Protein 1II2 (pdb70)

B-factor: mean 29.24, std 9.52, range [12.52, 113.57]

Nearest PDB structures (foldseek):
  1ii2-assembly1_A  TM=1.002E+00  e=0.000E+00  Trypanosoma cruzi
  6asm-assembly1_A  TM=9.508E-01  e=2.022E-63  Escherichia coli K-12
  2pxz-assembly1_X  TM=9.427E-01  e=8.140E-64  Escherichia coli K-12
  6asn-assembly1_A  TM=8.741E-01  e=6.418E-62  Escherichia coli K-12
  1oen-assembly1_A  TM=8.847E-01  e=4.763E-60  Escherichia coli K-12

Sequence (1036 aa):
PPTIHRNLLSPELVQWALKIEKDSRLTARGALAVMSYAKTGRSPLDKRIVDTDDVRENVDWGKVNMKLSEESFARVRKIAKEFLDTREHLFVVDCFAGHDERYRLKVRVFTTRPYHALFMRDMLIVPTPEELATFGEPDYVIYNAGECKADPSIPGLTSTTCVALNFKTREQVILGTEYAGEMKKGILTVMFELMPQMNHLCMHASANVGKQGDVTVFFGLSGTGKTTLSADPHRNLIGDDEHVWTDRGVFNIEGGCYAKAIGLNPKTEKDIYDAVRFGAVAENCVLDKRTGEIDFYDESICKNTRVAYPLSHIEGALSKAIAGHPKNVIFLTNDAFGVMPPVARLTSAQAMFWFVMGYTANVPGVEAGGTRTARPIFSSCFGGPFLVRHATFYGEQLAEKMQKHNSRVWLLNTGYAGGRADRGAKRMPLRVTRAIIDAIHDGTLDRTEYEEYPGWGLHIPKYVAKVPEHLLNPRKAWKDVRQFNETSKELVAMFQESFSARFAAKASQEMKSAVPRYVEFAPPTIHRNLLSPELVQWALKIEKDSRLTARGALAVMSYAKTGRSPLDKRIVDTDDVRENVDWGKVNMKLSEESFARVRKIAKEFLDTREHLFVVDCFAGHDERYRLKVRVFTTRPYHALFMRDMLIVPTPEELATFGEPDYVIYNAGECKADPSIPGLTSTTCVALNFKTREQVILGTEYAGEMKKGILTVMFELMPQMNHLCMHASANVGKQGDVTVFFGLSGTGKTTLSADPHRNLIGDDEHVWTDRGVFNIEGGCYAKAIGLNPKTEKDIYDAVRFGAVAENCVLDKRTGEIDFYDESICKNTRVAYPLSHIEGALSKAIAGHPKNVIFLTNDAFGVMPPVARLTSAQAMFWFVMGYTANVPTARPIFSSCFGGPFLVRHATFYGEQLAEKMQKHNSRVWLLNTGYAGGRADRGAKRMPLRVTRAIIDAIHDGTLDRTEYEEYPGWGLHIPKYVAKVPEHLLNPRKAWKDVRQFNETSKELVAMFQESFSARFAAKASQEMKSAVPRYVEFA

Solvent-accessible surface area: 39252 Å² total; per-residue (Å²): 160,18,74,67,25,150,48,30,40,18,7,66,3,0,52,51,0,33,156,73,14,101,76,10,56,2,0,37,56,0,0,0,6,3,59,1,95,102,51,27,4,27,3,40,139,11,28,12,0,0,34,0,114,83,2,79,103,71,9,60,64,46,144,46,4,46,99,2,56,74,104,0,3,33,92,0,73,156,48,0,90,106,30,4,60,70,82,146,38,6,1,6,8,11,1,9,0,0,19,16,110,85,38,62,20,53,0,60,0,42,0,12,10,1,0,2,0,0,1,0,58,2,2,8,31,71,7,70,114,70,47,55,90,113,5,54,136,15,48,8,22,2,19,3,0,4,80,27,154,4,64,68,89,12,84,42,16,106,38,50,6,1,8,0,8,4,12,112,57,100,21,7,0,1,0,16,5,28,6,0,1,10,0,8,20,8,6,0,0,1,0,3,1,23,0,8,100,87,103,15,0,2,1,3,0,0,0,0,14,6,118,163,44,27,1,0,0,0,1,0,14,25,36,4,17,8,28,30,8,0,19,22,117,148,23,58,8,1,0,4,9,1,0,0,0,2,89,164,1,4,1,1,0,4,12,0,0,8,2,36,0,66,16,8,30,71,92,72,30,125,57,3,33,50,0,0,97,15,8,0,2,0,3,0,13,43,30,55,150,148,49,3,29,8,55,12,143,37,45,95,59,16,65,0,4,16,0,1,2,26,12,98,25,10,161,40,22,47,116,107,0,62,24,32,54,1,115,4,0,0,0,0,0,17,0,13,15,1,0,2,0,3,0,0,76,11,59,86,24,22,0,45,0,3,2,1,0,0,0,0,0,45,19,18,20,8,31,54,88,59,101,99,98,36,48,44,59,42,6,22,5,0,0,12,23,5,8,0,24,78,5,49,63,1,1,102,16,0,39,64,28,14,122,119,50,124,17,33,7,1,0,0,0,31,1,37,19,30,9,51,31,108,94,65,23,100,170,14,62,60,129,2,5,81,9,0,4,69,3,7,40,77,17,55,1,64,177,37,126,36,55,107,4,64,14,10,21,0,58,0,0,98,142,4,51,163,13,53,96,88,25,4,9,5,62,82,25,23,113,57,73,65,94,11,12,112,5,8,117,76,0,3,41,54,0,74,116,15,8,69,88,72,17,28,106,154,22,68,138,113,17,64,83,14,39,2,64,69,79,106,80,122,173,25,71,63,22,153,42,32,23,15,4,60,3,0,37,53,0,36,153,67,13,102,78,12,42,5,5,37,73,0,0,1,5,6,57,2,90,104,67,32,22,85,7,71,140,11,27,11,0,0,33,0,113,87,2,84,104,69,8,60,64,46,148,49,5,49,104,2,55,72,134,1,3,42,104,0,62,129,44,0,75,92,27,5,83,93,84,144,38,7,1,8,9,10,1,9,0,0,20,8,108,139,17,54,17,59,0,59,0,43,0,11,8,2,0,3,0,0,1,0,58,3,1,8,31,67,7,68,59,110,38,53,90,92,6,57,134,14,44,4,23,2,23,3,0,3,81,26,152,5,53,70,85,3,85,41,17,101,36,53,6,1,7,0,6,3,11,123,56,109,16,4,0,1,0,16,5,28,11,0,1,12,0,11,21,7,5,0,0,1,0,3,1,28,0,5,98,76,116,16,0,2,1,3,0,0,0,0,15,9,145,169,43,28,1,0,0,0,0,0,5,35,41,4,11,6,34,33,3,0,32,30,141,40,22,41,15,0,0,7,14,1,0,0,0,2,89,119,2,3,1,1,0,3,12,1,1,11,4,43,0,67,19,12,26,65,116,96,31,125,76,10,42,49,0,1,97,13,7,0,2,0,2,0,12,41,41,70,76,59,64,10,84,20,62,12,141,39,50,95,66,17,104,24,4,25,0,2,2,28,10,98,26,15,63,47,19,42,118,106,0,62,22,34,55,0,99,0,0,0,0,0,0,12,0,8,15,1,0,1,0,1,0,0,78,12,60,85,23,20,0,46,0,3,2,1,0,0,1,0,0,65,47,82,131,17,33,52,62,42,6,22,5,0,0,10,29,5,9,0,24,65,4,52,63,1,1,112,25,1,33,128,29,14,126,154,46,120,17,34,9,0,1,0,0,30,0,23,18,27,9,31,12,90,129,71,23,74,173,13,58,79,148,1,4,66,12,0,4,79,4,5,39,85,23,68,2,56,132,43,115,37,44,110,5,71,18,13,18,0,61,0,0,111,141,4,50,162,14,43,59,94,20,4,11,5,69,97,25,19,128,53,68,78,67,13,14,109,1,7,120,75,0,4,40,53,0,73,121,15,12,75,91,70,11,31,108,196,20,64,55,117,16,116,100,15,26,2,72,71,83,116,80,126

Secondary structure (DSSP, 8-state):
-PEEEES--HHHHHHHHHHH-TT-EE-TTS-EEE--TT-SSB-GGGEEEE--HHHHTTS-BTTTB-EE-HHHHHHHHHHHHHHHHTSSEEEEEEEEE-SSTTT-EEEEEEESSHHHHHHHHHHSBPPPHHHHHT--S-SEEEEEETTS---TTSTT--SS-EEEEETTTTEEEEES---THHHHHHHHHHHHHHHHHTT-EEESEEEEE-TT--EEEEE--TTSSHHHHH--TTSEEEESS-EEE-SS-EEES-SEEEEE-TT--TTT-HHHHHT-STT-EEES--B-TTT-SB-TT--SS-S--EEEEEGGGSTT--SS-EE--EEEEEEEE--TTS-S-SEEEE-HHHHHHHHHH-EEEE-SSSBTT--SS-EEEE-GGG-GGG--S-HHHHHHHHHHHHHHHT-EEEEEE-SEESS-GGGTPEEPPHHHHHHHHHHHHSSSGGGS-EEEETTTTEEEES--TTS-HHHHSHHHH-S-HHHHHHHHHHHHHHHHHHHHHHTGGG--HHHHHTS-------/-PEEEES--HHHHHHHHHHH-TT-EE-TTS-EEE--TT-SS--GGGEEEE--TTTTTTS-BTTTB-EE-HHHHHHHHHHHHHHHTTSSEEEEEEEEE-S-TTT-EEEEEEESSHHHHHHHHHHSBPPPHHHHHT--S-SEEEEEETTS---TTSTT--SS-EEEEETTTTEEEEES---THHHHHHHHHHHHHHHHHTT-EEESEEEEE-TT--EEEEE--TTSSHHHHH-BTTBEEEESS-EEE-SS-EEES-SEEEEE-TT--TTT-HHHHHHSSTT-EEES-EE-TTT--EETT--SS-S--EEEEEGGGSTT--SS-EE---SEEEEEE--TTS-S-SEEEE-HHHHHHHHHH-EEEE----EEEE-GGG-TTT--S-HHHHHHHHHHHHHHHT-EEEEEE-SEESS-GGGTPEEPPHHHHHHHHHHHHHSSTTTS-EEEETTTTEEEES-BTTB-HHHHSHHHH-S-HHHHHHHHHHHHHHHHHHHHHHTGGG--HHHHHHS-------

Structure (mmCIF, N/CA/C/O backbone):
data_1II2
#
_entry.id   1II2
#
_cell.length_a   65.977
_cell.length_b   107.615
_cell.length_c   179.081
_cell.angle_alpha   90.00
_cell.angle_beta   90.00
_cell.angle_gamma   90.00
#
_symmetry.space_group_name_H-M   'P 21 21 21'
#
loop_
_entity.id
_entity.type
_entity.pdbx_description
1 polymer 'PHOSPHOENOLPYRUVATE CARBOXYKINASE'
2 non-polymer 'SULFATE ION'
3 water water
#
loop_
_atom_site.group_PDB
_atom_site.id
_atom_site.type_symbol
_atom_site.label_atom_id
_atom_site.label_alt_id
_atom_site.label_comp_id
_atom_site.label_asym_id
_atom_site.label_entity_id
_atom_site.label_seq_id
_atom_site.pdbx_PDB_ins_code
_atom_site.Cartn_x
_atom_site.Cartn_y
_atom_site.Cartn_z
_atom_site.occupancy
_atom_site.B_iso_or_equiv
_atom_site.auth_seq_id
_atom_site.auth_comp_id
_atom_site.auth_asym_id
_atom_site.auth_atom_id
_atom_site.pdbx_PDB_model_num
ATOM 1 N N . PRO A 1 1 ? -15.620 41.780 11.783 1.00 56.17 2 PRO A N 1
ATOM 2 C CA . PRO A 1 1 ? -15.667 43.246 11.761 1.00 55.41 2 PRO A CA 1
ATOM 3 C C . PRO A 1 1 ? -14.329 43.915 11.428 1.00 53.43 2 PRO A C 1
ATOM 4 O O . PRO A 1 1 ? -14.274 44.826 10.603 1.00 53.12 2 PRO A O 1
ATOM 8 N N . PRO A 1 2 ? -13.233 43.475 12.071 1.00 51.04 3 PRO A N 1
ATOM 9 C CA . PRO A 1 2 ? -11.929 44.081 11.793 1.00 48.93 3 PRO A CA 1
ATOM 10 C C . PRO A 1 2 ? -11.217 43.497 10.579 1.00 46.40 3 PRO A C 1
ATOM 11 O O . PRO A 1 2 ? -11.422 42.336 10.221 1.00 45.71 3 PRO A O 1
ATOM 15 N N . THR A 1 3 ? -10.387 44.314 9.940 1.00 43.02 4 THR A N 1
ATOM 16 C CA . THR A 1 3 ? -9.602 43.846 8.809 1.00 39.78 4 THR A CA 1
ATOM 17 C C . THR A 1 3 ? -8.424 43.158 9.484 1.00 36.63 4 THR A C 1
ATOM 18 O O . THR A 1 3 ? -7.691 43.784 10.247 1.00 35.98 4 THR A O 1
ATOM 22 N N . ILE A 1 4 ? -8.256 41.869 9.221 1.00 34.38 5 ILE A N 1
ATOM 23 C CA . ILE A 1 4 ? -7.184 41.109 9.842 1.00 33.23 5 ILE A CA 1
ATOM 24 C C . ILE A 1 4 ? -5.937 41.024 8.972 1.00 33.41 5 ILE A C 1
ATOM 25 O O . ILE A 1 4 ? -5.992 40.593 7.818 1.00 33.31 5 ILE A O 1
ATOM 30 N N . HIS A 1 5 ? -4.812 41.442 9.546 1.00 30.93 6 HIS A N 1
ATOM 31 C CA . HIS A 1 5 ? -3.529 41.441 8.858 1.00 28.86 6 HIS A CA 1
ATOM 32 C C . HIS A 1 5 ? -2.662 40.348 9.453 1.00 28.25 6 HIS A C 1
ATOM 33 O O . HIS A 1 5 ? -2.239 40.438 10.609 1.00 27.33 6 HIS A O 1
ATOM 40 N N . ARG A 1 6 ? -2.392 39.317 8.661 1.00 27.65 7 ARG A N 1
ATOM 41 C CA . ARG A 1 6 ? -1.607 38.191 9.140 1.00 27.70 7 ARG A CA 1
ATOM 42 C C . ARG A 1 6 ? -0.180 38.119 8.620 1.00 27.06 7 ARG A C 1
ATOM 43 O O . ARG A 1 6 ? 0.062 38.158 7.414 1.00 27.84 7 ARG A O 1
ATOM 51 N N . ASN A 1 7 ? 0.757 38.005 9.555 1.00 24.44 8 ASN A N 1
ATOM 52 C CA . ASN A 1 7 ? 2.176 37.882 9.254 1.00 24.17 8 ASN A CA 1
ATOM 53 C C . ASN A 1 7 ? 2.713 38.869 8.222 1.00 24.78 8 ASN A C 1
ATOM 54 O O . ASN A 1 7 ? 3.306 38.476 7.220 1.00 25.02 8 ASN A O 1
ATOM 59 N N . LEU A 1 8 ? 2.517 40.155 8.484 1.00 23.92 9 LEU A N 1
ATOM 60 C CA . LEU A 1 8 ? 2.994 41.190 7.579 1.00 26.57 9 LEU A CA 1
ATOM 61 C C . LEU A 1 8 ? 4.509 41.337 7.675 1.00 27.41 9 LEU A C 1
ATOM 62 O O . LEU A 1 8 ? 5.128 40.935 8.664 1.00 26.03 9 LEU A O 1
ATOM 67 N N . LEU A 1 9 ? 5.097 41.918 6.636 1.00 27.13 10 LEU A N 1
ATOM 68 C CA . LEU A 1 9 ? 6.533 42.160 6.596 1.00 26.92 10 LEU A CA 1
ATOM 69 C C . LEU A 1 9 ? 6.811 43.364 7.487 1.00 25.20 10 LEU A C 1
ATOM 70 O O . LEU A 1 9 ? 5.907 44.151 7.770 1.00 24.66 10 LEU A O 1
ATOM 75 N N . SER A 1 10 ? 8.056 43.512 7.929 1.00 24.10 11 SER A N 1
ATOM 76 C CA . SER A 1 10 ? 8.409 44.627 8.798 1.00 23.72 11 SER A CA 1
ATOM 77 C C . SER A 1 10 ? 8.051 45.987 8.199 1.00 23.82 11 SER A C 1
ATOM 78 O O . SER A 1 10 ? 7.456 46.824 8.873 1.00 24.07 11 SER A O 1
ATOM 81 N N . PRO A 1 11 ? 8.400 46.229 6.923 1.00 24.48 12 PRO A N 1
ATOM 82 C CA . PRO A 1 11 ? 8.045 47.535 6.361 1.00 25.34 12 PRO A CA 1
ATOM 83 C C . PRO A 1 11 ? 6.534 47.784 6.359 1.00 25.65 12 PRO A C 1
ATOM 84 O O . PRO A 1 11 ? 6.085 48.918 6.520 1.00 24.92 12 PRO A O 1
ATOM 88 N N . GLU A 1 12 ? 5.749 46.725 6.188 1.00 25.24 13 GLU A N 1
ATOM 89 C CA . GLU A 1 12 ? 4.296 46.874 6.188 1.00 27.04 13 GLU A CA 1
ATOM 90 C C . GLU A 1 12 ? 3.807 47.273 7.579 1.00 25.19 13 GLU A C 1
ATOM 91 O O . GLU A 1 12 ? 2.943 48.135 7.719 1.00 23.16 13 GLU A O 1
ATOM 97 N N . LEU A 1 13 ? 4.366 46.641 8.606 1.00 24.78 14 LEU A N 1
ATOM 98 C CA . LEU A 1 13 ? 3.982 46.936 9.980 1.00 22.43 14 LEU A CA 1
ATOM 99 C C . LEU A 1 13 ? 4.370 48.357 10.368 1.00 22.25 14 LEU A C 1
ATOM 100 O O . LEU A 1 13 ? 3.624 49.042 11.062 1.00 20.60 14 LEU A O 1
ATOM 105 N N . VAL A 1 14 ? 5.541 48.798 9.920 1.00 21.72 15 VAL A N 1
ATOM 106 C CA . VAL A 1 14 ? 5.991 50.151 10.218 1.00 21.46 15 VAL A CA 1
ATOM 107 C C . VAL A 1 14 ? 5.018 51.137 9.574 1.00 21.65 15 VAL A C 1
ATOM 108 O O . VAL A 1 14 ? 4.637 52.138 10.185 1.00 21.72 15 VAL A O 1
ATOM 112 N N . GLN A 1 15 ? 4.608 50.848 8.341 1.00 21.04 16 GLN A N 1
ATOM 113 C CA . GLN A 1 15 ? 3.666 51.715 7.640 1.00 22.47 16 GLN A CA 1
ATOM 114 C C . GLN A 1 15 ? 2.362 51.805 8.422 1.00 22.40 16 GLN A C 1
ATOM 115 O O . GLN A 1 15 ? 1.802 52.883 8.593 1.00 23.02 16 GLN A O 1
ATOM 121 N N . TRP A 1 16 ? 1.880 50.663 8.899 1.00 23.91 17 TRP A N 1
ATOM 122 C CA . TRP A 1 16 ? 0.642 50.635 9.670 1.00 24.13 17 TRP A CA 1
ATOM 123 C C . TRP A 1 16 ? 0.765 51.397 10.977 1.00 24.01 17 TRP A C 1
ATOM 124 O O . TRP A 1 16 ? -0.149 52.116 11.366 1.00 24.53 17 TRP A O 1
ATOM 135 N N . ALA A 1 17 ? 1.897 51.242 11.656 1.00 24.98 18 ALA A N 1
ATOM 136 C CA . ALA A 1 17 ? 2.115 51.939 12.916 1.00 23.73 18 ALA A CA 1
ATOM 137 C C . ALA A 1 17 ? 2.085 53.451 12.697 1.00 23.91 18 ALA A C 1
ATOM 138 O O . ALA A 1 17 ? 1.501 54.190 13.484 1.00 21.19 18 ALA A O 1
ATOM 140 N N . LEU A 1 18 ? 2.722 53.910 11.624 1.00 25.23 19 LEU A N 1
ATOM 141 C CA . LEU A 1 18 ? 2.760 55.337 11.323 1.00 25.87 19 LEU A CA 1
ATOM 142 C C . LEU A 1 18 ? 1.380 55.880 10.988 1.00 27.46 19 LEU A C 1
ATOM 143 O O . LEU A 1 18 ? 1.054 57.022 11.317 1.00 28.88 19 LEU A O 1
ATOM 148 N N . LYS A 1 19 ? 0.566 55.059 10.340 1.00 28.88 20 LYS A N 1
ATOM 149 C CA . LYS A 1 19 ? -0.771 55.482 9.951 1.00 31.53 20 LYS A CA 1
ATOM 150 C C . LYS A 1 19 ? -1.777 55.550 11.098 1.00 31.70 20 LYS A C 1
ATOM 151 O O . LYS A 1 19 ? -2.500 56.537 11.229 1.00 31.91 20 LYS A O 1
ATOM 157 N N . ILE A 1 20 ? -1.829 54.522 11.939 1.00 32.28 21 ILE A N 1
ATOM 158 C CA . ILE A 1 20 ? -2.812 54.538 13.019 1.00 33.61 21 ILE A CA 1
ATOM 159 C C . ILE A 1 20 ? -2.322 54.891 14.417 1.00 33.68 21 ILE A C 1
ATOM 160 O O . ILE A 1 20 ? -3.133 55.221 15.284 1.00 33.97 21 ILE A O 1
ATOM 165 N N . GLU A 1 21 ? -1.014 54.819 14.649 1.00 33.09 22 GLU A N 1
ATOM 166 C CA . GLU A 1 21 ? -0.464 55.177 15.958 1.00 33.28 22 GLU A CA 1
ATOM 167 C C . GLU A 1 21 ? -0.066 56.654 15.906 1.00 34.50 22 GLU A C 1
ATOM 168 O O . GLU A 1 21 ? 0.972 57.023 15.345 1.00 32.68 22 GLU A O 1
ATOM 174 N N . LYS A 1 22 ? -0.914 57.490 16.498 1.00 34.83 23 LYS A N 1
ATOM 175 C CA . LYS A 1 22 ? -0.730 58.937 16.510 1.00 36.08 23 LYS A CA 1
ATOM 176 C C . LYS A 1 22 ? 0.642 59.477 16.904 1.00 34.97 23 LYS A C 1
ATOM 177 O O . LYS A 1 22 ? 1.187 60.346 16.226 1.00 35.39 23 LYS A O 1
ATOM 179 N N . ASP A 1 23 ? 1.208 58.969 17.989 1.00 35.14 24 ASP A N 1
ATOM 180 C CA . ASP A 1 23 ? 2.498 59.471 18.438 1.00 33.42 24 ASP A CA 1
ATOM 181 C C . ASP A 1 23 ? 3.717 58.704 17.935 1.00 32.58 24 ASP A C 1
ATOM 182 O O . ASP A 1 23 ? 4.837 58.954 18.376 1.00 32.52 24 ASP A O 1
ATOM 187 N N . SER A 1 24 ? 3.515 57.779 17.005 1.00 30.74 25 SER A N 1
ATOM 188 C CA . SER A 1 24 ? 4.641 57.014 16.486 1.00 29.11 25 SER A CA 1
ATOM 189 C C . SER A 1 24 ? 5.327 57.742 15.342 1.00 28.26 25 SER A C 1
ATOM 190 O O . SER A 1 24 ? 4.685 58.450 14.569 1.00 28.39 25 SER A O 1
ATOM 193 N N . ARG A 1 25 ? 6.640 57.570 15.248 1.00 27.23 26 ARG A N 1
ATOM 194 C CA . ARG A 1 25 ? 7.419 58.203 14.198 1.00 27.94 26 ARG A CA 1
ATOM 195 C C . ARG A 1 25 ? 8.700 57.421 13.934 1.00 26.40 26 ARG A C 1
ATOM 196 O O . ARG A 1 25 ? 8.972 56.413 14.593 1.00 26.63 26 ARG A O 1
ATOM 200 N N . LEU A 1 26 ? 9.483 57.874 12.962 1.00 23.77 27 LEU A N 1
ATOM 201 C CA . LEU A 1 26 ? 10.729 57.204 12.626 1.00 24.08 27 LEU A CA 1
ATOM 202 C C . LEU A 1 26 ? 11.933 57.977 13.149 1.00 25.18 27 LEU A C 1
ATOM 203 O O . LEU A 1 26 ? 11.913 59.206 13.200 1.00 24.17 27 LEU A O 1
ATOM 208 N N . THR A 1 27 ? 12.978 57.254 13.547 1.00 25.64 28 THR A N 1
ATOM 209 C CA . THR A 1 27 ? 14.190 57.900 14.047 1.00 25.22 28 THR A CA 1
ATOM 210 C C . THR A 1 27 ? 15.091 58.178 12.854 1.00 25.93 28 THR A C 1
ATOM 211 O O . THR A 1 27 ? 14.866 57.656 11.760 1.00 22.70 28 THR A O 1
ATOM 215 N N . ALA A 1 28 ? 16.126 58.980 13.083 1.00 26.03 29 ALA A N 1
ATOM 216 C CA . ALA A 1 28 ? 17.073 59.330 12.034 1.00 27.90 29 ALA A CA 1
ATOM 217 C C . ALA A 1 28 ? 17.594 58.095 11.313 1.00 27.86 29 ALA A C 1
ATOM 218 O O . ALA A 1 28 ? 18.014 58.170 10.158 1.00 30.81 29 ALA A O 1
ATOM 220 N N . ARG A 1 29 ? 17.564 56.950 11.985 1.00 26.82 30 ARG A N 1
ATOM 221 C CA . ARG A 1 29 ? 18.053 55.731 11.367 1.00 26.09 30 ARG A CA 1
ATOM 222 C C . ARG A 1 29 ? 16.975 54.740 10.934 1.00 26.26 30 ARG A C 1
ATOM 223 O O . ARG A 1 29 ? 17.286 53.637 10.475 1.00 25.18 30 ARG A O 1
ATOM 231 N N . GLY A 1 30 ? 15.711 55.127 11.070 1.00 25.02 31 GLY A N 1
ATOM 232 C CA . GLY A 1 30 ? 14.637 54.252 10.627 1.00 25.98 31 GLY A CA 1
ATOM 233 C C . GLY A 1 30 ? 13.964 53.348 11.640 1.00 26.19 31 GLY A C 1
ATOM 234 O O . GLY A 1 30 ? 13.130 52.518 11.267 1.00 24.83 31 GLY A O 1
ATOM 235 N N . ALA A 1 31 ? 14.322 53.481 12.912 1.00 25.61 32 ALA A N 1
ATOM 236 C CA . ALA A 1 31 ? 13.699 52.668 13.948 1.00 25.09 32 ALA A CA 1
ATOM 237 C C . ALA A 1 31 ? 12.323 53.269 14.206 1.00 24.36 32 ALA A C 1
ATOM 238 O O . ALA A 1 31 ? 12.141 54.480 14.077 1.00 23.90 32 ALA A O 1
ATOM 240 N N . LEU A 1 32 ? 11.355 52.424 14.550 1.00 23.64 33 LEU A N 1
ATOM 241 C CA . LEU A 1 32 ? 9.999 52.891 14.832 1.00 22.25 33 LEU A CA 1
ATOM 242 C C . LEU A 1 32 ? 9.934 53.307 16.294 1.00 22.77 33 LEU A C 1
ATOM 243 O O . LEU A 1 32 ? 9.995 52.461 17.194 1.00 22.87 33 LEU A O 1
ATOM 248 N N . ALA A 1 33 ? 9.814 54.611 16.521 1.00 20.76 34 ALA A N 1
ATOM 249 C CA . ALA A 1 33 ? 9.762 55.167 17.865 1.00 21.58 34 ALA A CA 1
ATOM 250 C C . ALA A 1 33 ? 8.320 55.354 18.307 1.00 23.01 34 ALA A C 1
ATOM 251 O O . ALA A 1 33 ? 7.552 56.088 17.673 1.00 22.48 34 ALA A O 1
ATOM 253 N N . VAL A 1 34 ? 7.964 54.697 19.407 1.00 21.01 35 VAL A N 1
ATOM 254 C CA . VAL A 1 34 ? 6.606 54.749 19.928 1.00 21.76 35 VAL A CA 1
ATOM 255 C C . VAL A 1 34 ? 6.561 55.004 21.429 1.00 24.01 35 VAL A C 1
ATOM 256 O O . VAL A 1 34 ? 7.595 55.077 22.095 1.00 22.62 35 VAL A O 1
ATOM 260 N N . MET A 1 35 ? 5.340 55.133 21.941 1.00 25.13 36 MET A N 1
ATOM 261 C CA . MET A 1 35 ? 5.078 55.354 23.359 1.00 26.29 36 MET A CA 1
ATOM 262 C C . MET A 1 35 ? 4.089 54.277 23.797 1.00 27.23 36 MET A C 1
ATOM 263 O O . MET A 1 35 ? 3.198 53.905 23.028 1.00 25.79 36 MET A O 1
ATOM 268 N N . SER A 1 36 ? 4.246 53.772 25.017 1.00 26.44 37 SER A N 1
ATOM 269 C CA . SER A 1 36 ? 3.331 52.757 25.537 1.00 26.21 37 SER A CA 1
ATOM 270 C C . SER A 1 36 ? 2.339 53.434 26.487 1.00 26.75 37 SER A C 1
ATOM 271 O O . SER A 1 36 ? 1.454 52.792 27.054 1.00 28.44 37 SER A O 1
ATOM 274 N N . TYR A 1 37 ? 2.514 54.741 26.655 1.00 26.24 38 TYR A N 1
ATOM 275 C CA . TYR A 1 37 ? 1.655 55.565 27.501 1.00 27.43 38 TYR A CA 1
ATOM 276 C C . TYR A 1 37 ? 1.688 55.303 29.008 1.00 27.00 38 TYR A C 1
ATOM 277 O O . TYR A 1 37 ? 2.759 55.275 29.603 1.00 28.57 38 TYR A O 1
ATOM 286 N N . ALA A 1 38 ? 0.522 55.121 29.623 1.00 27.05 39 ALA A N 1
ATOM 287 C CA . ALA A 1 38 ? 0.434 54.924 31.072 1.00 26.14 39 ALA A CA 1
ATOM 288 C C . ALA A 1 38 ? 1.440 53.947 31.676 1.00 25.78 39 ALA A C 1
ATOM 289 O O . ALA A 1 38 ? 2.114 54.267 32.658 1.00 24.36 39 ALA A O 1
ATOM 291 N N . LYS A 1 39 ? 1.532 52.753 31.107 1.00 23.45 40 LYS A N 1
ATOM 292 C CA . LYS A 1 39 ? 2.458 51.757 31.623 1.00 23.37 40 LYS A CA 1
ATOM 293 C C . LYS A 1 39 ? 3.729 51.738 30.790 1.00 22.23 40 LYS A C 1
ATOM 294 O O . LYS A 1 39 ? 3.688 51.520 29.579 1.00 23.77 40 LYS A O 1
ATOM 300 N N . THR A 1 40 ? 4.857 51.980 31.445 1.00 22.28 41 THR A N 1
ATOM 301 C CA . THR A 1 40 ? 6.151 51.991 30.776 1.00 21.73 41 THR A CA 1
ATOM 302 C C . THR A 1 40 ? 7.035 50.909 31.392 1.00 23.14 41 THR A C 1
ATOM 303 O O . THR A 1 40 ? 8.263 50.944 31.294 1.00 22.20 41 THR A O 1
ATOM 307 N N . GLY A 1 41 ? 6.382 49.943 32.028 1.00 22.22 42 GLY A N 1
ATOM 308 C CA . GLY A 1 41 ? 7.084 48.840 32.654 1.00 22.57 42 GLY A CA 1
ATOM 309 C C . GLY A 1 41 ? 6.075 47.756 32.967 1.00 22.29 42 GLY A C 1
ATOM 310 O O . GLY A 1 41 ? 4.885 47.936 32.708 1.00 19.61 42 GLY A O 1
ATOM 311 N N . ARG A 1 42 ? 6.537 46.635 33.516 1.00 21.07 43 ARG A N 1
ATOM 312 C CA . ARG A 1 42 ? 5.646 45.532 33.858 1.00 21.39 43 ARG A CA 1
ATOM 313 C C . ARG A 1 42 ? 4.790 45.892 35.063 1.00 22.54 43 ARG A C 1
ATOM 314 O O . ARG A 1 42 ? 5.131 46.789 35.831 1.00 22.82 43 ARG A O 1
ATOM 322 N N . SER A 1 43 ? 3.671 45.189 35.213 1.00 22.31 44 SER A N 1
ATOM 323 C CA . SER A 1 43 ? 2.763 45.392 36.334 1.00 21.86 44 SER A CA 1
ATOM 324 C C . SER A 1 43 ? 2.716 44.054 37.070 1.00 22.02 44 SER A C 1
ATOM 325 O O . SER A 1 43 ? 1.749 43.304 36.945 1.00 20.55 44 SER A O 1
ATOM 328 N N . PRO A 1 44 ? 3.768 43.731 37.836 1.00 21.85 45 PRO A N 1
ATOM 329 C CA . PRO A 1 44 ? 3.782 42.456 38.564 1.00 24.00 45 PRO A CA 1
ATOM 330 C C . PRO A 1 44 ? 2.581 42.260 39.487 1.00 23.11 45 PRO A C 1
ATOM 331 O O . PRO A 1 44 ? 2.086 41.141 39.647 1.00 23.88 45 PRO A O 1
ATOM 335 N N . LEU A 1 45 ? 2.110 43.346 40.089 1.00 23.11 46 LEU A N 1
ATOM 336 C CA . LEU A 1 45 ? 0.967 43.263 40.991 1.00 26.34 46 LEU A CA 1
ATOM 337 C C . LEU A 1 45 ? -0.295 42.801 40.272 1.00 25.26 46 LEU A C 1
ATOM 338 O O . LEU A 1 45 ? -1.202 42.258 40.895 1.00 25.61 46 LEU A O 1
ATOM 343 N N . ASP A 1 46 ? -0.346 43.008 38.959 1.00 24.00 47 ASP A N 1
ATOM 344 C CA . ASP A 1 46 ? -1.514 42.619 38.175 1.00 22.47 47 ASP A CA 1
ATOM 345 C C . ASP A 1 46 ? -1.321 41.323 37.398 1.00 22.51 47 ASP A C 1
ATOM 346 O O . ASP A 1 46 ? -2.186 40.921 36.613 1.00 19.25 47 ASP A O 1
ATOM 351 N N . LYS A 1 47 ? -0.189 40.666 37.625 1.00 21.10 48 LYS A N 1
ATOM 352 C CA . LYS A 1 47 ? 0.099 39.405 36.955 1.00 20.60 48 LYS A CA 1
ATOM 353 C C . LYS A 1 47 ? -0.664 38.282 37.654 1.00 21.97 48 LYS A C 1
ATOM 354 O O . LYS A 1 47 ? -0.753 38.256 38.882 1.00 21.57 48 LYS A O 1
ATOM 360 N N . ARG A 1 48 ? -1.210 37.358 36.869 1.00 21.14 49 ARG A N 1
ATOM 361 C CA . ARG A 1 48 ? -1.968 36.239 37.416 1.00 22.84 49 ARG A CA 1
ATOM 362 C C . ARG A 1 48 ? -1.716 34.954 36.645 1.00 22.06 49 ARG A C 1
ATOM 363 O O . ARG A 1 48 ? -1.454 34.974 35.446 1.00 23.20 49 ARG A O 1
ATOM 371 N N . ILE A 1 49 ? -1.797 33.835 37.351 1.00 24.15 50 ILE A N 1
ATOM 372 C CA . ILE A 1 49 ? -1.667 32.520 36.739 1.00 23.47 50 ILE A CA 1
ATOM 373 C C . ILE A 1 49 ? -2.990 31.835 37.085 1.00 25.75 50 ILE A C 1
ATOM 374 O O . ILE A 1 49 ? -3.373 31.768 38.255 1.00 23.93 50 ILE A O 1
ATOM 379 N N . VAL A 1 50 ? -3.704 31.349 36.077 1.00 25.25 51 VAL A N 1
ATOM 380 C CA . VAL A 1 50 ? -4.993 30.722 36.339 1.00 27.16 51 VAL A CA 1
ATOM 381 C C . VAL A 1 50 ? -4.843 29.496 37.224 1.00 28.52 51 VAL A C 1
ATOM 382 O O . VAL A 1 50 ? -3.927 28.696 37.055 1.00 25.76 51 VAL A O 1
ATOM 386 N N . ASP A 1 51 ? -5.756 29.369 38.180 1.00 31.17 52 ASP A N 1
ATOM 387 C CA . ASP A 1 51 ? -5.741 28.266 39.127 1.00 31.66 52 ASP A CA 1
ATOM 388 C C . ASP A 1 51 ? -6.307 26.986 38.519 1.00 33.70 52 ASP A C 1
ATOM 389 O O . ASP A 1 51 ? -7.400 26.542 38.872 1.00 34.00 52 ASP A O 1
ATOM 394 N N . THR A 1 52 ? -5.548 26.394 37.601 1.00 34.18 53 THR A N 1
ATOM 395 C CA . THR A 1 52 ? -5.960 25.166 36.932 1.00 35.30 53 THR A CA 1
ATOM 396 C C . THR A 1 52 ? -5.307 23.946 37.581 1.00 36.27 53 THR A C 1
ATOM 397 O O . THR A 1 52 ? -4.160 24.005 38.024 1.00 34.28 53 THR A O 1
ATOM 401 N N . ASP A 1 53 ? -6.045 22.841 37.631 1.00 37.42 54 ASP A N 1
ATOM 402 C CA . ASP A 1 53 ? -5.554 21.614 38.255 1.00 39.58 54 ASP A CA 1
ATOM 403 C C . ASP A 1 53 ? -4.200 21.129 37.748 1.00 38.88 54 ASP A C 1
ATOM 404 O O . ASP A 1 53 ? -3.372 20.665 38.531 1.00 39.01 54 ASP A O 1
ATOM 409 N N . ASP A 1 54 ? -3.975 21.243 36.443 1.00 38.83 55 ASP A N 1
ATOM 410 C CA . ASP A 1 54 ? -2.732 20.783 35.825 1.00 39.63 55 ASP A CA 1
ATOM 411 C C . ASP A 1 54 ? -1.434 21.412 36.344 1.00 39.40 55 ASP A C 1
ATOM 412 O O . ASP A 1 54 ? -0.361 20.824 36.190 1.00 40.99 55 ASP A O 1
ATOM 417 N N . VAL A 1 55 ? -1.514 22.589 36.960 1.00 36.25 56 VAL A N 1
ATOM 418 C CA . VAL A 1 55 ? -0.302 23.242 37.461 1.00 34.43 56 VAL A CA 1
ATOM 419 C C . VAL A 1 55 ? -0.357 23.688 38.919 1.00 33.40 56 VAL A C 1
ATOM 420 O O . VAL A 1 55 ? 0.686 23.917 39.534 1.00 31.66 56 VAL A O 1
ATOM 424 N N . ARG A 1 56 ? -1.565 23.801 39.464 1.00 32.95 57 ARG A N 1
ATOM 425 C CA . ARG A 1 56 ? -1.772 24.263 40.838 1.00 33.60 57 ARG A CA 1
ATOM 426 C C . ARG A 1 56 ? -0.808 23.735 41.896 1.00 33.68 57 ARG A C 1
ATOM 427 O O . ARG A 1 56 ? -0.355 24.486 42.761 1.00 30.90 57 ARG A O 1
ATOM 435 N N . GLU A 1 57 ? -0.503 22.445 41.834 1.00 32.93 58 GLU A N 1
ATOM 436 C CA . GLU A 1 57 ? 0.377 21.825 42.820 1.00 35.24 58 GLU A CA 1
ATOM 437 C C . GLU A 1 57 ? 1.854 22.180 42.668 1.00 35.47 58 GLU A C 1
ATOM 438 O O . GLU A 1 57 ? 2.624 22.051 43.622 1.00 36.45 58 GLU A O 1
ATOM 440 N N . ASN A 1 58 ? 2.249 22.631 41.480 1.00 33.85 59 ASN A N 1
ATOM 441 C CA . ASN A 1 58 ? 3.646 22.974 41.232 1.00 33.51 59 ASN A CA 1
ATOM 442 C C . ASN A 1 58 ? 3.962 24.462 41.307 1.00 31.98 59 ASN A C 1
ATOM 443 O O . ASN A 1 58 ? 5.102 24.844 41.558 1.00 31.85 59 ASN A O 1
ATOM 448 N N . VAL A 1 59 ? 2.962 25.305 41.086 1.00 29.22 60 VAL A N 1
ATOM 449 C CA . VAL A 1 59 ? 3.190 26.741 41.140 1.00 27.94 60 VAL A CA 1
ATOM 450 C C . VAL A 1 59 ? 3.533 27.220 42.545 1.00 27.38 60 VAL A C 1
ATOM 451 O O . VAL A 1 59 ? 2.860 26.865 43.513 1.00 24.65 60 VAL A O 1
ATOM 455 N N . ASP A 1 60 ? 4.584 28.028 42.645 1.00 24.59 61 ASP A N 1
ATOM 456 C CA . ASP A 1 60 ? 5.003 28.592 43.921 1.00 25.26 61 ASP A CA 1
ATOM 457 C C . ASP A 1 60 ? 4.144 29.833 44.161 1.00 25.81 61 ASP A C 1
ATOM 458 O O . ASP A 1 60 ? 4.563 30.962 43.891 1.00 25.87 61 ASP A O 1
ATOM 463 N N . TRP A 1 61 ? 2.925 29.609 44.650 1.00 25.52 62 TRP A N 1
ATOM 464 C CA . TRP A 1 61 ? 1.990 30.693 44.915 1.00 25.80 62 TRP A CA 1
ATOM 465 C C . TRP A 1 61 ? 2.515 31.623 45.998 1.00 25.08 62 TRP A C 1
ATOM 466 O O . TRP A 1 61 ? 3.059 31.177 47.003 1.00 23.35 62 TRP A O 1
ATOM 477 N N . GLY A 1 62 ? 2.353 32.922 45.779 1.00 23.95 63 GLY A N 1
ATOM 478 C CA . GLY A 1 62 ? 2.825 33.895 46.741 1.00 24.05 63 GLY A CA 1
ATOM 479 C C . GLY A 1 62 ? 2.670 35.318 46.242 1.00 24.81 63 GLY A C 1
ATOM 480 O O . GLY A 1 62 ? 1.659 35.663 45.635 1.00 23.85 63 GLY A O 1
ATOM 481 N N . LYS A 1 63 ? 3.676 36.148 46.491 1.00 25.39 64 LYS A N 1
ATOM 482 C CA . LYS A 1 63 ? 3.624 37.542 46.071 1.00 26.48 64 LYS A CA 1
ATOM 483 C C . LYS A 1 63 ? 3.882 37.735 44.574 1.00 25.37 64 LYS A C 1
ATOM 484 O O . LYS A 1 63 ? 3.567 38.788 44.019 1.00 25.49 64 LYS A O 1
ATOM 488 N N . VAL A 1 64 ? 4.463 36.728 43.927 1.00 23.49 65 VAL A N 1
ATOM 489 C CA . VAL A 1 64 ? 4.743 36.806 42.496 1.00 22.89 65 VAL A CA 1
ATOM 490 C C . VAL A 1 64 ? 3.670 36.068 41.706 1.00 23.62 65 VAL A C 1
ATOM 491 O O . VAL A 1 64 ? 3.104 36.609 40.754 1.00 23.67 65 VAL A O 1
ATOM 495 N N . ASN A 1 65 ? 3.403 34.826 42.094 1.00 22.92 66 ASN A N 1
ATOM 496 C CA . ASN A 1 65 ? 2.388 34.027 41.422 1.00 23.56 66 ASN A CA 1
ATOM 497 C C . ASN A 1 65 ? 1.095 34.091 42.228 1.00 25.31 66 ASN A C 1
ATOM 498 O O . ASN A 1 65 ? 1.031 33.610 43.358 1.00 26.06 66 ASN A O 1
ATOM 503 N N . MET A 1 66 ? 0.072 34.703 41.639 1.00 26.26 67 MET A N 1
ATOM 504 C CA . MET A 1 66 ? -1.217 34.869 42.298 1.00 25.73 67 MET A CA 1
ATOM 505 C C . MET A 1 66 ? -2.333 34.269 41.465 1.00 26.95 67 MET A C 1
ATOM 506 O O . MET A 1 66 ? -2.476 34.573 40.278 1.00 25.35 67 MET A O 1
ATOM 511 N N . LYS A 1 67 ? -3.130 33.424 42.106 1.00 25.02 68 LYS A N 1
ATOM 512 C CA . LYS A 1 67 ? -4.229 32.739 41.447 1.00 25.68 68 LYS A CA 1
ATOM 513 C C . LYS A 1 67 ? -5.317 33.633 40.872 1.00 25.34 68 LYS A C 1
ATOM 514 O O . LYS A 1 67 ? -5.600 34.715 41.382 1.00 24.24 68 LYS A O 1
ATOM 520 N N . LEU A 1 68 ? -5.917 33.152 39.790 1.00 26.25 69 LEU A N 1
ATOM 521 C CA . LEU A 1 68 ? -7.043 33.815 39.147 1.00 27.72 69 LEU A CA 1
ATOM 522 C C . LEU A 1 68 ? -7.951 32.631 38.822 1.00 27.25 69 LEU A C 1
ATOM 523 O O . LEU A 1 68 ? -7.496 31.644 38.244 1.00 26.40 69 LEU A O 1
ATOM 528 N N . SER A 1 69 ? -9.216 32.709 39.224 1.00 28.62 70 SER A N 1
ATOM 529 C CA . SER A 1 69 ? -10.152 31.616 38.976 1.00 29.10 70 SER A CA 1
ATOM 530 C C . SER A 1 69 ? -10.358 31.406 37.486 1.00 29.51 70 SER A C 1
ATOM 531 O O . SER A 1 69 ? -10.229 32.340 36.695 1.00 28.63 70 SER A O 1
ATOM 534 N N . GLU A 1 70 ? -10.681 30.179 37.096 1.00 30.83 71 GLU A N 1
ATOM 535 C CA . GLU A 1 70 ? -10.916 29.902 35.687 1.00 33.61 71 GLU A CA 1
ATOM 536 C C . GLU A 1 70 ? -12.066 30.760 35.175 1.00 34.36 71 GLU A C 1
ATOM 537 O O . GLU A 1 70 ? -12.060 31.199 34.027 1.00 34.41 71 GLU A O 1
ATOM 543 N N . GLU A 1 71 ? -13.051 31.008 36.033 1.00 35.43 72 GLU A N 1
ATOM 544 C CA . GLU A 1 71 ? -14.198 31.814 35.633 1.00 36.61 72 GLU A CA 1
ATOM 545 C C . GLU A 1 71 ? -13.778 33.252 35.361 1.00 34.98 72 GLU A C 1
ATOM 546 O O . GLU A 1 71 ? -14.206 33.850 34.377 1.00 33.66 72 GLU A O 1
ATOM 552 N N . SER A 1 72 ? -12.944 33.807 36.235 1.00 32.09 73 SER A N 1
ATOM 553 C CA . SER A 1 72 ? -12.481 35.174 36.050 1.00 31.65 73 SER A CA 1
ATOM 554 C C . SER A 1 72 ? -11.573 35.295 34.828 1.00 30.31 73 SER A C 1
ATOM 555 O O . SER A 1 72 ? -11.527 36.346 34.190 1.00 30.09 73 SER A O 1
ATOM 558 N N . PHE A 1 73 ? -10.849 34.230 34.499 1.00 28.58 74 PHE A N 1
ATOM 559 C CA . PHE A 1 73 ? -9.987 34.282 33.325 1.00 29.36 74 PHE A CA 1
ATOM 560 C C . PHE A 1 73 ? -10.887 34.354 32.095 1.00 29.98 74 PHE A C 1
ATOM 561 O O . PHE A 1 73 ? -10.567 35.018 31.110 1.00 28.10 74 PHE A O 1
ATOM 569 N N . ALA A 1 74 ? -12.018 33.656 32.164 1.00 29.99 75 ALA A N 1
ATOM 570 C CA . ALA A 1 74 ? -12.973 33.646 31.068 1.00 29.36 75 ALA A CA 1
ATOM 571 C C . ALA A 1 74 ? -13.528 35.050 30.891 1.00 29.72 75 ALA A C 1
ATOM 572 O O . ALA A 1 74 ? -13.804 35.482 29.774 1.00 31.24 75 ALA A O 1
ATOM 574 N N . ARG A 1 75 ? -13.687 35.761 32.001 1.00 29.82 76 ARG A N 1
ATOM 575 C CA . ARG A 1 75 ? -14.208 37.122 31.960 1.00 29.31 76 ARG A CA 1
ATOM 576 C C . ARG A 1 75 ? -13.238 38.076 31.263 1.00 29.46 76 ARG A C 1
ATOM 577 O O . ARG A 1 75 ? -13.631 38.806 30.350 1.00 27.49 76 ARG A O 1
ATOM 585 N N . VAL A 1 76 ? -11.974 38.073 31.681 1.00 25.75 77 VAL A N 1
ATOM 586 C CA . VAL A 1 76 ? -10.997 38.956 31.052 1.00 25.54 77 VAL A CA 1
ATOM 587 C C . VAL A 1 76 ? -10.770 38.549 29.598 1.00 25.05 77 VAL A C 1
ATOM 588 O O . VAL A 1 76 ? -10.579 39.402 28.730 1.00 26.90 77 VAL A O 1
ATOM 592 N N . ARG A 1 77 ? -10.803 37.250 29.330 1.00 24.62 78 ARG A N 1
ATOM 593 C CA . ARG A 1 77 ? -10.602 36.764 27.973 1.00 27.31 78 ARG A CA 1
ATOM 594 C C . ARG A 1 77 ? -11.725 37.254 27.065 1.00 27.99 78 ARG A C 1
ATOM 595 O O . ARG A 1 77 ? -11.490 37.588 25.906 1.00 26.34 78 ARG A O 1
ATOM 610 N N . LYS A 1 78 ? -12.944 37.295 27.597 1.00 28.61 79 LYS A N 1
ATOM 611 C CA . LYS A 1 78 ? -14.093 37.748 26.822 1.00 30.36 79 LYS A CA 1
ATOM 612 C C . LYS A 1 78 ? -13.924 39.226 26.504 1.00 29.43 79 LYS A C 1
ATOM 613 O O . LYS A 1 78 ? -14.131 39.654 25.369 1.00 29.22 79 LYS A O 1
ATOM 619 N N . ILE A 1 79 ? -13.540 40.000 27.514 1.00 29.32 80 ILE A N 1
ATOM 620 C CA . ILE A 1 79 ? -13.318 41.429 27.339 1.00 30.92 80 ILE A CA 1
ATOM 621 C C . ILE A 1 79 ? -12.249 41.653 26.274 1.00 31.18 80 ILE A C 1
ATOM 622 O O . ILE A 1 79 ? -12.386 42.530 25.416 1.00 31.28 80 ILE A O 1
ATOM 627 N N . ALA A 1 80 ? -11.188 40.853 26.334 1.00 29.81 81 ALA A N 1
ATOM 628 C CA . ALA A 1 80 ? -10.087 40.966 25.383 1.00 29.93 81 ALA A CA 1
ATOM 629 C C . ALA A 1 80 ? -10.523 40.645 23.956 1.00 30.22 81 ALA A C 1
ATOM 630 O O . ALA A 1 80 ? -10.375 41.470 23.057 1.00 29.27 81 ALA A O 1
ATOM 632 N N . LYS A 1 81 ? -11.058 39.446 23.749 1.00 31.87 82 LYS A N 1
ATOM 633 C CA . LYS A 1 81 ? -11.492 39.042 22.417 1.00 32.93 82 LYS A CA 1
ATOM 634 C C . LYS A 1 81 ? -12.550 39.976 21.844 1.00 33.13 82 LYS A C 1
ATOM 635 O O . LYS A 1 81 ? -12.569 40.235 20.638 1.00 32.02 82 LYS A O 1
ATOM 641 N N . GLU A 1 82 ? -13.428 40.481 22.705 1.00 33.20 83 GLU A N 1
ATOM 642 C CA . GLU A 1 82 ? -14.472 41.401 22.269 1.00 35.83 83 GLU A CA 1
ATOM 643 C C . GLU A 1 82 ? -13.826 42.672 21.725 1.00 35.63 83 GLU A C 1
ATOM 644 O O . GLU A 1 82 ? -14.206 43.170 20.666 1.00 35.07 83 GLU A O 1
ATOM 650 N N . PHE A 1 83 ? -12.848 43.192 22.461 1.00 33.56 84 PHE A N 1
ATOM 651 C CA . PHE A 1 83 ? -12.135 44.402 22.059 1.00 32.98 84 PHE A CA 1
ATOM 652 C C . PHE A 1 83 ? -11.406 44.184 20.735 1.00 32.89 84 PHE A C 1
ATOM 653 O O . PHE A 1 83 ? -11.502 45.000 19.816 1.00 32.91 84 PHE A O 1
ATOM 661 N N . LEU A 1 84 ? -10.674 43.077 20.647 1.00 31.95 85 LEU A N 1
ATOM 662 C CA . LEU A 1 84 ? -9.926 42.742 19.440 1.00 32.37 85 LEU A CA 1
ATOM 663 C C . LEU A 1 84 ? -10.848 42.621 18.228 1.00 33.78 85 LEU A C 1
ATOM 664 O O . LEU A 1 84 ? -10.527 43.102 17.142 1.00 33.32 85 LEU A O 1
ATOM 669 N N . ASP A 1 85 ? -11.998 41.982 18.419 1.00 34.92 86 ASP A N 1
ATOM 670 C CA . ASP A 1 85 ? -12.943 41.793 17.326 1.00 37.57 86 ASP A CA 1
ATOM 671 C C . ASP A 1 85 ? -13.685 43.048 16.886 1.00 37.47 86 ASP A C 1
ATOM 672 O O . ASP A 1 85 ? -14.287 43.062 15.815 1.00 39.55 86 ASP A O 1
ATOM 677 N N . THR A 1 86 ? -13.645 44.102 17.693 1.00 37.77 87 THR A N 1
ATOM 678 C CA . THR A 1 86 ? -14.341 45.334 17.335 1.00 38.42 87 THR A CA 1
ATOM 679 C C . THR A 1 86 ? -13.424 46.449 16.837 1.00 38.14 87 THR A C 1
ATOM 680 O O . THR A 1 86 ? -13.872 47.580 16.628 1.00 38.36 87 THR A O 1
ATOM 684 N N . ARG A 1 87 ? -12.144 46.139 16.650 1.00 36.03 88 ARG A N 1
ATOM 685 C CA . ARG A 1 87 ? -11.198 47.137 16.158 1.00 36.02 88 ARG A CA 1
ATOM 686 C C . ARG A 1 87 ? -11.293 47.207 14.636 1.00 35.16 88 ARG A C 1
ATOM 687 O O . ARG A 1 87 ? -11.757 46.268 13.997 1.00 32.15 88 ARG A O 1
ATOM 695 N N . GLU A 1 88 ? -10.863 48.320 14.052 1.00 35.38 89 GLU A N 1
ATOM 696 C CA . GLU A 1 88 ? -10.898 48.447 12.600 1.00 35.97 89 GLU A CA 1
ATOM 697 C C . GLU A 1 88 ? -9.819 47.556 12.007 1.00 34.22 89 GLU A C 1
ATOM 698 O O . GLU A 1 88 ? -9.979 47.008 10.921 1.00 32.35 89 GLU A O 1
ATOM 704 N N . HIS A 1 89 ? -8.716 47.411 12.733 1.00 32.06 90 HIS A N 1
ATOM 705 C CA . HIS A 1 89 ? -7.613 46.586 12.265 1.00 30.82 90 HIS A CA 1
ATOM 706 C C . HIS A 1 89 ? -7.091 45.663 13.353 1.00 29.33 90 HIS A C 1
ATOM 707 O O . HIS A 1 89 ? -6.973 46.048 14.516 1.00 29.82 90 HIS A O 1
ATOM 714 N N . LEU A 1 90 ? -6.778 44.439 12.956 1.00 28.01 91 LEU A N 1
ATOM 715 C CA . LEU A 1 90 ? -6.252 43.446 13.875 1.00 29.21 91 LEU A CA 1
ATOM 716 C C . LEU A 1 90 ? -4.979 42.900 13.239 1.00 27.76 91 LEU A C 1
ATOM 717 O O . LEU A 1 90 ? -4.933 42.662 12.027 1.00 27.66 91 LEU A O 1
ATOM 722 N N . PHE A 1 91 ? -3.943 42.727 14.050 1.00 24.77 92 PHE A N 1
ATOM 723 C CA . PHE A 1 91 ? -2.672 42.221 13.560 1.00 24.44 92 PHE A CA 1
ATOM 724 C C . PHE A 1 91 ? -2.334 40.875 14.178 1.00 24.76 92 PHE A C 1
ATOM 725 O O . PHE A 1 91 ? -2.427 40.689 15.390 1.00 26.44 92 PHE A O 1
ATOM 733 N N . VAL A 1 92 ? -1.947 39.932 13.330 1.00 23.32 93 VAL A N 1
ATOM 734 C CA . VAL A 1 92 ? -1.612 38.599 13.793 1.00 23.21 93 VAL A CA 1
ATOM 735 C C . VAL A 1 92 ? -0.170 38.265 13.456 1.00 23.28 93 VAL A C 1
ATOM 736 O O . VAL A 1 92 ? 0.287 38.501 12.336 1.00 23.83 93 VAL A O 1
ATOM 740 N N . VAL A 1 93 ? 0.546 37.727 14.436 1.00 22.05 94 VAL A N 1
ATOM 741 C CA . VAL A 1 93 ? 1.934 37.333 14.244 1.00 22.75 94 VAL A CA 1
ATOM 742 C C . VAL A 1 93 ? 2.125 35.885 14.675 1.00 23.40 94 VAL A C 1
ATOM 743 O O . VAL A 1 93 ? 1.956 35.550 15.849 1.00 22.50 94 VAL A O 1
ATOM 747 N N . ASP A 1 94 ? 2.447 35.020 13.719 1.00 23.58 95 ASP A N 1
ATOM 748 C CA . ASP A 1 94 ? 2.701 33.622 14.036 1.00 25.92 95 ASP A CA 1
ATOM 749 C C . ASP A 1 94 ? 4.212 33.505 14.148 1.00 26.00 95 ASP A C 1
ATOM 750 O O . ASP A 1 94 ? 4.938 34.015 13.296 1.00 27.36 95 ASP A O 1
ATOM 755 N N . CYS A 1 95 ? 4.689 32.848 15.199 1.00 26.26 96 CYS A N 1
ATOM 756 C CA . CYS A 1 95 ? 6.127 32.713 15.403 1.00 26.19 96 CYS A CA 1
ATOM 757 C C . CYS A 1 95 ? 6.491 31.541 16.297 1.00 25.88 96 CYS A C 1
ATOM 758 O O . CYS A 1 95 ? 5.620 30.836 16.803 1.00 25.17 96 CYS A O 1
ATOM 761 N N . PHE A 1 96 ? 7.792 31.354 16.491 1.00 25.16 97 PHE A N 1
ATOM 762 C CA . PHE A 1 96 ? 8.311 30.281 17.327 1.00 26.86 97 PHE A CA 1
ATOM 763 C C . PHE A 1 96 ? 9.049 30.852 18.534 1.00 26.70 97 PHE A C 1
ATOM 764 O O . PHE A 1 96 ? 9.633 31.934 18.465 1.00 26.82 97 PHE A O 1
ATOM 772 N N . ALA A 1 97 ? 9.010 30.121 19.640 1.00 24.92 98 ALA A N 1
ATOM 773 C CA . ALA A 1 97 ? 9.729 30.508 20.843 1.00 24.89 98 ALA A CA 1
ATOM 774 C C . ALA A 1 97 ? 10.644 29.317 21.079 1.00 25.27 98 ALA A C 1
ATOM 775 O O . ALA A 1 97 ? 10.169 28.199 21.289 1.00 25.45 98 ALA A O 1
ATOM 777 N N . GLY A 1 98 ? 11.950 29.547 21.003 1.00 24.70 99 GLY A N 1
ATOM 778 C CA . GLY A 1 98 ? 12.906 28.474 21.202 1.00 22.89 99 GLY A CA 1
ATOM 779 C C . GLY A 1 98 ? 13.586 28.086 19.901 1.00 25.81 99 GLY A C 1
ATOM 780 O O . GLY A 1 98 ? 12.914 27.768 18.917 1.00 24.33 99 GLY A O 1
ATOM 781 N N . HIS A 1 99 ? 14.915 28.116 19.890 1.00 22.61 100 HIS A N 1
ATOM 782 C CA . HIS A 1 99 ? 15.679 27.772 18.698 1.00 26.75 100 HIS A CA 1
ATOM 783 C C . HIS A 1 99 ? 15.908 26.265 18.586 1.00 28.18 100 HIS A C 1
ATOM 784 O O . HIS A 1 99 ? 16.339 25.779 17.545 1.00 29.76 100 HIS A O 1
ATOM 791 N N . ASP A 1 100 ? 15.633 25.535 19.664 1.00 29.06 101 ASP A N 1
ATOM 792 C CA . ASP A 1 100 ? 15.788 24.083 19.661 1.00 30.93 101 ASP A CA 1
ATOM 793 C C . ASP A 1 100 ? 14.448 23.545 19.170 1.00 31.32 101 ASP A C 1
ATOM 794 O O . ASP A 1 100 ? 13.450 23.582 19.890 1.00 31.36 101 ASP A O 1
ATOM 799 N N . GLU A 1 101 ? 14.427 23.054 17.938 1.00 33.81 102 GLU A N 1
ATOM 800 C CA . GLU A 1 101 ? 13.194 22.559 17.344 1.00 35.29 102 GLU A CA 1
ATOM 801 C C . GLU A 1 101 ? 12.417 21.494 18.101 1.00 35.42 102 GLU A C 1
ATOM 802 O O . GLU A 1 101 ? 11.210 21.367 17.905 1.00 35.72 102 GLU A O 1
ATOM 808 N N . ARG A 1 102 ? 13.077 20.734 18.965 1.00 36.23 103 ARG A N 1
ATOM 809 C CA . ARG A 1 102 ? 12.356 19.700 19.697 1.00 38.93 103 ARG A CA 1
ATOM 810 C C . ARG A 1 102 ? 11.621 20.264 20.905 1.00 38.33 103 ARG A C 1
ATOM 811 O O . ARG A 1 102 ? 10.838 19.565 21.546 1.00 38.93 103 ARG A O 1
ATOM 819 N N . TYR A 1 103 ? 11.854 21.539 21.198 1.00 37.19 104 TYR A N 1
ATOM 820 C CA . TYR A 1 103 ? 11.207 22.172 22.338 1.00 36.96 104 TYR A CA 1
ATOM 821 C C . TYR A 1 103 ? 10.519 23.494 22.022 1.00 35.77 104 TYR A C 1
ATOM 822 O O . TYR A 1 103 ? 9.873 24.077 22.888 1.00 36.79 104 TYR A O 1
ATOM 831 N N . ARG A 1 104 ? 10.642 23.964 20.786 1.00 34.18 105 ARG A N 1
ATOM 832 C CA . ARG A 1 104 ? 10.031 25.234 20.424 1.00 32.90 105 ARG A CA 1
ATOM 833 C C . ARG A 1 104 ? 8.507 25.216 20.457 1.00 33.37 105 ARG A C 1
ATOM 834 O O . ARG A 1 104 ? 7.863 24.186 20.219 1.00 31.40 105 ARG A O 1
ATOM 842 N N . LEU A 1 105 ? 7.943 26.377 20.768 1.00 30.53 106 LEU A N 1
ATOM 843 C CA . LEU A 1 105 ? 6.507 26.554 20.859 1.00 30.92 106 LEU A CA 1
ATOM 844 C C . LEU A 1 105 ? 6.010 27.412 19.717 1.00 29.72 106 LEU A C 1
ATOM 845 O O . LEU A 1 105 ? 6.648 28.405 19.352 1.00 27.07 106 LEU A O 1
ATOM 850 N N . LYS A 1 106 ? 4.872 27.027 19.152 1.00 28.55 107 LYS A N 1
ATOM 851 C CA . LYS A 1 106 ? 4.269 27.803 18.084 1.00 28.46 107 LYS A CA 1
ATOM 852 C C . LYS A 1 106 ? 3.416 28.833 18.800 1.00 27.52 107 LYS A C 1
ATOM 853 O O . LYS A 1 106 ? 2.508 28.486 19.555 1.00 27.62 107 LYS A O 1
ATOM 859 N N . VAL A 1 107 ? 3.722 30.103 18.580 1.00 25.56 108 VAL A N 1
ATOM 860 C CA . VAL A 1 107 ? 2.986 31.164 19.239 1.00 23.43 108 VAL A CA 1
ATOM 861 C C . VAL A 1 107 ? 2.257 32.060 18.256 1.00 23.93 108 VAL A C 1
ATOM 862 O O . VAL A 1 107 ? 2.823 32.466 17.243 1.00 25.89 108 VAL A O 1
ATOM 866 N N . ARG A 1 108 ? 0.992 32.342 18.551 1.00 22.81 109 ARG A N 1
ATOM 867 C CA . ARG A 1 108 ? 0.198 33.248 17.734 1.00 23.92 109 ARG A CA 1
ATOM 868 C C . ARG A 1 108 ? -0.123 34.457 18.595 1.00 23.70 109 ARG A C 1
ATOM 869 O O . ARG A 1 108 ? -0.662 34.326 19.695 1.00 23.99 109 ARG A O 1
ATOM 877 N N . VAL A 1 109 ? 0.213 35.636 18.093 1.00 23.68 110 VAL A N 1
ATOM 878 C CA . VAL A 1 109 ? -0.034 36.863 18.829 1.00 22.98 110 VAL A CA 1
ATOM 879 C C . VAL A 1 109 ? -1.044 37.745 18.113 1.00 24.50 110 VAL A C 1
ATOM 880 O O . VAL A 1 109 ? -0.905 38.014 16.919 1.00 23.52 110 VAL A O 1
ATOM 884 N N . PHE A 1 110 ? -2.062 38.177 18.853 1.00 23.12 111 PHE A N 1
ATOM 885 C CA . PHE A 1 110 ? -3.093 39.073 18.338 1.00 23.83 111 PHE A CA 1
ATOM 886 C C . PHE A 1 110 ? -2.828 40.437 18.968 1.00 23.96 111 PHE A C 1
ATOM 887 O O . PHE A 1 110 ? -2.724 40.542 20.191 1.00 21.85 111 PHE A O 1
ATOM 895 N N . THR A 1 111 ? -2.706 41.477 18.149 1.00 22.87 112 THR A N 1
ATOM 896 C CA . THR A 1 111 ? -2.471 42.814 18.686 1.00 24.53 112 THR A CA 1
ATOM 897 C C . THR A 1 111 ? -3.309 43.852 17.955 1.00 24.59 112 THR A C 1
ATOM 898 O O . THR A 1 111 ? -3.742 43.628 16.823 1.00 24.24 112 THR A O 1
ATOM 902 N N . THR A 1 112 ? -3.537 44.985 18.612 1.00 25.92 113 THR A N 1
ATOM 903 C CA . THR A 1 112 ? -4.287 46.080 18.011 1.00 25.88 113 THR A CA 1
ATOM 904 C C . THR A 1 112 ? -3.279 47.143 17.571 1.00 26.46 113 THR A C 1
ATOM 905 O O . THR A 1 112 ? -3.526 47.896 16.631 1.00 25.13 113 THR A O 1
ATOM 909 N N . ARG A 1 113 ? -2.141 47.201 18.260 1.00 24.57 114 ARG A N 1
ATOM 910 C CA . ARG A 1 113 ? -1.098 48.160 17.911 1.00 24.70 114 ARG A CA 1
ATOM 911 C C . ARG A 1 113 ? -0.084 47.510 16.977 1.00 22.80 114 ARG A C 1
ATOM 912 O O . ARG A 1 113 ? 0.458 46.442 17.272 1.00 22.77 114 ARG A O 1
ATOM 920 N N . PRO A 1 114 ? 0.169 48.136 15.818 1.00 23.41 115 PRO A N 1
ATOM 921 C CA . PRO A 1 114 ? 1.128 47.591 14.855 1.00 21.65 115 PRO A CA 1
ATOM 922 C C . PRO A 1 114 ? 2.527 47.387 15.447 1.00 19.11 115 PRO A C 1
ATOM 923 O O . PRO A 1 114 ? 3.204 46.416 15.121 1.00 18.90 115 PRO A O 1
ATOM 927 N N . TYR A 1 115 ? 2.962 48.291 16.321 1.00 19.66 116 TYR A N 1
ATOM 928 C CA . TYR A 1 115 ? 4.302 48.142 16.886 1.00 20.64 116 TYR A CA 1
ATOM 929 C C . TYR A 1 115 ? 4.427 46.904 17.773 1.00 19.08 116 TYR A C 1
ATOM 930 O O . TYR A 1 115 ? 5.504 46.315 17.871 1.00 19.79 116 TYR A O 1
ATOM 939 N N . HIS A 1 116 ? 3.328 46.492 18.399 1.00 18.78 117 HIS A N 1
ATOM 940 C CA . HIS A 1 116 ? 3.360 45.291 19.231 1.00 19.00 117 HIS A CA 1
ATOM 941 C C . HIS A 1 116 ? 3.566 44.090 18.321 1.00 18.55 117 HIS A C 1
ATOM 942 O O . HIS A 1 116 ? 4.185 43.102 18.713 1.00 20.00 117 HIS A O 1
ATOM 949 N N . ALA A 1 117 ? 3.045 44.178 17.100 1.00 18.19 118 ALA A N 1
ATOM 950 C CA . ALA A 1 117 ? 3.198 43.094 16.135 1.00 19.56 118 ALA A CA 1
ATOM 951 C C . ALA A 1 117 ? 4.647 43.060 15.647 1.00 19.74 118 ALA A C 1
ATOM 952 O O . ALA A 1 117 ? 5.273 41.995 15.578 1.00 18.28 118 ALA A O 1
ATOM 954 N N . LEU A 1 118 ? 5.175 44.232 15.301 1.00 20.89 119 LEU A N 1
ATOM 955 C CA . LEU A 1 118 ? 6.555 44.340 14.841 1.00 19.23 119 LEU A CA 1
ATOM 956 C C . LEU A 1 118 ? 7.463 43.867 15.967 1.00 18.45 119 LEU A C 1
ATOM 957 O O . LEU A 1 118 ? 8.463 43.189 15.733 1.00 19.65 119 LEU A O 1
ATOM 962 N N . PHE A 1 119 ? 7.106 44.244 17.191 1.00 18.53 120 PHE A N 1
ATOM 963 C CA . PHE A 1 119 ? 7.869 43.856 18.372 1.00 19.50 120 PHE A CA 1
ATOM 964 C C . PHE A 1 119 ? 7.997 42.338 18.449 1.00 19.29 120 PHE A C 1
ATOM 965 O O . PHE A 1 119 ? 9.094 41.805 18.626 1.00 19.58 120 PHE A O 1
ATOM 973 N N . MET A 1 120 ? 6.877 41.635 18.314 1.00 19.53 121 MET A N 1
ATOM 974 C CA . MET A 1 120 ? 6.917 40.178 18.397 1.00 20.03 121 MET A CA 1
ATOM 975 C C . MET A 1 120 ? 7.555 39.535 17.168 1.00 19.84 121 MET A C 1
ATOM 976 O O . MET A 1 120 ? 8.094 38.429 17.248 1.00 21.54 121 MET A O 1
ATOM 981 N N . ARG A 1 121 ? 7.497 40.222 16.031 1.00 19.21 122 ARG A N 1
ATOM 982 C CA . ARG A 1 121 ? 8.112 39.698 14.815 1.00 19.40 122 ARG A CA 1
ATOM 983 C C . ARG A 1 121 ? 9.619 39.709 15.064 1.00 18.96 122 ARG A C 1
ATOM 984 O O . ARG A 1 121 ? 10.334 38.780 14.689 1.00 17.89 122 ARG A O 1
ATOM 992 N N . ASP A 1 122 ? 10.083 40.771 15.720 1.00 19.80 123 ASP A N 1
ATOM 993 C CA . ASP A 1 122 ? 11.498 40.937 16.049 1.00 20.82 123 ASP A CA 1
ATOM 994 C C . ASP A 1 122 ? 11.942 40.076 17.231 1.00 20.60 123 ASP A C 1
ATOM 995 O O . ASP A 1 122 ? 13.015 39.470 17.199 1.00 18.52 123 ASP A O 1
ATOM 1000 N N . MET A 1 123 ? 11.114 40.042 18.273 1.00 20.96 124 MET A N 1
ATOM 1001 C CA . MET A 1 123 ? 11.442 39.325 19.507 1.00 21.12 124 MET A CA 1
ATOM 1002 C C . MET A 1 123 ? 11.336 37.803 19.534 1.00 22.24 124 MET A C 1
ATOM 1003 O O . MET A 1 123 ? 11.952 37.161 20.382 1.00 22.53 124 MET A O 1
ATOM 1008 N N . LEU A 1 124 ? 10.546 37.220 18.640 1.00 22.90 125 LEU A N 1
ATOM 1009 C CA . LEU A 1 124 ? 10.456 35.768 18.585 1.00 22.74 125 LEU A CA 1
ATOM 1010 C C . LEU A 1 124 ? 10.991 35.319 17.228 1.00 24.53 125 LEU A C 1
ATOM 1011 O O . LEU A 1 124 ? 11.448 36.144 16.437 1.00 24.92 125 LEU A O 1
ATOM 1016 N N . ILE A 1 125 ? 10.938 34.023 16.957 1.00 25.44 126 ILE A N 1
ATOM 1017 C CA . ILE A 1 125 ? 11.474 33.492 15.708 1.00 26.33 126 ILE A CA 1
ATOM 1018 C C . ILE A 1 125 ? 10.486 33.477 14.549 1.00 26.83 126 ILE A C 1
ATOM 1019 O O . ILE A 1 125 ? 9.403 32.891 14.644 1.00 24.67 126 ILE A O 1
ATOM 1024 N N . VAL A 1 126 ? 10.873 34.127 13.453 1.00 26.01 127 VAL A N 1
ATOM 1025 C CA . VAL A 1 126 ? 10.039 34.192 12.258 1.00 27.06 127 VAL A CA 1
ATOM 1026 C C . VAL A 1 126 ? 10.079 32.859 11.518 1.00 28.25 127 VAL A C 1
ATOM 1027 O O . VAL A 1 126 ? 11.148 32.374 11.150 1.00 27.85 127 VAL A O 1
ATOM 1031 N N . PRO A 1 127 ? 8.910 32.242 11.297 1.00 29.52 128 PRO A N 1
ATOM 1032 C CA . PRO A 1 127 ? 8.869 30.956 10.592 1.00 31.65 128 PRO A CA 1
ATOM 1033 C C . PRO A 1 127 ? 9.150 31.138 9.105 1.00 33.33 128 PRO A C 1
ATOM 1034 O O . PRO A 1 127 ? 8.966 32.226 8.565 1.00 31.53 128 PRO A O 1
ATOM 1038 N N . THR A 1 128 ? 9.602 30.073 8.450 1.00 36.61 129 THR A N 1
ATOM 1039 C CA . THR A 1 128 ? 9.856 30.130 7.018 1.00 39.19 129 THR A CA 1
ATOM 1040 C C . THR A 1 128 ? 8.468 30.127 6.386 1.00 41.16 129 THR A C 1
ATOM 1041 O O . THR A 1 128 ? 7.503 29.697 7.019 1.00 38.92 129 THR A O 1
ATOM 1045 N N . PRO A 1 129 ? 8.343 30.609 5.136 1.00 43.83 130 PRO A N 1
ATOM 1046 C CA . PRO A 1 129 ? 7.029 30.629 4.482 1.00 44.34 130 PRO A CA 1
ATOM 1047 C C . PRO A 1 129 ? 6.375 29.250 4.507 1.00 44.96 130 PRO A C 1
ATOM 1048 O O . PRO A 1 129 ? 5.160 29.123 4.663 1.00 44.90 130 PRO A O 1
ATOM 1052 N N . GLU A 1 130 ? 7.199 28.219 4.357 1.00 46.62 131 GLU A N 1
ATOM 1053 C CA . GLU A 1 130 ? 6.725 26.843 4.366 1.00 47.58 131 GLU A CA 1
ATOM 1054 C C . GLU A 1 130 ? 6.111 26.510 5.723 1.00 48.07 131 GLU A C 1
ATOM 1055 O O . GLU A 1 130 ? 5.021 25.939 5.801 1.00 48.01 131 GLU A O 1
ATOM 1057 N N . GLU A 1 131 ? 6.813 26.879 6.791 1.00 46.91 132 GLU A N 1
ATOM 1058 C CA . GLU A 1 131 ? 6.334 26.613 8.141 1.00 46.75 132 GLU A CA 1
ATOM 1059 C C . GLU A 1 131 ? 5.036 27.347 8.443 1.00 45.04 132 GLU A C 1
ATOM 1060 O O . GLU A 1 131 ? 4.189 26.840 9.176 1.00 44.85 132 GLU A O 1
ATOM 1066 N N . LEU A 1 132 ? 4.878 28.540 7.879 1.00 43.80 133 LEU A N 1
ATOM 1067 C CA . LEU A 1 132 ? 3.661 29.311 8.097 1.00 43.59 133 LEU A CA 1
ATOM 1068 C C . LEU A 1 132 ? 2.481 28.624 7.424 1.00 43.55 133 LEU A C 1
ATOM 1069 O O . LEU A 1 132 ? 1.380 28.584 7.974 1.00 42.86 133 LEU A O 1
ATOM 1074 N N . ALA A 1 133 ? 2.719 28.085 6.231 1.00 44.57 134 ALA A N 1
ATOM 1075 C CA . ALA A 1 133 ? 1.674 27.399 5.477 1.00 44.57 134 ALA A CA 1
ATOM 1076 C C . ALA A 1 133 ? 1.200 26.163 6.233 1.00 44.81 134 ALA A C 1
ATOM 1077 O O . ALA A 1 133 ? 0.028 25.795 6.167 1.00 45.46 134 ALA A O 1
ATOM 1079 N N . THR A 1 134 ? 2.117 25.526 6.954 1.00 44.61 135 THR A N 1
ATOM 1080 C CA . THR A 1 134 ? 1.789 24.337 7.728 1.00 44.76 135 THR A CA 1
ATOM 1081 C C . THR A 1 134 ? 1.847 24.640 9.221 1.00 43.51 135 THR A C 1
ATOM 1082 O O . THR A 1 134 ? 2.047 23.741 10.036 1.00 42.42 135 THR A O 1
ATOM 1086 N N . PHE A 1 135 ? 1.668 25.910 9.573 1.00 42.33 136 PHE A N 1
ATOM 1087 C CA . PHE A 1 135 ? 1.712 26.333 10.970 1.00 41.61 136 PHE A CA 1
ATOM 1088 C C . PHE A 1 135 ? 0.632 25.634 11.794 1.00 41.54 136 PHE A C 1
ATOM 1089 O O . PHE A 1 135 ? 0.853 25.281 12.952 1.00 41.52 136 PHE A O 1
ATOM 1097 N N . GLY A 1 136 ? -0.535 25.433 11.189 1.00 41.95 137 GLY A N 1
ATOM 1098 C CA . GLY A 1 136 ? -1.624 24.768 11.882 1.00 41.11 137 GLY A CA 1
ATOM 1099 C C . GLY A 1 136 ? -2.086 25.484 13.135 1.00 41.33 137 GLY A C 1
ATOM 1100 O O . GLY A 1 136 ? -2.174 26.711 13.164 1.00 41.52 137 GLY A O 1
ATOM 1101 N N . GLU A 1 137 ? -2.389 24.715 14.175 1.00 40.70 138 GLU A N 1
ATOM 1102 C CA . GLU A 1 137 ? -2.846 25.288 15.434 1.00 40.95 138 GLU A CA 1
ATOM 1103 C C . GLU A 1 137 ? -1.666 25.668 16.323 1.00 38.90 138 GLU A C 1
ATOM 1104 O O . GLU A 1 137 ? -0.785 24.851 16.587 1.00 38.14 138 GLU A O 1
ATOM 1110 N N . PRO A 1 138 ? -1.637 26.919 16.800 1.00 37.23 139 PRO A N 1
ATOM 1111 C CA . PRO A 1 138 ? -0.537 27.356 17.663 1.00 35.06 139 PRO A CA 1
ATOM 1112 C C . PRO A 1 138 ? -0.597 26.677 19.032 1.00 34.03 139 PRO A C 1
ATOM 1113 O O . PRO A 1 138 ? -1.670 26.286 19.489 1.00 33.03 139 PRO A O 1
ATOM 1117 N N . ASP A 1 139 ? 0.557 26.522 19.674 1.00 30.47 140 ASP A N 1
ATOM 1118 C CA . ASP A 1 139 ? 0.608 25.905 20.994 1.00 30.97 140 ASP A CA 1
ATOM 1119 C C . ASP A 1 139 ? 0.130 26.895 22.051 1.00 30.13 140 ASP A C 1
ATOM 1120 O O . ASP A 1 139 ? -0.479 26.513 23.048 1.00 29.99 140 ASP A O 1
ATOM 1125 N N . TYR A 1 140 ? 0.415 28.171 21.822 1.00 29.11 141 TYR A N 1
ATOM 1126 C CA . TYR A 1 140 ? 0.023 29.225 22.748 1.00 28.71 141 TYR A CA 1
ATOM 1127 C C . TYR A 1 140 ? -0.489 30.434 21.997 1.00 27.17 141 TYR A C 1
ATOM 1128 O O . TYR A 1 140 ? -0.040 30.730 20.889 1.00 27.26 141 TYR A O 1
ATOM 1137 N N . VAL A 1 141 ? -1.437 31.134 22.606 1.00 25.94 142 VAL A N 1
ATOM 1138 C CA . VAL A 1 141 ? -2.013 32.316 21.991 1.00 24.72 142 VAL A CA 1
ATOM 1139 C C . VAL A 1 141 ? -1.966 33.496 22.943 1.00 23.70 142 VAL A C 1
ATOM 1140 O O . VAL A 1 141 ? -2.294 33.375 24.125 1.00 23.81 142 VAL A O 1
ATOM 1144 N N . ILE A 1 142 ? -1.538 34.637 22.426 1.00 20.49 143 ILE A N 1
ATOM 1145 C CA . ILE A 1 142 ? -1.485 35.845 23.228 1.00 21.76 143 ILE A CA 1
ATOM 1146 C C . ILE A 1 142 ? -2.525 36.812 22.686 1.00 20.52 143 ILE A C 1
ATOM 1147 O O . ILE A 1 142 ? -2.494 37.165 21.507 1.00 22.30 143 ILE A O 1
ATOM 1152 N N . TYR A 1 143 ? -3.456 37.219 23.541 1.00 22.12 144 TYR A N 1
ATOM 1153 C CA . TYR A 1 143 ? -4.487 38.177 23.159 1.00 23.18 144 TYR A CA 1
ATOM 1154 C C . TYR A 1 143 ? -4.067 39.503 23.767 1.00 23.93 144 TYR A C 1
ATOM 1155 O O . TYR A 1 143 ? -4.336 39.761 24.941 1.00 22.51 144 TYR A O 1
ATOM 1164 N N . ASN A 1 144 ? -3.395 40.344 22.987 1.00 23.81 145 ASN A N 1
ATOM 1165 C CA . ASN A 1 144 ? -2.965 41.616 23.532 1.00 21.99 145 ASN A CA 1
ATOM 1166 C C . ASN A 1 144 ? -4.006 42.700 23.342 1.00 21.56 145 ASN A C 1
ATOM 1167 O O . ASN A 1 144 ? -3.995 43.425 22.346 1.00 21.81 145 ASN A O 1
ATOM 1172 N N . ALA A 1 145 ? -4.914 42.793 24.308 1.00 22.73 146 ALA A N 1
ATOM 1173 C CA . ALA A 1 145 ? -5.959 43.803 24.296 1.00 22.79 146 ALA A CA 1
ATOM 1174 C C . ALA A 1 145 ? -5.521 44.870 25.289 1.00 23.77 146 ALA A C 1
ATOM 1175 O O . ALA A 1 145 ? -6.346 45.506 25.949 1.00 23.43 146 ALA A O 1
ATOM 1177 N N . GLY A 1 146 ? -4.205 45.056 25.377 1.00 23.61 147 GLY A N 1
ATOM 1178 C CA . GLY A 1 146 ? -3.628 46.028 26.290 1.00 22.82 147 GLY A CA 1
ATOM 1179 C C . GLY A 1 146 ? -4.192 47.434 26.215 1.00 25.26 147 GLY A C 1
ATOM 1180 O O . GLY A 1 146 ? -4.188 48.154 27.217 1.00 23.87 147 GLY A O 1
ATOM 1181 N N . GLU A 1 147 ? -4.666 47.844 25.040 1.00 24.69 148 GLU A N 1
ATOM 1182 C CA . GLU A 1 147 ? -5.239 49.181 24.896 1.00 27.71 148 GLU A CA 1
ATOM 1183 C C . GLU A 1 147 ? -6.611 49.278 25.555 1.00 28.57 148 GLU A C 1
ATOM 1184 O O . GLU A 1 147 ? -7.175 50.366 25.663 1.00 28.97 148 GLU A O 1
ATOM 1190 N N . CYS A 1 148 ? -7.146 48.143 25.989 1.00 28.54 149 CYS A N 1
ATOM 1191 C CA . CYS A 1 148 ? -8.463 48.106 26.620 1.00 29.52 149 CYS A CA 1
ATOM 1192 C C . CYS A 1 148 ? -8.373 47.833 28.122 1.00 30.15 149 CYS A C 1
ATOM 1193 O O . CYS A 1 148 ? -7.653 46.932 28.555 1.00 29.97 149 CYS A O 1
ATOM 1196 N N . LYS A 1 149 ? -9.105 48.615 28.912 1.00 30.23 150 LYS A N 1
ATOM 1197 C CA . LYS A 1 149 ? -9.113 48.448 30.364 1.00 30.90 150 LYS A CA 1
ATOM 1198 C C . LYS A 1 149 ? -9.857 47.186 30.776 1.00 31.27 150 LYS A C 1
ATOM 1199 O O . LYS A 1 149 ? -10.785 46.745 30.098 1.00 30.67 150 LYS A O 1
ATOM 1205 N N . ALA A 1 150 ? -9.453 46.606 31.899 1.00 30.20 151 ALA A N 1
ATOM 1206 C CA . ALA A 1 150 ? -10.128 45.422 32.400 1.00 30.14 151 ALA A CA 1
ATOM 1207 C C . ALA A 1 150 ? -11.184 45.926 33.376 1.00 31.11 151 ALA A C 1
ATOM 1208 O O . ALA A 1 150 ? -11.128 47.077 33.811 1.00 30.87 151 ALA A O 1
ATOM 1210 N N . ASP A 1 151 ? -12.155 45.080 33.701 1.00 31.18 152 ASP A N 1
ATOM 1211 C CA . ASP A 1 151 ? -13.184 45.453 34.667 1.00 32.30 152 ASP A CA 1
ATOM 1212 C C . ASP A 1 151 ? -12.564 45.148 36.029 1.00 30.78 152 ASP A C 1
ATOM 1213 O O . ASP A 1 151 ? -12.440 43.987 36.418 1.00 32.03 152 ASP A O 1
ATOM 1218 N N . PRO A 1 152 ? -12.163 46.188 36.772 1.00 31.92 153 PRO A N 1
ATOM 1219 C CA . PRO A 1 152 ? -11.548 45.986 38.086 1.00 31.94 153 PRO A CA 1
ATOM 1220 C C . PRO A 1 152 ? -12.413 45.263 39.111 1.00 33.21 153 PRO A C 1
ATOM 1221 O O . PRO A 1 152 ? -11.889 44.719 40.084 1.00 33.48 153 PRO A O 1
ATOM 1225 N N . SER A 1 153 ? -13.727 45.247 38.899 1.00 30.81 154 SER A N 1
ATOM 1226 C CA . SER A 1 153 ? -14.617 44.577 39.837 1.00 32.89 154 SER A CA 1
ATOM 1227 C C . SER A 1 153 ? -14.546 43.066 39.671 1.00 31.98 154 SER A C 1
ATOM 1228 O O . SER A 1 153 ? -15.023 42.320 40.521 1.00 31.62 154 SER A O 1
ATOM 1231 N N . ILE A 1 154 ? -13.946 42.610 38.575 1.00 32.14 155 ILE A N 1
ATOM 1232 C CA . ILE A 1 154 ? -13.815 41.177 38.349 1.00 32.42 155 ILE A CA 1
ATOM 1233 C C . ILE A 1 154 ? -13.081 40.547 39.532 1.00 33.41 155 ILE A C 1
ATOM 1234 O O . ILE A 1 154 ? -12.011 41.013 39.928 1.00 33.28 155 ILE A O 1
ATOM 1239 N N . PRO A 1 155 ? -13.656 39.486 40.121 1.00 33.74 156 PRO A N 1
ATOM 1240 C CA . PRO A 1 155 ? -13.028 38.814 41.263 1.00 34.77 156 PRO A CA 1
ATOM 1241 C C . PRO A 1 155 ? -11.612 38.353 40.938 1.00 34.83 156 PRO A C 1
ATOM 1242 O O . PRO A 1 155 ? -11.393 37.637 39.959 1.00 33.90 156 PRO A O 1
ATOM 1246 N N . GLY A 1 156 ? -10.655 38.769 41.761 1.00 34.78 157 GLY A N 1
ATOM 1247 C CA . GLY A 1 156 ? -9.273 38.388 41.536 1.00 34.00 157 GLY A CA 1
ATOM 1248 C C . GLY A 1 156 ? -8.418 39.547 41.063 1.00 34.39 157 GLY A C 1
ATOM 1249 O O . GLY A 1 156 ? -7.200 39.544 41.258 1.00 35.36 157 GLY A O 1
ATOM 1250 N N . LEU A 1 157 ? -9.044 40.540 40.437 1.00 31.53 158 LEU A N 1
ATOM 1251 C CA . LEU A 1 157 ? -8.310 41.703 39.951 1.00 30.35 158 LEU A CA 1
ATOM 1252 C C . LEU A 1 157 ? -8.279 42.807 40.992 1.00 31.03 158 LEU A C 1
ATOM 1253 O O . LEU A 1 157 ? -9.131 42.858 41.878 1.00 30.36 158 LEU A O 1
ATOM 1258 N N . THR A 1 158 ? -7.294 43.693 40.878 1.00 29.76 159 THR A N 1
ATOM 1259 C CA . THR A 1 158 ? -7.157 44.802 41.810 1.00 30.63 159 THR A CA 1
ATOM 1260 C C . THR A 1 158 ? -6.997 46.126 41.078 1.00 29.67 159 THR A C 1
ATOM 1261 O O . THR A 1 158 ? -6.754 47.157 41.701 1.00 32.94 159 THR A O 1
ATOM 1265 N N . SER A 1 159 ? -7.123 46.095 39.756 1.00 27.91 160 SER A N 1
ATOM 1266 C CA . SER A 1 159 ? -7.002 47.307 38.956 1.00 26.49 160 SER A CA 1
ATOM 1267 C C . SER A 1 159 ? -7.541 47.059 37.553 1.00 25.57 160 SER A C 1
ATOM 1268 O O . SER A 1 159 ? -8.056 45.984 37.258 1.00 24.99 160 SER A O 1
ATOM 1271 N N . THR A 1 160 ? -7.418 48.062 36.693 1.00 24.90 161 THR A N 1
ATOM 1272 C CA . THR A 1 160 ? -7.876 47.948 35.316 1.00 24.99 161 THR A CA 1
ATOM 1273 C C . THR A 1 160 ? -6.829 47.253 34.448 1.00 25.33 161 THR A C 1
ATOM 1274 O O . THR A 1 160 ? -6.992 47.149 33.234 1.00 23.24 161 THR A O 1
ATOM 1278 N N . THR A 1 161 ? -5.757 46.782 35.080 1.00 24.13 162 THR A N 1
ATOM 1279 C CA . THR A 1 161 ? -4.683 46.089 34.374 1.00 22.92 162 THR A CA 1
ATOM 1280 C C . THR A 1 161 ? -4.707 44.608 34.738 1.00 23.68 162 THR A C 1
ATOM 1281 O O . THR A 1 161 ? -4.890 44.250 35.899 1.00 23.00 162 THR A O 1
ATOM 1285 N N . CYS A 1 162 ? -4.530 43.748 33.742 1.00 24.01 163 CYS A N 1
ATOM 1286 C CA . CYS A 1 162 ? -4.509 42.314 33.994 1.00 24.29 163 CYS A CA 1
ATOM 1287 C C . CYS A 1 162 ? -3.668 41.577 32.959 1.00 25.09 163 CYS A C 1
ATOM 1288 O O . CYS A 1 162 ? -3.903 41.683 31.752 1.00 24.99 163 CYS A O 1
ATOM 1291 N N . VAL A 1 163 ? -2.674 40.843 33.446 1.00 23.70 164 VAL A N 1
ATOM 1292 C CA . VAL A 1 163 ? -1.802 40.048 32.595 1.00 23.19 164 VAL A CA 1
ATOM 1293 C C . VAL A 1 163 ? -1.927 38.635 33.150 1.00 24.14 164 VAL A C 1
ATOM 1294 O O . VAL A 1 163 ? -1.230 38.258 34.096 1.00 21.78 164 VAL A O 1
ATOM 1298 N N . ALA A 1 164 ? -2.827 37.860 32.554 1.00 24.04 165 ALA A N 1
ATOM 1299 C CA . ALA A 1 164 ? -3.104 36.506 33.016 1.00 25.28 165 ALA A CA 1
ATOM 1300 C C . ALA A 1 164 ? -2.644 35.400 32.076 1.00 25.43 165 ALA A C 1
ATOM 1301 O O . ALA A 1 164 ? -2.806 35.485 30.858 1.00 25.88 165 ALA A O 1
ATOM 1303 N N . LEU A 1 165 ? -2.087 34.347 32.662 1.00 23.94 166 LEU A N 1
ATOM 1304 C CA . LEU A 1 165 ? -1.606 33.208 31.896 1.00 22.70 166 LEU A CA 1
ATOM 1305 C C . LEU A 1 165 ? -2.360 31.951 32.325 1.00 23.68 166 LEU A C 1
ATOM 1306 O O . LEU A 1 165 ? -2.421 31.626 33.515 1.00 22.80 166 LEU A O 1
ATOM 1311 N N . ASN A 1 166 ? -2.944 31.261 31.349 1.00 23.33 167 ASN A N 1
ATOM 1312 C CA . ASN A 1 166 ? -3.691 30.033 31.597 1.00 23.94 167 ASN A CA 1
ATOM 1313 C C . ASN A 1 166 ? -2.950 28.880 30.926 1.00 22.65 167 ASN A C 1
ATOM 1314 O O . ASN A 1 166 ? -2.972 28.753 29.703 1.00 24.01 167 ASN A O 1
ATOM 1319 N N . PHE A 1 167 ? -2.298 28.045 31.730 1.00 22.62 168 PHE A N 1
ATOM 1320 C CA . PHE A 1 167 ? -1.535 26.907 31.215 1.00 23.86 168 PHE A CA 1
ATOM 1321 C C . PHE A 1 167 ? -2.407 25.795 30.655 1.00 25.51 168 PHE A C 1
ATOM 1322 O O . PHE A 1 167 ? -1.953 24.995 29.831 1.00 25.70 168 PHE A O 1
ATOM 1330 N N . LYS A 1 168 ? -3.655 25.744 31.107 1.00 26.66 169 LYS A N 1
ATOM 1331 C CA . LYS A 1 168 ? -4.592 24.722 30.651 1.00 27.31 169 LYS A CA 1
ATOM 1332 C C . LYS A 1 168 ? -5.044 24.991 29.218 1.00 26.42 169 LYS A C 1
ATOM 1333 O O . LYS A 1 168 ? -4.966 24.118 28.359 1.00 26.42 169 LYS A O 1
ATOM 1339 N N . THR A 1 169 ? -5.516 26.205 28.966 1.00 26.63 170 THR A N 1
ATOM 1340 C CA . THR A 1 169 ? -5.981 26.578 27.636 1.00 27.33 170 THR A CA 1
ATOM 1341 C C . THR A 1 169 ? -4.840 27.146 26.802 1.00 28.53 170 THR A C 1
ATOM 1342 O O . THR A 1 169 ? -5.006 27.409 25.606 1.00 27.73 170 THR A O 1
ATOM 1346 N N . ARG A 1 170 ? -3.691 27.343 27.448 1.00 27.42 171 ARG A N 1
ATOM 1347 C CA . ARG A 1 170 ? -2.492 27.869 26.799 1.00 26.11 171 ARG A CA 1
ATOM 1348 C C . ARG A 1 170 ? -2.763 29.213 26.129 1.00 25.06 171 ARG A C 1
ATOM 1349 O O . ARG A 1 170 ? -2.636 29.366 24.914 1.00 24.08 171 ARG A O 1
ATOM 1357 N N . GLU A 1 171 ? -3.131 30.187 26.954 1.00 24.92 172 GLU A N 1
ATOM 1358 C CA . GLU A 1 171 ? -3.449 31.521 26.487 1.00 24.85 172 GLU A CA 1
ATOM 1359 C C . GLU A 1 171 ? -2.978 32.578 27.473 1.00 25.24 172 GLU A C 1
ATOM 1360 O O . GLU A 1 171 ? -2.915 32.337 28.684 1.00 23.15 172 GLU A O 1
ATOM 1366 N N . GLN A 1 172 ? -2.636 33.748 26.946 1.00 22.18 173 GLN A N 1
ATOM 1367 C CA . GLN A 1 172 ? -2.252 34.862 27.790 1.00 21.85 173 GLN A CA 1
ATOM 1368 C C . GLN A 1 172 ? -3.181 35.994 27.420 1.00 21.06 173 GLN A C 1
ATOM 1369 O O . GLN A 1 172 ? -3.387 36.271 26.239 1.00 20.28 173 GLN A O 1
ATOM 1375 N N . VAL A 1 173 ? -3.750 36.642 28.426 1.00 20.40 174 VAL A N 1
ATOM 1376 C CA . VAL A 1 173 ? -4.633 37.764 28.179 1.00 21.27 174 VAL A CA 1
ATOM 1377 C C . VAL A 1 173 ? -3.986 39.003 28.772 1.00 22.43 174 VAL A C 1
ATOM 1378 O O . VAL A 1 173 ? -3.551 39.005 29.929 1.00 21.41 174 VAL A O 1
ATOM 1382 N N . ILE A 1 174 ? -3.923 40.055 27.968 1.00 21.36 175 ILE A N 1
ATOM 1383 C CA . ILE A 1 174 ? -3.340 41.311 28.400 1.00 22.69 175 ILE A CA 1
ATOM 1384 C C . ILE A 1 174 ? -4.386 42.407 28.288 1.00 22.20 175 ILE A C 1
ATOM 1385 O O . ILE A 1 174 ? -4.986 42.596 27.232 1.00 23.01 175 ILE A O 1
ATOM 1390 N N . LEU A 1 175 ? -4.596 43.118 29.390 1.00 22.04 176 LEU A N 1
ATOM 1391 C CA . LEU A 1 175 ? -5.546 44.220 29.450 1.00 23.05 176 LEU A CA 1
ATOM 1392 C C . LEU A 1 175 ? -4.963 45.323 30.322 1.00 22.88 176 LEU A C 1
ATOM 1393 O O . LEU A 1 175 ? -4.302 45.042 31.320 1.00 22.80 176 LEU A O 1
ATOM 1398 N N . GLY A 1 176 ? -5.198 46.573 29.937 1.00 21.89 177 GLY A N 1
ATOM 1399 C CA . GLY A 1 176 ? -4.732 47.694 30.734 1.00 22.88 177 GLY A CA 1
ATOM 1400 C C . GLY A 1 176 ? -3.248 48.010 30.774 1.00 23.28 177 GLY A C 1
ATOM 1401 O O . GLY A 1 176 ? -2.754 48.536 31.772 1.00 22.87 177 GLY A O 1
ATOM 1402 N N . THR A 1 177 ? -2.534 47.685 29.703 1.00 22.99 178 THR A N 1
ATOM 1403 C CA . THR A 1 177 ? -1.110 47.985 29.612 1.00 23.15 178 THR A CA 1
ATOM 1404 C C . THR A 1 177 ? -0.610 47.761 28.200 1.00 23.59 178 THR A C 1
ATOM 1405 O O . THR A 1 177 ? -0.852 46.710 27.603 1.00 23.34 178 THR A O 1
ATOM 1409 N N . GLU A 1 178 ? 0.098 48.755 27.675 1.00 22.86 179 GLU A N 1
ATOM 1410 C CA . GLU A 1 178 ? 0.634 48.682 26.326 1.00 22.62 179 GLU A CA 1
ATOM 1411 C C . GLU A 1 178 ? 2.148 48.477 26.337 1.00 22.46 179 GLU A C 1
ATOM 1412 O O . GLU A 1 178 ? 2.812 48.623 25.315 1.00 20.91 179 GLU A O 1
ATOM 1418 N N . TYR A 1 179 ? 2.687 48.128 27.501 1.00 21.92 180 TYR A N 1
ATOM 1419 C CA . TYR A 1 179 ? 4.117 47.864 27.629 1.00 21.59 180 TYR A CA 1
ATOM 1420 C C . TYR A 1 179 ? 4.380 46.519 26.947 1.00 21.31 180 TYR A C 1
ATOM 1421 O O . TYR A 1 179 ? 3.846 45.485 27.358 1.00 19.96 180 TYR A O 1
ATOM 1430 N N . ALA A 1 180 ? 5.208 46.542 25.908 1.00 20.07 181 ALA A N 1
ATOM 1431 C CA . ALA A 1 180 ? 5.523 45.348 25.132 1.00 19.42 181 ALA A CA 1
ATOM 1432 C C . ALA A 1 180 ? 6.153 44.208 25.924 1.00 18.62 181 ALA A C 1
ATOM 1433 O O . ALA A 1 180 ? 5.929 43.039 25.614 1.00 19.94 181 ALA A O 1
ATOM 1435 N N . GLY A 1 181 ? 6.943 44.539 26.937 1.00 17.26 182 GLY A N 1
ATOM 1436 C CA . GLY A 1 181 ? 7.586 43.502 27.723 1.00 19.14 182 GLY A CA 1
ATOM 1437 C C . GLY A 1 181 ? 6.641 42.477 28.336 1.00 18.73 182 GLY A C 1
ATOM 1438 O O . GLY A 1 181 ? 7.049 41.356 28.632 1.00 19.97 182 GLY A O 1
ATOM 1439 N N . GLU A 1 182 ? 5.380 42.851 28.529 1.00 18.91 183 GLU A N 1
ATOM 1440 C CA . GLU A 1 182 ? 4.417 41.931 29.121 1.00 19.57 183 GLU A CA 1
ATOM 1441 C C . GLU A 1 182 ? 4.265 40.676 28.265 1.00 20.00 183 GLU A C 1
ATOM 1442 O O . GLU A 1 182 ? 4.124 39.580 28.800 1.00 19.56 183 GLU A O 1
ATOM 1448 N N . MET A 1 183 ? 4.304 40.836 26.942 1.00 18.18 184 MET A N 1
ATOM 1449 C CA . MET A 1 183 ? 4.183 39.699 26.028 1.00 18.63 184 MET A CA 1
ATOM 1450 C C . MET A 1 183 ? 5.421 38.815 26.123 1.00 18.98 184 MET A C 1
ATOM 1451 O O . MET A 1 183 ? 5.328 37.594 26.267 1.00 19.70 184 MET A O 1
ATOM 1456 N N . LYS A 1 184 ? 6.582 39.455 26.021 1.00 17.40 185 LYS A N 1
ATOM 1457 C CA . LYS A 1 184 ? 7.866 38.772 26.081 1.00 19.88 185 LYS A CA 1
ATOM 1458 C C . LYS A 1 184 ? 8.028 37.971 27.374 1.00 17.49 185 LYS A C 1
ATOM 1459 O O . LYS A 1 184 ? 8.374 36.786 27.354 1.00 17.53 185 LYS A O 1
ATOM 1465 N N . LYS A 1 185 ? 7.781 38.626 28.500 1.00 17.54 186 LYS A N 1
ATOM 1466 C CA . LYS A 1 185 ? 7.937 37.968 29.786 1.00 18.45 186 LYS A CA 1
ATOM 1467 C C . LYS A 1 185 ? 6.854 36.927 30.055 1.00 19.03 186 LYS A C 1
ATOM 1468 O O . LYS A 1 185 ? 7.003 36.079 30.937 1.00 18.93 186 LYS A O 1
ATOM 1474 N N . GLY A 1 186 ? 5.769 36.987 29.292 1.00 19.57 187 GLY A N 1
ATOM 1475 C CA . GLY A 1 186 ? 4.715 36.003 29.446 1.00 18.98 187 GLY A CA 1
ATOM 1476 C C . GLY A 1 186 ? 5.229 34.681 28.898 1.00 20.00 187 GLY A C 1
ATOM 1477 O O . GLY A 1 186 ? 5.051 33.619 29.506 1.00 18.88 187 GLY A O 1
ATOM 1478 N N . ILE A 1 187 ? 5.890 34.744 27.745 1.00 19.83 188 ILE A N 1
ATOM 1479 C CA . ILE A 1 187 ? 6.445 33.548 27.120 1.00 19.56 188 ILE A CA 1
ATOM 1480 C C . ILE A 1 187 ? 7.561 32.994 28.003 1.00 19.57 188 ILE A C 1
ATOM 1481 O O . ILE A 1 187 ? 7.732 31.776 28.124 1.00 19.67 188 ILE A O 1
ATOM 1486 N N . LEU A 1 188 ? 8.319 33.886 28.628 1.00 19.06 189 LEU A N 1
ATOM 1487 C CA . LEU A 1 188 ? 9.388 33.450 29.513 1.00 18.90 189 LEU A CA 1
ATOM 1488 C C . LEU A 1 188 ? 8.781 32.661 30.677 1.00 18.80 189 LEU A C 1
ATOM 1489 O O . LEU A 1 188 ? 9.273 31.599 31.050 1.00 18.15 189 LEU A O 1
ATOM 1494 N N . THR A 1 189 ? 7.704 33.194 31.239 1.00 20.45 190 THR A N 1
ATOM 1495 C CA . THR A 1 189 ? 7.017 32.555 32.353 1.00 20.14 190 THR A CA 1
ATOM 1496 C C . THR A 1 189 ? 6.546 31.162 31.932 1.00 20.54 190 THR A C 1
ATOM 1497 O O . THR A 1 189 ? 6.675 30.197 32.690 1.00 21.66 190 THR A O 1
ATOM 1501 N N . VAL A 1 190 ? 6.011 31.057 30.720 1.00 20.89 191 VAL A N 1
ATOM 1502 C CA . VAL A 1 190 ? 5.552 29.767 30.207 1.00 21.33 191 VAL A CA 1
ATOM 1503 C C . VAL A 1 190 ? 6.736 28.801 30.173 1.00 22.33 191 VAL A C 1
ATOM 1504 O O . VAL A 1 190 ? 6.625 27.654 30.612 1.00 24.16 191 VAL A O 1
ATOM 1508 N N . MET A 1 191 ? 7.878 29.267 29.672 1.00 19.50 192 MET A N 1
ATOM 1509 C CA . MET A 1 191 ? 9.062 28.418 29.607 1.00 21.15 192 MET A CA 1
ATOM 1510 C C . MET A 1 191 ? 9.547 28.014 31.002 1.00 19.26 192 MET A C 1
ATOM 1511 O O . MET A 1 191 ? 10.104 26.932 31.170 1.00 18.89 192 MET A O 1
ATOM 1516 N N . PHE A 1 192 ? 9.345 28.881 31.994 1.00 17.90 193 PHE A N 1
ATOM 1517 C CA . PHE A 1 192 ? 9.760 28.570 33.361 1.00 19.62 193 PHE A CA 1
ATOM 1518 C C . PHE A 1 192 ? 8.907 27.474 34.006 1.00 19.62 193 PHE A C 1
ATOM 1519 O O . PHE A 1 192 ? 9.150 27.083 35.145 1.00 20.08 193 PHE A O 1
ATOM 1527 N N . GLU A 1 193 ? 7.894 27.003 33.288 1.00 21.39 194 GLU A N 1
ATOM 1528 C CA . GLU A 1 193 ? 7.038 25.926 33.782 1.00 22.91 194 GLU A CA 1
ATOM 1529 C C . GLU A 1 193 ? 7.168 24.721 32.852 1.00 22.95 194 GLU A C 1
ATOM 1530 O O . GLU A 1 193 ? 7.326 23.589 33.310 1.00 24.77 194 GLU A O 1
ATOM 1536 N N . LEU A 1 194 ? 7.111 24.971 31.547 1.00 22.45 195 LEU A N 1
ATOM 1537 C CA . LEU A 1 194 ? 7.226 23.894 30.571 1.00 25.18 195 LEU A CA 1
ATOM 1538 C C . LEU A 1 194 ? 8.591 23.217 30.616 1.00 24.86 195 LEU A C 1
ATOM 1539 O O . LEU A 1 194 ? 8.680 21.994 30.498 1.00 25.61 195 LEU A O 1
ATOM 1544 N N . MET A 1 195 ? 9.660 23.989 30.791 1.00 23.34 196 MET A N 1
ATOM 1545 C CA . MET A 1 195 ? 10.979 23.370 30.843 1.00 24.29 196 MET A CA 1
ATOM 1546 C C . MET A 1 195 ? 11.117 22.484 32.083 1.00 25.63 196 MET A C 1
ATOM 1547 O O . MET A 1 195 ? 11.667 21.383 32.006 1.00 24.33 196 MET A O 1
ATOM 1552 N N . PRO A 1 196 ? 10.634 22.955 33.247 1.00 25.14 197 PRO A N 1
ATOM 1553 C CA . PRO A 1 196 ? 10.742 22.107 34.438 1.00 26.54 197 PRO A CA 1
ATOM 1554 C C . PRO A 1 196 ? 10.056 20.759 34.177 1.00 28.29 197 PRO A C 1
ATOM 1555 O O . PRO A 1 196 ? 10.534 19.711 34.605 1.00 29.15 197 PRO A O 1
ATOM 1559 N N . GLN A 1 197 ? 8.939 20.794 33.457 1.00 27.84 198 GLN A N 1
ATOM 1560 C CA . GLN A 1 197 ? 8.205 19.575 33.136 1.00 30.56 198 GLN A CA 1
ATOM 1561 C C . GLN A 1 197 ? 9.065 18.572 32.361 1.00 32.74 198 GLN A C 1
ATOM 1562 O O . GLN A 1 197 ? 8.866 17.361 32.466 1.00 33.07 198 GLN A O 1
ATOM 1568 N N . MET A 1 198 ? 10.022 19.076 31.589 1.00 32.08 199 MET A N 1
ATOM 1569 C CA . MET A 1 198 ? 10.913 18.213 30.819 1.00 33.92 199 MET A CA 1
ATOM 1570 C C . MET A 1 198 ? 12.285 18.184 31.480 1.00 32.15 199 MET A C 1
ATOM 1571 O O . MET A 1 198 ? 13.261 17.707 30.907 1.00 33.28 199 MET A O 1
ATOM 1576 N N . ASN A 1 199 ? 12.323 18.686 32.709 1.00 31.64 200 ASN A N 1
ATOM 1577 C CA . ASN A 1 199 ? 13.529 18.775 33.521 1.00 31.23 200 ASN A CA 1
ATOM 1578 C C . ASN A 1 199 ? 14.696 19.486 32.851 1.00 30.16 200 ASN A C 1
ATOM 1579 O O . ASN A 1 199 ? 15.855 19.094 33.015 1.00 28.45 200 ASN A O 1
ATOM 1584 N N . HIS A 1 200 ? 14.384 20.524 32.082 1.00 27.67 201 HIS A N 1
ATOM 1585 C CA . HIS A 1 200 ? 15.418 21.326 31.446 1.00 25.42 201 HIS A CA 1
ATOM 1586 C C . HIS A 1 200 ? 15.431 22.604 32.267 1.00 25.18 201 HIS A C 1
ATOM 1587 O O . HIS A 1 200 ? 14.410 22.977 32.840 1.00 23.45 201 HIS A O 1
ATOM 1594 N N . LEU A 1 201 ? 16.580 23.268 32.334 1.00 23.15 202 LEU A N 1
ATOM 1595 C CA . LEU A 1 201 ? 16.697 24.482 33.130 1.00 23.35 202 LEU A CA 1
ATOM 1596 C C . LEU A 1 201 ? 16.472 25.775 32.356 1.00 21.26 202 LEU A C 1
ATOM 1597 O O . LEU A 1 201 ? 17.283 26.142 31.508 1.00 21.47 202 LEU A O 1
ATOM 1602 N N . CYS A 1 202 ? 15.370 26.459 32.655 1.00 20.62 203 CYS A N 1
ATOM 1603 C CA . CYS A 1 202 ? 15.069 27.739 32.023 1.00 19.47 203 CYS A CA 1
ATOM 1604 C C . CYS A 1 202 ? 15.918 28.746 32.792 1.00 19.91 203 CYS A C 1
ATOM 1605 O O . CYS A 1 202 ? 15.965 28.705 34.023 1.00 17.38 203 CYS A O 1
ATOM 1608 N N . MET A 1 203 ? 16.587 29.645 32.075 1.00 19.12 204 MET A N 1
ATOM 1609 C CA . MET A 1 203 ? 17.472 30.610 32.717 1.00 19.26 204 MET A CA 1
ATOM 1610 C C . MET A 1 203 ? 17.228 32.058 32.304 1.00 20.80 204 MET A C 1
ATOM 1611 O O . MET A 1 203 ? 17.071 32.359 31.117 1.00 20.09 204 MET A O 1
ATOM 1616 N N . HIS A 1 204 ? 17.203 32.953 33.289 1.00 18.19 205 HIS A N 1
ATOM 1617 C CA . HIS A 1 204 ? 17.031 34.369 33.003 1.00 18.41 205 HIS A CA 1
ATOM 1618 C C . HIS A 1 204 ? 18.463 34.863 32.849 1.00 18.58 205 HIS A C 1
ATOM 1619 O O . HIS A 1 204 ? 18.995 35.560 33.714 1.00 17.56 205 HIS A O 1
ATOM 1626 N N . ALA A 1 205 ? 19.089 34.471 31.749 1.00 17.24 206 ALA A N 1
ATOM 1627 C CA . ALA A 1 205 ? 20.471 34.839 31.491 1.00 17.41 206 ALA A CA 1
ATOM 1628 C C . ALA A 1 205 ? 20.722 35.040 30.004 1.00 16.98 206 ALA A C 1
ATOM 1629 O O . ALA A 1 205 ? 20.021 34.478 29.159 1.00 17.68 206 ALA A O 1
ATOM 1631 N N . SER A 1 206 ? 21.728 35.852 29.696 1.00 18.33 207 SER A N 1
ATOM 1632 C CA . SER A 1 206 ? 22.118 36.094 28.314 1.00 19.55 207 SER A CA 1
ATOM 1633 C C . SER A 1 206 ? 23.177 35.030 28.058 1.00 20.15 207 SER A C 1
ATOM 1634 O O . SER A 1 206 ? 23.581 34.330 28.987 1.00 19.90 207 SER A O 1
ATOM 1637 N N . ALA A 1 207 ? 23.633 34.904 26.817 1.00 21.09 208 ALA A N 1
ATOM 1638 C CA . ALA A 1 207 ? 24.647 33.907 26.500 1.00 20.04 208 ALA A CA 1
ATOM 1639 C C . ALA A 1 207 ? 25.402 34.207 25.209 1.00 21.49 208 ALA A C 1
ATOM 1640 O O . ALA A 1 207 ? 24.879 34.838 24.293 1.00 17.93 208 ALA A O 1
ATOM 1642 N N . ASN A 1 208 ? 26.652 33.765 25.156 1.00 22.61 209 ASN A N 1
ATOM 1643 C CA . ASN A 1 208 ? 27.464 33.931 23.958 1.00 23.22 209 ASN A CA 1
ATOM 1644 C C . ASN A 1 208 ? 28.472 32.797 23.913 1.00 23.54 209 ASN A C 1
ATOM 1645 O O . ASN A 1 208 ? 28.656 32.090 24.903 1.00 22.96 209 ASN A O 1
ATOM 1650 N N . VAL A 1 209 ? 29.108 32.611 22.763 1.00 25.06 210 VAL A N 1
ATOM 1651 C CA . VAL A 1 209 ? 30.066 31.529 22.594 1.00 24.67 210 VAL A CA 1
ATOM 1652 C C . VAL A 1 209 ? 31.368 32.044 21.978 1.00 25.00 210 VAL A C 1
ATOM 1653 O O . VAL A 1 209 ? 31.354 32.939 21.137 1.00 22.77 210 VAL A O 1
ATOM 1657 N N . GLY A 1 210 ? 32.491 31.480 22.411 1.00 26.37 211 GLY A N 1
ATOM 1658 C CA . GLY A 1 210 ? 33.777 31.907 21.895 1.00 26.41 211 GLY A CA 1
ATOM 1659 C C . GLY A 1 210 ? 34.170 31.206 20.610 1.00 27.67 211 GLY A C 1
ATOM 1660 O O . GLY A 1 210 ? 33.492 30.285 20.163 1.00 25.20 211 GLY A O 1
ATOM 1661 N N . LYS A 1 211 ? 35.275 31.646 20.017 1.00 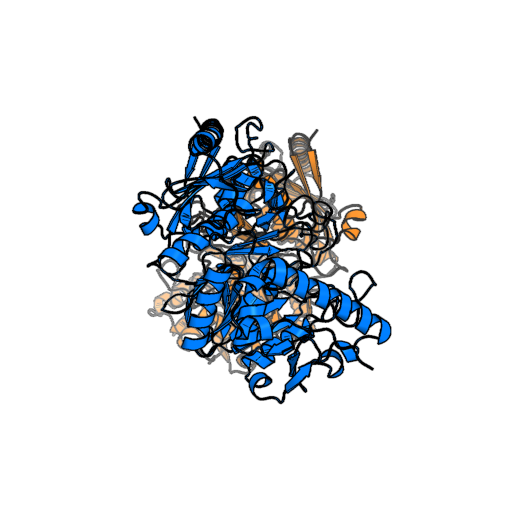30.15 212 LYS A N 1
ATOM 1662 C CA . LYS A 1 211 ? 35.767 31.057 18.777 1.00 33.51 212 LYS A CA 1
ATOM 1663 C C . LYS A 1 211 ? 35.960 29.552 18.928 1.00 33.74 212 LYS A C 1
ATOM 1664 O O . LYS A 1 211 ? 35.718 28.792 17.992 1.00 35.51 212 LYS A O 1
ATOM 1667 N N . GLN A 1 212 ? 36.385 29.127 20.115 1.00 36.12 213 GLN A N 1
ATOM 1668 C CA . GLN A 1 212 ? 36.616 27.712 20.390 1.00 37.63 213 GLN A CA 1
ATOM 1669 C C . GLN A 1 212 ? 35.353 26.933 20.736 1.00 36.09 213 GLN A C 1
ATOM 1670 O O . GLN A 1 212 ? 35.420 25.737 21.020 1.00 35.57 213 GLN A O 1
ATOM 1676 N N . GLY A 1 213 ? 34.208 27.606 20.726 1.00 34.71 214 GLY A N 1
ATOM 1677 C CA . GLY A 1 213 ? 32.960 26.928 21.033 1.00 32.44 214 GLY A CA 1
ATOM 1678 C C . GLY A 1 213 ? 32.576 26.901 22.503 1.00 31.88 214 GLY A C 1
ATOM 1679 O O . GLY A 1 213 ? 31.589 26.262 22.871 1.00 31.55 214 GLY A O 1
ATOM 1680 N N . ASP A 1 214 ? 33.344 27.585 23.347 1.00 30.78 215 ASP A N 1
ATOM 1681 C CA . ASP A 1 214 ? 33.047 27.626 24.781 1.00 29.40 215 ASP A CA 1
ATOM 1682 C C . ASP A 1 214 ? 31.894 28.589 25.052 1.00 28.35 215 ASP A C 1
ATOM 1683 O O . ASP A 1 214 ? 31.953 29.760 24.682 1.00 28.34 215 ASP A O 1
ATOM 1688 N N . VAL A 1 215 ? 30.855 28.089 25.714 1.00 26.54 216 VAL A N 1
ATOM 1689 C CA . VAL A 1 215 ? 29.672 28.889 26.023 1.00 25.25 216 VAL A CA 1
ATOM 1690 C C . VAL A 1 215 ? 29.659 29.510 27.419 1.00 25.06 216 VAL A C 1
ATOM 1691 O O . VAL A 1 215 ? 30.035 28.871 28.403 1.00 25.05 216 VAL A O 1
ATOM 1695 N N . THR A 1 216 ? 29.217 30.762 27.496 1.00 23.60 217 THR A N 1
ATOM 1696 C CA . THR A 1 216 ? 29.108 31.462 28.772 1.00 21.87 217 THR A CA 1
ATOM 1697 C C . THR A 1 216 ? 27.678 31.986 28.921 1.00 22.08 217 THR A C 1
ATOM 1698 O O . THR A 1 216 ? 27.065 32.419 27.946 1.00 19.35 217 THR A O 1
ATOM 1702 N N . VAL A 1 217 ? 27.137 31.911 30.132 1.00 21.72 218 VAL A N 1
ATOM 1703 C CA . VAL A 1 217 ? 25.801 32.430 30.395 1.00 22.03 218 VAL A CA 1
ATOM 1704 C C . VAL A 1 217 ? 25.946 33.475 31.492 1.00 21.01 218 VAL A C 1
ATOM 1705 O O . VAL A 1 217 ? 26.802 33.347 32.363 1.00 20.53 218 VAL A O 1
ATOM 1709 N N . PHE A 1 218 ? 25.126 34.518 31.431 1.00 20.05 219 PHE A N 1
ATOM 1710 C CA . PHE A 1 218 ? 25.182 35.592 32.418 1.00 18.91 219 PHE A CA 1
ATOM 1711 C C . PHE A 1 218 ? 23.803 35.779 33.043 1.00 18.70 219 PHE A C 1
ATOM 1712 O O . PHE A 1 218 ? 22.897 36.276 32.383 1.00 18.58 219 PHE A O 1
ATOM 1720 N N . PHE A 1 219 ? 23.647 35.383 34.306 1.00 18.70 220 PHE A N 1
ATOM 1721 C CA . PHE A 1 219 ? 22.366 35.524 35.000 1.00 18.60 220 PHE A CA 1
ATOM 1722 C C . PHE A 1 219 ? 22.198 36.931 35.553 1.00 18.65 220 PHE A C 1
ATOM 1723 O O . PHE A 1 219 ? 23.158 37.539 36.021 1.00 15.19 220 PHE A O 1
ATOM 1731 N N . GLY A 1 220 ? 20.971 37.440 35.513 1.00 18.58 221 GLY A N 1
ATOM 1732 C CA . GLY A 1 220 ? 20.728 38.762 36.055 1.00 17.63 221 GLY A CA 1
ATOM 1733 C C . GLY A 1 220 ? 19.372 39.332 35.712 1.00 18.92 221 GLY A C 1
ATOM 1734 O O . GLY A 1 220 ? 18.711 38.867 34.786 1.00 17.52 221 GLY A O 1
ATOM 1735 N N . LEU A 1 221 ? 18.952 40.332 36.482 1.00 19.77 222 LEU A N 1
ATOM 1736 C CA . LEU A 1 221 ? 17.690 41.015 36.239 1.00 20.89 222 LEU A CA 1
ATOM 1737 C C . LEU A 1 221 ? 18.004 42.061 35.172 1.00 23.03 222 LEU A C 1
ATOM 1738 O O . LEU A 1 221 ? 19.174 42.301 34.859 1.00 22.24 222 LEU A O 1
ATOM 1743 N N . SER A 1 222 ? 16.974 42.683 34.612 1.00 22.74 223 SER A N 1
ATOM 1744 C CA . SER A 1 222 ? 17.196 43.686 33.577 1.00 24.50 223 SER A CA 1
ATOM 1745 C C . SER A 1 222 ? 18.012 44.860 34.119 1.00 24.17 223 SER A C 1
ATOM 1746 O O . SER A 1 222 ? 17.951 45.180 35.308 1.00 23.23 223 SER A O 1
ATOM 1751 N N . GLY A 1 223 ? 18.792 45.480 33.240 1.00 24.19 224 GLY A N 1
ATOM 1752 C CA . GLY A 1 223 ? 19.603 46.617 33.630 1.00 23.47 224 GLY A CA 1
ATOM 1753 C C . GLY A 1 223 ? 20.779 46.301 34.534 1.00 24.31 224 GLY A C 1
ATOM 1754 O O . GLY A 1 223 ? 21.254 47.187 35.244 1.00 25.38 224 GLY A O 1
ATOM 1755 N N . THR A 1 224 ? 21.263 45.061 34.524 1.00 21.24 225 THR A N 1
ATOM 1756 C CA . THR A 1 224 ? 22.395 44.722 35.380 1.00 21.38 225 THR A CA 1
ATOM 1757 C C . THR A 1 224 ? 23.608 44.209 34.601 1.00 21.66 225 THR A C 1
ATOM 1758 O O . THR A 1 224 ? 24.562 43.708 35.194 1.00 19.09 225 THR A O 1
ATOM 1762 N N . GLY A 1 225 ? 23.559 44.339 33.275 1.00 20.73 226 GLY A N 1
ATOM 1763 C CA . GLY A 1 225 ? 24.673 43.925 32.439 1.00 21.16 226 GLY A CA 1
ATOM 1764 C C . GLY A 1 225 ? 24.505 42.757 31.479 1.00 20.21 226 GLY A C 1
ATOM 1765 O O . GLY A 1 225 ? 25.423 42.480 30.704 1.00 20.35 226 GLY A O 1
ATOM 1766 N N . LYS A 1 226 ? 23.360 42.074 31.498 1.00 18.09 227 LYS A N 1
ATOM 1767 C CA . LYS A 1 226 ? 23.178 40.924 30.608 1.00 19.54 227 LYS A CA 1
ATOM 1768 C C . LYS A 1 226 ? 23.362 41.232 29.127 1.00 19.31 227 LYS A C 1
ATOM 1769 O O . LYS A 1 226 ? 24.022 40.480 28.405 1.00 18.59 227 LYS A O 1
ATOM 1775 N N . THR A 1 227 ? 22.772 42.330 28.672 1.00 18.18 228 THR A N 1
ATOM 1776 C CA . THR A 1 227 ? 22.864 42.707 27.264 1.00 18.62 228 THR A CA 1
ATOM 1777 C C . THR A 1 227 ? 24.254 43.246 26.933 1.00 18.97 228 THR A C 1
ATOM 1778 O O . THR A 1 227 ? 24.891 42.815 25.972 1.00 19.11 228 THR A O 1
ATOM 1782 N N . THR A 1 228 ? 24.719 44.185 27.745 1.00 20.35 229 THR A N 1
ATOM 1783 C CA . THR A 1 228 ? 26.027 44.801 27.555 1.00 23.45 229 THR A CA 1
ATOM 1784 C C . THR A 1 228 ? 27.178 43.800 27.539 1.00 24.05 229 THR A C 1
ATOM 1785 O O . THR A 1 228 ? 27.993 43.780 26.611 1.00 24.58 229 THR A O 1
ATOM 1789 N N . LEU A 1 229 ? 27.239 42.963 28.566 1.00 21.66 230 LEU A N 1
ATOM 1790 C CA . LEU A 1 229 ? 28.317 41.995 28.689 1.00 22.57 230 LEU A CA 1
ATOM 1791 C C . LEU A 1 229 ? 28.288 40.826 27.711 1.00 22.62 230 LEU A C 1
ATOM 1792 O O . LEU A 1 229 ? 29.335 40.250 27.425 1.00 22.53 230 LEU A O 1
ATOM 1797 N N . SER A 1 230 ? 27.113 40.460 27.201 1.00 21.64 231 SER A N 1
ATOM 1798 C CA . SER A 1 230 ? 27.047 39.360 26.240 1.00 20.75 231 SER A CA 1
ATOM 1799 C C . SER A 1 230 ? 27.420 39.859 24.837 1.00 22.03 231 SER A C 1
ATOM 1800 O O . SER A 1 230 ? 27.783 39.066 23.970 1.00 20.95 231 SER A O 1
ATOM 1803 N N . ALA A 1 231 ? 27.325 41.168 24.616 1.00 21.98 232 ALA A N 1
ATOM 1804 C CA . ALA A 1 231 ? 27.697 41.746 23.322 1.00 25.33 232 ALA A CA 1
ATOM 1805 C C . ALA A 1 231 ? 29.207 41.922 23.404 1.00 25.64 232 ALA A C 1
ATOM 1806 O O . ALA A 1 231 ? 29.705 42.967 23.823 1.00 27.98 232 ALA A O 1
ATOM 1808 N N . ASP A 1 232 ? 29.923 40.878 23.010 1.00 28.59 233 ASP A N 1
ATOM 1809 C CA . ASP A 1 232 ? 31.379 40.850 23.080 1.00 30.83 233 ASP A CA 1
ATOM 1810 C C . ASP A 1 232 ? 31.996 40.846 21.689 1.00 31.02 233 ASP A C 1
ATOM 1811 O O . ASP A 1 232 ? 31.646 40.016 20.851 1.00 30.08 233 ASP A O 1
ATOM 1816 N N . PRO A 1 233 ? 32.934 41.771 21.431 1.00 32.98 234 PRO A N 1
ATOM 1817 C CA . PRO A 1 233 ? 33.604 41.873 20.131 1.00 34.57 234 PRO A CA 1
ATOM 1818 C C . PRO A 1 233 ? 34.321 40.588 19.723 1.00 35.09 234 PRO A C 1
ATOM 1819 O O . PRO A 1 233 ? 34.492 40.315 18.537 1.00 35.66 234 PRO A O 1
ATOM 1823 N N . HIS A 1 234 ? 34.732 39.798 20.710 1.00 33.81 235 HIS A N 1
ATOM 1824 C CA . HIS A 1 234 ? 35.457 38.563 20.438 1.00 34.28 235 HIS A CA 1
ATOM 1825 C C . HIS A 1 234 ? 34.626 37.289 20.491 1.00 32.45 235 HIS A C 1
ATOM 1826 O O . HIS A 1 234 ? 35.147 36.199 20.256 1.00 32.80 235 HIS A O 1
ATOM 1833 N N . ARG A 1 235 ? 33.340 37.411 20.794 1.00 31.13 236 ARG A N 1
ATOM 1834 C CA . ARG A 1 235 ? 32.493 36.229 20.884 1.00 29.58 236 ARG A CA 1
ATOM 1835 C C . ARG A 1 235 ? 31.173 36.400 20.149 1.00 28.37 236 ARG A C 1
ATOM 1836 O O . ARG A 1 235 ? 30.664 37.508 20.023 1.00 28.80 236 ARG A O 1
ATOM 1844 N N . ASN A 1 236 ? 30.622 35.293 19.663 1.00 27.00 237 ASN A N 1
ATOM 1845 C CA . ASN A 1 236 ? 29.359 35.337 18.945 1.00 25.79 237 ASN A CA 1
ATOM 1846 C C . ASN A 1 236 ? 28.188 35.328 19.915 1.00 24.70 237 ASN A C 1
ATOM 1847 O O . ASN A 1 236 ? 28.113 34.484 20.811 1.00 23.27 237 ASN A O 1
ATOM 1852 N N . LEU A 1 237 ? 27.281 36.280 19.732 1.00 22.95 238 LEU A N 1
ATOM 1853 C CA . LEU A 1 237 ? 26.107 36.390 20.583 1.00 21.94 238 LEU A CA 1
ATOM 1854 C C . LEU A 1 237 ? 25.106 35.275 20.304 1.00 21.56 238 LEU A C 1
ATOM 1855 O O . LEU A 1 237 ? 24.852 34.923 19.152 1.00 20.83 238 LEU A O 1
ATOM 1860 N N . ILE A 1 238 ? 24.545 34.718 21.372 1.00 21.97 239 ILE A N 1
ATOM 1861 C CA . ILE A 1 238 ? 23.536 33.677 21.252 1.00 18.96 239 ILE A CA 1
ATOM 1862 C C . ILE A 1 238 ? 22.210 34.362 21.564 1.00 19.47 239 ILE A C 1
ATOM 1863 O O . ILE A 1 238 ? 21.242 34.260 20.806 1.00 19.53 239 ILE A O 1
ATOM 1868 N N . GLY A 1 239 ? 22.189 35.084 22.681 1.00 19.20 240 GLY A N 1
ATOM 1869 C CA . GLY A 1 239 ? 20.995 35.797 23.100 1.00 19.39 240 GLY A CA 1
ATOM 1870 C C . GLY A 1 239 ? 21.335 36.740 24.237 1.00 19.24 240 GLY A C 1
ATOM 1871 O O . GLY A 1 239 ? 22.351 36.562 24.909 1.00 20.69 240 GLY A O 1
ATOM 1872 N N . ASP A 1 240 ? 20.494 37.737 24.481 1.00 19.48 241 ASP A N 1
ATOM 1873 C CA . ASP A 1 240 ? 20.792 38.691 25.543 1.00 19.87 241 ASP A CA 1
ATOM 1874 C C . ASP A 1 240 ? 19.886 38.611 26.760 1.00 19.22 241 ASP A C 1
ATOM 1875 O O . ASP A 1 240 ? 20.007 39.452 27.648 1.00 19.39 241 ASP A O 1
ATOM 1880 N N . ASP A 1 241 ? 18.998 37.625 26.846 1.00 19.78 242 ASP A N 1
ATOM 1881 C CA . ASP A 1 241 ? 18.090 37.644 27.994 1.00 21.77 242 ASP A CA 1
ATOM 1882 C C . ASP A 1 241 ? 17.462 36.344 28.503 1.00 21.72 242 ASP A C 1
ATOM 1883 O O . ASP A 1 241 ? 17.320 36.168 29.715 1.00 23.28 242 ASP A O 1
ATOM 1888 N N . GLU A 1 242 ? 17.093 35.435 27.605 1.00 20.57 243 GLU A N 1
ATOM 1889 C CA . GLU A 1 242 ? 16.426 34.204 28.031 1.00 20.43 243 GLU A CA 1
ATOM 1890 C C . GLU A 1 242 ? 16.904 32.954 27.309 1.00 21.29 243 GLU A C 1
ATOM 1891 O O . GLU A 1 242 ? 16.788 32.857 26.084 1.00 20.91 243 GLU A O 1
ATOM 1897 N N . HIS A 1 243 ? 17.413 31.992 28.075 1.00 18.15 244 HIS A N 1
ATOM 1898 C CA . HIS A 1 243 ? 17.898 30.741 27.509 1.00 18.91 244 HIS A CA 1
ATOM 1899 C C . HIS A 1 243 ? 17.507 29.514 28.329 1.00 19.42 244 HIS A C 1
ATOM 1900 O O . HIS A 1 243 ? 17.125 29.613 29.495 1.00 18.57 244 HIS A O 1
ATOM 1907 N N . VAL A 1 244 ? 17.604 28.352 27.698 1.00 20.30 245 VAL A N 1
ATOM 1908 C CA . VAL A 1 244 ? 17.288 27.094 28.350 1.00 21.45 245 VAL A CA 1
ATOM 1909 C C . VAL A 1 244 ? 18.485 26.159 28.206 1.00 23.53 245 VAL A C 1
ATOM 1910 O O . VAL A 1 244 ? 19.084 26.061 27.133 1.00 22.56 245 VAL A O 1
ATOM 1914 N N . TRP A 1 245 ? 18.834 25.486 29.298 1.00 22.96 246 TRP A N 1
ATOM 1915 C CA . TRP A 1 245 ? 19.951 24.552 29.310 1.00 23.67 246 TRP A CA 1
ATOM 1916 C C . TRP A 1 245 ? 19.342 23.155 29.213 1.00 25.56 246 TRP A C 1
ATOM 1917 O O . TRP A 1 245 ? 18.705 22.691 30.157 1.00 26.30 246 TRP A O 1
ATOM 1928 N N . THR A 1 246 ? 19.518 22.498 28.070 1.00 26.47 247 THR A N 1
ATOM 1929 C CA . THR A 1 246 ? 18.978 21.157 27.864 1.00 28.15 247 THR A CA 1
ATOM 1930 C C . THR A 1 246 ? 20.077 20.107 27.974 1.00 30.48 247 THR A C 1
ATOM 1931 O O . THR A 1 246 ? 21.179 20.385 28.443 1.00 30.13 247 THR A O 1
ATOM 1935 N N . ASP A 1 247 ? 19.770 18.896 27.527 1.00 31.83 248 ASP A N 1
ATOM 1936 C CA . ASP A 1 247 ? 20.735 17.810 27.567 1.00 34.09 248 ASP A CA 1
ATOM 1937 C C . ASP A 1 247 ? 21.795 18.007 26.485 1.00 33.96 248 ASP A C 1
ATOM 1938 O O . ASP A 1 247 ? 22.868 17.411 26.541 1.00 34.40 248 ASP A O 1
ATOM 1943 N N . ARG A 1 248 ? 21.497 18.856 25.508 1.00 33.03 249 ARG A N 1
ATOM 1944 C CA . ARG A 1 248 ? 22.426 19.099 24.410 1.00 34.68 249 ARG A CA 1
ATOM 1945 C C . ARG A 1 248 ? 23.229 20.386 24.545 1.00 33.58 249 ARG A C 1
ATOM 1946 O O . ARG A 1 248 ? 24.242 20.569 23.869 1.00 33.04 249 ARG A O 1
ATOM 1954 N N . GLY A 1 249 ? 22.777 21.272 25.423 1.00 30.95 250 GLY A N 1
ATOM 1955 C CA . GLY A 1 249 ? 23.461 22.535 25.609 1.00 29.10 250 GLY A CA 1
ATOM 1956 C C . GLY A 1 249 ? 22.436 23.614 25.880 1.00 27.48 250 GLY A C 1
ATOM 1957 O O . GLY A 1 249 ? 21.504 23.395 26.646 1.00 26.59 250 GLY A O 1
ATOM 1958 N N . VAL A 1 250 ? 22.585 24.770 25.243 1.00 27.69 251 VAL A N 1
ATOM 1959 C CA . VAL A 1 250 ? 21.649 25.866 25.460 1.00 25.87 251 VAL A CA 1
ATOM 1960 C C . VAL A 1 250 ? 20.983 26.359 24.187 1.00 25.71 251 VAL A C 1
ATOM 1961 O O . VAL A 1 250 ? 21.494 26.175 23.078 1.00 24.11 251 VAL A O 1
ATOM 1965 N N . PHE A 1 251 ? 19.823 26.978 24.353 1.00 22.68 252 PHE A N 1
ATOM 1966 C CA . PHE A 1 251 ? 19.125 27.550 23.220 1.00 22.34 252 PHE A CA 1
ATOM 1967 C C . PHE A 1 251 ? 18.442 28.826 23.665 1.00 21.13 252 PHE A C 1
ATOM 1968 O O . PHE A 1 251 ? 17.989 28.944 24.809 1.00 18.21 252 PHE A O 1
ATOM 1976 N N . ASN A 1 252 ? 18.416 29.796 22.762 1.00 19.66 253 ASN A N 1
ATOM 1977 C CA . ASN A 1 252 ? 17.789 31.075 23.032 1.00 19.80 253 ASN A CA 1
ATOM 1978 C C . ASN A 1 252 ? 16.289 30.876 22.871 1.00 19.96 253 ASN A C 1
ATOM 1979 O O . ASN A 1 252 ? 15.841 30.165 21.975 1.00 20.29 253 ASN A O 1
ATOM 1984 N N . ILE A 1 253 ? 15.513 31.494 23.748 1.00 20.33 254 ILE A N 1
ATOM 1985 C CA . ILE A 1 253 ? 14.066 31.389 23.670 1.00 19.67 254 ILE A CA 1
ATOM 1986 C C . ILE A 1 253 ? 13.554 32.395 22.642 1.00 21.01 254 ILE A C 1
ATOM 1987 O O . ILE A 1 253 ? 12.540 32.164 21.966 1.00 19.70 254 ILE A O 1
ATOM 1992 N N . GLU A 1 254 ? 14.299 33.488 22.501 1.00 20.43 255 GLU A N 1
ATOM 1993 C CA . GLU A 1 254 ? 13.922 34.592 21.623 1.00 19.98 255 GLU A CA 1
ATOM 1994 C C . GLU A 1 254 ? 14.591 34.681 20.255 1.00 19.92 255 GLU A C 1
ATOM 1995 O O . GLU A 1 254 ? 15.517 33.938 19.936 1.00 18.78 255 GLU A O 1
ATOM 2001 N N . GLY A 1 255 ? 14.096 35.622 19.456 1.00 20.53 256 GLY A N 1
ATOM 2002 C CA . GLY A 1 255 ? 14.628 35.849 18.127 1.00 20.27 256 GLY A CA 1
ATOM 2003 C C . GLY A 1 255 ? 15.085 37.290 18.000 1.00 20.30 256 GLY A C 1
ATOM 2004 O O . GLY A 1 255 ? 15.352 37.774 16.899 1.00 21.12 256 GLY A O 1
ATOM 2005 N N . GLY A 1 256 ? 15.166 37.975 19.138 1.00 19.60 257 GLY A N 1
ATOM 2006 C CA . GLY A 1 256 ? 15.594 39.366 19.153 1.00 19.67 257 GLY A CA 1
ATOM 2007 C C . GLY A 1 256 ?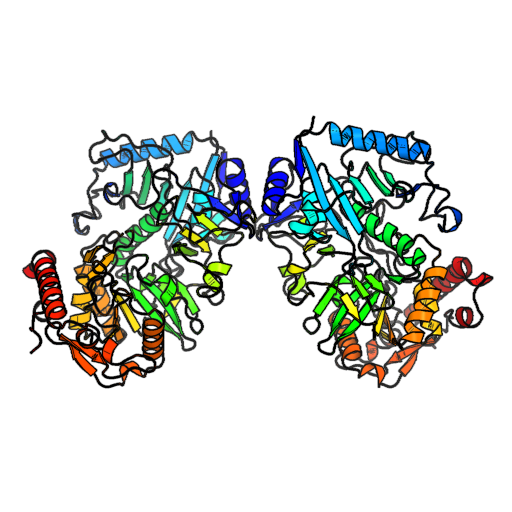 16.038 39.802 20.538 1.00 19.79 257 GLY A C 1
ATOM 2008 O O . GLY A 1 256 ? 16.121 38.983 21.460 1.00 20.88 257 GLY A O 1
ATOM 2009 N N . CYS A 1 257 ? 16.326 41.091 20.689 1.00 19.71 258 CYS A N 1
ATOM 2010 C CA . CYS A 1 257 ? 16.765 41.640 21.964 1.00 20.87 258 CYS A CA 1
ATOM 2011 C C . CYS A 1 257 ? 15.976 42.899 22.307 1.00 21.56 258 CYS A C 1
ATOM 2012 O O . CYS A 1 257 ? 15.858 43.815 21.492 1.00 19.55 258 CYS A O 1
ATOM 2015 N N . TYR A 1 258 ? 15.448 42.929 23.527 1.00 21.03 259 TYR A N 1
ATOM 2016 C CA . TYR A 1 258 ? 14.658 44.045 24.047 1.00 21.84 259 TYR A CA 1
ATOM 2017 C C . TYR A 1 258 ? 15.572 44.715 25.065 1.00 22.57 259 TYR A C 1
ATOM 2018 O O . TYR A 1 258 ? 15.437 44.524 26.270 1.00 22.98 259 TYR A O 1
ATOM 2027 N N . ALA A 1 259 ? 16.503 45.511 24.559 1.00 23.31 260 ALA A N 1
ATOM 2028 C CA . ALA A 1 259 ? 17.494 46.158 25.398 1.00 23.45 260 ALA A CA 1
ATOM 2029 C C . ALA A 1 259 ? 17.117 47.481 26.040 1.00 24.22 260 ALA A C 1
ATOM 2030 O O . ALA A 1 259 ? 16.402 48.299 25.458 1.00 21.35 260 ALA A O 1
ATOM 2032 N N . LYS A 1 260 ? 17.600 47.663 27.265 1.00 24.09 261 LYS A N 1
ATOM 2033 C CA . LYS A 1 260 ? 17.406 48.906 27.997 1.00 26.50 261 LYS A CA 1
ATOM 2034 C C . LYS A 1 260 ? 18.188 49.879 27.125 1.00 27.76 261 LYS A C 1
ATOM 2035 O O . LYS A 1 260 ? 19.332 49.599 26.763 1.00 28.26 261 LYS A O 1
ATOM 2041 N N . ALA A 1 261 ? 17.584 51.007 26.775 1.00 27.05 262 ALA A N 1
ATOM 2042 C CA . ALA A 1 261 ? 18.254 51.963 25.901 1.00 28.62 262 ALA A CA 1
ATOM 2043 C C . ALA A 1 261 ? 19.046 53.068 26.599 1.00 29.05 262 ALA A C 1
ATOM 2044 O O . ALA A 1 261 ? 19.836 53.762 25.956 1.00 31.39 262 ALA A O 1
ATOM 2046 N N . ILE A 1 262 ? 18.851 53.230 27.904 1.00 27.59 263 ILE A N 1
ATOM 2047 C CA . ILE A 1 262 ? 19.543 54.287 28.636 1.00 29.16 263 ILE A CA 1
ATOM 2048 C C . ILE A 1 262 ? 21.060 54.294 28.459 1.00 29.90 263 ILE A C 1
ATOM 2049 O O . ILE A 1 262 ? 21.739 53.322 28.775 1.00 30.36 263 ILE A O 1
ATOM 2054 N N . GLY A 1 263 ? 21.580 55.399 27.933 1.00 31.07 264 GLY A N 1
ATOM 2055 C CA . GLY A 1 263 ? 23.013 55.537 27.750 1.00 31.39 264 GLY A CA 1
ATOM 2056 C C . GLY A 1 263 ? 23.665 54.890 26.543 1.00 31.84 264 GLY A C 1
ATOM 2057 O O . GLY A 1 263 ? 24.889 54.939 26.412 1.00 31.64 264 GLY A O 1
ATOM 2058 N N . LEU A 1 264 ? 22.881 54.284 25.658 1.00 32.10 265 LEU A N 1
ATOM 2059 C CA . LEU A 1 264 ? 23.462 53.652 24.480 1.00 32.17 265 LEU A CA 1
ATOM 2060 C C . LEU A 1 264 ? 24.198 54.692 23.643 1.00 33.40 265 LEU A C 1
ATOM 2061 O O . LEU A 1 264 ? 23.695 55.793 23.424 1.00 30.65 265 LEU A O 1
ATOM 2066 N N . ASN A 1 265 ? 25.390 54.333 23.179 1.00 34.85 266 ASN A N 1
ATOM 2067 C CA . ASN A 1 265 ? 26.207 55.235 22.377 1.00 36.29 266 ASN A CA 1
ATOM 2068 C C . ASN A 1 265 ? 27.204 54.428 21.551 1.00 37.39 266 ASN A C 1
ATOM 2069 O O . ASN A 1 265 ? 27.632 53.346 21.959 1.00 37.01 266 ASN A O 1
ATOM 2074 N N . PRO A 1 266 ? 27.591 54.947 20.376 1.00 37.17 267 PRO A N 1
ATOM 2075 C CA . PRO A 1 266 ? 28.540 54.264 19.494 1.00 37.65 267 PRO A CA 1
ATOM 2076 C C . PRO A 1 266 ? 29.956 54.141 20.057 1.00 38.33 267 PRO A C 1
ATOM 2077 O O . PRO A 1 266 ? 30.757 53.352 19.559 1.00 37.86 267 PRO A O 1
ATOM 2081 N N . LYS A 1 267 ? 30.260 54.912 21.096 1.00 38.45 268 LYS A N 1
ATOM 2082 C CA . LYS A 1 267 ? 31.593 54.875 21.692 1.00 41.15 268 LYS A CA 1
ATOM 2083 C C . LYS A 1 267 ? 31.883 53.595 22.476 1.00 40.66 268 LYS A C 1
ATOM 2084 O O . LYS A 1 267 ? 32.802 52.847 22.136 1.00 41.61 268 LYS A O 1
ATOM 2086 N N . THR A 1 268 ? 31.096 53.339 23.516 1.00 39.90 269 THR A N 1
ATOM 2087 C CA . THR A 1 268 ? 31.299 52.158 24.354 1.00 39.73 269 THR A CA 1
ATOM 2088 C C . THR A 1 268 ? 30.456 50.931 23.997 1.00 39.99 269 THR A C 1
ATOM 2089 O O . THR A 1 268 ? 30.794 49.813 24.385 1.00 40.02 269 THR A O 1
ATOM 2093 N N . GLU A 1 269 ? 29.361 51.131 23.270 1.00 38.94 270 GLU A N 1
ATOM 2094 C CA . GLU A 1 269 ? 28.502 50.016 22.878 1.00 39.20 270 GLU A CA 1
ATOM 2095 C C . GLU A 1 269 ? 28.035 50.163 21.435 1.00 38.49 270 GLU A C 1
ATOM 2096 O O . GLU A 1 269 ? 26.837 50.238 21.156 1.00 36.01 270 GLU A O 1
ATOM 2102 N N . LYS A 1 270 ? 29.000 50.185 20.521 1.00 36.91 271 LYS A N 1
ATOM 2103 C CA . LYS A 1 270 ? 28.728 50.345 19.099 1.00 36.42 271 LYS A CA 1
ATOM 2104 C C . LYS A 1 270 ? 27.799 49.297 18.494 1.00 35.06 271 LYS A C 1
ATOM 2105 O O . LYS A 1 270 ? 26.873 49.644 17.762 1.00 34.06 271 LYS A O 1
ATOM 2111 N N . ASP A 1 271 ? 28.047 48.023 18.786 1.00 33.67 272 ASP A N 1
ATOM 2112 C CA . ASP A 1 271 ? 27.224 46.948 18.235 1.00 34.14 272 ASP A CA 1
ATOM 2113 C C . ASP A 1 271 ? 25.743 47.078 18.581 1.00 32.89 272 ASP A C 1
ATOM 2114 O O . ASP A 1 271 ? 24.885 46.978 17.704 1.00 33.13 272 ASP A O 1
ATOM 2119 N N . ILE A 1 272 ? 25.441 47.299 19.855 1.00 31.06 273 ILE A N 1
ATOM 2120 C CA . ILE A 1 272 ? 24.056 47.439 20.280 1.00 30.16 273 ILE A CA 1
ATOM 2121 C C . ILE A 1 272 ? 23.467 48.722 19.703 1.00 29.87 273 ILE A C 1
ATOM 2122 O O . ILE A 1 272 ? 22.376 48.717 19.139 1.00 29.31 273 ILE A O 1
ATOM 2127 N N . TYR A 1 273 ? 24.205 49.819 19.834 1.00 29.15 274 TYR A N 1
ATOM 2128 C CA . TYR A 1 273 ? 23.752 51.105 19.320 1.00 28.92 274 TYR A CA 1
ATOM 2129 C C . TYR A 1 273 ? 23.419 51.040 17.830 1.00 27.02 274 TYR A C 1
ATOM 2130 O O . TYR A 1 273 ? 22.390 51.563 17.398 1.00 26.33 274 TYR A O 1
ATOM 2139 N N . ASP A 1 274 ? 24.284 50.392 17.056 1.00 27.06 275 ASP A N 1
ATOM 2140 C CA . ASP A 1 274 ? 24.092 50.266 15.612 1.00 27.39 275 ASP A CA 1
ATOM 2141 C C . ASP A 1 274 ? 22.880 49.424 15.213 1.00 27.59 275 ASP A C 1
ATOM 2142 O O . ASP A 1 274 ? 22.405 49.517 14.084 1.00 27.08 275 ASP A O 1
ATOM 2147 N N . ALA A 1 275 ? 22.382 48.602 16.132 1.00 26.27 276 ALA A N 1
ATOM 2148 C CA . ALA A 1 275 ? 21.224 47.750 15.848 1.00 24.76 276 ALA A CA 1
ATOM 2149 C C . ALA A 1 275 ? 19.907 48.527 15.894 1.00 24.88 276 ALA A C 1
ATOM 2150 O O . ALA A 1 275 ? 18.872 48.036 15.438 1.00 25.20 276 ALA A O 1
ATOM 2152 N N . VAL A 1 276 ? 19.939 49.729 16.459 1.00 23.68 277 VAL A N 1
ATOM 2153 C CA . VAL A 1 276 ? 18.735 50.539 16.551 1.00 25.45 277 VAL A CA 1
ATOM 2154 C C . VAL A 1 276 ? 18.539 51.286 15.230 1.00 26.27 277 VAL A C 1
ATOM 2155 O O . VAL A 1 276 ? 18.864 52.466 15.109 1.00 25.53 277 VAL A O 1
ATOM 2159 N N . ARG A 1 277 ? 18.017 50.568 14.240 1.00 26.59 278 ARG A N 1
ATOM 2160 C CA . ARG A 1 277 ? 17.769 51.125 12.913 1.00 27.90 278 ARG A CA 1
ATOM 2161 C C . ARG A 1 277 ? 16.491 50.534 12.318 1.00 27.23 278 ARG A C 1
ATOM 2162 O O . ARG A 1 277 ? 15.710 49.902 13.032 1.00 26.85 278 ARG A O 1
ATOM 2170 N N . PHE A 1 278 ? 16.277 50.731 11.019 1.00 24.25 279 PHE A N 1
ATOM 2171 C CA . PHE A 1 278 ? 15.069 50.215 10.378 1.00 24.81 279 PHE A CA 1
ATOM 2172 C C . PHE A 1 278 ? 14.846 48.742 10.690 1.00 23.57 279 PHE A C 1
ATOM 2173 O O . PHE A 1 278 ? 15.757 47.922 10.556 1.00 22.74 279 PHE A O 1
ATOM 2181 N N . GLY A 1 279 ? 13.621 48.414 11.085 1.00 24.27 280 GLY A N 1
ATOM 2182 C CA . GLY A 1 279 ? 13.294 47.044 11.437 1.00 24.87 280 GLY A CA 1
ATOM 2183 C C . GLY A 1 279 ? 13.184 46.925 12.947 1.00 26.13 280 GLY A C 1
ATOM 2184 O O . GLY A 1 279 ? 12.535 46.014 13.474 1.00 26.19 280 GLY A O 1
ATOM 2185 N N . ALA A 1 280 ? 13.821 47.859 13.645 1.00 23.69 281 ALA A N 1
ATOM 2186 C CA . ALA A 1 280 ? 1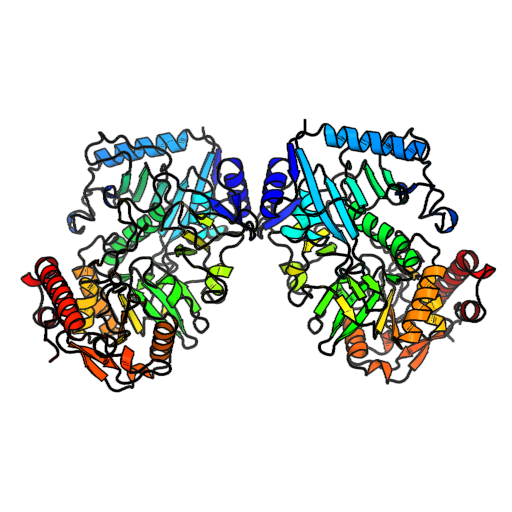3.805 47.878 15.100 1.00 24.06 281 ALA A CA 1
ATOM 2187 C C . ALA A 1 280 ? 12.756 48.832 15.653 1.00 23.95 281 ALA A C 1
ATOM 2188 O O . ALA A 1 280 ? 12.200 49.673 14.935 1.00 22.46 281 ALA A O 1
ATOM 2190 N N . VAL A 1 281 ? 12.500 48.684 16.946 1.00 22.63 282 VAL A N 1
ATOM 2191 C CA . VAL A 1 281 ? 11.536 49.501 17.659 1.00 22.27 282 VAL A CA 1
ATOM 2192 C C . VAL A 1 281 ? 12.223 50.231 18.808 1.00 22.30 282 VAL A C 1
ATOM 2193 O O . VAL A 1 281 ? 13.139 49.700 19.431 1.00 21.54 282 VAL A O 1
ATOM 2197 N N . ALA A 1 282 ? 11.777 51.453 19.071 1.00 22.05 283 ALA A N 1
ATOM 2198 C CA . ALA A 1 282 ? 12.293 52.251 20.177 1.00 23.95 283 ALA A CA 1
ATOM 2199 C C . ALA A 1 282 ? 11.035 52.514 20.992 1.00 23.24 283 ALA A C 1
ATOM 2200 O O . ALA A 1 282 ? 10.054 53.039 20.465 1.00 25.75 283 ALA A O 1
ATOM 2202 N N . GLU A 1 283 ? 11.053 52.146 22.268 1.00 22.79 284 GLU A N 1
ATOM 2203 C CA . GLU A 1 283 ? 9.875 52.307 23.110 1.00 22.26 284 GLU A CA 1
ATOM 2204 C C . GLU A 1 283 ? 10.063 53.330 24.224 1.00 22.67 284 GLU A C 1
ATOM 2205 O O . GLU A 1 283 ? 10.948 53.191 25.066 1.00 23.52 284 GLU A O 1
ATOM 2211 N N . ASN A 1 284 ? 9.212 54.351 24.227 1.00 22.79 285 ASN A N 1
ATOM 2212 C CA . ASN A 1 284 ? 9.259 55.402 25.236 1.00 24.04 285 ASN A CA 1
ATOM 2213 C C . ASN A 1 284 ? 10.536 56.231 25.207 1.00 24.94 285 ASN A C 1
ATOM 2214 O O . ASN A 1 284 ? 10.924 56.821 26.215 1.00 24.53 285 ASN A O 1
ATOM 2219 N N . CYS A 1 285 ? 11.187 56.270 24.049 1.00 25.44 286 CYS A N 1
ATOM 2220 C CA . CYS A 1 285 ? 12.403 57.058 23.883 1.00 27.23 286 CYS A CA 1
ATOM 2221 C C . CYS A 1 285 ? 12.005 58.433 23.357 1.00 28.48 286 CYS A C 1
ATOM 2222 O O . CYS A 1 285 ? 10.983 58.576 22.687 1.00 28.15 286 CYS A O 1
ATOM 2225 N N . VAL A 1 286 ? 12.806 59.443 23.676 1.00 30.64 287 VAL A N 1
ATOM 2226 C CA . VAL A 1 286 ? 12.553 60.801 23.205 1.00 32.07 287 VAL A CA 1
ATOM 2227 C C . VAL A 1 286 ? 13.602 61.109 22.148 1.00 31.98 287 VAL A C 1
ATOM 2228 O O . VAL A 1 286 ? 14.787 60.831 22.339 1.00 31.06 287 VAL A O 1
ATOM 2232 N N . LEU A 1 287 ? 13.163 61.672 21.029 1.00 34.24 288 LEU A N 1
ATOM 2233 C CA . LEU A 1 287 ? 14.071 62.005 19.943 1.00 36.23 288 LEU A CA 1
ATOM 2234 C C . LEU A 1 287 ? 14.599 63.428 20.062 1.00 37.22 288 LEU A C 1
ATOM 2235 O O . LEU A 1 287 ? 13.912 64.320 20.551 1.00 36.77 288 LEU A O 1
ATOM 2240 N N . ASP A 1 288 ? 15.831 63.633 19.616 1.00 40.12 289 ASP A N 1
ATOM 2241 C CA . ASP A 1 288 ? 16.427 64.958 19.654 1.00 42.38 289 ASP A CA 1
ATOM 2242 C C . ASP A 1 288 ? 15.756 65.761 18.543 1.00 43.38 289 ASP A C 1
ATOM 2243 O O . ASP A 1 288 ? 15.855 65.410 17.365 1.00 42.25 289 ASP A O 1
ATOM 2248 N N . LYS A 1 289 ? 15.071 66.832 18.931 1.00 45.48 290 LYS A N 1
ATOM 2249 C CA . LYS A 1 289 ? 14.350 67.690 17.994 1.00 47.10 290 LYS A CA 1
ATOM 2250 C C . LYS A 1 289 ? 15.099 68.056 16.720 1.00 46.87 290 LYS A C 1
ATOM 2251 O O . LYS A 1 289 ? 14.545 67.960 15.624 1.00 47.89 290 LYS A O 1
ATOM 2255 N N . ARG A 1 290 ? 16.354 68.467 16.846 1.00 46.70 291 ARG A N 1
ATOM 2256 C CA . ARG A 1 290 ? 17.097 68.864 15.659 1.00 46.94 291 ARG A CA 1
ATOM 2257 C C . ARG A 1 290 ? 17.871 67.757 14.949 1.00 44.48 291 ARG A C 1
ATOM 2258 O O . ARG A 1 290 ? 18.231 67.912 13.785 1.00 44.58 291 ARG A O 1
ATOM 2266 N N . THR A 1 291 ? 18.125 66.644 15.629 1.00 42.41 292 THR A N 1
ATOM 2267 C CA . THR A 1 291 ? 18.863 65.547 15.004 1.00 42.09 292 THR A CA 1
ATOM 2268 C C . THR A 1 291 ? 17.949 64.424 14.510 1.00 40.54 292 THR A C 1
ATOM 2269 O O . THR A 1 291 ? 18.236 63.768 13.508 1.00 38.74 292 THR A O 1
ATOM 2273 N N . GLY A 1 292 ? 16.849 64.200 15.216 1.00 39.27 293 GLY A N 1
ATOM 2274 C CA . GLY A 1 292 ? 15.943 63.136 14.822 1.00 39.27 293 GLY A CA 1
ATOM 2275 C C . GLY A 1 292 ? 16.415 61.807 15.382 1.00 38.15 293 GLY A C 1
ATOM 2276 O O . GLY A 1 292 ? 15.727 60.789 15.287 1.00 36.64 293 GLY A O 1
ATOM 2277 N N . GLU A 1 293 ? 17.609 61.811 15.963 1.00 36.46 294 GLU A N 1
ATOM 2278 C CA . GLU A 1 293 ? 18.150 60.597 16.551 1.00 36.14 294 GLU A CA 1
ATOM 2279 C C . GLU A 1 293 ? 17.646 60.515 17.980 1.00 33.39 294 GLU A C 1
ATOM 2280 O O . GLU A 1 293 ? 17.352 61.533 18.606 1.00 33.48 294 GLU A O 1
ATOM 2286 N N . ILE A 1 294 ? 17.527 59.299 18.493 1.00 33.39 295 ILE A N 1
ATOM 2287 C CA . ILE A 1 294 ? 17.069 59.109 19.858 1.00 29.63 295 ILE A CA 1
ATOM 2288 C C . ILE A 1 294 ? 18.061 59.766 20.804 1.00 29.69 295 ILE A C 1
ATOM 2289 O O . ILE A 1 294 ? 19.267 59.694 20.589 1.00 28.34 295 ILE A O 1
ATOM 2294 N N . ASP A 1 295 ? 17.551 60.423 21.838 1.00 30.01 296 ASP A N 1
ATOM 2295 C CA . ASP A 1 295 ? 18.423 61.009 22.848 1.00 30.83 296 ASP A CA 1
ATOM 2296 C C . ASP A 1 295 ? 18.427 59.918 23.915 1.00 28.92 296 ASP A C 1
ATOM 2297 O O . ASP A 1 295 ? 17.586 59.917 24.809 1.00 30.80 296 ASP A O 1
ATOM 2302 N N . PHE A 1 296 ? 19.363 58.983 23.796 1.00 28.57 297 PHE A N 1
ATOM 2303 C CA . PHE A 1 296 ? 19.467 57.857 24.721 1.00 29.45 297 PHE A CA 1
ATOM 2304 C C . PHE A 1 296 ? 19.645 58.196 26.199 1.00 30.01 297 PHE A C 1
ATOM 2305 O O . PHE A 1 296 ? 19.588 57.305 27.052 1.00 28.16 297 PHE A O 1
ATOM 2313 N N . TYR A 1 297 ? 19.850 59.472 26.510 1.00 29.91 298 TYR A N 1
ATOM 2314 C CA . TYR A 1 297 ? 20.019 59.884 27.902 1.00 30.98 298 TYR A CA 1
ATOM 2315 C C . TYR A 1 297 ? 18.749 60.515 28.450 1.00 31.24 298 TYR A C 1
ATOM 2316 O O . TYR A 1 297 ? 18.643 60.787 29.646 1.00 31.14 298 TYR A O 1
ATOM 2325 N N . ASP A 1 298 ? 17.775 60.733 27.572 1.00 32.93 299 ASP A N 1
ATOM 2326 C CA . ASP A 1 298 ? 16.515 61.342 27.971 1.00 32.72 299 ASP A CA 1
ATOM 2327 C C . ASP A 1 298 ? 15.539 60.326 28.563 1.00 33.09 299 ASP A C 1
ATOM 2328 O O . ASP A 1 298 ? 15.049 59.435 27.864 1.00 32.55 299 ASP A O 1
ATOM 2333 N N . GLU A 1 299 ? 15.253 60.467 29.853 1.00 31.61 300 GLU A N 1
ATOM 2334 C CA . GLU A 1 299 ? 14.316 59.573 30.518 1.00 31.63 300 GLU A CA 1
ATOM 2335 C C . GLU A 1 299 ? 13.112 60.371 30.993 1.00 31.33 300 GLU A C 1
ATOM 2336 O O . GLU A 1 299 ? 12.488 60.022 31.995 1.00 30.78 300 GLU A O 1
ATOM 2342 N N . SER A 1 300 ? 12.781 61.444 30.273 1.00 30.37 301 SER A N 1
ATOM 2343 C CA . SER A 1 300 ? 11.644 62.273 30.655 1.00 30.96 301 SER A CA 1
ATOM 2344 C C . SER A 1 300 ? 10.339 61.488 30.616 1.00 30.65 301 SER A C 1
ATOM 2345 O O . SER A 1 300 ? 9.418 61.774 31.381 1.00 31.40 301 SER A O 1
ATOM 2348 N N . ILE A 1 301 ? 10.253 60.498 29.730 1.00 29.73 302 ILE A N 1
ATOM 2349 C CA . ILE A 1 301 ? 9.049 59.677 29.659 1.00 27.75 302 ILE A CA 1
ATOM 2350 C C . ILE A 1 301 ? 9.105 58.641 30.779 1.00 27.04 302 ILE A C 1
ATOM 2351 O O . ILE A 1 301 ? 8.137 58.451 31.512 1.00 26.51 302 ILE A O 1
ATOM 2356 N N . CYS A 1 302 ? 10.252 57.980 30.908 1.00 27.76 303 CYS A N 1
ATOM 2357 C CA . CYS A 1 302 ? 10.451 56.967 31.942 1.00 26.78 303 CYS A CA 1
ATOM 2358 C C . CYS A 1 302 ? 11.921 56.559 32.001 1.00 26.81 303 CYS A C 1
ATOM 2359 O O . CYS A 1 302 ? 12.695 56.863 31.093 1.00 24.18 303 CYS A O 1
ATOM 2362 N N . LYS A 1 303 ? 12.301 55.867 33.071 1.00 28.20 304 LYS A N 1
ATOM 2363 C CA . LYS A 1 303 ? 13.678 55.413 33.219 1.00 29.20 304 LYS A CA 1
ATOM 2364 C C . LYS A 1 303 ? 13.827 53.975 32.734 1.00 29.29 304 LYS A C 1
ATOM 2365 O O . LYS A 1 303 ? 14.765 53.275 33.118 1.00 28.74 304 LYS A O 1
ATOM 2371 N N . ASN A 1 304 ? 12.895 53.539 31.890 1.00 27.23 305 ASN A N 1
ATOM 2372 C CA . ASN A 1 304 ? 12.936 52.191 31.332 1.00 24.41 305 ASN A CA 1
ATOM 2373 C C . ASN A 1 304 ? 12.765 52.264 29.814 1.00 23.63 305 ASN A C 1
ATOM 2374 O O . ASN A 1 304 ? 11.983 51.513 29.227 1.00 21.50 305 ASN A O 1
ATOM 2379 N N . THR A 1 305 ? 13.495 53.183 29.186 1.00 21.73 306 THR A N 1
ATOM 2380 C CA . THR A 1 305 ? 13.431 53.337 27.739 1.00 20.97 306 THR A CA 1
ATOM 2381 C C . THR A 1 305 ? 13.986 52.053 27.139 1.00 20.40 306 THR A C 1
ATOM 2382 O O . THR A 1 305 ? 14.944 51.479 27.665 1.00 20.94 306 THR A O 1
ATOM 2386 N N . ARG A 1 306 ? 13.392 51.609 26.038 1.00 18.19 307 ARG A N 1
ATOM 2387 C CA . ARG A 1 306 ? 13.815 50.370 25.405 1.00 20.67 307 ARG A CA 1
ATOM 2388 C C . ARG A 1 306 ? 13.950 50.454 23.899 1.00 21.26 307 ARG A C 1
ATOM 2389 O O . ARG A 1 306 ? 13.424 51.363 23.262 1.00 23.19 307 ARG A O 1
ATOM 2397 N N . VAL A 1 307 ? 14.672 49.482 23.349 1.00 20.67 308 VAL A N 1
ATOM 2398 C CA . VAL A 1 307 ? 14.848 49.328 21.915 1.00 21.28 308 VAL A CA 1
ATOM 2399 C C . VAL A 1 307 ? 14.725 47.827 21.695 1.00 22.07 308 VAL A C 1
ATOM 2400 O O . VAL A 1 307 ? 15.165 47.033 22.528 1.00 22.10 308 VAL A O 1
ATOM 2404 N N . ALA A 1 308 ? 14.089 47.435 20.601 1.00 20.62 309 ALA A N 1
ATOM 2405 C CA . ALA A 1 308 ? 13.922 46.026 20.304 1.00 20.49 309 ALA A CA 1
ATOM 2406 C C . ALA A 1 308 ? 14.363 45.789 18.875 1.00 20.03 309 ALA A C 1
ATOM 2407 O O . ALA A 1 308 ? 13.897 46.457 17.952 1.00 20.33 309 ALA A O 1
ATOM 2409 N N . TYR A 1 309 ? 15.266 44.836 18.695 1.00 19.80 310 TYR A N 1
ATOM 2410 C CA . TYR A 1 309 ? 15.772 44.529 17.369 1.00 19.83 310 TYR A CA 1
ATOM 2411 C C . TYR A 1 309 ? 15.988 43.034 17.177 1.00 20.72 310 TYR A C 1
ATOM 2412 O O . TYR A 1 309 ? 16.213 42.291 18.143 1.00 19.55 310 TYR A O 1
ATOM 2421 N N . PRO A 1 310 ? 15.893 42.564 15.925 1.00 20.55 311 PRO A N 1
ATOM 2422 C CA . PRO A 1 310 ? 16.095 41.140 15.645 1.00 20.34 311 PRO A CA 1
ATOM 2423 C C . PRO A 1 310 ? 17.556 40.809 15.939 1.00 20.93 311 PRO A C 1
ATOM 2424 O O . PRO A 1 310 ? 18.426 41.678 15.841 1.00 20.84 311 PRO A O 1
ATOM 2428 N N . LEU A 1 311 ? 17.828 39.564 16.303 1.00 20.55 312 LEU A N 1
ATOM 2429 C CA . LEU A 1 311 ? 19.199 39.155 16.578 1.00 23.88 312 LEU A CA 1
ATOM 2430 C C . LEU A 1 311 ? 20.047 39.372 15.329 1.00 25.12 312 LEU A C 1
ATOM 2431 O O . LEU A 1 311 ? 21.258 39.572 15.416 1.00 24.36 312 LEU A O 1
ATOM 2436 N N . SER A 1 312 ? 19.399 39.340 14.167 1.00 26.19 313 SER A N 1
ATOM 2437 C CA . SER A 1 312 ? 20.098 39.535 12.900 1.00 27.54 313 SER A CA 1
ATOM 2438 C C . SER A 1 312 ? 20.770 40.903 12.812 1.00 26.97 313 SER A C 1
ATOM 2439 O O . SER A 1 312 ? 21.644 41.105 11.974 1.00 27.77 313 SER A O 1
ATOM 2442 N N . HIS A 1 313 ? 20.369 41.841 13.667 1.00 24.55 314 HIS A N 1
ATOM 2443 C CA . HIS A 1 313 ? 20.972 43.174 13.654 1.00 25.96 314 HIS A CA 1
ATOM 2444 C C . HIS A 1 313 ? 22.322 43.221 14.357 1.00 26.33 314 HIS A C 1
ATOM 2445 O O . HIS A 1 313 ? 23.034 44.225 14.285 1.00 27.62 314 HIS A O 1
ATOM 2452 N N . ILE A 1 314 ? 22.668 42.145 15.051 1.00 26.47 315 ILE A N 1
ATOM 2453 C CA . ILE A 1 314 ? 23.942 42.085 15.754 1.00 27.42 315 ILE A CA 1
ATOM 2454 C C . ILE A 1 314 ? 24.918 41.244 14.940 1.00 27.63 315 ILE A C 1
ATOM 2455 O O . ILE A 1 314 ? 24.675 40.064 14.683 1.00 25.11 315 ILE A O 1
ATOM 2460 N N . GLU A 1 315 ? 26.022 41.861 14.530 1.00 29.06 316 GLU A N 1
ATOM 2461 C CA . GLU A 1 315 ? 27.028 41.164 13.743 1.00 30.78 316 GLU A CA 1
ATOM 2462 C C . GLU A 1 315 ? 27.615 39.978 14.496 1.00 29.22 316 GLU A C 1
ATOM 2463 O O . GLU A 1 315 ? 28.016 40.101 15.652 1.00 28.95 316 GLU A O 1
ATOM 2469 N N . GLY A 1 316 ? 27.652 38.828 13.833 1.00 28.24 317 GLY A N 1
ATOM 2470 C CA . GLY A 1 316 ? 28.202 37.635 14.452 1.00 28.60 317 GLY A CA 1
ATOM 2471 C C . GLY A 1 316 ? 27.239 36.830 15.310 1.00 26.27 317 GLY A C 1
ATOM 2472 O O . GLY A 1 316 ? 27.594 35.759 15.798 1.00 24.91 317 GLY A O 1
ATOM 2473 N N . ALA A 1 317 ? 26.027 37.336 15.512 1.00 25.66 318 ALA A N 1
ATOM 2474 C CA . ALA A 1 317 ? 25.049 36.608 16.318 1.00 25.60 318 ALA A CA 1
ATOM 2475 C C . ALA A 1 317 ? 24.687 35.333 15.562 1.00 26.53 318 ALA A C 1
ATOM 2476 O O . ALA A 1 317 ? 24.546 35.358 14.343 1.00 25.75 318 ALA A O 1
ATOM 2478 N N . LEU A 1 318 ? 24.545 34.221 16.277 1.00 26.19 319 LEU A N 1
ATOM 2479 C CA . LEU A 1 318 ? 24.207 32.950 15.635 1.00 28.89 319 LEU A CA 1
ATOM 2480 C C . LEU A 1 318 ? 22.822 32.994 14.989 1.00 29.46 319 LEU A C 1
ATOM 2481 O O . LEU A 1 318 ? 21.875 33.505 15.581 1.00 30.05 319 LEU A O 1
ATOM 2486 N N . SER A 1 319 ? 22.706 32.455 13.777 1.00 29.17 320 SER A N 1
ATOM 2487 C CA . SER A 1 319 ? 21.423 32.436 13.083 1.00 31.80 320 SER A CA 1
ATOM 2488 C C . SER A 1 319 ? 20.505 31.512 13.872 1.00 29.92 320 SER A C 1
ATOM 2489 O O . SER A 1 319 ? 19.400 31.896 14.251 1.00 30.69 320 SER A O 1
ATOM 2492 N N . LYS A 1 320 ? 20.970 30.289 14.103 1.00 30.44 321 LYS A N 1
ATOM 2493 C CA . LYS A 1 320 ? 20.229 29.323 14.902 1.00 29.70 321 LYS A CA 1
ATOM 2494 C C . LYS A 1 320 ? 20.888 29.490 16.261 1.00 28.62 321 LYS A C 1
ATOM 2495 O O . LYS A 1 320 ? 22.009 29.026 16.481 1.00 25.39 321 LYS A O 1
ATOM 2501 N N . ALA A 1 321 ? 20.189 30.173 17.161 1.00 26.87 322 ALA A N 1
ATOM 2502 C CA . ALA A 1 321 ? 20.719 30.471 18.482 1.00 26.05 322 ALA A CA 1
ATOM 2503 C C . ALA A 1 321 ? 20.750 29.303 19.458 1.00 25.91 322 ALA A C 1
ATOM 2504 O O . ALA A 1 321 ? 19.971 29.258 20.408 1.00 24.39 322 ALA A O 1
ATOM 2506 N N . ILE A 1 322 ? 21.660 28.364 19.209 1.00 26.47 323 ILE A N 1
ATOM 2507 C CA . ILE A 1 322 ? 21.850 27.193 20.063 1.00 26.70 323 ILE A CA 1
ATOM 2508 C C . ILE A 1 322 ? 23.353 26.949 20.146 1.00 26.05 323 ILE A C 1
ATOM 2509 O O . ILE A 1 322 ? 24.080 27.236 19.197 1.00 24.93 323 ILE A O 1
ATOM 2514 N N . ALA A 1 323 ? 23.817 26.434 21.280 1.00 24.15 324 ALA A N 1
ATOM 2515 C CA . ALA A 1 323 ? 25.237 26.152 21.458 1.00 24.57 324 ALA A CA 1
ATOM 2516 C C . ALA A 1 323 ? 25.433 25.007 22.450 1.00 24.67 324 ALA A C 1
ATOM 2517 O O . ALA A 1 323 ? 24.469 24.367 22.864 1.00 22.43 324 ALA A O 1
ATOM 2519 N N . GLY A 1 324 ? 26.681 24.759 22.833 1.00 24.38 325 GLY A N 1
ATOM 2520 C CA . GLY A 1 324 ? 26.971 23.680 23.761 1.00 25.40 325 GLY A CA 1
ATOM 2521 C C . GLY A 1 324 ? 26.710 23.993 25.224 1.00 26.66 325 GLY A C 1
ATOM 2522 O O . GLY A 1 324 ? 26.067 24.989 25.561 1.00 25.72 325 GLY A O 1
ATOM 2523 N N . HIS A 1 325 ? 27.220 23.131 26.097 1.00 27.03 326 HIS A N 1
ATOM 2524 C CA . HIS A 1 325 ? 27.048 23.287 27.538 1.00 27.28 326 HIS A CA 1
ATOM 2525 C C . HIS A 1 325 ? 27.950 24.361 28.123 1.00 27.78 326 HIS A C 1
ATOM 2526 O O . HIS A 1 325 ? 29.164 24.353 27.910 1.00 27.90 326 HIS A O 1
ATOM 2533 N N . PRO A 1 326 ? 27.362 25.308 28.872 1.00 27.41 327 PRO A N 1
ATOM 2534 C CA . PRO A 1 326 ? 28.105 26.404 29.498 1.00 27.55 327 PRO A CA 1
ATOM 2535 C C . PRO A 1 326 ? 29.388 25.971 30.206 1.00 28.67 327 PRO A C 1
ATOM 2536 O O . PRO A 1 326 ? 29.362 25.147 31.124 1.00 29.46 327 PRO A O 1
ATOM 2540 N N . LYS A 1 327 ? 30.509 26.529 29.764 1.00 28.28 328 LYS A N 1
ATOM 2541 C CA . LYS A 1 327 ? 31.804 26.242 30.366 1.00 28.05 328 LYS A CA 1
ATOM 2542 C C . LYS A 1 327 ? 31.946 27.192 31.546 1.00 26.59 328 LYS A C 1
ATOM 2543 O O . LYS A 1 327 ? 32.555 26.864 32.562 1.00 27.17 328 LYS A O 1
ATOM 2549 N N . ASN A 1 328 ? 31.373 28.381 31.393 1.00 24.79 329 ASN A N 1
ATOM 2550 C CA . ASN A 1 328 ? 31.420 29.402 32.428 1.00 24.18 329 ASN A CA 1
ATOM 2551 C C . ASN A 1 328 ? 30.012 29.909 32.729 1.00 24.01 329 ASN A C 1
ATOM 2552 O O . ASN A 1 328 ? 29.240 30.214 31.817 1.00 20.35 329 ASN A O 1
ATOM 2557 N N . VAL A 1 329 ? 29.686 29.983 34.015 1.00 23.58 330 VAL A N 1
ATOM 2558 C CA . VAL A 1 329 ? 28.381 30.463 34.461 1.00 23.72 330 VAL A CA 1
ATOM 2559 C C . VAL A 1 329 ? 28.633 31.699 35.314 1.00 22.75 330 VAL A C 1
ATOM 2560 O O . VAL A 1 329 ? 29.348 31.640 36.314 1.00 23.11 330 VAL A O 1
ATOM 2564 N N . ILE A 1 330 ? 28.048 32.819 34.910 1.00 20.97 331 ILE A N 1
ATOM 2565 C CA . ILE A 1 330 ? 28.249 34.077 35.613 1.00 19.77 331 ILE A CA 1
ATOM 2566 C C . ILE A 1 330 ? 26.983 34.659 36.235 1.00 19.65 331 ILE A C 1
ATOM 2567 O O . ILE A 1 330 ? 25.939 34.738 35.585 1.00 19.94 331 ILE A O 1
ATOM 2572 N N . PHE A 1 331 ? 27.084 35.052 37.500 1.00 18.07 332 PHE A N 1
ATOM 2573 C CA . PHE A 1 331 ? 25.965 35.668 38.200 1.00 18.79 332 PHE A CA 1
ATOM 2574 C C . PHE A 1 331 ? 26.302 37.147 38.298 1.00 19.77 332 PHE A C 1
ATOM 2575 O O . PHE A 1 331 ? 27.325 37.519 38.877 1.00 20.62 332 PHE A O 1
ATOM 2583 N N . LEU A 1 332 ? 25.452 37.989 37.726 1.00 18.39 333 LEU A N 1
ATOM 2584 C CA . LEU A 1 332 ? 25.675 39.426 37.771 1.00 17.41 333 LEU A CA 1
ATOM 2585 C C . LEU A 1 332 ? 24.945 40.018 38.975 1.00 17.65 333 LEU A C 1
ATOM 2586 O O . LEU A 1 332 ? 23.727 39.863 39.121 1.00 15.95 333 LEU A O 1
ATOM 2591 N N . THR A 1 333 ? 25.693 40.679 39.848 1.00 17.19 334 THR A N 1
ATOM 2592 C CA . THR A 1 333 ? 25.097 41.308 41.014 1.00 18.30 334 THR A CA 1
ATOM 2593 C C . THR A 1 333 ? 25.323 42.816 40.933 1.00 21.28 334 THR A C 1
ATOM 2594 O O . THR A 1 333 ? 26.450 43.301 41.063 1.00 20.65 334 THR A O 1
ATOM 2598 N N . ASN A 1 334 ? 24.245 43.550 40.670 1.00 21.60 335 ASN A N 1
ATOM 2599 C CA . ASN A 1 334 ? 24.311 45.005 40.584 1.00 23.01 335 ASN A CA 1
ATOM 2600 C C . ASN A 1 334 ? 24.264 45.491 42.025 1.00 21.57 335 ASN A C 1
ATOM 2601 O O . ASN A 1 334 ? 23.212 45.873 42.520 1.00 22.56 335 ASN A O 1
ATOM 2606 N N . ASP A 1 335 ? 25.411 45.464 42.695 1.00 22.74 336 ASP A N 1
ATOM 2607 C CA . ASP A 1 335 ? 25.493 45.861 44.097 1.00 22.03 336 ASP A CA 1
ATOM 2608 C C . ASP A 1 335 ? 25.603 47.357 44.340 1.00 22.32 336 ASP A C 1
ATOM 2609 O O . ASP A 1 335 ? 26.656 47.956 44.131 1.00 21.12 336 ASP A O 1
ATOM 2614 N N . ALA A 1 336 ? 24.507 47.943 44.804 1.00 21.03 337 ALA A N 1
ATOM 2615 C CA . ALA A 1 336 ? 24.455 49.366 45.095 1.00 23.86 337 ALA A CA 1
ATOM 2616 C C . ALA A 1 336 ? 25.253 49.747 46.342 1.00 24.55 337 ALA A C 1
ATOM 2617 O O . ALA A 1 336 ? 25.585 50.917 46.524 1.00 25.08 337 ALA A O 1
ATOM 2619 N N . PHE A 1 337 ? 25.566 48.772 47.195 1.00 23.56 338 PHE A N 1
ATOM 2620 C CA . PHE A 1 337 ? 26.318 49.055 48.417 1.00 23.91 338 PHE A CA 1
ATOM 2621 C C . PHE A 1 337 ? 27.828 49.146 48.211 1.00 24.20 338 PHE A C 1
ATOM 2622 O O . PHE A 1 337 ? 28.545 49.644 49.079 1.00 24.85 338 PHE A O 1
ATOM 2630 N N . GLY A 1 338 ? 28.305 48.651 47.073 1.00 23.28 339 GLY A N 1
ATOM 2631 C CA . GLY A 1 338 ? 29.726 48.701 46.771 1.00 24.28 339 GLY A CA 1
ATOM 2632 C C . GLY A 1 338 ? 30.616 47.799 47.608 1.00 24.97 339 GLY A C 1
ATOM 2633 O O . GLY A 1 338 ? 31.797 48.092 47.796 1.00 24.87 339 GLY A O 1
ATOM 2634 N N . VAL A 1 339 ? 30.067 46.700 48.111 1.00 24.53 340 VAL A N 1
ATOM 2635 C CA . VAL A 1 339 ? 30.861 45.788 48.925 1.00 26.91 340 VAL A CA 1
ATOM 2636 C C . VAL A 1 339 ? 31.145 44.469 48.224 1.00 25.63 340 VAL A C 1
ATOM 2637 O O . VAL A 1 339 ? 31.997 43.702 48.661 1.00 26.00 340 VAL A O 1
ATOM 2641 N N . MET A 1 340 ? 30.428 44.196 47.139 1.00 25.43 341 MET A N 1
ATOM 2642 C CA . MET A 1 340 ? 30.655 42.960 46.397 1.00 24.21 341 MET A CA 1
ATOM 2643 C C . MET A 1 340 ? 31.942 43.134 45.599 1.00 24.45 341 MET A C 1
ATOM 2644 O O . MET A 1 340 ? 32.232 44.221 45.100 1.00 23.34 341 MET A O 1
ATOM 2649 N N . PRO A 1 341 ? 32.738 42.066 45.475 1.00 24.92 342 PRO A N 1
ATOM 2650 C CA . PRO A 1 341 ? 33.993 42.164 44.725 1.00 24.65 342 PRO A CA 1
ATOM 2651 C C . PRO A 1 341 ? 33.738 42.271 43.225 1.00 25.80 342 PRO A C 1
ATOM 2652 O O . PRO A 1 341 ? 32.693 41.848 42.737 1.00 22.68 342 PRO A O 1
ATOM 2656 N N . PRO A 1 342 ? 34.684 42.860 42.479 1.00 25.47 343 PRO A N 1
ATOM 2657 C CA . PRO A 1 342 ? 34.483 42.968 41.033 1.00 26.43 343 PRO A CA 1
ATOM 2658 C C . PRO A 1 342 ? 34.268 41.560 40.485 1.00 25.44 343 PRO A C 1
ATOM 2659 O O . PRO A 1 342 ? 33.466 41.347 39.572 1.00 25.62 343 PRO A O 1
ATOM 2663 N N . VAL A 1 343 ? 34.988 40.601 41.063 1.00 23.34 344 VAL A N 1
ATOM 2664 C CA . VAL A 1 343 ? 34.881 39.207 40.655 1.00 23.82 344 VAL A CA 1
ATOM 2665 C C . VAL A 1 343 ? 35.247 38.229 41.770 1.00 24.62 344 VAL A C 1
ATOM 2666 O O . VAL A 1 343 ? 36.163 38.467 42.559 1.00 24.99 344 VAL A O 1
ATOM 2670 N N . ALA A 1 344 ? 34.509 37.128 41.825 1.00 23.96 345 ALA A N 1
ATOM 2671 C CA . ALA A 1 344 ? 34.761 36.080 42.799 1.00 23.61 345 ALA A CA 1
ATOM 2672 C C . ALA A 1 344 ? 34.519 34.768 42.079 1.00 23.06 345 ALA A C 1
ATOM 2673 O O . ALA A 1 344 ? 33.616 34.674 41.240 1.00 22.57 345 ALA A O 1
ATOM 2675 N N . ARG A 1 345 ? 35.344 33.768 42.369 1.00 21.93 346 ARG A N 1
ATOM 2676 C CA . ARG A 1 345 ? 35.168 32.452 41.765 1.00 23.02 346 ARG A CA 1
ATOM 2677 C C . ARG A 1 345 ? 34.446 31.643 42.834 1.00 23.69 346 ARG A C 1
ATOM 2678 O O . ARG A 1 345 ? 34.993 31.405 43.915 1.00 22.60 346 ARG A O 1
ATOM 2686 N N . LEU A 1 346 ? 33.220 31.224 42.533 1.00 22.60 347 LEU A N 1
ATOM 2687 C CA . LEU A 1 346 ? 32.405 30.494 43.498 1.00 21.92 347 LEU A CA 1
ATOM 2688 C C . LEU A 1 346 ? 32.604 28.991 43.554 1.00 22.73 347 LEU A C 1
ATOM 2689 O O . LEU A 1 346 ? 32.754 28.328 42.531 1.00 22.60 347 LEU A O 1
ATOM 2694 N N . THR A 1 347 ? 32.597 28.453 44.768 1.00 25.11 348 THR A N 1
ATOM 2695 C CA . THR A 1 347 ? 32.718 27.019 44.943 1.00 26.72 348 THR A CA 1
ATOM 2696 C C . THR A 1 347 ? 31.338 26.504 44.563 1.00 28.28 348 THR A C 1
ATOM 2697 O O . THR A 1 347 ? 30.399 27.292 44.400 1.00 25.09 348 THR A O 1
ATOM 2701 N N . SER A 1 348 ? 31.210 25.191 44.428 1.00 28.06 349 SER A N 1
ATOM 2702 C CA . SER A 1 348 ? 29.930 24.596 44.080 1.00 30.57 349 SER A CA 1
ATOM 2703 C C . SER A 1 348 ? 28.885 24.934 45.140 1.00 29.44 349 SER A C 1
ATOM 2704 O O . SER A 1 348 ? 27.726 25.192 44.819 1.00 30.56 349 SER A O 1
ATOM 2707 N N . ALA A 1 349 ? 29.302 24.934 46.402 1.00 28.79 350 ALA A N 1
ATOM 2708 C CA . ALA A 1 349 ? 28.399 25.245 47.507 1.00 28.99 350 ALA A CA 1
ATOM 2709 C C . ALA A 1 349 ? 27.922 26.695 47.412 1.00 28.78 350 ALA A C 1
ATOM 2710 O O . ALA A 1 349 ? 26.725 26.976 47.492 1.00 27.88 350 ALA A O 1
ATOM 2712 N N . GLN A 1 350 ? 28.865 27.613 47.238 1.00 26.45 351 GLN A N 1
ATOM 2713 C CA . GLN A 1 350 ? 28.531 29.028 47.128 1.00 26.67 351 GLN A CA 1
ATOM 2714 C C . GLN A 1 350 ? 27.648 29.296 45.911 1.00 25.18 351 GLN A C 1
ATOM 2715 O O . GLN A 1 350 ? 26.748 30.133 45.962 1.00 25.78 351 GLN A O 1
ATOM 2721 N N . ALA A 1 351 ? 27.903 28.576 44.822 1.00 25.01 352 ALA A N 1
ATOM 2722 C CA . ALA A 1 351 ? 27.132 28.747 43.598 1.00 25.19 352 ALA A CA 1
ATOM 2723 C C . ALA A 1 351 ? 25.634 28.562 43.834 1.00 25.96 352 ALA A C 1
ATOM 2724 O O . ALA A 1 351 ? 24.828 29.389 43.405 1.00 25.39 352 ALA A O 1
ATOM 2726 N N . MET A 1 352 ? 25.259 27.478 44.507 1.00 25.95 353 MET A N 1
ATOM 2727 C CA . MET A 1 352 ? 23.848 27.212 44.780 1.00 27.56 353 MET A CA 1
ATOM 2728 C C . MET A 1 352 ? 23.255 28.307 45.665 1.00 24.49 353 MET A C 1
ATOM 2729 O O . MET A 1 352 ? 22.142 28.772 45.431 1.00 24.47 353 MET A O 1
ATOM 2734 N N . PHE A 1 353 ? 24.001 28.708 46.688 1.00 22.63 354 PHE A N 1
ATOM 2735 C CA . PHE A 1 353 ? 23.548 29.752 47.601 1.00 21.02 354 PHE A CA 1
ATOM 2736 C C . PHE A 1 353 ? 23.282 31.071 46.866 1.00 21.17 354 PHE A C 1
ATOM 2737 O O . PHE A 1 353 ? 22.180 31.620 46.930 1.00 20.38 354 PHE A O 1
ATOM 2745 N N . TRP A 1 354 ? 24.291 31.575 46.165 1.00 20.15 355 TRP A N 1
ATOM 2746 C CA . TRP A 1 354 ? 24.143 32.838 45.458 1.00 21.74 355 TRP A CA 1
ATOM 2747 C C . TRP A 1 354 ? 23.089 32.811 44.366 1.00 19.76 355 TRP A C 1
ATOM 2748 O O . TRP A 1 354 ? 22.438 33.821 44.113 1.00 21.08 355 TRP A O 1
ATOM 2759 N N . PHE A 1 355 ? 22.906 31.654 43.738 1.00 20.57 356 PHE A N 1
ATOM 2760 C CA . PHE A 1 355 ? 21.916 31.522 42.681 1.00 20.28 356 PHE A CA 1
ATOM 2761 C C . PHE A 1 355 ? 20.495 31.693 43.215 1.00 20.97 356 PHE A C 1
ATOM 2762 O O . PHE A 1 355 ? 19.732 32.507 42.698 1.00 19.68 356 PHE A O 1
ATOM 2770 N N . VAL A 1 356 ? 20.132 30.932 44.248 1.00 20.99 357 VAL A N 1
ATOM 2771 C CA . VAL A 1 356 ? 18.782 31.042 44.799 1.00 20.45 357 VAL A CA 1
ATOM 2772 C C . VAL A 1 356 ? 18.584 32.338 45.574 1.00 18.29 357 VAL A C 1
ATOM 2773 O O . VAL A 1 356 ? 17.483 32.890 45.596 1.00 19.95 357 VAL A O 1
ATOM 2777 N N . MET A 1 357 ? 19.641 32.835 46.208 1.00 16.91 358 MET A N 1
ATOM 2778 C CA . MET A 1 357 ? 19.518 34.082 46.956 1.00 16.76 358 MET A CA 1
ATOM 2779 C C . MET A 1 357 ? 19.241 35.235 45.988 1.00 17.69 358 MET A C 1
ATOM 2780 O O . MET A 1 357 ? 18.388 36.092 46.248 1.00 17.73 358 MET A O 1
ATOM 2785 N N . GLY A 1 358 ? 19.959 35.240 44.871 1.00 17.62 359 GLY A N 1
ATOM 2786 C CA . GLY A 1 358 ? 19.764 36.254 43.843 1.00 18.96 359 GLY A CA 1
ATOM 2787 C C . GLY A 1 358 ? 19.903 37.710 44.246 1.00 20.00 359 GLY A C 1
ATOM 2788 O O . GLY A 1 358 ? 19.051 38.533 43.896 1.00 18.52 359 GLY A O 1
ATOM 2789 N N . TYR A 1 359 ? 20.978 38.046 44.955 1.00 17.84 360 TYR A N 1
ATOM 2790 C CA . TYR A 1 359 ? 21.181 39.428 45.373 1.00 18.39 360 TYR A CA 1
ATOM 2791 C C . TYR A 1 359 ? 21.671 40.302 44.223 1.00 17.89 360 TYR A C 1
ATOM 2792 O O . TYR A 1 359 ? 22.674 40.002 43.580 1.00 17.82 360 TYR A O 1
ATOM 2801 N N . THR A 1 360 ? 20.963 41.395 43.977 1.00 19.01 361 THR A N 1
ATOM 2802 C CA . THR A 1 360 ? 21.343 42.312 42.918 1.00 19.25 361 THR A CA 1
ATOM 2803 C C . THR A 1 360 ? 20.577 43.605 43.168 1.00 22.39 361 THR A C 1
ATOM 2804 O O . THR A 1 360 ? 20.407 44.008 44.324 1.00 19.71 361 THR A O 1
ATOM 2808 N N . ALA A 1 361 ? 20.122 44.265 42.110 1.00 22.40 362 ALA A N 1
ATOM 2809 C CA . ALA A 1 361 ? 19.366 45.498 42.284 1.00 25.25 362 ALA A CA 1
ATOM 2810 C C . ALA A 1 361 ? 18.191 45.572 41.320 1.00 27.35 362 ALA A C 1
ATOM 2811 O O . ALA A 1 361 ? 18.248 45.053 40.207 1.00 30.08 362 ALA A O 1
ATOM 2813 N N . ASN A 1 362 ? 17.118 46.207 41.774 1.00 24.92 363 ASN A N 1
ATOM 2814 C CA . ASN A 1 362 ? 15.926 46.384 40.965 1.00 35.95 363 ASN A CA 1
ATOM 2815 C C . ASN A 1 362 ? 15.994 47.811 40.441 1.00 58.01 363 ASN A C 1
ATOM 2816 O O . ASN A 1 362 ? 15.664 48.758 41.152 1.00 32.16 363 ASN A O 1
ATOM 2821 N N . VAL A 1 363 ? 16.450 47.962 39.201 1.00 40.74 364 VAL A N 1
ATOM 2822 C CA . VAL A 1 363 ? 16.579 49.280 38.595 1.00 31.83 364 VAL A CA 1
ATOM 2823 C C . VAL A 1 363 ? 15.229 49.953 38.338 1.00 31.65 364 VAL A C 1
ATOM 2824 O O . VAL A 1 363 ? 14.202 49.287 38.193 1.00 43.77 364 VAL A O 1
ATOM 2828 N N . PRO A 1 364 ? 15.220 51.293 38.288 1.00 55.75 365 PRO A N 1
ATOM 2829 C CA . PRO A 1 364 ? 14.010 52.091 38.053 1.00 65.96 365 PRO A CA 1
ATOM 2830 C C . PRO A 1 364 ? 13.359 51.855 36.688 1.00 52.02 365 PRO A C 1
ATOM 2831 O O . PRO A 1 364 ? 14.041 51.575 35.702 1.00 44.88 365 PRO A O 1
ATOM 2835 N N . GLY A 1 365 ? 12.034 51.964 36.644 1.00 52.97 366 GLY A N 1
ATOM 2836 C CA . GLY A 1 365 ? 11.313 51.786 35.396 1.00 57.30 366 GLY A CA 1
ATOM 2837 C C . GLY A 1 365 ? 10.820 50.388 35.064 1.00 37.83 366 GLY A C 1
ATOM 2838 O O . GLY A 1 365 ? 9.635 50.201 34.792 1.00 44.64 366 GLY A O 1
ATOM 2839 N N . VAL A 1 366 ? 11.725 49.412 35.082 1.00 54.89 367 VAL A N 1
ATOM 2840 C CA . VAL A 1 366 ? 11.398 48.021 34.757 1.00 48.71 367 VAL A CA 1
ATOM 2841 C C . VAL A 1 366 ? 10.022 47.559 35.238 1.00 30.25 367 VAL A C 1
ATOM 2842 O O . VAL A 1 366 ? 9.261 46.953 34.478 1.00 28.78 367 VAL A O 1
ATOM 2846 N N . GLU A 1 367 ? 9.711 47.833 36.499 1.00 34.79 368 GLU A N 1
ATOM 2847 C CA . GLU A 1 367 ? 8.417 47.466 37.060 1.00 57.51 368 GLU A CA 1
ATOM 2848 C C . GLU A 1 367 ? 7.739 48.740 37.545 1.00 59.70 368 GLU A C 1
ATOM 2849 O O . GLU A 1 367 ? 8.401 49.749 37.797 1.00 73.53 368 GLU A O 1
ATOM 2855 N N . ALA A 1 368 ? 6.418 48.686 37.674 1.00 78.50 369 ALA A N 1
ATOM 2856 C CA . ALA A 1 368 ? 5.626 49.840 38.087 1.00 62.34 369 ALA A CA 1
ATOM 2857 C C . ALA A 1 368 ? 5.741 50.266 39.548 1.00 58.23 369 ALA A C 1
ATOM 2858 O O . ALA A 1 368 ? 6.108 49.479 40.421 1.00 77.00 369 ALA A O 1
ATOM 2860 N N . GLY A 1 369 ? 5.420 51.537 39.786 1.00 68.97 370 GLY A N 1
ATOM 2861 C CA . GLY A 1 369 ? 5.442 52.105 41.124 1.00 72.60 370 GLY A CA 1
ATOM 2862 C C . GLY A 1 369 ? 6.777 52.168 41.841 1.00 82.70 370 GLY A C 1
ATOM 2863 O O . GLY A 1 369 ? 6.818 52.141 43.071 1.00 80.80 370 GLY A O 1
ATOM 2864 N N . GLY A 1 370 ? 7.868 52.265 41.094 1.00 87.92 371 GLY A N 1
ATOM 2865 C CA . GLY A 1 370 ? 9.170 52.322 41.730 1.00 66.41 371 GLY A CA 1
ATOM 2866 C C . GLY A 1 370 ? 9.681 53.732 41.942 1.00 88.57 371 GLY A C 1
ATOM 2867 O O . GLY A 1 370 ? 9.067 54.703 41.496 1.00 97.33 371 GLY A O 1
ATOM 2868 N N . THR A 1 371 ? 10.802 53.849 42.644 1.00 74.07 372 THR A N 1
ATOM 2869 C CA . THR A 1 371 ? 11.396 55.154 42.879 1.00 58.00 372 THR A CA 1
ATOM 2870 C C . THR A 1 371 ? 12.405 55.364 41.766 1.00 65.46 372 THR A C 1
ATOM 2871 O O . THR A 1 371 ? 13.000 54.405 41.269 1.00 67.42 372 THR A O 1
ATOM 2875 N N . ARG A 1 372 ? 12.585 56.616 41.364 1.00 71.79 373 ARG A N 1
ATOM 2876 C CA . ARG A 1 372 ? 13.523 56.931 40.301 1.00 56.48 373 ARG A CA 1
ATOM 2877 C C . ARG A 1 372 ? 14.904 56.324 40.566 1.00 57.95 373 ARG A C 1
ATOM 2878 O O . ARG A 1 372 ? 15.752 56.303 39.674 1.00 61.57 373 ARG A O 1
ATOM 2881 N N . THR A 1 373 ? 15.124 55.805 41.775 1.00 36.42 374 THR A N 1
ATOM 2882 C CA . THR A 1 373 ? 16.427 55.226 42.117 1.00 43.40 374 THR A CA 1
ATOM 2883 C C . THR A 1 373 ? 16.449 53.717 42.401 1.00 55.43 374 THR A C 1
ATOM 2884 O O . THR A 1 373 ? 15.522 53.165 42.995 1.00 42.34 374 THR A O 1
ATOM 2888 N N . ALA A 1 374 ? 17.535 53.068 41.980 1.00 68.13 375 ALA A N 1
ATOM 2889 C CA . ALA A 1 374 ? 17.728 51.627 42.153 1.00 45.00 375 ALA A CA 1
ATOM 2890 C C . ALA A 1 374 ? 17.692 51.183 43.610 1.00 45.96 375 ALA A C 1
ATOM 2891 O O . ALA A 1 374 ? 18.210 51.862 44.497 1.00 60.48 375 ALA A O 1
ATOM 2893 N N . ARG A 1 375 ? 17.088 50.022 43.841 1.00 40.92 376 ARG A N 1
ATOM 2894 C CA . ARG A 1 375 ? 16.965 49.465 45.181 1.00 30.01 376 ARG A CA 1
ATOM 2895 C C . ARG A 1 375 ? 17.549 48.057 45.257 1.00 33.41 376 ARG A C 1
ATOM 2896 O O . ARG A 1 375 ? 17.266 47.209 44.407 1.00 27.98 376 ARG A O 1
ATOM 2898 N N . PRO A 1 376 ? 18.384 47.794 46.272 1.00 26.90 377 PRO A N 1
ATOM 2899 C CA . PRO A 1 376 ? 18.968 46.456 46.406 1.00 25.61 377 PRO A CA 1
ATOM 2900 C C . PRO A 1 376 ? 17.801 45.474 46.508 1.00 24.25 377 PRO A C 1
ATOM 2901 O O . PRO A 1 376 ? 16.747 45.812 47.046 1.00 23.95 377 PRO A O 1
ATOM 2905 N N . ILE A 1 377 ? 17.974 44.267 45.990 1.00 23.24 378 ILE A N 1
ATOM 2906 C CA . ILE A 1 377 ? 16.893 43.297 46.047 1.00 22.74 378 ILE A CA 1
ATOM 2907 C C . ILE A 1 377 ? 17.410 41.871 45.985 1.00 21.67 378 ILE A C 1
ATOM 2908 O O . ILE A 1 377 ? 18.512 41.625 45.501 1.00 20.75 378 ILE A O 1
ATOM 2913 N N . PHE A 1 378 ? 16.619 40.934 46.501 1.00 20.56 379 PHE A N 1
ATOM 2914 C CA . PHE A 1 378 ? 16.978 39.524 46.443 1.00 19.99 379 PHE A CA 1
ATOM 2915 C C . PHE A 1 378 ? 15.931 38.877 45.542 1.00 20.73 379 PHE A C 1
ATOM 2916 O O . PHE A 1 378 ? 14.787 38.686 45.944 1.00 21.23 379 PHE A O 1
ATOM 2924 N N . SER A 1 379 ? 16.328 38.560 44.314 1.00 19.51 380 SER A N 1
ATOM 2925 C CA . SER A 1 379 ? 15.414 37.967 43.340 1.00 19.32 380 SER A CA 1
ATOM 2926 C C . SER A 1 379 ? 15.849 36.551 42.990 1.00 18.59 380 SER A C 1
ATOM 2927 O O . SER A 1 379 ? 16.871 36.347 42.329 1.00 16.08 380 SER A O 1
ATOM 2930 N N . SER A 1 380 ? 15.066 35.576 43.437 1.00 15.90 381 SER A N 1
ATOM 2931 C CA . SER A 1 380 ? 15.370 34.169 43.201 1.00 18.82 381 SER A CA 1
ATOM 2932 C C . SER A 1 380 ? 15.900 33.851 41.808 1.00 19.11 381 SER A C 1
ATOM 2933 O O . SER A 1 380 ? 15.277 34.196 40.799 1.00 17.51 381 SER A O 1
ATOM 2936 N N . CYS A 1 381 ? 17.062 33.200 41.767 1.00 16.70 382 CYS A N 1
ATOM 2937 C CA . CYS A 1 381 ? 17.675 32.790 40.511 1.00 16.78 382 CYS A CA 1
ATOM 2938 C C . CYS A 1 381 ? 17.855 33.958 39.545 1.00 16.56 382 CYS A C 1
ATOM 2939 O O . CYS A 1 381 ? 17.977 33.749 38.339 1.00 16.43 382 CYS A O 1
ATOM 2942 N N . PHE A 1 382 ? 17.883 35.176 40.078 1.00 16.19 383 PHE A N 1
ATOM 2943 C CA . PHE A 1 382 ? 18.019 36.385 39.264 1.00 18.05 383 PHE A CA 1
ATOM 2944 C C . PHE A 1 382 ? 16.887 36.498 38.243 1.00 19.01 383 PHE A C 1
ATOM 2945 O O . PHE A 1 382 ? 17.057 37.086 37.163 1.00 17.61 383 PHE A O 1
ATOM 2953 N N . GLY A 1 383 ? 15.731 35.938 38.591 1.00 17.95 384 GLY A N 1
ATOM 2954 C CA . GLY A 1 383 ? 14.578 35.986 37.703 1.00 17.75 384 GLY A CA 1
ATOM 2955 C C . GLY A 1 383 ? 13.269 35.823 38.456 1.00 16.87 384 GLY A C 1
ATOM 2956 O O . GLY A 1 383 ? 12.285 35.345 37.902 1.00 16.26 384 GLY A O 1
ATOM 2957 N N . GLY A 1 384 ? 13.260 36.249 39.717 1.00 16.67 385 GLY A N 1
ATOM 2958 C CA . GLY A 1 384 ? 12.085 36.120 40.570 1.00 17.97 385 GLY A CA 1
ATOM 2959 C C . GLY A 1 384 ? 10.697 36.438 40.035 1.00 18.19 385 GLY A C 1
ATOM 2960 O O . GLY A 1 384 ? 9.750 35.680 40.293 1.00 18.56 385 GLY A O 1
ATOM 2961 N N . PRO A 1 385 ? 10.526 37.548 39.298 1.00 17.51 386 PRO A N 1
ATOM 2962 C CA . PRO A 1 385 ? 9.207 37.912 38.760 1.00 16.73 386 PRO A CA 1
ATOM 2963 C C . PRO A 1 385 ? 8.660 36.943 37.720 1.00 16.70 386 PRO A C 1
ATOM 2964 O O . PRO A 1 385 ? 7.475 36.983 37.393 1.00 15.99 386 PRO A O 1
ATOM 2968 N N . PHE A 1 386 ? 9.518 36.071 37.206 1.00 15.60 387 PHE A N 1
ATOM 2969 C CA . PHE A 1 386 ? 9.095 35.154 36.158 1.00 17.43 387 PHE A CA 1
ATOM 2970 C C . PHE A 1 386 ? 9.096 33.674 36.520 1.00 16.14 387 PHE A C 1
ATOM 2971 O O . PHE A 1 386 ? 8.618 32.852 35.744 1.00 17.68 387 PHE A O 1
ATOM 2979 N N . LEU A 1 387 ? 9.631 33.328 37.685 1.00 16.41 388 LEU A N 1
ATOM 2980 C CA . LEU A 1 387 ? 9.667 31.923 38.096 1.00 18.55 388 LEU A CA 1
ATOM 2981 C C . LEU A 1 387 ? 8.266 31.380 38.354 1.00 19.08 388 LEU A C 1
ATOM 2982 O O . LEU A 1 387 ? 7.384 32.109 38.807 1.00 20.19 388 LEU A O 1
ATOM 2987 N N . VAL A 1 388 ? 8.065 30.099 38.056 1.00 20.94 389 VAL A N 1
ATOM 2988 C CA . VAL A 1 388 ? 6.780 29.449 38.301 1.00 21.30 389 VAL A CA 1
ATOM 2989 C C . VAL A 1 388 ? 6.974 28.489 39.478 1.00 21.91 389 VAL A C 1
ATOM 2990 O O . VAL A 1 388 ? 6.210 28.514 40.440 1.00 22.61 389 VAL A O 1
ATOM 2994 N N . ARG A 1 389 ? 8.012 27.660 39.403 1.00 22.48 390 ARG A N 1
ATOM 2995 C CA . ARG A 1 389 ? 8.320 26.718 40.476 1.00 24.47 390 ARG A CA 1
ATOM 2996 C C . ARG A 1 389 ? 9.061 27.478 41.576 1.00 24.79 390 ARG A C 1
ATOM 2997 O O . ARG A 1 389 ? 9.374 28.662 41.420 1.00 24.83 390 ARG A O 1
ATOM 3005 N N . HIS A 1 390 ? 9.344 26.804 42.688 1.00 24.46 391 HIS A N 1
ATOM 3006 C CA . HIS A 1 390 ? 10.061 27.443 43.788 1.00 24.17 391 HIS A CA 1
ATOM 3007 C C . HIS A 1 390 ? 11.521 27.595 43.382 1.00 23.06 391 HIS A C 1
ATOM 3008 O O . HIS A 1 390 ? 12.039 26.799 42.595 1.00 23.28 391 HIS A O 1
ATOM 3015 N N . ALA A 1 391 ? 12.177 28.618 43.916 1.00 21.72 392 ALA A N 1
ATOM 3016 C CA . ALA A 1 391 ? 13.576 28.888 43.597 1.00 22.32 392 ALA A CA 1
ATOM 3017 C C . ALA A 1 391 ? 14.447 27.653 43.754 1.00 22.54 392 ALA A C 1
ATOM 3018 O O . ALA A 1 391 ? 15.330 27.392 42.941 1.00 19.90 392 ALA A O 1
ATOM 3020 N N . THR A 1 392 ? 14.195 26.898 44.818 1.00 23.14 393 THR A N 1
ATOM 3021 C CA . THR A 1 392 ? 14.957 25.695 45.104 1.00 22.97 393 THR A CA 1
ATOM 3022 C C . THR A 1 392 ? 14.915 24.678 43.964 1.00 22.08 393 THR A C 1
ATOM 3023 O O . THR A 1 392 ? 15.896 23.969 43.719 1.00 21.93 393 THR A O 1
ATOM 3027 N N . PHE A 1 393 ? 13.787 24.601 43.265 1.00 21.06 394 PHE A N 1
ATOM 3028 C CA . PHE A 1 393 ? 13.664 23.663 42.148 1.00 22.15 394 PHE A CA 1
ATOM 3029 C C . PHE A 1 393 ? 14.714 23.979 41.088 1.00 24.03 394 PHE A C 1
ATOM 3030 O O . PHE A 1 393 ? 15.425 23.088 40.610 1.00 22.78 394 PHE A O 1
ATOM 3038 N N . TYR A 1 394 ? 14.805 25.252 40.717 1.00 22.27 395 TYR A N 1
ATOM 3039 C CA . TYR A 1 394 ? 15.773 25.673 39.709 1.00 21.93 395 TYR A CA 1
ATOM 3040 C C . TYR A 1 394 ? 17.196 25.535 40.247 1.00 22.62 395 TYR A C 1
ATOM 3041 O O . TYR A 1 394 ? 18.108 25.135 39.519 1.00 22.25 395 TYR A O 1
ATOM 3050 N N . GLY A 1 395 ? 17.375 25.860 41.524 1.00 22.70 396 GLY A N 1
ATOM 3051 C CA . GLY A 1 395 ? 18.688 25.756 42.138 1.00 23.11 396 GLY A CA 1
ATOM 3052 C C . GLY A 1 395 ? 19.233 24.345 42.055 1.00 26.21 396 GLY A C 1
ATOM 3053 O O . GLY A 1 395 ? 20.414 24.137 41.774 1.00 25.35 396 GLY A O 1
ATOM 3054 N N . GLU A 1 396 ? 18.373 23.362 42.302 1.00 27.18 397 GLU A N 1
ATOM 3055 C CA . GLU A 1 396 ? 18.798 21.973 42.235 1.00 27.96 397 GLU A CA 1
ATOM 3056 C C . GLU A 1 396 ? 19.126 21.567 40.804 1.00 27.57 397 GLU A C 1
ATOM 3057 O O . GLU A 1 396 ? 20.034 20.768 40.573 1.00 26.73 397 GLU A O 1
ATOM 3063 N N . GLN A 1 397 ? 18.400 22.122 39.839 1.00 25.08 398 GLN A N 1
ATOM 3064 C CA . GLN A 1 397 ? 18.672 21.806 38.445 1.00 26.29 398 GLN A CA 1
ATOM 3065 C C . GLN A 1 397 ? 20.051 22.328 38.057 1.00 25.06 398 GLN A C 1
ATOM 3066 O O . GLN A 1 397 ? 20.833 21.625 37.420 1.00 25.06 398 GLN A O 1
ATOM 3072 N N . LEU A 1 398 ? 20.339 23.568 38.443 1.00 24.91 399 LEU A N 1
ATOM 3073 C CA . LEU A 1 398 ? 21.617 24.189 38.118 1.00 27.01 399 LEU A CA 1
ATOM 3074 C C . LEU A 1 398 ? 22.785 23.445 38.756 1.00 28.36 399 LEU A C 1
ATOM 3075 O O . LEU A 1 398 ? 23.804 23.205 38.110 1.00 29.18 399 LEU A O 1
ATOM 3080 N N . ALA A 1 399 ? 22.641 23.083 40.026 1.00 29.85 400 ALA A N 1
ATOM 3081 C CA . ALA A 1 399 ? 23.703 22.372 40.727 1.00 32.50 400 ALA A CA 1
ATOM 3082 C C . ALA A 1 399 ? 24.067 21.080 39.992 1.00 32.98 400 ALA A C 1
ATOM 3083 O O . ALA A 1 399 ? 25.245 20.757 39.825 1.00 32.92 400 ALA A O 1
ATOM 3085 N N . GLU A 1 400 ? 23.049 20.352 39.543 1.00 33.38 401 GLU A N 1
ATOM 3086 C CA . GLU A 1 400 ? 23.255 19.096 38.826 1.00 34.75 401 GLU A CA 1
ATOM 3087 C C . GLU A 1 400 ? 23.879 19.330 37.449 1.00 34.01 401 GLU A C 1
ATOM 3088 O O . GLU A 1 400 ? 24.735 18.562 37.010 1.00 32.01 401 GLU A O 1
ATOM 3090 N N . LYS A 1 401 ? 23.453 20.392 36.773 1.00 33.07 402 LYS A N 1
ATOM 3091 C CA . LYS A 1 401 ? 23.977 20.721 35.450 1.00 34.73 402 LYS A CA 1
ATOM 3092 C C . LYS A 1 401 ? 25.447 21.119 35.502 1.00 35.56 402 LYS A C 1
ATOM 3093 O O . LYS A 1 401 ? 26.277 20.577 34.772 1.00 33.93 402 LYS A O 1
ATOM 3099 N N . MET A 1 402 ? 25.767 22.070 36.369 1.00 35.10 403 MET A N 1
ATOM 3100 C CA . MET A 1 402 ? 27.135 22.545 36.481 1.00 36.85 403 MET A CA 1
ATOM 3101 C C . MET A 1 402 ? 28.090 21.462 36.959 1.00 38.18 403 MET A C 1
ATOM 3102 O O . MET A 1 402 ? 29.245 21.417 36.540 1.00 38.28 403 MET A O 1
ATOM 3107 N N . GLN A 1 403 ? 27.605 20.586 37.831 1.00 39.67 404 GLN A N 1
ATOM 3108 C CA . GLN A 1 403 ? 28.429 19.501 38.340 1.00 41.59 404 GLN A CA 1
ATOM 3109 C C . GLN A 1 403 ? 28.750 18.536 37.201 1.00 41.57 404 GLN A C 1
ATOM 3110 O O . GLN A 1 403 ? 29.899 18.141 37.011 1.00 41.06 404 GLN A O 1
ATOM 3116 N N . LYS A 1 404 ? 27.726 18.171 36.438 1.00 41.28 405 LYS A N 1
ATOM 3117 C CA . LYS A 1 404 ? 27.894 17.252 35.321 1.00 41.24 405 LYS A CA 1
ATOM 3118 C C . LYS A 1 404 ? 28.781 17.804 34.209 1.00 40.70 405 LYS A C 1
ATOM 3119 O O . LYS A 1 404 ? 29.495 17.050 33.552 1.00 40.53 405 LYS A O 1
ATOM 3123 N N . HIS A 1 405 ? 28.752 19.117 34.005 1.00 39.08 406 HIS A N 1
ATOM 3124 C CA . HIS A 1 405 ? 29.539 19.720 32.936 1.00 38.43 406 HIS A CA 1
ATOM 3125 C C . HIS A 1 405 ? 30.781 20.483 33.382 1.00 38.64 406 HIS A C 1
ATOM 3126 O O . HIS A 1 405 ? 31.411 21.169 32.579 1.00 39.44 406 HIS A O 1
ATOM 3133 N N . ASN A 1 406 ? 31.137 20.349 34.655 1.00 37.98 407 ASN A N 1
ATOM 3134 C CA . ASN A 1 406 ? 32.310 21.018 35.210 1.00 37.78 407 ASN A CA 1
ATOM 3135 C C . ASN A 1 406 ? 32.342 22.516 34.930 1.00 36.22 407 ASN A C 1
ATOM 3136 O O . ASN A 1 406 ? 33.408 23.087 34.680 1.00 35.52 407 ASN A O 1
ATOM 3141 N N . SER A 1 407 ? 31.177 23.151 34.973 1.00 31.59 408 SER A N 1
ATOM 3142 C CA . SER A 1 407 ? 31.085 24.586 34.735 1.00 29.55 408 SER A CA 1
ATOM 3143 C C . SER A 1 407 ? 31.775 25.361 35.853 1.00 28.84 408 SER A C 1
ATOM 3144 O O . SER A 1 407 ? 31.743 24.957 37.014 1.00 29.21 408 SER A O 1
ATOM 3147 N N . ARG A 1 408 ? 32.404 26.474 35.498 1.00 29.00 409 ARG A N 1
ATOM 3148 C CA . ARG A 1 408 ? 33.065 27.323 36.480 1.00 27.70 409 ARG A CA 1
ATOM 3149 C C . ARG A 1 408 ? 32.083 28.456 36.750 1.00 27.79 409 ARG A C 1
ATOM 3150 O O . ARG A 1 408 ? 31.547 29.050 35.814 1.00 26.18 409 ARG A O 1
ATOM 3153 N N . VAL A 1 409 ? 31.844 28.747 38.025 1.00 25.90 410 VAL A N 1
ATOM 3154 C CA . VAL A 1 409 ? 30.894 29.783 38.408 1.00 25.80 410 VAL A CA 1
ATOM 3155 C C . VAL A 1 409 ? 31.568 31.036 38.945 1.00 24.77 410 VAL A C 1
ATOM 3156 O O . VAL A 1 409 ? 32.454 30.969 39.801 1.00 23.18 410 VAL A O 1
ATOM 3160 N N . TRP A 1 410 ? 31.131 32.183 38.433 1.00 23.46 411 TRP A N 1
ATOM 3161 C CA . TRP A 1 410 ? 31.691 33.464 38.828 1.00 21.78 411 TRP A CA 1
ATOM 3162 C C . TRP A 1 410 ? 30.618 34.441 39.285 1.00 22.03 411 TRP A C 1
ATOM 3163 O O . TRP A 1 410 ? 29.474 34.383 38.840 1.00 22.02 411 TRP A O 1
ATOM 3174 N N . LEU A 1 411 ? 31.010 35.345 40.174 1.00 20.57 412 LEU A N 1
ATOM 3175 C CA . LEU A 1 411 ? 30.118 36.371 40.690 1.00 21.84 412 LEU A CA 1
ATOM 3176 C C . LEU A 1 411 ? 30.722 37.703 40.265 1.00 21.91 412 LEU A C 1
ATOM 3177 O O . LEU A 1 411 ? 31.863 38.000 40.621 1.00 21.90 412 LEU A O 1
ATOM 3182 N N . LEU A 1 412 ? 29.973 38.500 39.507 1.00 21.29 413 LEU A N 1
ATOM 3183 C CA . LEU A 1 412 ? 30.483 39.799 39.053 1.00 22.35 413 LEU A CA 1
ATOM 3184 C C . LEU A 1 412 ? 29.655 40.968 39.550 1.00 21.23 413 LEU A C 1
ATOM 3185 O O . LEU A 1 412 ? 28.442 40.998 39.347 1.00 22.27 413 LEU A O 1
ATOM 3190 N N . ASN A 1 413 ? 30.314 41.933 40.188 1.00 20.67 414 ASN A N 1
ATOM 3191 C CA . ASN A 1 413 ? 29.638 43.127 40.681 1.00 21.30 414 ASN A CA 1
ATOM 3192 C C . ASN A 1 413 ? 29.571 44.125 39.529 1.00 21.88 414 ASN A C 1
ATOM 3193 O O . ASN A 1 413 ? 30.593 44.672 39.106 1.00 22.61 414 ASN A O 1
ATOM 3198 N N . THR A 1 414 ? 28.366 44.350 39.019 1.00 22.95 415 THR A N 1
ATOM 3199 C CA . THR A 1 414 ? 28.158 45.276 37.912 1.00 21.43 415 THR A CA 1
ATOM 3200 C C . THR A 1 414 ? 27.534 46.558 38.446 1.00 23.49 415 THR A C 1
ATOM 3201 O O . THR A 1 414 ? 27.027 47.379 37.683 1.00 22.29 415 THR A O 1
ATOM 3205 N N . GLY A 1 415 ? 27.588 46.730 39.764 1.00 22.86 416 GLY A N 1
ATOM 3206 C CA . GLY A 1 415 ? 26.997 47.904 40.375 1.00 24.06 416 GLY A CA 1
ATOM 3207 C C . GLY A 1 415 ? 27.954 49.031 40.710 1.00 27.13 416 GLY A C 1
ATOM 3208 O O . GLY A 1 415 ? 28.398 49.767 39.824 1.00 27.43 416 GLY A O 1
ATOM 3209 N N . TYR A 1 416 ? 28.274 49.165 41.994 1.00 26.47 417 TYR A N 1
ATOM 3210 C CA . TYR A 1 416 ? 29.156 50.225 42.465 1.00 27.50 417 TYR A CA 1
ATOM 3211 C C . TYR A 1 416 ? 30.381 49.727 43.218 1.00 28.94 417 TYR A C 1
ATOM 3212 O O . TYR A 1 416 ? 30.418 48.597 43.713 1.00 28.30 417 TYR A O 1
ATOM 3221 N N . ALA A 1 417 ? 31.387 50.590 43.305 1.00 29.64 418 ALA A N 1
ATOM 3222 C CA . ALA A 1 417 ? 32.620 50.254 43.999 1.00 30.51 418 ALA A CA 1
ATOM 3223 C C . ALA A 1 417 ? 33.183 51.460 44.741 1.00 31.53 418 ALA A C 1
ATOM 3224 O O . ALA A 1 417 ? 32.914 52.607 44.380 1.00 29.10 418 ALA A O 1
ATOM 3226 N N . GLY A 1 418 ? 33.958 51.184 45.787 1.00 31.51 419 GLY A N 1
ATOM 3227 C CA . GLY A 1 418 ? 34.575 52.239 46.571 1.00 31.57 419 GLY A CA 1
ATOM 3228 C C . GLY A 1 418 ? 33.648 53.028 47.472 1.00 31.03 419 GLY A C 1
ATOM 3229 O O . GLY A 1 418 ? 34.078 53.986 48.109 1.00 32.17 419 GLY A O 1
ATOM 3230 N N . GLY A 1 419 ? 32.380 52.635 47.530 1.00 30.06 420 GLY A N 1
ATOM 3231 C CA . GLY A 1 419 ? 31.424 53.342 48.363 1.00 28.88 420 GLY A CA 1
ATOM 3232 C C . GLY A 1 419 ? 29.993 52.987 48.002 1.00 29.34 420 GLY A C 1
ATOM 3233 O O . GLY A 1 419 ? 29.759 52.161 47.119 1.00 28.53 420 GLY A O 1
ATOM 3234 N N . ARG A 1 420 ? 29.040 53.612 48.689 1.00 29.95 421 ARG A N 1
ATOM 3235 C CA . ARG A 1 420 ? 27.614 53.381 48.462 1.00 30.13 421 ARG A CA 1
ATOM 3236 C C . ARG A 1 420 ? 27.071 54.306 47.376 1.00 31.16 421 ARG A C 1
ATOM 3237 O O . ARG A 1 420 ? 27.404 55.492 47.338 1.00 30.03 421 ARG A O 1
ATOM 3245 N N . ALA A 1 421 ? 26.216 53.765 46.513 1.00 30.71 422 ALA A N 1
ATOM 3246 C CA . ALA A 1 421 ? 25.617 54.548 45.443 1.00 32.22 422 ALA A CA 1
ATOM 3247 C C . ALA A 1 421 ? 24.864 55.745 46.012 1.00 33.71 422 ALA A C 1
ATOM 3248 O O . ALA A 1 421 ? 24.927 56.840 45.459 1.00 35.06 422 ALA A O 1
ATOM 3250 N N . ASP A 1 422 ? 24.160 55.541 47.122 1.00 33.86 423 ASP A N 1
ATOM 3251 C CA . ASP A 1 422 ? 23.394 56.625 47.722 1.00 34.54 423 ASP A CA 1
ATOM 3252 C C . ASP A 1 422 ? 24.263 57.665 48.420 1.00 35.47 423 ASP A C 1
ATOM 3253 O O . ASP A 1 422 ? 23.750 58.642 48.966 1.00 35.11 423 ASP A O 1
ATOM 3258 N N . ARG A 1 423 ? 25.576 57.455 48.398 1.00 36.03 424 ARG A N 1
ATOM 3259 C CA . ARG A 1 423 ? 26.512 58.394 49.010 1.00 36.58 424 ARG A CA 1
ATOM 3260 C C . ARG A 1 423 ? 27.432 59.015 47.960 1.00 37.05 424 ARG A C 1
ATOM 3261 O O . ARG A 1 423 ? 28.424 59.662 48.295 1.00 37.71 424 ARG A O 1
ATOM 3264 N N . GLY A 1 424 ? 27.103 58.804 46.690 1.00 36.12 425 GLY A N 1
ATOM 3265 C CA . GLY A 1 424 ? 27.893 59.377 45.616 1.00 34.76 425 GLY A CA 1
ATOM 3266 C C . GLY A 1 424 ? 28.983 58.505 45.029 1.00 33.78 425 GLY A C 1
ATOM 3267 O O . GLY A 1 424 ? 29.777 58.978 44.220 1.00 31.98 425 GLY A O 1
ATOM 3268 N N . ALA A 1 425 ? 29.029 57.236 45.417 1.00 32.21 426 ALA A N 1
ATOM 3269 C CA . ALA A 1 425 ? 30.054 56.343 44.895 1.00 30.35 426 ALA A CA 1
ATOM 3270 C C . ALA A 1 425 ? 29.939 56.204 43.382 1.00 30.10 426 ALA A C 1
ATOM 3271 O O . ALA A 1 425 ? 28.873 56.423 42.801 1.00 29.03 426 ALA A O 1
ATOM 3273 N N . LYS A 1 426 ? 31.048 55.841 42.751 1.00 30.32 427 LYS A N 1
ATOM 3274 C CA . LYS A 1 426 ? 31.086 55.661 41.311 1.00 31.77 427 LYS A CA 1
ATOM 3275 C C . LYS A 1 426 ? 30.736 54.220 40.979 1.00 32.08 427 LYS A C 1
ATOM 3276 O O . LYS A 1 426 ? 30.993 53.308 41.769 1.00 28.23 427 LYS A O 1
ATOM 3279 N N . ARG A 1 427 ? 30.140 54.017 39.812 1.00 32.61 428 ARG A N 1
ATOM 3280 C CA . ARG A 1 427 ? 29.779 52.679 39.386 1.00 34.28 428 ARG A CA 1
ATOM 3281 C C . ARG A 1 427 ? 31.031 51.892 39.025 1.00 32.96 428 ARG A C 1
ATOM 3282 O O . ARG A 1 427 ? 32.097 52.464 38.795 1.00 30.72 428 ARG A O 1
ATOM 3297 N N . MET A 1 428 ? 30.901 50.571 39.002 1.00 32.30 429 MET A N 1
ATOM 3298 C CA . MET A 1 428 ? 32.013 49.698 38.650 1.00 31.59 429 MET A CA 1
ATOM 3299 C C . MET A 1 428 ? 32.367 49.999 37.195 1.00 31.90 429 MET A C 1
ATOM 3300 O O . MET A 1 428 ? 31.530 49.848 36.310 1.00 31.75 429 MET A O 1
ATOM 3305 N N . PRO A 1 429 ? 33.606 50.441 36.931 1.00 31.66 430 PRO A N 1
ATOM 3306 C CA . PRO A 1 429 ? 34.003 50.744 35.552 1.00 30.49 430 PRO A CA 1
ATOM 3307 C C . PRO A 1 429 ? 33.712 49.570 34.624 1.00 31.07 430 PRO A C 1
ATOM 3308 O O . PRO A 1 429 ? 34.091 48.435 34.915 1.00 28.73 430 PRO A O 1
ATOM 3312 N N . LEU A 1 430 ? 33.029 49.843 33.515 1.00 30.85 431 LEU A N 1
ATOM 3313 C CA . LEU A 1 430 ? 32.697 48.798 32.551 1.00 30.33 431 LEU A CA 1
ATOM 3314 C C . LEU A 1 430 ? 33.976 48.154 32.039 1.00 29.82 431 LEU A C 1
ATOM 3315 O O . LEU A 1 430 ? 34.014 46.956 31.754 1.00 28.24 431 LEU A O 1
ATOM 3320 N N . ARG A 1 431 ? 35.026 48.960 31.931 1.00 30.79 432 ARG A N 1
ATOM 3321 C CA . ARG A 1 431 ? 36.317 48.481 31.451 1.00 31.29 432 ARG A CA 1
ATOM 3322 C C . ARG A 1 431 ? 36.826 47.362 32.356 1.00 28.88 432 ARG A C 1
ATOM 3323 O O . ARG A 1 431 ? 37.334 46.348 31.883 1.00 29.22 432 ARG A O 1
ATOM 3331 N N . VAL A 1 432 ? 36.694 47.555 33.664 1.00 26.88 433 VAL A N 1
ATOM 3332 C CA . VAL A 1 432 ? 37.138 46.551 34.624 1.00 26.03 433 VAL A CA 1
ATOM 3333 C C . VAL A 1 432 ? 36.371 45.246 34.410 1.00 24.45 433 VAL A C 1
ATOM 3334 O O . VAL A 1 432 ? 36.961 44.180 34.247 1.00 23.94 433 VAL A O 1
ATOM 3338 N N . THR A 1 433 ? 35.047 45.341 34.392 1.00 25.14 434 THR A N 1
ATOM 3339 C CA . THR A 1 433 ? 34.204 44.168 34.211 1.00 23.00 434 THR A CA 1
ATOM 3340 C C . THR A 1 433 ? 34.508 43.454 32.901 1.00 23.86 434 THR A C 1
ATOM 3341 O O . THR A 1 433 ? 34.557 42.224 32.855 1.00 23.22 434 THR A O 1
ATOM 3345 N N . ARG A 1 434 ? 34.713 44.221 31.834 1.00 25.84 435 ARG A N 1
ATOM 3346 C CA . ARG A 1 434 ? 35.033 43.629 30.539 1.00 27.91 435 ARG A CA 1
ATOM 3347 C C . ARG A 1 434 ? 36.394 42.939 30.590 1.00 25.75 435 ARG A C 1
ATOM 3348 O O . ARG A 1 434 ? 36.573 41.855 30.035 1.00 26.00 435 ARG A O 1
ATOM 3356 N N . ALA A 1 435 ? 37.353 43.572 31.259 1.00 24.99 436 ALA A N 1
ATOM 3357 C CA . ALA A 1 435 ? 38.685 42.994 31.382 1.00 24.53 436 ALA A CA 1
ATOM 3358 C C . ALA A 1 435 ? 38.573 41.693 32.169 1.00 23.48 436 ALA A C 1
ATOM 3359 O O . ALA A 1 435 ? 39.238 40.706 31.859 1.00 22.94 436 ALA A O 1
ATOM 3361 N N . ILE A 1 436 ? 37.723 41.699 33.190 1.00 23.73 437 ILE A N 1
ATOM 3362 C CA . ILE A 1 436 ? 37.527 40.511 34.011 1.00 23.31 437 ILE A CA 1
ATOM 3363 C C . ILE A 1 436 ? 36.950 39.371 33.182 1.00 22.79 437 ILE A C 1
ATOM 3364 O O . ILE A 1 436 ? 37.402 38.233 33.283 1.00 24.83 437 ILE A O 1
ATOM 3369 N N . ILE A 1 437 ? 35.950 39.670 32.360 1.00 23.79 438 ILE A N 1
ATOM 3370 C CA . ILE A 1 437 ? 35.346 38.637 31.527 1.00 22.63 438 ILE A CA 1
ATOM 3371 C C . ILE A 1 437 ? 36.373 38.107 30.523 1.00 22.75 438 ILE A C 1
ATOM 3372 O O . ILE A 1 437 ? 36.397 36.912 30.223 1.00 21.23 438 ILE A O 1
ATOM 3377 N N . ASP A 1 438 ? 37.236 38.986 30.022 1.00 24.86 439 ASP A N 1
ATOM 3378 C CA . ASP A 1 438 ? 38.277 38.551 29.090 1.00 25.71 439 ASP A CA 1
ATOM 3379 C C . ASP A 1 438 ? 39.214 37.565 29.792 1.00 25.27 439 ASP A C 1
ATOM 3380 O O . ASP A 1 438 ? 39.690 36.597 29.186 1.00 24.17 439 ASP A O 1
ATOM 3385 N N . ALA A 1 439 ? 39.464 37.809 31.077 1.00 24.45 440 ALA A N 1
ATOM 3386 C CA . ALA A 1 439 ? 40.345 36.948 31.864 1.00 25.47 440 ALA A CA 1
ATOM 3387 C C . ALA A 1 439 ? 39.686 35.601 32.163 1.00 25.86 440 ALA A C 1
ATOM 3388 O O . ALA A 1 439 ? 40.366 34.589 32.368 1.00 26.17 440 ALA A O 1
ATOM 3390 N N . ILE A 1 440 ? 38.358 35.594 32.205 1.00 25.20 441 ILE A N 1
ATOM 3391 C CA . ILE A 1 440 ? 37.616 34.366 32.452 1.00 24.21 441 ILE A CA 1
ATOM 3392 C C . ILE A 1 440 ? 37.703 33.527 31.184 1.00 26.58 441 ILE A C 1
ATOM 3393 O O . ILE A 1 440 ? 37.953 32.321 31.229 1.00 27.33 441 ILE A O 1
ATOM 3398 N N . HIS A 1 441 ? 37.515 34.188 30.048 1.00 27.22 442 HIS A N 1
ATOM 3399 C CA . HIS A 1 441 ? 37.551 33.519 28.759 1.00 28.28 442 HIS A CA 1
ATOM 3400 C C . HIS A 1 441 ? 38.948 33.135 28.285 1.00 30.04 442 HIS A C 1
ATOM 3401 O O . HIS A 1 441 ? 39.092 32.182 27.524 1.00 30.40 442 HIS A O 1
ATOM 3408 N N . ASP A 1 442 ? 39.976 33.854 28.729 1.00 30.51 443 ASP A N 1
ATOM 3409 C CA . ASP A 1 442 ? 41.332 33.516 28.306 1.00 34.39 443 ASP A CA 1
ATOM 3410 C C . ASP A 1 442 ? 41.896 32.387 29.166 1.00 34.79 443 ASP A C 1
ATOM 3411 O O . ASP A 1 442 ? 42.941 31.818 28.854 1.00 34.64 443 ASP A O 1
ATOM 3416 N N . GLY A 1 443 ? 41.192 32.066 30.249 1.00 34.45 444 GLY A N 1
ATOM 3417 C CA . GLY A 1 443 ? 41.632 31.002 31.132 1.00 32.95 444 GLY A CA 1
ATOM 3418 C C . GLY A 1 443 ? 42.643 31.424 32.182 1.00 31.90 444 GLY A C 1
ATOM 3419 O O . GLY A 1 443 ? 43.030 30.621 33.031 1.00 32.55 444 GLY A O 1
ATOM 3420 N N . THR A 1 444 ? 43.076 32.680 32.143 1.00 30.69 445 THR A N 1
ATOM 3421 C CA . THR A 1 444 ? 44.055 33.161 33.112 1.00 31.86 445 THR A CA 1
ATOM 3422 C C . THR A 1 444 ? 43.487 33.324 34.520 1.00 32.16 445 THR A C 1
ATOM 3423 O O . THR A 1 444 ? 44.160 33.017 35.504 1.00 30.46 445 THR A O 1
ATOM 3427 N N . LEU A 1 445 ? 42.251 33.806 34.619 1.00 31.54 446 LEU A N 1
ATOM 3428 C CA . LEU A 1 445 ? 41.633 34.014 35.926 1.00 32.36 446 LEU A CA 1
ATOM 3429 C C . LEU A 1 445 ? 41.461 32.706 36.692 1.00 32.63 446 LEU A C 1
ATOM 3430 O O . LEU A 1 445 ? 41.555 32.677 37.920 1.00 31.28 446 LEU A O 1
ATOM 3435 N N . ASP A 1 446 ? 41.214 31.623 35.964 1.00 34.11 447 ASP A N 1
ATOM 3436 C CA . ASP A 1 446 ? 41.032 30.322 36.592 1.00 37.12 447 ASP A CA 1
ATOM 3437 C C . ASP A 1 446 ? 42.378 29.745 37.025 1.00 38.90 447 ASP A C 1
ATOM 3438 O O . ASP A 1 446 ? 42.428 28.763 37.765 1.00 38.98 447 ASP A O 1
ATOM 3443 N N . ARG A 1 447 ? 43.465 30.358 36.565 1.00 39.64 448 ARG A N 1
ATOM 3444 C CA . ARG A 1 447 ? 44.805 29.889 36.903 1.00 41.45 448 ARG A CA 1
ATOM 3445 C C . ARG A 1 447 ? 45.546 30.791 37.887 1.00 40.83 448 ARG A C 1
ATOM 3446 O O . ARG A 1 447 ? 46.700 30.527 38.217 1.00 42.64 448 ARG A O 1
ATOM 3454 N N . THR A 1 448 ? 44.899 31.851 38.356 1.00 39.11 449 THR A N 1
ATOM 3455 C CA . THR A 1 448 ? 45.554 32.756 39.294 1.00 37.90 449 THR A CA 1
ATOM 3456 C C . THR A 1 448 ? 45.305 32.337 40.733 1.00 36.58 449 THR A C 1
ATOM 3457 O O . THR A 1 448 ? 44.455 31.489 41.002 1.00 36.00 449 THR A O 1
ATOM 3461 N N . GLU A 1 449 ? 46.055 32.935 41.653 1.00 36.12 450 GLU A N 1
ATOM 3462 C CA . GLU A 1 449 ? 45.915 32.629 43.071 1.00 36.55 450 GLU A CA 1
ATOM 3463 C C . GLU A 1 449 ? 44.784 33.446 43.670 1.00 34.74 450 GLU A C 1
ATOM 3464 O O . GLU A 1 449 ? 44.630 34.630 43.366 1.00 32.21 450 GLU A O 1
ATOM 3470 N N . TYR A 1 450 ? 44.005 32.809 44.536 1.00 34.33 451 TYR A N 1
ATOM 3471 C CA . TYR A 1 450 ? 42.895 33.478 45.193 1.00 33.58 451 TYR A CA 1
ATOM 3472 C C . TYR A 1 450 ? 43.137 33.641 46.684 1.00 34.53 451 TYR A C 1
ATOM 3473 O O . TYR A 1 450 ? 43.944 32.925 47.282 1.00 33.39 451 TYR A O 1
ATOM 3482 N N . GLU A 1 451 ? 42.437 34.607 47.267 1.00 33.99 452 GLU A N 1
ATOM 3483 C CA . GLU A 1 451 ? 42.513 34.896 48.690 1.00 34.66 452 GLU A CA 1
ATOM 3484 C C . GLU A 1 451 ? 41.066 35.002 49.152 1.00 34.81 452 GLU A C 1
ATOM 3485 O O . GLU A 1 451 ? 40.166 35.212 48.338 1.00 32.80 452 GLU A O 1
ATOM 3491 N N . GLU A 1 452 ? 40.837 34.857 50.450 1.00 33.44 453 GLU A N 1
ATOM 3492 C CA . GLU A 1 452 ? 39.482 34.924 50.969 1.00 34.63 453 GLU A CA 1
ATOM 3493 C C . GLU A 1 452 ? 39.060 36.320 51.409 1.00 33.90 453 GLU A C 1
ATOM 3494 O O . GLU A 1 452 ? 39.785 37.009 52.127 1.00 34.15 453 GLU A O 1
ATOM 3500 N N . TYR A 1 453 ? 37.879 36.728 50.952 1.00 32.48 454 TYR A N 1
ATOM 3501 C CA . TYR A 1 453 ? 37.291 38.017 51.308 1.00 31.28 454 TYR A CA 1
ATOM 3502 C C . TYR A 1 453 ? 36.575 37.689 52.625 1.00 30.42 454 TYR A C 1
ATOM 3503 O O . TYR A 1 453 ? 35.537 37.034 52.626 1.00 30.59 454 TYR A O 1
ATOM 3512 N N . PRO A 1 454 ? 37.141 38.128 53.766 1.00 30.78 455 PRO A N 1
ATOM 3513 C CA . PRO A 1 454 ? 36.616 37.901 55.121 1.00 30.05 455 PRO A CA 1
ATOM 3514 C C . PRO A 1 454 ? 35.120 38.096 55.344 1.00 27.80 455 PRO A C 1
ATOM 3515 O O . PRO A 1 454 ? 34.510 39.013 54.796 1.00 27.09 455 PRO A O 1
ATOM 3519 N N . GLY A 1 455 ? 34.546 37.229 56.174 1.00 27.03 456 GLY A N 1
ATOM 3520 C CA . GLY A 1 455 ? 33.129 37.309 56.479 1.00 25.69 456 GLY A CA 1
ATOM 3521 C C . GLY A 1 455 ? 32.286 36.748 55.353 1.00 26.03 456 GLY A C 1
ATOM 3522 O O . GLY A 1 455 ? 31.553 35.773 55.535 1.00 23.37 456 GLY A O 1
ATOM 3523 N N . TRP A 1 456 ? 32.388 37.370 54.182 1.00 24.63 457 TRP A N 1
ATOM 3524 C CA . TRP A 1 456 ? 31.640 36.913 53.022 1.00 23.67 457 TRP A CA 1
ATOM 3525 C C . TRP A 1 456 ? 32.157 35.552 52.586 1.00 23.95 457 TRP A C 1
ATOM 3526 O O . TRP A 1 456 ? 31.408 34.740 52.047 1.00 23.80 457 TRP A O 1
ATOM 3537 N N . GLY A 1 457 ? 33.440 35.303 52.828 1.00 23.93 458 GLY A N 1
ATOM 3538 C CA . GLY A 1 457 ? 34.021 34.021 52.462 1.00 23.36 458 GLY A CA 1
ATOM 3539 C C . GLY A 1 457 ? 34.185 33.818 50.968 1.00 23.32 458 GLY A C 1
ATOM 3540 O O . GLY A 1 457 ? 34.424 32.699 50.497 1.00 23.30 458 GLY A O 1
ATOM 3541 N N . LEU A 1 458 ? 34.055 34.902 50.214 1.00 22.72 459 LEU A N 1
ATOM 3542 C CA . LEU A 1 458 ? 34.199 34.831 48.769 1.00 24.45 459 LEU A CA 1
ATOM 3543 C C . LEU A 1 458 ? 35.676 34.746 48.401 1.00 24.74 459 LEU A C 1
ATOM 3544 O O . LEU A 1 458 ? 36.523 35.381 49.027 1.00 25.80 459 LEU A O 1
ATOM 3549 N N . HIS A 1 459 ? 35.978 33.952 47.384 1.00 25.45 460 HIS A N 1
ATOM 3550 C CA . HIS A 1 459 ? 37.350 33.789 46.932 1.00 25.70 460 HIS A CA 1
ATOM 3551 C C . HIS A 1 459 ? 37.624 34.764 45.799 1.00 25.22 460 HIS A C 1
ATOM 3552 O O . HIS A 1 459 ? 37.084 34.625 44.699 1.00 23.85 460 HIS A O 1
ATOM 3559 N N . ILE A 1 460 ? 38.459 35.759 46.081 1.00 25.04 461 ILE A N 1
ATOM 3560 C CA . ILE A 1 460 ? 38.787 36.775 45.093 1.00 26.57 461 ILE A CA 1
ATOM 3561 C C . ILE A 1 460 ? 40.214 36.646 44.567 1.00 28.34 461 ILE A C 1
ATOM 3562 O O . ILE A 1 460 ? 41.119 36.201 45.280 1.00 26.80 461 ILE A O 1
ATOM 3567 N N . PRO A 1 461 ? 40.426 37.035 43.299 1.00 28.73 462 PRO A N 1
ATOM 3568 C CA . PRO A 1 461 ? 41.730 36.975 42.639 1.00 28.41 462 PRO A CA 1
ATOM 3569 C C . PRO A 1 461 ? 42.697 37.966 43.259 1.00 29.36 462 PRO A C 1
ATOM 3570 O O . PRO A 1 461 ? 42.296 39.049 43.682 1.00 28.57 462 PRO A O 1
ATOM 3574 N N . LYS A 1 462 ? 43.968 37.591 43.324 1.00 30.39 463 LYS A N 1
ATOM 3575 C CA . LYS A 1 462 ? 44.975 38.488 43.861 1.00 31.85 463 LYS A CA 1
ATOM 3576 C C . LYS A 1 462 ? 45.437 39.380 42.710 1.00 30.97 463 LYS A C 1
ATOM 3577 O O . LYS A 1 462 ? 45.934 40.483 42.927 1.00 31.59 463 LYS A O 1
ATOM 3583 N N . TYR A 1 463 ? 45.247 38.898 41.484 1.00 29.98 464 TYR A N 1
ATOM 3584 C CA . TYR A 1 463 ? 45.637 39.658 40.300 1.00 29.83 464 TYR A CA 1
ATOM 3585 C C . TYR A 1 463 ? 44.794 39.361 39.061 1.00 28.74 464 TYR A C 1
ATOM 3586 O O . TYR A 1 463 ? 44.399 38.221 38.816 1.00 27.64 464 TYR A O 1
ATOM 3595 N N . VAL A 1 464 ? 44.528 40.411 38.290 1.00 28.90 465 VAL A N 1
ATOM 3596 C CA . VAL A 1 464 ? 43.775 40.316 37.044 1.00 28.61 465 VAL A CA 1
ATOM 3597 C C . VAL A 1 464 ? 44.351 41.346 36.071 1.00 29.98 465 VAL A C 1
ATOM 3598 O O . VAL A 1 464 ? 44.480 42.528 36.402 1.00 29.77 465 VAL A O 1
ATOM 3602 N N . ALA A 1 465 ? 44.702 40.894 34.874 1.00 31.09 466 ALA A N 1
ATOM 3603 C CA . ALA A 1 465 ? 45.268 41.785 33.871 1.00 33.91 466 ALA A CA 1
ATOM 3604 C C . ALA A 1 465 ? 44.339 42.959 33.556 1.00 35.94 466 ALA A C 1
ATOM 3605 O O . ALA A 1 465 ? 43.142 42.776 33.327 1.00 36.54 466 ALA A O 1
ATOM 3607 N N . LYS A 1 466 ? 44.910 44.161 33.554 1.00 36.91 467 LYS A N 1
ATOM 3608 C CA . LYS A 1 466 ? 44.184 45.394 33.258 1.00 38.95 467 LYS A CA 1
ATOM 3609 C C . LYS A 1 466 ? 43.212 45.837 34.345 1.00 39.27 467 LYS A C 1
ATOM 3610 O O . LYS A 1 466 ? 42.341 46.674 34.103 1.00 39.21 467 LYS A O 1
ATOM 3616 N N . VAL A 1 467 ? 43.362 45.286 35.543 1.00 39.24 468 VAL A N 1
ATOM 3617 C CA . VAL A 1 467 ? 42.488 45.653 36.648 1.00 38.82 468 VAL A CA 1
ATOM 3618 C C . VAL A 1 467 ? 43.285 46.101 37.864 1.00 39.85 468 VAL A C 1
ATOM 3619 O O . VAL A 1 467 ? 44.101 45.347 38.395 1.00 39.98 468 VAL A O 1
ATOM 3623 N N . PRO A 1 468 ? 43.060 47.343 38.320 1.00 40.59 469 PRO A N 1
ATOM 3624 C CA . PRO A 1 468 ? 43.771 47.862 39.489 1.00 41.83 469 PRO A CA 1
ATOM 3625 C C . PRO A 1 468 ? 43.632 46.899 40.665 1.00 42.22 469 PRO A C 1
ATOM 3626 O O . PRO A 1 468 ? 42.531 46.458 40.993 1.00 41.42 469 PRO A O 1
ATOM 3630 N N . GLU A 1 469 ? 44.757 46.573 41.292 1.00 43.36 470 GLU A N 1
ATOM 3631 C CA . GLU A 1 469 ? 44.772 45.653 42.421 1.00 44.18 470 GLU A CA 1
ATOM 3632 C C . GLU A 1 469 ? 43.875 46.097 43.574 1.00 42.95 470 GLU A C 1
ATOM 3633 O O . GLU A 1 469 ? 43.229 45.267 44.213 1.00 43.65 470 GLU A O 1
ATOM 3639 N N . HIS A 1 470 ? 43.814 47.400 43.831 1.00 42.70 471 HIS A N 1
ATOM 3640 C CA . HIS A 1 470 ? 43.002 47.909 44.932 1.00 42.26 471 HIS A CA 1
ATOM 3641 C C . HIS A 1 470 ? 41.493 47.747 44.745 1.00 41.33 471 HIS A C 1
ATOM 3642 O O . HIS A 1 470 ? 40.724 47.978 45.679 1.00 41.48 471 HIS A O 1
ATOM 3649 N N . LEU A 1 471 ? 41.062 47.366 43.547 1.00 39.27 472 LEU A N 1
ATOM 3650 C CA . LEU A 1 471 ? 39.634 47.184 43.300 1.00 37.20 472 LEU A CA 1
ATOM 3651 C C . LEU A 1 471 ? 39.216 45.740 43.545 1.00 34.02 472 LEU A C 1
ATOM 3652 O O . LEU A 1 471 ? 38.072 45.473 43.898 1.00 33.82 472 LEU A O 1
ATOM 3657 N N . LEU A 1 472 ? 40.150 44.811 43.369 1.00 31.82 473 LEU A N 1
ATOM 3658 C CA . LEU A 1 472 ? 39.855 43.395 43.561 1.00 31.67 473 LEU A CA 1
ATOM 3659 C C . LEU A 1 472 ? 39.277 43.082 44.943 1.00 31.88 473 LEU A C 1
ATOM 3660 O O . LEU A 1 472 ? 38.465 42.167 45.087 1.00 28.46 473 LEU A O 1
ATOM 3665 N N . ASN A 1 473 ? 39.704 43.830 45.957 1.00 31.82 474 ASN A N 1
ATOM 3666 C CA . ASN A 1 473 ? 39.182 43.650 47.309 1.00 35.09 474 ASN A CA 1
ATOM 3667 C C . ASN A 1 473 ? 38.433 44.934 47.636 1.00 36.76 474 ASN A C 1
ATOM 3668 O O . ASN A 1 473 ? 39.048 45.963 47.909 1.00 38.33 474 ASN A O 1
ATOM 3673 N N . PRO A 1 474 ? 37.092 44.889 47.613 1.00 37.29 475 PRO A N 1
ATOM 3674 C CA . PRO A 1 474 ? 36.242 46.049 47.901 1.00 38.92 475 PRO A CA 1
ATOM 3675 C C . PRO A 1 474 ? 36.735 46.913 49.056 1.00 40.26 475 PRO A C 1
ATOM 3676 O O . PRO A 1 474 ? 36.677 48.137 48.994 1.00 40.76 475 PRO A O 1
ATOM 3680 N N . ARG A 1 475 ? 37.219 46.260 50.106 1.00 42.13 476 ARG A N 1
ATOM 3681 C CA . ARG A 1 475 ? 37.716 46.947 51.293 1.00 44.82 476 ARG A CA 1
ATOM 3682 C C . ARG A 1 475 ? 38.757 48.016 50.963 1.00 45.83 476 ARG A C 1
ATOM 3683 O O . ARG A 1 475 ? 38.618 49.174 51.354 1.00 46.32 476 ARG A O 1
ATOM 3691 N N . LYS A 1 476 ? 39.798 47.618 50.240 1.00 46.16 477 LYS A N 1
ATOM 3692 C CA . LYS A 1 476 ? 40.877 48.530 49.869 1.00 46.77 477 LYS A CA 1
ATOM 3693 C C . LYS A 1 476 ? 40.412 49.757 49.086 1.00 46.40 477 LYS A C 1
ATOM 3694 O O . LYS A 1 476 ? 41.076 50.790 49.098 1.00 47.52 477 LYS A O 1
ATOM 3700 N N . ALA A 1 477 ? 39.269 49.643 48.417 1.00 46.36 478 ALA A N 1
ATOM 3701 C CA . ALA A 1 477 ? 38.739 50.736 47.608 1.00 45.03 478 ALA A CA 1
ATOM 3702 C C . ALA A 1 477 ? 38.054 51.854 48.392 1.00 44.45 478 ALA A C 1
ATOM 3703 O O . ALA A 1 477 ? 38.031 53.003 47.952 1.00 44.10 478 ALA A O 1
ATOM 3705 N N . TRP A 1 478 ? 37.488 51.522 49.547 1.00 43.28 479 TRP A N 1
ATOM 3706 C CA . TRP A 1 478 ? 36.802 52.517 50.362 1.00 42.04 479 TRP A CA 1
ATOM 3707 C C . TRP A 1 478 ? 37.773 53.475 51.048 1.00 43.93 479 TRP A C 1
ATOM 3708 O O . TRP A 1 478 ? 38.838 53.064 51.509 1.00 44.59 479 TRP A O 1
ATOM 3719 N N . LYS A 1 479 ? 37.391 54.749 51.119 1.00 43.82 480 LYS A N 1
ATOM 3720 C CA . LYS A 1 479 ? 38.219 55.775 51.746 1.00 45.86 480 LYS A CA 1
ATOM 3721 C C . LYS A 1 479 ? 38.190 55.693 53.274 1.00 46.28 480 LYS A C 1
ATOM 3722 O O . LYS A 1 479 ? 39.218 55.852 53.933 1.00 47.14 480 LYS A O 1
ATOM 3724 N N . ASP A 1 480 ? 37.010 55.446 53.831 1.00 45.77 481 ASP A N 1
ATOM 3725 C CA . ASP A 1 480 ? 36.847 55.342 55.278 1.00 45.09 481 ASP A CA 1
ATOM 3726 C C . ASP A 1 480 ? 36.520 53.894 55.645 1.00 44.83 481 ASP A C 1
ATOM 3727 O O . ASP A 1 480 ? 35.417 53.418 55.376 1.00 44.70 481 ASP A O 1
ATOM 3732 N N . VAL A 1 481 ? 37.472 53.197 56.260 1.00 44.01 482 VAL A N 1
ATOM 3733 C CA . VAL A 1 481 ? 37.259 51.806 56.644 1.00 43.74 482 VAL A CA 1
ATOM 3734 C C . VAL A 1 481 ? 36.053 51.644 57.571 1.00 43.30 482 VAL A C 1
ATOM 3735 O O . VAL A 1 481 ? 35.388 50.608 57.557 1.00 42.67 482 VAL A O 1
ATOM 3739 N N . ARG A 1 482 ? 35.772 52.666 58.372 1.00 42.68 483 ARG A N 1
ATOM 3740 C CA . ARG A 1 482 ? 34.636 52.613 59.285 1.00 42.37 483 ARG A CA 1
ATOM 3741 C C . ARG A 1 482 ? 33.344 52.503 58.478 1.00 41.16 483 ARG A C 1
ATOM 3742 O O . ARG A 1 482 ? 32.460 51.710 58.803 1.00 39.06 483 ARG A O 1
ATOM 3745 N N . GLN A 1 483 ? 33.246 53.308 57.425 1.00 38.82 484 GLN A N 1
ATOM 3746 C CA . GLN A 1 483 ? 32.065 53.304 56.575 1.00 37.92 484 GLN A CA 1
ATOM 3747 C C . GLN A 1 483 ? 31.934 51.971 55.855 1.00 35.19 484 GLN A C 1
ATOM 3748 O O . GLN A 1 483 ? 30.827 51.464 55.672 1.00 34.41 484 GLN A O 1
ATOM 3754 N N . PHE A 1 484 ? 33.064 51.404 55.449 1.00 31.60 485 PHE A N 1
ATOM 3755 C CA . PHE A 1 484 ? 33.040 50.117 54.775 1.00 31.21 485 PHE A CA 1
ATOM 3756 C C . PHE A 1 484 ? 32.491 49.041 55.707 1.00 30.07 485 PHE A C 1
ATOM 3757 O O . PHE A 1 484 ? 31.647 48.237 55.308 1.00 28.58 485 PHE A O 1
ATOM 3765 N N . ASN A 1 485 ? 32.977 49.028 56.946 1.00 28.34 486 ASN A N 1
ATOM 3766 C CA . ASN A 1 485 ? 32.527 48.036 57.915 1.00 28.77 486 ASN A CA 1
ATOM 3767 C C . ASN A 1 485 ? 31.033 48.143 58.188 1.00 28.70 486 ASN A C 1
ATOM 3768 O O . ASN A 1 485 ? 30.329 47.135 58.208 1.00 28.63 486 ASN A O 1
ATOM 3773 N N . GLU A 1 486 ? 30.549 49.364 58.391 1.00 28.42 487 GLU A N 1
ATOM 3774 C CA . GLU A 1 486 ? 29.135 49.567 58.674 1.00 30.28 487 GLU A CA 1
ATOM 3775 C C . GLU A 1 486 ? 28.225 49.139 57.527 1.00 28.42 487 GLU A C 1
ATOM 3776 O O . GLU A 1 486 ? 27.143 48.598 57.757 1.00 28.43 487 GLU A O 1
ATOM 3782 N N . THR A 1 487 ? 28.660 49.375 56.295 1.00 25.81 488 THR A N 1
ATOM 3783 C CA . THR A 1 487 ? 27.858 48.997 55.140 1.00 25.16 488 THR A CA 1
ATOM 3784 C C . THR A 1 487 ? 27.906 47.492 54.910 1.00 24.31 488 THR A C 1
ATOM 3785 O O . THR A 1 487 ? 26.881 46.880 54.616 1.00 25.24 488 THR A O 1
ATOM 3789 N N . SER A 1 488 ? 29.086 46.894 55.044 1.00 23.51 489 SER A N 1
ATOM 3790 C CA . SER A 1 488 ? 29.203 45.449 54.870 1.00 23.90 489 SER A CA 1
ATOM 3791 C C . SER A 1 488 ? 28.327 44.781 55.928 1.00 23.30 489 SER A C 1
ATOM 3792 O O . SER A 1 488 ? 27.625 43.804 55.652 1.00 22.75 489 SER A O 1
ATOM 3797 N N . LYS A 1 489 ? 28.378 45.318 57.142 1.00 22.58 490 LYS A N 1
ATOM 3798 C CA . LYS A 1 489 ? 27.588 44.792 58.251 1.00 23.39 490 LYS A CA 1
ATOM 3799 C C . LYS A 1 489 ? 26.102 44.853 57.903 1.00 21.79 490 LYS A C 1
ATOM 3800 O O . LYS A 1 489 ? 25.363 43.895 58.121 1.00 21.38 490 LYS A O 1
ATOM 3806 N N . GLU A 1 490 ? 25.673 45.988 57.362 1.00 22.72 491 GLU A N 1
ATOM 3807 C CA . GLU A 1 490 ? 24.275 46.169 56.977 1.00 23.16 491 GLU A CA 1
ATOM 3808 C C . GLU A 1 490 ? 23.851 45.168 55.902 1.00 21.98 491 GLU A C 1
ATOM 3809 O O . GLU A 1 490 ? 22.781 44.569 55.992 1.00 22.93 491 GLU A O 1
ATOM 3815 N N . LEU A 1 491 ? 24.686 44.985 54.885 1.00 21.30 492 LEU A N 1
ATOM 3816 C CA . LEU A 1 491 ? 24.348 44.058 53.810 1.00 21.59 492 LEU A CA 1
ATOM 3817 C C . LEU A 1 491 ? 24.372 42.608 54.279 1.00 19.96 492 LEU A C 1
ATOM 3818 O O . LEU A 1 491 ? 23.544 41.816 53.862 1.00 19.44 492 LEU A O 1
ATOM 3823 N N . VAL A 1 492 ? 25.321 42.253 55.140 1.00 21.91 493 VAL A N 1
ATOM 3824 C CA . VAL A 1 492 ? 25.375 40.888 55.649 1.00 20.90 493 VAL A CA 1
ATOM 3825 C C . VAL A 1 492 ? 24.059 40.577 56.357 1.00 20.66 493 VAL A C 1
ATOM 3826 O O . VAL A 1 492 ? 23.474 39.518 56.150 1.00 20.71 493 VAL A O 1
ATOM 3830 N N . ALA A 1 493 ? 23.603 41.504 57.197 1.00 20.60 494 ALA A N 1
ATOM 3831 C CA . ALA A 1 493 ? 22.349 41.330 57.928 1.00 22.19 494 ALA A CA 1
ATOM 3832 C C . ALA A 1 493 ? 21.192 41.113 56.948 1.00 23.29 494 ALA A C 1
ATOM 3833 O O . ALA A 1 493 ? 20.306 40.288 57.186 1.00 22.72 494 ALA A O 1
ATOM 3835 N N . MET A 1 494 ? 21.203 41.853 55.843 1.00 21.38 495 MET A N 1
ATOM 3836 C CA . MET A 1 494 ? 20.162 41.711 54.830 1.00 21.01 495 MET A CA 1
ATOM 3837 C C . MET A 1 494 ? 20.189 40.304 54.230 1.00 20.73 495 MET A C 1
ATOM 3838 O O . MET A 1 494 ? 19.140 39.705 53.985 1.00 20.60 495 MET A O 1
ATOM 3843 N N . PHE A 1 495 ? 21.386 39.773 53.998 1.00 18.73 496 PHE A N 1
ATOM 3844 C CA . PHE A 1 495 ? 21.518 38.425 53.437 1.00 19.23 496 PHE A CA 1
ATOM 3845 C C . PHE A 1 495 ? 20.981 37.386 54.421 1.00 19.94 496 PHE A C 1
ATOM 3846 O O . PHE A 1 495 ? 20.194 36.508 54.054 1.00 17.91 496 PHE A O 1
ATOM 3854 N N . GLN A 1 496 ? 21.408 37.497 55.676 1.00 19.78 497 GLN A N 1
ATOM 3855 C CA . GLN A 1 496 ? 20.981 36.552 56.701 1.00 20.68 497 GLN A CA 1
ATOM 3856 C C . GLN A 1 496 ? 19.469 36.561 56.873 1.00 20.48 497 GLN A C 1
ATOM 3857 O O . GLN A 1 496 ? 18.849 35.509 56.986 1.00 22.33 497 GLN A O 1
ATOM 3863 N N . GLU A 1 497 ? 18.875 37.747 56.876 1.00 21.34 498 GLU A N 1
ATOM 3864 C CA . GLU A 1 497 ? 17.431 37.864 57.019 1.00 23.09 498 GLU A CA 1
ATOM 3865 C C . GLU A 1 497 ? 16.719 37.207 55.838 1.00 22.31 498 GLU A C 1
ATOM 3866 O O . GLU A 1 497 ? 15.759 36.459 56.022 1.00 22.12 498 GLU A O 1
ATOM 3872 N N . SER A 1 498 ? 17.199 37.482 54.629 1.00 20.46 499 SER A N 1
ATOM 3873 C CA . SER A 1 498 ? 16.599 36.918 53.423 1.00 21.14 499 SER A CA 1
ATOM 3874 C C . SER A 1 498 ? 16.705 35.397 53.415 1.00 19.89 499 SER A C 1
ATOM 3875 O O . SER A 1 498 ? 15.723 34.701 53.167 1.00 20.57 499 SER A O 1
ATOM 3878 N N . PHE A 1 499 ? 17.895 34.881 53.699 1.00 20.48 500 PHE A N 1
ATOM 3879 C CA . PHE A 1 499 ? 18.104 33.439 53.722 1.00 20.83 500 PHE A CA 1
ATOM 3880 C C . PHE A 1 499 ? 17.229 32.761 54.778 1.00 23.32 500 PHE A C 1
ATOM 3881 O O . PHE A 1 499 ? 16.604 31.733 54.513 1.00 24.13 500 PHE A O 1
ATOM 3889 N N . SER A 1 500 ? 17.191 33.330 55.978 1.00 23.14 501 SER A N 1
ATOM 3890 C CA . SER A 1 500 ? 16.388 32.746 57.049 1.00 23.80 501 SER A CA 1
ATOM 3891 C C . SER A 1 500 ? 14.909 32.758 56.704 1.00 23.85 501 SER A C 1
ATOM 3892 O O . SER A 1 500 ? 14.185 31.810 57.007 1.00 24.43 501 SER A O 1
ATOM 3897 N N . ALA A 1 501 ? 14.452 33.830 56.065 1.00 23.95 502 ALA A N 1
ATOM 3898 C CA . ALA A 1 501 ? 13.046 33.928 55.708 1.00 24.34 502 ALA A CA 1
ATOM 3899 C C . ALA A 1 501 ? 12.667 33.011 54.554 1.00 25.00 502 ALA A C 1
ATOM 3900 O O . ALA A 1 501 ? 11.559 32.476 54.521 1.00 24.72 502 ALA A O 1
ATOM 3902 N N . ARG A 1 502 ? 13.598 32.807 53.626 1.00 24.96 503 ARG A N 1
ATOM 3903 C CA . ARG A 1 502 ? 13.320 32.012 52.434 1.00 25.52 503 ARG A CA 1
ATOM 3904 C C . ARG A 1 502 ? 13.806 30.564 52.343 1.00 25.15 503 ARG A C 1
ATOM 3905 O O . ARG A 1 502 ? 13.085 29.720 51.816 1.00 26.26 503 ARG A O 1
ATOM 3913 N N . PHE A 1 503 ? 15.006 30.263 52.837 1.00 25.47 504 PHE A N 1
ATOM 3914 C CA . PHE A 1 503 ? 15.530 28.900 52.709 1.00 25.88 504 PHE A CA 1
ATOM 3915 C C . PHE A 1 503 ? 16.079 28.195 53.952 1.00 26.98 504 PHE A C 1
ATOM 3916 O O . PHE A 1 503 ? 16.195 26.965 53.961 1.00 26.63 504 PHE A O 1
ATOM 3924 N N . ALA A 1 504 ? 16.432 28.959 54.980 1.00 25.21 505 ALA A N 1
ATOM 3925 C CA . ALA A 1 504 ? 17.038 28.410 56.195 1.00 27.32 505 ALA A CA 1
ATOM 3926 C C . ALA A 1 504 ? 16.480 27.110 56.777 1.00 29.53 505 ALA A C 1
ATOM 3927 O O . ALA A 1 504 ? 17.213 26.132 56.946 1.00 27.71 505 ALA A O 1
ATOM 3929 N N . ALA A 1 505 ? 15.195 27.112 57.104 1.00 31.09 506 ALA A N 1
ATOM 3930 C CA . ALA A 1 505 ? 14.554 25.949 57.711 1.00 33.66 506 ALA A CA 1
ATOM 3931 C C . ALA A 1 505 ? 14.889 24.616 57.047 1.00 35.06 506 ALA A C 1
ATOM 3932 O O . ALA A 1 505 ? 15.302 23.665 57.719 1.00 33.34 506 ALA A O 1
ATOM 3934 N N . LYS A 1 506 ? 14.721 24.558 55.729 1.00 36.10 507 LYS A N 1
ATOM 3935 C CA . LYS A 1 506 ? 14.963 23.338 54.963 1.00 36.62 507 LYS A CA 1
ATOM 3936 C C . LYS A 1 506 ? 16.322 23.264 54.276 1.00 38.27 507 LYS A C 1
ATOM 3937 O O . LYS A 1 506 ? 16.611 22.293 53.575 1.00 38.25 507 LYS A O 1
ATOM 3941 N N . ALA A 1 507 ? 17.154 24.280 54.470 1.00 38.32 508 ALA A N 1
ATOM 3942 C CA . ALA A 1 507 ? 18.468 24.303 53.838 1.00 38.79 508 ALA A CA 1
ATOM 3943 C C . ALA A 1 507 ? 19.382 23.192 54.331 1.00 39.56 508 ALA A C 1
ATOM 3944 O O . ALA A 1 507 ? 19.308 22.775 55.487 1.00 39.14 508 ALA A O 1
ATOM 3946 N N . SER A 1 508 ? 20.245 22.719 53.439 1.00 39.99 509 SER A N 1
ATOM 3947 C CA . SER A 1 508 ? 21.202 21.674 53.772 1.00 39.97 509 SER A CA 1
ATOM 3948 C C . SER A 1 508 ? 22.314 22.330 54.577 1.00 41.41 509 SER A C 1
ATOM 3949 O O . SER A 1 508 ? 22.383 23.555 54.660 1.00 40.15 509 SER A O 1
ATOM 3952 N N . GLN A 1 509 ? 23.184 21.518 55.166 1.00 42.18 510 GLN A N 1
ATOM 3953 C CA . GLN A 1 509 ? 24.288 22.041 55.960 1.00 43.38 510 GLN A CA 1
ATOM 3954 C C . GLN A 1 509 ? 25.261 22.818 55.077 1.00 42.96 510 GLN A C 1
ATOM 3955 O O . GLN A 1 509 ? 25.837 23.822 55.500 1.00 41.58 510 GLN A O 1
ATOM 3961 N N . GLU A 1 510 ? 25.441 22.343 53.849 1.00 42.51 511 GLU A N 1
ATOM 3962 C CA . GLU A 1 510 ? 26.340 22.984 52.900 1.00 41.22 511 GLU A CA 1
ATOM 3963 C C . GLU A 1 510 ? 25.807 24.365 52.519 1.00 39.36 511 GLU A C 1
ATOM 3964 O O . GLU A 1 510 ? 26.567 25.328 52.393 1.00 38.57 511 GLU A O 1
ATOM 3970 N N . MET A 1 511 ? 24.494 24.451 52.337 1.00 37.29 512 MET A N 1
ATOM 3971 C CA . MET A 1 511 ? 23.847 25.705 51.980 1.00 35.31 512 MET A CA 1
ATOM 3972 C C . MET A 1 511 ? 23.978 26.705 53.126 1.00 35.32 512 MET A C 1
ATOM 3973 O O . MET A 1 511 ? 24.325 27.866 52.915 1.00 32.84 512 MET A O 1
ATOM 3978 N N . LYS A 1 512 ? 23.709 26.247 54.344 1.00 35.09 513 LYS A N 1
ATOM 3979 C CA . LYS A 1 512 ? 23.793 27.115 55.512 1.00 34.53 513 LYS A CA 1
ATOM 3980 C C . LYS A 1 512 ? 25.209 27.610 55.757 1.00 35.28 513 LYS A C 1
ATOM 3981 O O . LYS A 1 512 ? 25.406 28.726 56.235 1.00 35.10 513 LYS A O 1
ATOM 3985 N N . SER A 1 513 ? 26.198 26.786 55.432 1.00 34.70 514 SER A N 1
ATOM 3986 C CA . SER A 1 513 ? 27.585 27.183 55.630 1.00 35.97 514 SER A CA 1
ATOM 3987 C C . SER A 1 513 ? 27.982 28.287 54.656 1.00 34.76 514 SER A C 1
ATOM 3988 O O . SER A 1 513 ? 28.978 28.979 54.865 1.00 33.74 514 SER A O 1
ATOM 3991 N N . ALA A 1 514 ? 27.190 28.452 53.600 1.00 32.53 515 ALA A N 1
ATOM 3992 C CA . ALA A 1 514 ? 27.449 29.470 52.585 1.00 30.52 515 ALA A CA 1
ATOM 3993 C C . ALA A 1 514 ? 26.950 30.845 53.019 1.00 29.66 515 ALA A C 1
ATOM 3994 O O . ALA A 1 514 ? 27.282 31.858 52.400 1.00 29.44 515 ALA A O 1
ATOM 3996 N N . VAL A 1 515 ? 26.147 30.884 54.078 1.00 27.67 516 VAL A N 1
ATOM 3997 C CA . VAL A 1 515 ? 25.617 32.153 54.572 1.00 27.41 516 VAL A CA 1
ATOM 3998 C C . VAL A 1 515 ? 26.772 33.049 55.000 1.00 26.90 516 VAL A C 1
ATOM 3999 O O . VAL A 1 515 ? 27.638 32.632 55.766 1.00 27.40 516 VAL A O 1
ATOM 4003 N N . PRO A 1 516 ? 26.810 34.293 54.501 1.00 26.82 517 PRO A N 1
ATOM 4004 C CA . PRO A 1 516 ? 27.908 35.181 54.892 1.00 27.57 517 PRO A CA 1
ATOM 4005 C C . PRO A 1 516 ? 27.781 35.667 56.330 1.00 28.36 517 PRO A C 1
ATOM 4006 O O . PRO A 1 516 ? 26.687 35.701 56.887 1.00 27.21 517 PRO A O 1
ATOM 4010 N N . ARG A 1 517 ? 28.910 36.030 56.925 1.00 27.92 518 ARG A N 1
ATOM 4011 C CA . ARG A 1 517 ? 28.926 36.537 58.288 1.00 30.49 518 ARG A CA 1
ATOM 4012 C C . ARG A 1 517 ? 29.685 37.860 58.304 1.00 29.29 518 ARG A C 1
ATOM 4013 O O . ARG A 1 517 ? 30.533 38.107 57.445 1.00 28.69 518 ARG A O 1
ATOM 4016 N N . TYR A 1 518 ? 29.370 38.720 59.263 1.00 26.86 519 TYR A N 1
ATOM 4017 C CA . TYR A 1 518 ? 30.050 40.003 59.350 1.00 27.34 519 TYR A CA 1
ATOM 4018 C C . TYR A 1 518 ? 31.321 39.927 60.180 1.00 29.96 519 TYR A C 1
ATOM 4019 O O . TYR A 1 518 ? 31.301 39.503 61.338 1.00 28.58 519 TYR A O 1
ATOM 4028 N N . VAL A 1 519 ? 32.426 40.343 59.575 1.00 30.08 520 VAL A N 1
ATOM 4029 C CA . VAL A 1 519 ? 33.711 40.364 60.253 1.00 32.92 520 VAL A CA 1
ATOM 4030 C C . VAL A 1 519 ? 34.287 41.761 60.093 1.00 33.65 520 VAL A C 1
ATOM 4031 O O . VAL A 1 519 ? 34.751 42.132 59.015 1.00 33.22 520 VAL A O 1
ATOM 4035 N N . GLU A 1 520 ? 34.233 42.541 61.165 1.00 34.84 521 GLU A N 1
ATOM 4036 C CA . GLU A 1 520 ? 34.753 43.893 61.131 1.00 37.31 521 GLU A CA 1
ATOM 4037 C C . GLU A 1 520 ? 36.213 43.848 60.748 1.00 38.34 521 GLU A C 1
ATOM 4038 O O . GLU A 1 520 ? 36.992 43.066 61.289 1.00 35.98 521 GLU A O 1
ATOM 4044 N N . PHE A 1 521 ? 36.579 44.682 59.792 1.00 39.95 522 PHE A N 1
ATOM 4045 C CA . PHE A 1 521 ? 37.950 44.724 59.378 1.00 43.19 522 PHE A CA 1
ATOM 4046 C C . PHE A 1 521 ? 38.677 45.700 60.284 1.00 45.34 522 PHE A C 1
ATOM 4047 O O . PHE A 1 521 ? 38.438 46.905 60.230 1.00 46.11 522 PHE A O 1
ATOM 4055 N N . ALA A 1 522 ? 39.547 45.177 61.132 1.00 46.79 523 ALA A N 1
ATOM 4056 C CA . ALA A 1 522 ? 40.306 46.026 62.028 1.00 50.02 523 ALA A CA 1
ATOM 4057 C C . ALA A 1 522 ? 41.749 45.573 61.924 1.00 51.80 523 ALA A C 1
ATOM 4058 O O . ALA A 1 522 ? 42.105 44.462 62.320 1.00 52.30 523 ALA A O 1
ATOM 4060 N N . PRO B 1 1 ? -4.450 78.271 3.701 1.00 34.16 2 PRO B N 1
ATOM 4061 C CA . PRO B 1 1 ? -3.046 78.436 3.323 1.00 31.22 2 PRO B CA 1
ATOM 4062 C C . PRO B 1 1 ? -2.346 77.091 3.462 1.00 28.20 2 PRO B C 1
ATOM 4063 O O . PRO B 1 1 ? -2.772 76.239 4.243 1.00 26.01 2 PRO B O 1
ATOM 4067 N N . PRO B 1 2 ? -1.271 76.875 2.700 1.00 25.41 3 PRO B N 1
ATOM 4068 C CA . PRO B 1 2 ? -0.581 75.592 2.823 1.00 24.88 3 PRO B CA 1
ATOM 4069 C C . PRO B 1 2 ? 0.138 75.465 4.162 1.00 24.78 3 PRO B C 1
ATOM 4070 O O . PRO B 1 2 ? 0.554 76.461 4.753 1.00 23.42 3 PRO B O 1
ATOM 4074 N N . THR B 1 3 ? 0.253 74.241 4.658 1.00 24.45 4 THR B N 1
ATOM 4075 C CA . THR B 1 3 ? 1.004 74.023 5.880 1.00 25.01 4 THR B CA 1
ATOM 4076 C C . THR B 1 3 ? 2.418 73.897 5.324 1.00 23.89 4 THR B C 1
ATOM 4077 O O . THR B 1 3 ? 2.675 73.043 4.476 1.00 24.59 4 THR B O 1
ATOM 4081 N N . ILE B 1 4 ? 3.326 74.752 5.775 1.00 23.09 5 ILE B N 1
ATOM 4082 C CA . ILE B 1 4 ? 4.691 74.720 5.264 1.00 23.00 5 ILE B CA 1
ATOM 4083 C C . ILE B 1 4 ? 5.643 73.951 6.168 1.00 23.82 5 ILE B C 1
ATOM 4084 O O . ILE B 1 4 ? 5.773 74.247 7.357 1.00 21.67 5 ILE B O 1
ATOM 4089 N N . HIS B 1 5 ? 6.306 72.957 5.586 1.00 20.65 6 HIS B N 1
ATOM 4090 C CA . HIS B 1 5 ? 7.243 72.111 6.309 1.00 20.97 6 HIS B CA 1
ATOM 4091 C C . HIS B 1 5 ? 8.660 72.508 5.895 1.00 21.89 6 HIS B C 1
ATOM 4092 O O . HIS B 1 5 ? 9.097 72.246 4.771 1.00 19.50 6 HIS B O 1
ATOM 4099 N N . ARG B 1 6 ? 9.368 73.158 6.812 1.00 21.13 7 ARG B N 1
ATOM 4100 C CA . ARG B 1 6 ? 10.715 73.640 6.531 1.00 22.22 7 ARG B CA 1
ATOM 4101 C C . ARG B 1 6 ? 11.846 72.765 7.052 1.00 21.84 7 ARG B C 1
ATOM 4102 O O . ARG B 1 6 ? 11.936 72.493 8.245 1.00 20.67 7 ARG B O 1
ATOM 4110 N N . ASN B 1 7 ? 12.713 72.342 6.138 1.00 19.78 8 ASN B N 1
ATOM 4111 C CA . ASN B 1 7 ? 13.865 71.517 6.470 1.00 19.83 8 ASN B CA 1
ATOM 4112 C C . ASN B 1 7 ? 13.562 70.365 7.416 1.00 19.59 8 ASN B C 1
ATOM 4113 O O . ASN B 1 7 ? 14.186 70.236 8.465 1.00 18.50 8 ASN B O 1
ATOM 4118 N N . LEU B 1 8 ? 12.603 69.526 7.046 1.00 18.19 9 LEU B N 1
ATOM 4119 C CA . LEU B 1 8 ? 12.267 68.384 7.882 1.00 19.02 9 LEU B CA 1
ATOM 4120 C C . LEU B 1 8 ? 13.398 67.376 7.812 1.00 18.81 9 LEU B C 1
ATOM 4121 O O . LEU B 1 8 ? 14.199 67.377 6.871 1.00 17.50 9 LEU B O 1
ATOM 4126 N N . LEU B 1 9 ? 13.454 66.519 8.823 1.00 18.03 10 LEU B N 1
ATOM 4127 C CA . LEU B 1 9 ? 14.459 65.476 8.902 1.00 17.72 10 LEU B CA 1
ATOM 4128 C C . LEU B 1 9 ? 14.068 64.380 7.917 1.00 17.71 10 LEU B C 1
ATOM 4129 O O . LEU B 1 9 ? 12.903 64.266 7.543 1.00 16.08 10 LEU B O 1
ATOM 4134 N N . SER B 1 10 ? 15.040 63.581 7.491 1.00 16.49 11 SER B N 1
ATOM 4135 C CA . SER B 1 10 ? 14.761 62.500 6.558 1.00 18.31 11 SER B CA 1
ATOM 4136 C C . SER B 1 10 ? 13.616 61.609 7.037 1.00 19.28 11 SER B C 1
ATOM 4137 O O . SER B 1 10 ? 12.711 61.302 6.268 1.00 19.63 11 SER B O 1
ATOM 4140 N N . PRO B 1 11 ? 13.641 61.174 8.312 1.00 19.41 12 PRO B N 1
ATOM 4141 C CA . PRO B 1 11 ? 12.542 60.321 8.780 1.00 19.88 12 PRO B CA 1
ATOM 4142 C C . PRO B 1 11 ? 11.184 61.011 8.692 1.00 20.07 12 PRO B C 1
ATOM 4143 O O . PRO B 1 11 ? 10.163 60.369 8.456 1.00 20.25 12 PRO B O 1
ATOM 4147 N N . GLU B 1 12 ? 11.175 62.323 8.886 1.00 18.72 13 GLU B N 1
ATOM 4148 C CA . GLU B 1 12 ? 9.935 63.076 8.819 1.00 20.25 13 GLU B CA 1
ATOM 4149 C C . GLU B 1 12 ? 9.413 63.139 7.387 1.00 19.44 13 GLU B C 1
ATOM 4150 O O . GLU B 1 12 ? 8.204 63.075 7.151 1.00 18.35 13 GLU B O 1
ATOM 4156 N N . LEU B 1 13 ? 10.325 63.250 6.429 1.00 19.70 14 LEU B N 1
ATOM 4157 C CA . LEU B 1 13 ? 9.934 63.307 5.027 1.00 18.06 14 LEU B CA 1
ATOM 4158 C C . LEU B 1 13 ? 9.413 61.945 4.583 1.00 19.57 14 LEU B C 1
ATOM 4159 O O . LEU B 1 13 ? 8.455 61.860 3.816 1.00 18.59 14 LEU B O 1
ATOM 4164 N N . VAL B 1 14 ? 10.040 60.879 5.074 1.00 19.13 15 VAL B N 1
ATOM 4165 C CA . VAL B 1 14 ? 9.596 59.530 4.733 1.00 19.71 15 VAL B CA 1
ATOM 4166 C C . VAL B 1 14 ? 8.166 59.373 5.241 1.00 21.93 15 VAL B C 1
ATOM 4167 O O . VAL B 1 14 ? 7.294 58.865 4.534 1.00 21.06 15 VAL B O 1
ATOM 4171 N N . GLN B 1 15 ? 7.930 59.827 6.470 1.00 21.89 16 GLN B N 1
ATOM 4172 C CA . GLN B 1 15 ? 6.602 59.749 7.070 1.00 22.73 16 GLN B CA 1
ATOM 4173 C C . GLN B 1 15 ? 5.571 60.499 6.228 1.00 21.27 16 GLN B C 1
ATOM 4174 O O . GLN B 1 15 ? 4.462 60.015 6.011 1.00 20.77 16 GLN B O 1
ATOM 4180 N N . TRP B 1 16 ? 5.931 61.688 5.760 1.00 19.75 17 TRP B N 1
ATOM 4181 C CA . TRP B 1 16 ? 5.019 62.461 4.927 1.00 20.36 17 TRP B CA 1
ATOM 4182 C C . TRP B 1 16 ? 4.753 61.792 3.572 1.00 19.48 17 TRP B C 1
ATOM 4183 O O . TRP B 1 16 ? 3.619 61.797 3.076 1.00 20.96 17 TRP B O 1
ATOM 4194 N N . ALA B 1 17 ? 5.791 61.219 2.976 1.00 17.94 18 ALA B N 1
ATOM 4195 C CA . ALA B 1 17 ? 5.652 60.538 1.688 1.00 19.58 18 ALA B CA 1
ATOM 4196 C C . ALA B 1 17 ? 4.653 59.387 1.812 1.00 20.78 18 ALA B C 1
ATOM 4197 O O . ALA B 1 17 ? 3.782 59.204 0.956 1.00 19.87 18 ALA B O 1
ATOM 4199 N N . LEU B 1 18 ? 4.797 58.609 2.881 1.00 21.53 19 LEU B N 1
ATOM 4200 C CA . LEU B 1 18 ? 3.923 57.473 3.127 1.00 22.30 19 LEU B CA 1
ATOM 4201 C C . LEU B 1 18 ? 2.488 57.921 3.320 1.00 22.97 19 LEU B C 1
ATOM 4202 O O . LEU B 1 18 ? 1.550 57.231 2.921 1.00 22.04 19 LEU B O 1
ATOM 4207 N N . LYS B 1 19 ? 2.318 59.086 3.928 1.00 23.04 20 LYS B N 1
ATOM 4208 C CA . LYS B 1 19 ? 0.988 59.607 4.181 1.00 25.86 20 LYS B CA 1
ATOM 4209 C C . LYS B 1 19 ? 0.298 60.247 2.982 1.00 25.99 20 LYS B C 1
ATOM 4210 O O . LYS B 1 19 ? -0.875 59.985 2.733 1.00 24.48 20 LYS B O 1
ATOM 4216 N N . ILE B 1 20 ? 1.010 61.075 2.224 1.00 25.25 21 ILE B N 1
ATOM 4217 C CA . ILE B 1 20 ? 0.355 61.750 1.112 1.00 26.03 21 ILE B CA 1
ATOM 4218 C C . ILE B 1 20 ? 0.663 61.268 -0.299 1.00 26.24 21 ILE B C 1
ATOM 4219 O O . ILE B 1 20 ? -0.008 61.677 -1.247 1.00 26.70 21 ILE B O 1
ATOM 4224 N N . GLU B 1 21 ? 1.669 60.414 -0.447 1.00 25.71 22 GLU B N 1
ATOM 4225 C CA . GLU B 1 21 ? 2.001 59.873 -1.764 1.00 27.23 22 GLU B CA 1
ATOM 4226 C C . GLU B 1 21 ? 1.388 58.481 -1.841 1.00 27.81 22 GLU B C 1
ATOM 4227 O O . GLU B 1 21 ? 1.908 57.520 -1.274 1.00 25.42 22 GLU B O 1
ATOM 4233 N N . LYS B 1 22 ? 0.262 58.400 -2.542 1.00 29.47 23 LYS B N 1
ATOM 4234 C CA . LYS B 1 22 ? -0.493 57.161 -2.701 1.00 30.49 23 LYS B CA 1
ATOM 4235 C C . LYS B 1 22 ? 0.313 55.901 -2.994 1.00 29.91 23 LYS B C 1
ATOM 4236 O O . LYS B 1 22 ? 0.126 54.870 -2.347 1.00 30.08 23 LYS B O 1
ATOM 4238 N N . ASP B 1 23 ? 1.214 55.980 -3.965 1.00 29.95 24 ASP B N 1
ATOM 4239 C CA . ASP B 1 23 ? 1.995 54.812 -4.346 1.00 28.87 24 ASP B CA 1
ATOM 4240 C C . ASP B 1 23 ? 3.363 54.637 -3.708 1.00 27.17 24 ASP B C 1
ATOM 4241 O O . ASP B 1 23 ? 4.134 53.779 -4.130 1.00 29.01 24 ASP B O 1
ATOM 4246 N N . SER B 1 24 ? 3.670 55.428 -2.690 1.00 26.39 25 SER B N 1
ATOM 4247 C CA . SER B 1 24 ? 4.968 55.298 -2.038 1.00 25.39 25 SER B CA 1
ATOM 4248 C C . SER B 1 24 ? 4.915 54.282 -0.900 1.00 25.82 25 SER B C 1
ATOM 4249 O O . SER B 1 24 ? 3.916 54.191 -0.185 1.00 25.96 25 SER B O 1
ATOM 4252 N N . ARG B 1 25 ? 5.987 53.510 -0.749 1.00 24.30 26 ARG B N 1
ATOM 4253 C CA . ARG B 1 25 ? 6.064 52.506 0.308 1.00 25.11 26 ARG B CA 1
ATOM 4254 C C . ARG B 1 25 ? 7.511 52.213 0.677 1.00 25.61 26 ARG B C 1
ATOM 4255 O O . ARG B 1 25 ? 8.435 52.597 -0.037 1.00 25.06 26 ARG B O 1
ATOM 4258 N N . LEU B 1 26 ? 7.702 51.522 1.796 1.00 24.30 27 LEU B N 1
ATOM 4259 C CA . LEU B 1 26 ? 9.038 51.187 2.264 1.00 25.37 27 LEU B CA 1
ATOM 4260 C C . LEU B 1 26 ? 9.498 49.822 1.774 1.00 25.84 27 LEU B C 1
ATOM 4261 O O . LEU B 1 26 ? 8.700 48.887 1.683 1.00 25.11 27 LEU B O 1
ATOM 4266 N N . THR B 1 27 ? 10.785 49.712 1.456 1.00 24.75 28 THR B N 1
ATOM 4267 C CA . THR B 1 27 ? 11.348 48.440 1.023 1.00 24.15 28 THR B CA 1
ATOM 4268 C C . THR B 1 27 ? 11.713 47.679 2.292 1.00 25.43 28 THR B C 1
ATOM 4269 O O . THR B 1 27 ? 11.625 48.220 3.401 1.00 24.45 28 THR B O 1
ATOM 4273 N N . ALA B 1 28 ? 12.134 46.431 2.129 1.00 25.84 29 ALA B N 1
ATOM 4274 C CA . ALA B 1 28 ? 12.517 45.604 3.266 1.00 29.51 29 ALA B CA 1
ATOM 4275 C C . ALA B 1 28 ? 13.659 46.240 4.055 1.00 29.33 29 ALA B C 1
ATOM 4276 O O . ALA B 1 28 ? 13.849 45.938 5.229 1.00 30.71 29 ALA B O 1
ATOM 4278 N N . ARG B 1 29 ? 14.417 47.123 3.410 1.00 29.58 30 ARG B N 1
ATOM 4279 C CA . ARG B 1 29 ? 15.536 47.776 4.081 1.00 28.26 30 ARG B CA 1
ATOM 4280 C C . ARG B 1 29 ? 15.281 49.228 4.489 1.00 27.45 30 ARG B C 1
ATOM 4281 O O . ARG B 1 29 ? 16.179 49.910 4.985 1.00 26.12 30 ARG B O 1
ATOM 4289 N N . GLY B 1 30 ? 14.054 49.698 4.287 1.00 25.47 31 GLY B N 1
ATOM 4290 C CA . GLY B 1 30 ? 13.720 51.052 4.686 1.00 22.50 31 GLY B CA 1
ATOM 4291 C C . GLY B 1 30 ? 13.826 52.142 3.636 1.00 21.79 31 GLY B C 1
ATOM 4292 O O . GLY B 1 30 ? 13.547 53.301 3.938 1.00 20.43 31 GLY B O 1
ATOM 4293 N N . ALA B 1 31 ? 14.235 51.797 2.417 1.00 20.16 32 ALA B N 1
ATOM 4294 C CA . ALA B 1 31 ? 14.330 52.803 1.359 1.00 20.62 32 ALA B CA 1
ATOM 4295 C C . ALA B 1 31 ? 12.907 53.226 0.996 1.00 21.25 32 ALA B C 1
ATOM 4296 O O . ALA B 1 31 ? 11.968 52.442 1.144 1.00 19.91 32 ALA B O 1
ATOM 4298 N N . LEU B 1 32 ? 12.745 54.466 0.541 1.00 20.87 33 LEU B N 1
ATOM 4299 C CA . LEU B 1 32 ? 11.429 54.965 0.163 1.00 21.25 33 LEU B CA 1
ATOM 4300 C C . LEU B 1 32 ? 11.205 54.739 -1.330 1.00 22.77 33 LEU B C 1
ATOM 4301 O O . LEU B 1 32 ? 11.783 55.440 -2.169 1.00 20.88 33 LEU B O 1
ATOM 4306 N N . ALA B 1 33 ? 10.366 53.758 -1.650 1.00 21.10 34 ALA B N 1
ATOM 4307 C CA . ALA B 1 33 ? 10.066 53.422 -3.039 1.00 21.85 34 ALA B CA 1
ATOM 4308 C C . ALA B 1 33 ? 8.914 54.277 -3.553 1.00 21.10 34 ALA B C 1
ATOM 4309 O O . ALA B 1 33 ? 7.819 54.269 -2.993 1.00 19.35 34 ALA B O 1
ATOM 4311 N N . VAL B 1 34 ? 9.169 55.004 -4.633 1.00 20.02 35 VAL B N 1
ATOM 4312 C CA . VAL B 1 34 ? 8.172 55.892 -5.212 1.00 20.31 35 VAL B CA 1
ATOM 4313 C C . VAL B 1 34 ? 8.178 55.801 -6.739 1.00 21.44 35 VAL B C 1
ATOM 4314 O O . VAL B 1 34 ? 9.028 55.136 -7.330 1.00 22.41 35 VAL B O 1
ATOM 4318 N N . MET B 1 35 ? 7.229 56.476 -7.376 1.00 20.54 36 MET B N 1
ATOM 4319 C CA . MET B 1 35 ? 7.183 56.498 -8.830 1.00 23.31 36 MET B CA 1
ATOM 4320 C C . MET B 1 35 ? 6.953 57.936 -9.274 1.00 22.12 36 MET B C 1
ATOM 4321 O O . MET B 1 35 ? 6.274 58.696 -8.587 1.00 21.02 36 MET B O 1
ATOM 4326 N N . SER B 1 36 ? 7.543 58.315 -10.406 1.00 21.15 37 SER B N 1
ATOM 4327 C CA . SER B 1 36 ? 7.412 59.679 -10.916 1.00 22.16 37 SER B CA 1
ATOM 4328 C C . SER B 1 36 ? 6.293 59.825 -11.945 1.00 22.42 37 SER B C 1
ATOM 4329 O O . SER B 1 36 ? 6.038 60.924 -12.435 1.00 21.30 37 SER B O 1
ATOM 4332 N N . TYR B 1 37 ? 5.642 58.710 -12.267 1.00 21.75 38 TYR B N 1
ATOM 4333 C CA . TYR B 1 37 ? 4.538 58.681 -13.222 1.00 23.26 38 TYR B CA 1
ATOM 4334 C C . TYR B 1 37 ? 4.906 59.002 -14.679 1.00 22.67 38 TYR B C 1
ATOM 4335 O O . TYR B 1 37 ? 5.879 58.463 -15.201 1.00 22.99 38 TYR B O 1
ATOM 4344 N N . ALA B 1 38 ? 4.131 59.866 -15.330 1.00 24.52 39 ALA B N 1
ATOM 4345 C CA . ALA B 1 38 ? 4.351 60.207 -16.743 1.00 24.79 39 ALA B CA 1
ATOM 4346 C C . ALA B 1 38 ? 5.816 60.345 -17.174 1.00 23.67 39 ALA B C 1
ATOM 4347 O O . ALA B 1 38 ? 6.275 59.637 -18.077 1.00 22.87 39 ALA B O 1
ATOM 4349 N N . LYS B 1 39 ? 6.549 61.257 -16.544 1.00 21.87 40 LYS B N 1
ATOM 4350 C CA . LYS B 1 39 ? 7.953 61.455 -16.896 1.00 20.61 40 LYS B CA 1
ATOM 4351 C C . LYS B 1 39 ? 8.873 60.597 -16.028 1.00 21.20 40 LYS B C 1
ATOM 4352 O O . LYS B 1 39 ? 8.842 60.682 -14.801 1.00 19.89 40 LYS B O 1
ATOM 4358 N N . THR B 1 40 ? 9.689 59.765 -16.667 1.00 19.15 41 THR B N 1
ATOM 4359 C CA . THR B 1 40 ? 10.621 58.920 -15.930 1.00 19.56 41 THR B CA 1
ATOM 4360 C C . THR B 1 40 ? 12.046 59.250 -16.358 1.00 19.23 41 THR B C 1
ATOM 4361 O O . THR B 1 40 ? 12.981 58.473 -16.142 1.00 19.01 41 THR B O 1
ATOM 4365 N N . GLY B 1 41 ? 12.195 60.420 -16.970 1.00 17.96 42 GLY B N 1
ATOM 4366 C CA . GLY B 1 41 ? 13.498 60.883 -17.417 1.00 18.37 42 GLY B CA 1
ATOM 4367 C C . GLY B 1 41 ? 13.414 62.376 -17.674 1.00 17.97 42 GLY B C 1
ATOM 4368 O O . GLY B 1 41 ? 12.348 62.973 -17.498 1.00 16.58 42 GLY B O 1
ATOM 4369 N N . ARG B 1 42 ? 14.522 62.987 -18.082 1.00 16.37 43 ARG B N 1
ATOM 4370 C CA . ARG B 1 42 ? 14.533 64.421 -18.355 1.00 17.06 43 ARG B CA 1
ATOM 4371 C C . ARG B 1 42 ? 13.731 64.752 -19.605 1.00 17.00 43 ARG B C 1
ATOM 4372 O O . ARG B 1 42 ? 13.463 63.878 -20.433 1.00 17.24 43 ARG B O 1
ATOM 4380 N N . SER B 1 43 ? 13.352 66.021 -19.736 1.00 16.89 44 SER B N 1
ATOM 4381 C CA . SER B 1 43 ? 12.597 66.499 -20.892 1.00 18.02 44 SER B CA 1
ATOM 4382 C C . SER B 1 43 ? 13.408 67.629 -21.528 1.00 17.18 44 SER B C 1
ATOM 4383 O O . SER B 1 43 ? 13.028 68.796 -21.460 1.00 17.88 44 SER B O 1
ATOM 4386 N N . PRO B 1 44 ? 14.541 67.291 -22.158 1.00 17.78 45 PRO B N 1
ATOM 4387 C CA . PRO B 1 44 ? 15.396 68.297 -22.795 1.00 17.87 45 PRO B CA 1
ATOM 4388 C C . PRO B 1 44 ? 14.673 69.229 -23.778 1.00 18.59 45 PRO B C 1
ATOM 4389 O O . PRO B 1 44 ? 15.028 70.405 -23.901 1.00 17.91 45 PRO B O 1
ATOM 4393 N N . LEU B 1 45 ? 13.651 68.713 -24.454 1.00 19.09 46 LEU B N 1
ATOM 4394 C CA . LEU B 1 45 ? 12.885 69.509 -25.416 1.00 20.49 46 LEU B CA 1
ATOM 4395 C C . LEU B 1 45 ? 12.118 70.631 -24.729 1.00 20.84 46 LEU B C 1
ATOM 4396 O O . LEU B 1 45 ? 11.764 71.633 -25.363 1.00 18.53 46 LEU B O 1
ATOM 4401 N N . ASP B 1 46 ? 11.860 70.458 -23.434 1.00 19.15 47 ASP B N 1
ATOM 4402 C CA . ASP B 1 46 ? 11.115 71.452 -22.668 1.00 18.63 47 ASP B CA 1
ATOM 4403 C C . ASP B 1 46 ? 11.986 72.323 -21.759 1.00 18.86 47 ASP B C 1
ATOM 4404 O O . ASP B 1 46 ? 11.469 73.122 -20.981 1.00 18.90 47 ASP B O 1
ATOM 4409 N N . LYS B 1 47 ? 13.304 72.166 -21.854 1.00 17.60 48 LYS B N 1
ATOM 4410 C CA . LYS B 1 47 ? 14.224 72.959 -21.049 1.00 17.39 48 LYS B CA 1
ATOM 4411 C C . LYS B 1 47 ? 14.408 74.326 -21.703 1.00 18.73 48 LYS B C 1
ATOM 4412 O O . LYS B 1 47 ? 14.502 74.430 -22.929 1.00 18.24 48 LYS B O 1
ATOM 4418 N N . ARG B 1 48 ? 14.462 75.369 -20.883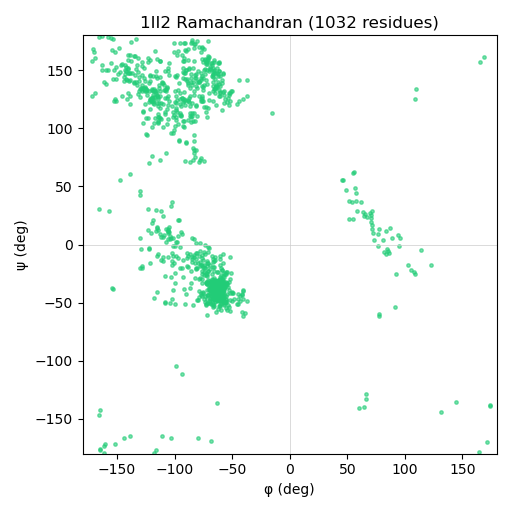 1.00 17.98 49 ARG B N 1
ATOM 4419 C CA . ARG B 1 48 ? 14.638 76.728 -21.384 1.00 19.34 49 ARG B CA 1
ATOM 4420 C C . ARG B 1 48 ? 15.563 77.531 -20.487 1.00 19.40 49 ARG B C 1
ATOM 4421 O O . ARG B 1 48 ? 15.655 77.281 -19.286 1.00 19.15 49 ARG B O 1
ATOM 4429 N N . ILE B 1 49 ? 16.252 78.493 -21.090 1.00 19.79 50 ILE B N 1
ATOM 4430 C CA . ILE B 1 49 ? 17.120 79.401 -20.359 1.00 19.91 50 ILE B CA 1
ATOM 4431 C C . ILE B 1 49 ? 16.479 80.739 -20.684 1.00 21.66 50 ILE B C 1
ATOM 4432 O O . ILE B 1 49 ? 16.308 81.075 -21.861 1.00 19.12 50 ILE B O 1
ATOM 4437 N N . VAL B 1 50 ? 16.098 81.494 -19.661 1.00 19.66 51 VAL B N 1
ATOM 4438 C CA . VAL B 1 50 ? 15.464 82.779 -19.916 1.00 21.44 51 VAL B CA 1
ATOM 4439 C C . VAL B 1 50 ? 16.456 83.693 -20.619 1.00 22.30 51 VAL B C 1
ATOM 4440 O O . VAL B 1 50 ? 17.626 83.772 -20.245 1.00 20.49 51 VAL B O 1
ATOM 4444 N N . ASP B 1 51 ? 15.970 84.373 -21.651 1.00 24.98 52 ASP B N 1
ATOM 4445 C CA . ASP B 1 51 ? 16.788 85.265 -22.460 1.00 27.25 52 ASP B CA 1
ATOM 4446 C C . ASP B 1 51 ? 17.029 86.616 -21.779 1.00 29.79 52 ASP B C 1
ATOM 4447 O O . ASP B 1 51 ? 16.470 87.635 -22.188 1.00 29.76 52 ASP B O 1
ATOM 4452 N N . THR B 1 52 ? 17.868 86.613 -20.743 1.00 29.92 53 THR B N 1
ATOM 4453 C CA . THR B 1 52 ? 18.188 87.831 -19.995 1.00 29.73 53 THR B CA 1
ATOM 4454 C C . THR B 1 52 ? 19.530 88.421 -20.434 1.00 31.32 53 THR B C 1
ATOM 4455 O O . THR B 1 52 ? 20.467 87.690 -20.757 1.00 29.33 53 THR B O 1
ATOM 4459 N N . ASP B 1 53 ? 19.616 89.748 -20.438 1.00 33.14 54 ASP B N 1
ATOM 4460 C CA . ASP B 1 53 ? 20.825 90.446 -20.872 1.00 35.97 54 ASP B CA 1
ATOM 4461 C C . ASP B 1 53 ? 22.131 90.048 -20.183 1.00 36.43 54 ASP B C 1
ATOM 4462 O O . ASP B 1 53 ? 23.186 90.047 -20.812 1.00 38.00 54 ASP B O 1
ATOM 4467 N N . ASP B 1 54 ? 22.074 89.706 -18.902 1.00 36.20 55 ASP B N 1
ATOM 4468 C CA . ASP B 1 54 ? 23.288 89.336 -18.187 1.00 36.31 55 ASP B CA 1
ATOM 4469 C C . ASP B 1 54 ? 24.017 88.113 -18.753 1.00 36.32 55 ASP B C 1
ATOM 4470 O O . ASP B 1 54 ? 25.240 88.015 -18.636 1.00 37.44 55 ASP B O 1
ATOM 4475 N N . VAL B 1 55 ? 23.286 87.198 -19.387 1.00 33.36 56 VAL B N 1
ATOM 4476 C CA . VAL B 1 55 ? 23.907 85.988 -19.924 1.00 31.53 56 VAL B CA 1
ATOM 4477 C C . VAL B 1 55 ? 23.761 85.734 -21.427 1.00 32.56 56 VAL B C 1
ATOM 4478 O O . VAL B 1 55 ? 24.492 84.915 -21.983 1.00 31.18 56 VAL B O 1
ATOM 4482 N N . ARG B 1 56 ? 22.826 86.420 -22.082 1.00 33.43 57 ARG B N 1
ATOM 4483 C CA . ARG B 1 56 ? 22.578 86.204 -23.509 1.00 33.12 57 ARG B CA 1
ATOM 4484 C C . ARG B 1 56 ? 23.819 86.010 -24.377 1.00 32.10 57 ARG B C 1
ATOM 4485 O O . ARG B 1 56 ? 23.872 85.093 -25.196 1.00 31.54 57 ARG B O 1
ATOM 4493 N N . GLU B 1 57 ? 24.817 86.869 -24.194 1.00 30.31 58 GLU B N 1
ATOM 4494 C CA . GLU B 1 57 ? 26.042 86.807 -24.988 1.00 30.45 58 GLU B CA 1
ATOM 4495 C C . GLU B 1 57 ? 26.899 85.561 -24.773 1.00 29.93 58 GLU B C 1
ATOM 4496 O O . GLU B 1 57 ? 27.583 85.118 -25.695 1.00 29.65 58 GLU B O 1
ATOM 4498 N N . ASN B 1 58 ? 26.862 84.994 -23.569 1.00 27.84 59 ASN B N 1
ATOM 4499 C CA . ASN B 1 58 ? 27.667 83.814 -23.259 1.00 25.78 59 ASN B CA 1
ATOM 4500 C C . ASN B 1 58 ? 26.973 82.467 -23.453 1.00 24.64 59 ASN B C 1
ATOM 4501 O O . ASN B 1 58 ? 27.637 81.436 -23.576 1.00 23.02 59 ASN B O 1
ATOM 4506 N N . VAL B 1 59 ? 25.647 82.466 -23.468 1.00 22.41 60 VAL B N 1
ATOM 4507 C CA . VAL B 1 59 ? 24.910 81.225 -23.649 1.00 22.55 60 VAL B CA 1
ATOM 4508 C C . VAL B 1 59 ? 25.063 80.699 -25.074 1.00 23.69 60 VAL B C 1
ATOM 4509 O O . VAL B 1 59 ? 24.890 81.438 -26.044 1.00 22.91 60 VAL B O 1
ATOM 4513 N N . ASP B 1 60 ? 25.404 79.422 -25.191 1.00 22.18 61 ASP B N 1
ATOM 4514 C CA . ASP B 1 60 ? 25.552 78.782 -26.493 1.00 22.57 61 ASP B CA 1
ATOM 4515 C C . ASP B 1 60 ? 24.152 78.342 -26.930 1.00 21.91 61 ASP B C 1
ATOM 4516 O O . ASP B 1 60 ? 23.760 77.195 -26.729 1.00 20.05 61 ASP B O 1
ATOM 4521 N N . TRP B 1 61 ? 23.395 79.268 -27.516 1.00 21.29 62 TRP B N 1
ATOM 4522 C CA . TRP B 1 61 ? 22.036 78.966 -27.946 1.00 23.60 62 TRP B CA 1
ATOM 4523 C C . TRP B 1 61 ? 22.039 77.953 -29.077 1.00 24.59 62 TRP B C 1
ATOM 4524 O O . TRP B 1 61 ? 22.837 78.054 -30.011 1.00 22.58 62 TRP B O 1
ATOM 4535 N N . GLY B 1 62 ? 21.141 76.978 -28.985 1.00 23.01 63 GLY B N 1
ATOM 4536 C CA . GLY B 1 62 ? 21.062 75.951 -30.007 1.00 23.71 63 GLY B CA 1
ATOM 4537 C C . GLY B 1 62 ? 20.080 74.855 -29.644 1.00 23.88 63 GLY B C 1
ATOM 4538 O O . GLY B 1 62 ? 18.996 75.129 -29.131 1.00 23.13 63 GLY B O 1
ATOM 4539 N N . LYS B 1 63 ? 20.466 73.608 -29.898 1.00 22.99 64 LYS B N 1
ATOM 4540 C CA . LYS B 1 63 ? 19.609 72.466 -29.610 1.00 25.00 64 LYS B CA 1
ATOM 4541 C C . LYS B 1 63 ? 19.401 72.223 -28.110 1.00 24.08 64 LYS B C 1
ATOM 4542 O O . LYS B 1 63 ? 18.341 71.757 -27.691 1.00 22.49 64 LYS B O 1
ATOM 4546 N N . VAL B 1 64 ? 20.409 72.536 -27.303 1.00 20.69 65 VAL B N 1
ATOM 4547 C CA . VAL B 1 64 ? 20.301 72.326 -25.861 1.00 19.42 65 VAL B CA 1
ATOM 4548 C C . VAL B 1 64 ? 19.753 73.557 -25.143 1.00 19.58 65 VAL B C 1
ATOM 4549 O O . VAL B 1 64 ? 18.797 73.462 -24.371 1.00 20.49 65 VAL B O 1
ATOM 4553 N N . ASN B 1 65 ? 20.357 74.711 -25.408 1.00 19.65 66 ASN B N 1
ATOM 4554 C CA . ASN B 1 65 ? 19.939 75.958 -24.785 1.00 19.92 66 ASN B CA 1
ATOM 4555 C C . ASN B 1 65 ? 18.966 76.726 -25.667 1.00 20.19 66 ASN B C 1
ATOM 4556 O O . ASN B 1 65 ? 19.331 77.236 -26.733 1.00 17.72 66 ASN B O 1
ATOM 4561 N N . MET B 1 66 ? 17.720 76.801 -25.204 1.00 18.50 67 MET B N 1
ATOM 4562 C CA . MET B 1 66 ? 16.656 77.468 -25.939 1.00 20.65 67 MET B CA 1
ATOM 4563 C C . MET B 1 66 ? 16.067 78.637 -25.160 1.00 19.87 67 MET B C 1
ATOM 4564 O O . MET B 1 66 ? 15.737 78.523 -23.979 1.00 17.85 67 MET B O 1
ATOM 4569 N N . LYS B 1 67 ? 15.932 79.762 -25.844 1.00 21.09 68 LYS B N 1
ATOM 4570 C CA . LYS B 1 67 ? 15.422 80.975 -25.237 1.00 23.29 68 LYS B CA 1
ATOM 4571 C C . LYS B 1 67 ? 13.967 80.926 -24.807 1.00 23.00 68 LYS B C 1
ATOM 4572 O O . LYS B 1 67 ? 13.144 80.231 -25.399 1.00 22.56 68 LYS B O 1
ATOM 4578 N N . LEU B 1 68 ? 13.675 81.663 -23.744 1.00 22.11 69 LEU B N 1
ATOM 4579 C CA . LEU B 1 68 ? 12.321 81.820 -23.241 1.00 22.86 69 LEU B CA 1
ATOM 4580 C C . LEU B 1 68 ? 12.298 83.292 -22.856 1.00 21.75 69 LEU B C 1
ATOM 4581 O O . LEU B 1 68 ? 13.209 83.765 -22.182 1.00 20.94 69 LEU B O 1
ATOM 4586 N N . SER B 1 69 ? 11.283 84.023 -23.301 1.00 21.99 70 SER B N 1
ATOM 4587 C CA . SER B 1 69 ? 11.205 85.441 -22.979 1.00 24.95 70 SER B CA 1
ATOM 4588 C C . SER B 1 69 ? 11.008 85.625 -21.480 1.00 25.07 70 SER B C 1
ATOM 4589 O O . SER B 1 69 ? 10.565 84.710 -20.783 1.00 24.05 70 SER B O 1
ATOM 4592 N N . GLU B 1 70 ? 11.341 86.808 -20.981 1.00 25.21 71 GLU B N 1
ATOM 4593 C CA . GLU B 1 70 ? 11.170 87.077 -19.564 1.00 27.61 71 GLU B CA 1
ATOM 4594 C C . GLU B 1 70 ? 9.678 87.105 -19.258 1.00 27.01 71 GLU B C 1
ATOM 4595 O O . GLU B 1 70 ? 9.255 86.690 -18.183 1.00 28.00 71 GLU B O 1
ATOM 4601 N N . GLU B 1 71 ? 8.879 87.574 -20.216 1.00 26.34 72 GLU B N 1
ATOM 4602 C CA . GLU B 1 71 ? 7.430 87.630 -20.031 1.00 26.94 72 GLU B CA 1
ATOM 4603 C C . GLU B 1 71 ? 6.832 86.230 -19.893 1.00 26.04 72 GLU B C 1
ATOM 4604 O O . GLU B 1 71 ? 5.959 85.996 -19.056 1.00 26.74 72 GLU B O 1
ATOM 4610 N N . SER B 1 72 ? 7.299 85.297 -20.713 1.00 24.01 73 SER B N 1
ATOM 4611 C CA . SER B 1 72 ? 6.797 83.935 -20.637 1.00 24.42 73 SER B CA 1
ATOM 4612 C C . SER B 1 72 ? 7.264 83.267 -19.348 1.00 21.97 73 SER B C 1
ATOM 4613 O O . SER B 1 72 ? 6.520 82.507 -18.737 1.00 23.19 73 SER B O 1
ATOM 4616 N N . PHE B 1 73 ? 8.496 83.548 -18.937 1.00 21.61 74 PHE B N 1
ATOM 4617 C CA . PHE B 1 73 ? 9.007 82.965 -17.701 1.00 22.90 74 PHE B CA 1
ATOM 4618 C C . PHE B 1 73 ? 8.154 83.460 -16.545 1.00 22.95 74 PHE B C 1
ATOM 4619 O O . PHE B 1 73 ? 7.803 82.697 -15.650 1.00 22.54 74 PHE B O 1
ATOM 4627 N N . ALA B 1 74 ? 7.840 84.752 -16.562 1.00 24.00 75 ALA B N 1
ATOM 4628 C CA . ALA B 1 74 ? 7.013 85.335 -15.514 1.00 24.30 75 ALA B CA 1
ATOM 4629 C C . ALA B 1 74 ? 5.681 84.591 -15.466 1.00 24.94 75 ALA B C 1
ATOM 4630 O O . ALA B 1 74 ? 5.133 84.354 -14.388 1.00 24.55 75 ALA B O 1
ATOM 4632 N N . ARG B 1 75 ? 5.170 84.206 -16.632 1.00 22.79 76 ARG B N 1
ATOM 4633 C CA . ARG B 1 75 ? 3.900 83.489 -16.688 1.00 23.93 76 ARG B CA 1
ATOM 4634 C C . ARG B 1 75 ? 3.995 82.066 -16.123 1.00 23.18 76 ARG B C 1
ATOM 4635 O O . ARG B 1 75 ? 3.102 81.621 -15.410 1.00 21.12 76 ARG B O 1
ATOM 4643 N N . VAL B 1 76 ? 5.066 81.345 -16.440 1.00 22.46 77 VAL B N 1
ATOM 4644 C CA . VAL B 1 76 ? 5.200 79.989 -15.914 1.00 22.64 77 VAL B CA 1
ATOM 4645 C C . VAL B 1 76 ? 5.503 80.028 -14.421 1.00 21.84 77 VAL B C 1
ATOM 4646 O O . VAL B 1 76 ? 5.064 79.156 -13.669 1.00 23.31 77 VAL B O 1
ATOM 4650 N N . ARG B 1 77 ? 6.252 81.038 -13.990 1.00 22.06 78 ARG B N 1
ATOM 4651 C CA . ARG B 1 77 ? 6.579 81.168 -12.573 1.00 23.24 78 ARG B CA 1
ATOM 4652 C C . ARG B 1 77 ? 5.284 81.388 -11.787 1.00 23.83 78 ARG B C 1
ATOM 4653 O O . ARG B 1 77 ? 5.075 80.787 -10.732 1.00 24.89 78 ARG B O 1
ATOM 4661 N N . LYS B 1 78 ? 4.414 82.243 -12.315 1.00 24.24 79 LYS B N 1
ATOM 4662 C CA . LYS B 1 78 ? 3.137 82.532 -11.668 1.00 25.96 79 LYS B CA 1
ATOM 4663 C C . LYS B 1 78 ? 2.329 81.247 -11.512 1.00 23.80 79 LYS B C 1
ATOM 4664 O O . LYS B 1 78 ? 1.755 80.990 -10.460 1.00 25.14 79 LYS B O 1
ATOM 4670 N N . ILE B 1 79 ? 2.285 80.440 -12.566 1.00 22.98 80 ILE B N 1
ATOM 4671 C CA . ILE B 1 79 ? 1.560 79.175 -12.521 1.00 20.73 80 ILE B CA 1
ATOM 4672 C C . ILE B 1 79 ? 2.153 78.285 -11.432 1.00 20.00 80 ILE B C 1
ATOM 4673 O O . ILE B 1 79 ? 1.422 77.666 -10.655 1.00 20.18 80 ILE B O 1
ATOM 4678 N N . ALA B 1 80 ? 3.480 78.230 -11.380 1.00 19.54 81 ALA B N 1
ATOM 4679 C CA . ALA B 1 80 ? 4.183 77.410 -10.394 1.00 18.85 81 ALA B CA 1
ATOM 4680 C C . ALA B 1 80 ? 3.944 77.887 -8.962 1.00 18.46 81 ALA B C 1
ATOM 4681 O O . ALA B 1 80 ? 3.666 77.080 -8.074 1.00 18.73 81 ALA B O 1
ATOM 4683 N N . LYS B 1 81 ? 4.058 79.191 -8.731 1.00 19.87 82 LYS B N 1
ATOM 4684 C CA . LYS B 1 81 ? 3.850 79.733 -7.386 1.00 23.04 82 LYS B CA 1
ATOM 4685 C C . LYS B 1 81 ? 2.411 79.589 -6.891 1.00 23.81 82 LYS B C 1
ATOM 4686 O O . LYS B 1 81 ? 2.184 79.299 -5.713 1.00 23.75 82 LYS B O 1
ATOM 4692 N N . GLU B 1 82 ? 1.444 79.793 -7.782 1.00 23.24 83 GLU B N 1
ATOM 4693 C CA . GLU B 1 82 ? 0.039 79.681 -7.403 1.00 23.80 83 GLU B CA 1
ATOM 4694 C C . GLU B 1 82 ? -0.309 78.236 -7.073 1.00 23.09 83 GLU B C 1
ATOM 4695 O O . GLU B 1 82 ? -1.143 77.974 -6.207 1.00 22.84 83 GLU B O 1
ATOM 4701 N N . PHE B 1 83 ? 0.335 77.295 -7.761 1.00 22.77 84 PHE B N 1
ATOM 4702 C CA . PHE B 1 83 ? 0.103 75.878 -7.503 1.00 21.99 84 PHE B CA 1
ATOM 4703 C C . PHE B 1 83 ? 0.680 75.527 -6.134 1.00 22.00 84 PHE B C 1
ATOM 4704 O O . PHE B 1 83 ? 0.029 74.870 -5.320 1.00 23.04 84 PHE B O 1
ATOM 4712 N N . LEU B 1 84 ? 1.910 75.968 -5.892 1.00 21.38 85 LEU B N 1
ATOM 4713 C CA . LEU B 1 84 ? 2.585 75.711 -4.626 1.00 23.55 85 LEU B CA 1
ATOM 4714 C C . LEU B 1 84 ? 1.821 76.340 -3.465 1.00 24.85 85 LEU B C 1
ATOM 4715 O O . LEU B 1 84 ? 1.661 75.722 -2.413 1.00 25.62 85 LEU B O 1
ATOM 4720 N N . ASP B 1 85 ? 1.352 77.569 -3.660 1.00 25.26 86 ASP B N 1
ATOM 4721 C CA . ASP B 1 85 ? 0.621 78.274 -2.616 1.00 28.26 86 ASP B CA 1
ATOM 4722 C C . ASP B 1 85 ? -0.803 77.778 -2.389 1.00 28.58 86 ASP B C 1
ATOM 4723 O O . ASP B 1 85 ? -1.473 78.231 -1.462 1.00 29.32 86 ASP B O 1
ATOM 4728 N N . THR B 1 86 ? -1.279 76.861 -3.229 1.00 27.62 87 THR B N 1
ATOM 4729 C CA . THR B 1 86 ? -2.624 76.341 -3.035 1.00 25.35 87 THR B CA 1
ATOM 4730 C C . THR B 1 86 ? -2.644 74.858 -2.685 1.00 24.56 87 THR B C 1
ATOM 4731 O O . THR B 1 86 ? -3.691 74.218 -2.749 1.00 22.60 87 THR B O 1
ATOM 4735 N N . ARG B 1 87 ? -1.488 74.308 -2.317 1.00 22.80 88 ARG B N 1
ATOM 4736 C CA . ARG B 1 87 ? -1.424 72.903 -1.917 1.00 22.59 88 ARG B CA 1
ATOM 4737 C C . ARG B 1 87 ? -1.711 72.842 -0.417 1.00 22.20 88 ARG B C 1
ATOM 4738 O O . ARG B 1 87 ? -1.546 73.834 0.295 1.00 20.14 88 ARG B O 1
ATOM 4746 N N . GLU B 1 88 ? -2.133 71.683 0.069 1.00 22.23 89 GLU B N 1
ATOM 4747 C CA . GLU B 1 88 ? -2.399 71.545 1.492 1.00 25.42 89 GLU B CA 1
ATOM 4748 C C . GLU B 1 88 ? -1.075 71.523 2.242 1.00 23.89 89 GLU B C 1
ATOM 4749 O O . GLU B 1 88 ? -0.989 72.004 3.371 1.00 21.08 89 GLU B O 1
ATOM 4755 N N . HIS B 1 89 ? -0.043 70.980 1.597 1.00 22.25 90 HIS B N 1
ATOM 4756 C CA . HIS B 1 89 ? 1.285 70.884 2.198 1.00 21.92 90 HIS B CA 1
ATOM 4757 C C . HIS B 1 89 ? 2.378 71.354 1.245 1.00 22.33 90 HIS B C 1
ATOM 4758 O O . HIS B 1 89 ? 2.361 71.028 0.060 1.00 21.94 90 HIS B O 1
ATOM 4765 N N . LEU B 1 90 ? 3.325 72.122 1.775 1.00 21.68 91 LEU B N 1
ATOM 4766 C CA . LEU B 1 90 ? 4.443 72.637 0.992 1.00 23.04 91 LEU B CA 1
ATOM 4767 C C . LEU B 1 90 ? 5.723 72.248 1.725 1.00 22.74 91 LEU B C 1
ATOM 4768 O O . LEU B 1 90 ? 5.818 72.409 2.938 1.00 21.44 91 LEU B O 1
ATOM 4773 N N . PHE B 1 91 ? 6.701 71.728 0.995 1.00 19.70 92 PHE B N 1
ATOM 4774 C CA . PHE B 1 91 ? 7.953 71.318 1.617 1.00 19.87 92 PHE B CA 1
ATOM 4775 C C . PHE B 1 91 ? 9.105 72.188 1.160 1.00 18.41 92 PHE B C 1
ATOM 4776 O O . PHE B 1 91 ? 9.243 72.485 -0.027 1.00 19.37 92 PHE B O 1
ATOM 4784 N N . VAL B 1 92 ? 9.922 72.613 2.118 1.00 16.62 93 VAL B N 1
ATOM 4785 C CA . VAL B 1 92 ? 11.057 73.472 1.819 1.00 16.51 93 VAL B CA 1
ATOM 4786 C C . VAL B 1 92 ? 12.375 72.829 2.221 1.00 17.53 93 VAL B C 1
ATOM 4787 O O . VAL B 1 92 ? 12.508 72.290 3.322 1.00 17.79 93 VAL B O 1
ATOM 4791 N N . VAL B 1 93 ? 13.346 72.878 1.316 1.00 16.97 94 VAL B N 1
ATOM 4792 C CA . VAL B 1 93 ? 14.665 72.320 1.583 1.00 17.93 94 VAL B CA 1
ATOM 4793 C C . VAL B 1 93 ? 15.751 73.357 1.308 1.00 20.02 94 VAL B C 1
ATOM 4794 O O . VAL B 1 93 ? 15.941 73.792 0.166 1.00 19.07 94 VAL B O 1
ATOM 4798 N N . ASP B 1 94 ? 16.444 73.771 2.366 1.00 18.39 95 ASP B N 1
ATOM 4799 C CA . ASP B 1 94 ? 17.538 74.724 2.235 1.00 19.52 95 ASP B CA 1
ATOM 4800 C C . ASP B 1 94 ? 18.804 73.885 2.243 1.00 19.25 95 ASP B C 1
ATOM 4801 O O . ASP B 1 94 ? 19.015 73.064 3.144 1.00 17.36 95 ASP B O 1
ATOM 4806 N N . CYS B 1 95 ? 19.647 74.093 1.241 1.00 18.41 96 CYS B N 1
ATOM 4807 C CA . CYS B 1 95 ? 20.855 73.305 1.109 1.00 18.90 96 CYS B CA 1
ATOM 4808 C C . CYS B 1 95 ? 21.955 74.042 0.370 1.00 18.09 96 CYS B C 1
ATOM 4809 O O . CYS B 1 95 ? 21.768 75.161 -0.101 1.00 18.32 96 CYS B O 1
ATOM 4812 N N . PHE B 1 96 ? 23.110 73.396 0.275 1.00 18.09 97 PHE B N 1
ATOM 4813 C CA . PHE B 1 96 ? 24.244 73.967 -0.433 1.00 17.57 97 PHE B CA 1
ATOM 4814 C C . PHE B 1 96 ? 24.588 73.103 -1.635 1.00 17.52 97 PHE B C 1
ATOM 4815 O O . PHE B 1 96 ? 24.460 71.877 -1.592 1.00 17.44 97 PHE B O 1
ATOM 4823 N N . ALA B 1 97 ? 25.014 73.752 -2.709 1.00 16.16 98 ALA B N 1
ATOM 4824 C CA . ALA B 1 97 ? 25.469 73.047 -3.897 1.00 17.94 98 ALA B CA 1
ATOM 4825 C C . ALA B 1 97 ? 26.972 73.307 -3.819 1.00 16.65 98 ALA B C 1
ATOM 4826 O O . ALA B 1 97 ? 27.407 74.459 -3.915 1.00 16.67 98 ALA B O 1
ATOM 4828 N N . GLY B 1 98 ? 27.755 72.252 -3.605 1.00 17.09 99 GLY B N 1
ATOM 4829 C CA . GLY B 1 98 ? 29.201 72.402 -3.500 1.00 16.50 99 GLY B CA 1
ATOM 4830 C C . GLY B 1 98 ? 29.722 72.189 -2.085 1.00 19.62 99 GLY B C 1
ATOM 4831 O O . GLY B 1 98 ? 29.154 72.715 -1.124 1.00 17.24 99 GLY B O 1
ATOM 4832 N N . HIS B 1 99 ? 30.800 71.414 -1.952 1.00 19.28 100 HIS B N 1
ATOM 4833 C CA . HIS B 1 99 ? 31.395 71.125 -0.649 1.00 20.96 100 HIS B CA 1
ATOM 4834 C C . HIS B 1 99 ? 32.440 72.148 -0.205 1.00 21.05 100 HIS B C 1
ATOM 4835 O O . HIS B 1 99 ? 32.769 72.220 0.974 1.00 23.60 100 HIS B O 1
ATOM 4842 N N . ASP B 1 100 ? 32.973 72.921 -1.143 1.00 21.59 101 ASP B N 1
ATOM 4843 C CA . ASP B 1 100 ? 33.973 73.932 -0.810 1.00 21.91 101 ASP B CA 1
ATOM 4844 C C . ASP B 1 100 ? 33.208 75.197 -0.431 1.00 21.15 101 ASP B C 1
ATOM 4845 O O . ASP B 1 100 ? 32.555 75.810 -1.271 1.00 20.05 101 ASP B O 1
ATOM 4850 N N . GLU B 1 101 ? 33.295 75.585 0.837 1.00 20.32 102 GLU B N 1
ATOM 4851 C CA . GLU B 1 101 ? 32.580 76.755 1.326 1.00 21.30 102 GLU B CA 1
ATOM 4852 C C . GLU B 1 101 ? 32.865 78.074 0.615 1.00 21.08 102 GLU B C 1
ATOM 4853 O O . GLU B 1 101 ? 32.005 78.955 0.565 1.00 20.61 102 GLU B O 1
ATOM 4859 N N . ARG B 1 102 ? 34.058 78.210 0.052 1.00 19.85 103 ARG B N 1
ATOM 4860 C CA . ARG B 1 102 ? 34.421 79.436 -0.647 1.00 21.67 103 ARG B CA 1
ATOM 4861 C C . ARG B 1 102 ? 33.675 79.607 -1.972 1.00 22.18 103 ARG B C 1
ATOM 4862 O O . ARG B 1 102 ? 33.528 80.729 -2.465 1.00 22.10 103 ARG B O 1
ATOM 4870 N N . TYR B 1 103 ? 33.200 78.501 -2.544 1.00 20.61 104 TYR B N 1
ATOM 4871 C CA . TYR B 1 103 ? 32.508 78.548 -3.836 1.00 22.11 104 TYR B CA 1
ATOM 4872 C C . TYR B 1 103 ? 31.082 78.004 -3.849 1.00 20.98 104 TYR B C 1
ATOM 4873 O O . TYR B 1 103 ? 30.404 78.070 -4.877 1.00 20.53 104 TYR B O 1
ATOM 4882 N N . ARG B 1 104 ? 30.621 77.473 -2.723 1.00 18.60 105 ARG B N 1
ATOM 4883 C CA . ARG B 1 104 ? 29.283 76.887 -2.673 1.00 18.17 105 ARG B CA 1
ATOM 4884 C C . ARG B 1 104 ? 28.131 77.873 -2.812 1.00 19.07 105 ARG B C 1
ATOM 4885 O O . ARG B 1 104 ? 28.267 79.065 -2.530 1.00 17.96 105 ARG B O 1
ATOM 4893 N N . LEU B 1 105 ? 26.992 77.351 -3.257 1.00 19.28 106 LEU B N 1
ATOM 4894 C CA . LEU B 1 105 ? 25.781 78.140 -3.447 1.00 20.86 106 LEU B CA 1
ATOM 4895 C C . LEU B 1 105 ? 24.695 77.737 -2.461 1.00 18.93 106 LEU B C 1
ATOM 4896 O O . LEU B 1 105 ? 24.557 76.556 -2.129 1.00 18.96 106 LEU B O 1
ATOM 4901 N N . LYS B 1 106 ? 23.924 78.718 -2.002 1.00 17.10 107 LYS B N 1
ATOM 4902 C CA . LYS B 1 106 ? 22.804 78.448 -1.106 1.00 18.68 107 LYS B CA 1
ATOM 4903 C C . LYS B 1 106 ? 21.596 78.241 -2.010 1.00 18.74 107 LYS B C 1
ATOM 4904 O O . LYS B 1 106 ? 21.268 79.107 -2.826 1.00 18.91 107 LYS B O 1
ATOM 4910 N N . VAL B 1 107 ? 20.936 77.098 -1.862 1.00 17.78 108 VAL B N 1
ATOM 4911 C CA . VAL B 1 107 ? 19.774 76.765 -2.675 1.00 17.49 108 VAL B CA 1
ATOM 4912 C C . VAL B 1 107 ? 18.543 76.498 -1.814 1.00 17.75 108 VAL B C 1
ATOM 4913 O O . VAL B 1 107 ? 18.635 75.860 -0.771 1.00 19.10 108 VAL B O 1
ATOM 4917 N N . ARG B 1 108 ? 17.392 76.995 -2.250 1.00 17.01 109 ARG B N 1
ATOM 4918 C CA . ARG B 1 108 ? 16.147 76.741 -1.538 1.00 16.98 109 ARG B CA 1
ATOM 4919 C C . ARG B 1 108 ? 15.186 76.071 -2.505 1.00 17.53 109 ARG B C 1
ATOM 4920 O O . ARG B 1 108 ? 14.887 76.615 -3.574 1.00 17.95 109 ARG B O 1
ATOM 4928 N N . VAL B 1 109 ? 14.710 74.887 -2.132 1.00 16.60 110 VAL B N 1
ATOM 4929 C CA . VAL B 1 109 ? 13.793 74.137 -2.971 1.00 16.59 110 VAL B CA 1
ATOM 4930 C C . VAL B 1 109 ? 12.401 74.027 -2.364 1.00 18.20 110 VAL B C 1
ATOM 4931 O O . VAL B 1 109 ? 12.248 73.693 -1.184 1.00 15.81 110 VAL B O 1
ATOM 4935 N N . PHE B 1 110 ? 11.395 74.316 -3.182 1.00 16.79 111 PHE B N 1
ATOM 4936 C CA . PHE B 1 110 ? 9.999 74.197 -2.778 1.00 18.25 111 PHE B CA 1
ATOM 4937 C C . PHE B 1 110 ? 9.452 72.989 -3.537 1.00 18.07 111 PHE B C 1
ATOM 4938 O O . PHE B 1 110 ? 9.577 72.920 -4.762 1.00 16.71 111 PHE B O 1
ATOM 4946 N N . THR B 1 111 ? 8.865 72.034 -2.826 1.00 16.76 112 THR B N 1
ATOM 4947 C CA . THR B 1 111 ? 8.292 70.872 -3.495 1.00 17.85 112 THR B CA 1
ATOM 4948 C C . THR B 1 111 ? 6.911 70.577 -2.939 1.00 17.81 112 THR B C 1
ATOM 4949 O O . THR B 1 111 ? 6.554 71.052 -1.860 1.00 17.29 112 THR B O 1
ATOM 4953 N N . THR B 1 112 ? 6.131 69.799 -3.682 1.00 18.41 113 THR B N 1
ATOM 4954 C CA . THR B 1 112 ? 4.810 69.410 -3.215 1.00 19.00 113 THR B CA 1
ATOM 4955 C C . THR B 1 112 ? 4.885 67.940 -2.848 1.00 19.33 113 THR B C 1
ATOM 4956 O O . THR B 1 112 ? 4.139 67.462 -1.996 1.00 19.87 113 THR B O 1
ATOM 4960 N N . ARG B 1 113 ? 5.797 67.219 -3.493 1.00 18.91 114 ARG B N 1
ATOM 4961 C CA . ARG B 1 113 ? 5.975 65.805 -3.194 1.00 19.61 114 ARG B CA 1
ATOM 4962 C C . ARG B 1 113 ? 7.073 65.646 -2.148 1.00 18.64 114 ARG B C 1
ATOM 4963 O O . ARG B 1 113 ? 8.178 66.157 -2.316 1.00 18.15 114 ARG B O 1
ATOM 4971 N N . PRO B 1 114 ? 6.771 64.953 -1.036 1.00 19.67 115 PRO B N 1
ATOM 4972 C CA . PRO B 1 114 ? 7.760 64.744 0.023 1.00 18.75 115 PRO B CA 1
ATOM 4973 C C . PRO B 1 114 ? 9.026 64.052 -0.469 1.00 19.12 115 PRO B C 1
ATOM 4974 O O . PRO B 1 114 ? 10.124 64.360 -0.005 1.00 17.47 115 PRO B O 1
ATOM 4978 N N . TYR B 1 115 ? 8.887 63.117 -1.405 1.00 18.75 116 TYR B N 1
ATOM 4979 C CA . TYR B 1 115 ? 10.072 62.415 -1.887 1.00 18.54 116 TYR B CA 1
ATOM 4980 C C . TYR B 1 115 ? 11.004 63.330 -2.664 1.00 16.18 116 TYR B C 1
ATOM 4981 O O . TYR B 1 115 ? 12.200 63.073 -2.736 1.00 18.10 116 TYR B O 1
ATOM 4990 N N . HIS B 1 116 ? 10.468 64.402 -3.239 1.00 16.08 117 HIS B N 1
ATOM 4991 C CA . HIS B 1 116 ? 11.315 65.338 -3.965 1.00 15.27 117 HIS B CA 1
ATOM 4992 C C . HIS B 1 116 ? 12.143 66.109 -2.947 1.00 16.54 117 HIS B C 1
ATOM 4993 O O . HIS B 1 116 ? 13.290 66.472 -3.213 1.00 14.97 117 HIS B O 1
ATOM 5000 N N . ALA B 1 117 ? 11.558 66.349 -1.777 1.00 14.99 118 ALA B N 1
ATOM 5001 C CA . ALA B 1 117 ? 12.260 67.055 -0.715 1.00 15.32 118 ALA B CA 1
ATOM 5002 C C . ALA B 1 117 ? 13.355 66.155 -0.154 1.00 15.17 118 ALA B C 1
ATOM 5003 O O . ALA B 1 117 ? 14.478 66.607 0.076 1.00 16.65 118 ALA B O 1
ATOM 5005 N N . LEU B 1 118 ? 13.033 64.881 0.065 1.00 16.22 119 LEU B N 1
ATOM 5006 C CA . LEU B 1 118 ? 14.019 63.932 0.592 1.00 16.87 119 LEU B CA 1
ATOM 5007 C C . LEU B 1 118 ? 15.159 63.801 -0.402 1.00 16.20 119 LEU B C 1
ATOM 5008 O O . LEU B 1 118 ? 16.335 63.747 -0.030 1.00 15.56 119 LEU B O 1
ATOM 5013 N N . PHE B 1 119 ? 14.793 63.748 -1.677 1.00 15.49 120 PHE B N 1
ATOM 5014 C CA . PHE B 1 119 ? 15.759 63.652 -2.760 1.00 15.63 120 PHE B CA 1
ATOM 5015 C C . PHE B 1 119 ? 16.776 64.791 -2.680 1.00 16.07 120 PHE B C 1
ATOM 5016 O O . PHE B 1 119 ? 17.980 64.562 -2.747 1.00 17.12 120 PHE B O 1
ATOM 5024 N N . MET B 1 120 ? 16.288 66.023 -2.544 1.00 16.30 121 MET B N 1
ATOM 5025 C CA . MET B 1 120 ? 17.180 67.178 -2.466 1.00 14.82 121 MET B CA 1
ATOM 5026 C C . MET B 1 120 ? 17.962 67.209 -1.156 1.00 15.75 121 MET B C 1
ATOM 5027 O O . MET B 1 120 ? 19.093 67.696 -1.118 1.00 15.68 121 MET B O 1
ATOM 5032 N N . ARG B 1 121 ? 17.367 66.692 -0.084 1.00 14.61 122 ARG B N 1
ATOM 5033 C CA . ARG B 1 121 ? 18.064 66.633 1.201 1.00 15.98 122 ARG B CA 1
ATOM 5034 C C . ARG B 1 121 ? 19.244 65.673 1.040 1.00 15.76 122 ARG B C 1
ATOM 5035 O O . ARG B 1 121 ? 20.331 65.898 1.577 1.00 15.58 122 ARG B O 1
ATOM 5043 N N . ASP B 1 122 ? 19.008 64.596 0.293 1.00 17.33 123 ASP B N 1
ATOM 5044 C CA . ASP B 1 122 ? 20.018 63.575 0.017 1.00 17.74 123 ASP B CA 1
ATOM 5045 C C . ASP B 1 122 ? 21.030 64.017 -1.037 1.00 18.22 123 ASP B C 1
ATOM 5046 O O . ASP B 1 122 ? 22.232 63.768 -0.903 1.00 16.56 123 ASP B O 1
ATOM 5051 N N . MET B 1 123 ? 20.534 64.662 -2.093 1.00 16.51 124 MET B N 1
ATOM 5052 C CA . MET B 1 123 ? 21.384 65.064 -3.212 1.00 16.26 124 MET B CA 1
ATOM 5053 C C . MET B 1 123 ? 22.229 66.330 -3.100 1.00 16.68 124 MET B C 1
ATOM 5054 O O . MET B 1 123 ? 23.185 66.502 -3.860 1.00 18.24 124 MET B O 1
ATOM 5059 N N . LEU B 1 124 ? 21.881 67.229 -2.188 1.00 16.62 125 LEU B N 1
ATOM 5060 C CA . LEU B 1 124 ? 22.699 68.418 -1.999 1.00 17.20 125 LEU B CA 1
ATOM 5061 C C . LEU B 1 124 ? 23.226 68.366 -0.568 1.00 16.84 125 LEU B C 1
ATOM 5062 O O . LEU B 1 124 ? 22.952 67.405 0.150 1.00 15.12 125 LEU B O 1
ATOM 5067 N N . ILE B 1 125 ? 23.994 69.373 -0.162 1.00 15.70 126 ILE B N 1
ATOM 5068 C CA . ILE B 1 125 ? 24.585 69.380 1.172 1.00 17.79 126 ILE B CA 1
ATOM 5069 C C . ILE B 1 125 ? 23.671 69.982 2.229 1.00 16.31 126 ILE B C 1
ATOM 5070 O O . ILE B 1 125 ? 23.200 71.109 2.090 1.00 15.46 126 ILE B O 1
ATOM 5075 N N . VAL B 1 126 ? 23.434 69.222 3.291 1.00 15.54 127 VAL B N 1
ATOM 5076 C CA . VAL B 1 126 ? 22.580 69.676 4.379 1.00 18.58 127 VAL B CA 1
ATOM 5077 C C . VAL B 1 126 ? 23.317 70.682 5.264 1.00 19.62 127 VAL B C 1
ATOM 5078 O O . VAL B 1 126 ? 24.395 70.395 5.778 1.00 20.51 127 VAL B O 1
ATOM 5082 N N . PRO B 1 127 ? 22.749 71.883 5.438 1.00 19.00 128 PRO B N 1
ATOM 5083 C CA . PRO B 1 127 ? 23.381 72.911 6.273 1.00 20.63 128 PRO B CA 1
ATOM 5084 C C . PRO B 1 127 ? 23.299 72.515 7.750 1.00 21.05 128 PRO B C 1
ATOM 5085 O O . PRO B 1 127 ? 22.503 71.654 8.112 1.00 18.54 128 PRO B O 1
ATOM 5089 N N . THR B 1 128 ? 24.129 73.128 8.592 1.00 23.32 129 THR B N 1
ATOM 5090 C CA . THR B 1 128 ? 24.099 72.841 10.025 1.00 25.78 129 THR B CA 1
ATOM 5091 C C . THR B 1 128 ? 22.898 73.586 10.592 1.00 27.46 129 THR B C 1
ATOM 5092 O O . THR B 1 128 ? 22.342 74.462 9.931 1.00 24.58 129 THR B O 1
ATOM 5096 N N . PRO B 1 129 ? 22.478 73.250 11.825 1.00 28.96 130 PRO B N 1
ATOM 5097 C CA . PRO B 1 129 ? 21.330 73.945 12.412 1.00 30.97 130 PRO B CA 1
ATOM 5098 C C . PRO B 1 129 ? 21.568 75.451 12.468 1.00 30.10 130 PRO B C 1
ATOM 5099 O O . PRO B 1 129 ? 20.655 76.243 12.238 1.00 30.93 130 PRO B O 1
ATOM 5103 N N . GLU B 1 130 ? 22.803 75.839 12.762 1.00 30.17 131 GLU B N 1
ATOM 5104 C CA . GLU B 1 130 ? 23.153 77.250 12.854 1.00 32.86 131 GLU B CA 1
ATOM 5105 C C . GLU B 1 130 ? 23.047 77.913 11.487 1.00 31.83 131 GLU B C 1
ATOM 5106 O O . GLU B 1 130 ? 22.576 79.045 11.368 1.00 32.64 131 GLU B O 1
ATOM 5112 N N . GLU B 1 131 ? 23.494 77.205 10.454 1.00 30.15 132 GLU B N 1
ATOM 5113 C CA . GLU B 1 131 ? 23.438 77.736 9.100 1.00 27.88 132 GLU B CA 1
ATOM 5114 C C . GLU B 1 131 ? 21.992 77.895 8.644 1.00 26.40 132 GLU B C 1
ATOM 5115 O O . GLU B 1 131 ? 21.665 78.840 7.938 1.00 27.86 132 GLU B O 1
ATOM 5121 N N . LEU B 1 132 ? 21.125 76.976 9.054 1.00 26.10 133 LEU B N 1
ATOM 5122 C CA . LEU B 1 132 ? 19.717 77.069 8.684 1.00 27.80 133 LEU B CA 1
ATOM 5123 C C . LEU B 1 132 ? 19.093 78.288 9.356 1.00 29.64 133 LEU B C 1
ATOM 5124 O O . LEU B 1 132 ? 18.379 79.064 8.719 1.00 28.78 133 LEU B O 1
ATOM 5129 N N . ALA B 1 133 ? 19.377 78.453 10.646 1.00 32.15 134 ALA B N 1
ATOM 5130 C CA . ALA B 1 133 ? 18.841 79.572 11.416 1.00 33.25 134 ALA B CA 1
ATOM 5131 C C . ALA B 1 133 ? 19.306 80.922 10.875 1.00 33.48 134 ALA B C 1
ATOM 5132 O O . ALA B 1 133 ? 18.654 81.943 11.090 1.00 36.29 134 ALA B O 1
ATOM 5134 N N . THR B 1 134 ? 20.434 80.924 10.174 1.00 32.76 135 THR B N 1
ATOM 5135 C CA . THR B 1 134 ? 20.980 82.146 9.602 1.00 32.56 135 THR B CA 1
ATOM 5136 C C . THR B 1 134 ? 21.148 82.000 8.090 1.00 32.81 135 THR B C 1
ATOM 5137 O O . THR B 1 134 ? 22.031 82.619 7.492 1.00 33.76 135 THR B O 1
ATOM 5141 N N . PHE B 1 135 ? 20.290 81.194 7.473 1.00 31.24 136 PHE B N 1
ATOM 5142 C CA . PHE B 1 135 ? 20.378 80.952 6.038 1.00 30.52 136 PHE B CA 1
ATOM 5143 C C . PHE B 1 135 ? 20.258 82.218 5.198 1.00 30.52 136 PHE B C 1
ATOM 5144 O O . PHE B 1 135 ? 20.864 82.320 4.134 1.00 31.10 136 PHE B O 1
ATOM 5152 N N . GLY B 1 136 ? 19.475 83.177 5.682 1.00 29.72 137 GLY B N 1
ATOM 5153 C CA . GLY B 1 136 ? 19.302 84.422 4.960 1.00 29.87 137 GLY B CA 1
ATOM 5154 C C . GLY B 1 136 ? 18.620 84.228 3.618 1.00 29.74 137 GLY B C 1
ATOM 5155 O O . GLY B 1 136 ? 17.678 83.442 3.495 1.00 29.58 137 GLY B O 1
ATOM 5156 N N . GLU B 1 137 ? 19.094 84.948 2.610 1.00 30.00 138 GLU B N 1
ATOM 5157 C CA . GLU B 1 137 ? 18.521 84.843 1.274 1.00 30.07 138 GLU B CA 1
ATOM 5158 C C . GLU B 1 137 ? 19.255 83.785 0.458 1.00 27.62 138 GLU B C 1
ATOM 5159 O O . GLU B 1 137 ? 20.476 83.830 0.319 1.00 26.13 138 GLU B O 1
ATOM 5165 N N . PRO B 1 138 ? 18.519 82.807 -0.086 1.00 27.49 139 PRO B N 1
ATOM 5166 C CA . PRO B 1 138 ? 19.216 81.789 -0.877 1.00 25.55 139 PRO B CA 1
ATOM 5167 C C . PRO B 1 138 ? 19.755 82.399 -2.163 1.00 24.43 139 PRO B C 1
ATOM 5168 O O . PRO B 1 138 ? 19.270 83.439 -2.618 1.00 22.55 139 PRO B O 1
ATOM 5172 N N . ASP B 1 139 ? 20.778 81.779 -2.732 1.00 21.84 140 ASP B N 1
ATOM 5173 C CA . ASP B 1 139 ? 21.332 82.278 -3.977 1.00 24.34 140 ASP B CA 1
ATOM 5174 C C . ASP B 1 139 ? 20.383 81.894 -5.102 1.00 24.80 140 ASP B C 1
ATOM 5175 O O . ASP B 1 139 ? 20.059 82.715 -5.962 1.00 26.00 140 ASP B O 1
ATOM 5180 N N . TYR B 1 140 ? 19.923 80.647 -5.069 1.00 24.07 141 TYR B N 1
ATOM 5181 C CA . TYR B 1 140 ? 19.003 80.126 -6.073 1.00 23.03 141 TYR B CA 1
ATOM 5182 C C . TYR B 1 140 ? 17.778 79.487 -5.434 1.00 21.93 141 TYR B C 1
ATOM 5183 O O . TYR B 1 140 ? 17.862 78.893 -4.360 1.00 21.05 141 TYR B O 1
ATOM 5192 N N . VAL B 1 141 ? 16.639 79.625 -6.101 1.00 18.45 142 VAL B N 1
ATOM 5193 C CA . VAL B 1 141 ? 15.391 79.055 -5.619 1.00 16.67 142 VAL B CA 1
ATOM 5194 C C . VAL B 1 141 ? 14.792 78.177 -6.705 1.00 16.66 142 VAL B C 1
ATOM 5195 O O . VAL B 1 141 ? 14.703 78.586 -7.863 1.00 17.36 142 VAL B O 1
ATOM 5199 N N . ILE B 1 142 ? 14.393 76.967 -6.328 1.00 15.57 143 ILE B N 1
ATOM 5200 C CA . ILE B 1 142 ? 13.774 76.034 -7.267 1.00 16.02 143 ILE B CA 1
ATOM 5201 C C . ILE B 1 142 ? 12.298 75.897 -6.905 1.00 17.30 143 ILE B C 1
ATOM 5202 O O . ILE B 1 142 ? 11.965 75.535 -5.773 1.00 15.67 143 ILE B O 1
ATOM 5207 N N . TYR B 1 143 ? 11.413 76.221 -7.844 1.00 15.95 144 TYR B N 1
ATOM 5208 C CA . TYR B 1 143 ? 9.981 76.074 -7.599 1.00 15.98 144 TYR B CA 1
ATOM 5209 C C . TYR B 1 143 ? 9.578 74.798 -8.313 1.00 16.36 144 TYR B C 1
ATOM 5210 O O . TYR B 1 143 ? 9.329 74.809 -9.523 1.00 17.07 144 TYR B O 1
ATOM 5219 N N . ASN B 1 144 ? 9.530 73.691 -7.583 1.00 13.73 145 ASN B N 1
ATOM 5220 C CA . ASN B 1 144 ? 9.164 72.444 -8.223 1.00 15.79 145 ASN B CA 1
ATOM 5221 C C . ASN B 1 144 ? 7.669 72.219 -8.180 1.00 15.54 145 ASN B C 1
ATOM 5222 O O . ASN B 1 144 ? 7.154 71.588 -7.253 1.00 17.24 145 ASN B O 1
ATOM 5227 N N . ALA B 1 145 ? 6.979 72.755 -9.184 1.00 16.26 146 ALA B N 1
ATOM 5228 C CA . ALA B 1 145 ? 5.532 72.596 -9.310 1.00 17.60 146 ALA B CA 1
ATOM 5229 C C . ALA B 1 145 ? 5.324 71.527 -10.382 1.00 18.52 146 ALA B C 1
ATOM 5230 O O . ALA B 1 145 ? 4.382 71.590 -11.183 1.00 19.53 146 ALA B O 1
ATOM 5232 N N . GLY B 1 146 ? 6.223 70.547 -10.377 1.00 18.02 147 GLY B N 1
ATOM 5233 C CA . GLY B 1 146 ? 6.182 69.461 -11.341 1.00 18.01 147 GLY B CA 1
ATOM 5234 C C . GLY B 1 146 ? 4.883 68.685 -11.421 1.00 19.72 147 GLY B C 1
ATOM 5235 O O . GLY B 1 146 ? 4.598 68.084 -12.451 1.00 18.10 147 GLY B O 1
ATOM 5236 N N . GLU B 1 147 ? 4.103 68.671 -10.342 1.00 19.45 148 GLU B N 1
ATOM 5237 C CA . GLU B 1 147 ? 2.827 67.958 -10.347 1.00 19.09 148 GLU B CA 1
ATOM 5238 C C . GLU B 1 147 ? 1.759 68.761 -11.080 1.00 20.23 148 GLU B C 1
ATOM 5239 O O . GLU B 1 147 ? 0.640 68.285 -11.273 1.00 21.80 148 GLU B O 1
ATOM 5245 N N . CYS B 1 148 ? 2.103 69.983 -11.474 1.00 20.00 149 CYS B N 1
ATOM 5246 C CA . CYS B 1 148 ? 1.170 70.867 -12.166 1.00 20.35 149 CYS B CA 1
ATOM 5247 C C . CYS B 1 148 ? 1.577 71.064 -13.622 1.00 20.79 149 CYS B C 1
ATOM 5248 O O . CYS B 1 148 ? 2.759 71.205 -13.930 1.00 18.82 149 CYS B O 1
ATOM 5251 N N . LYS B 1 149 ? 0.593 71.079 -14.515 1.00 20.93 150 LYS B N 1
ATOM 5252 C CA . LYS B 1 149 ? 0.864 71.275 -15.935 1.00 22.41 150 LYS B CA 1
ATOM 5253 C C . LYS B 1 149 ? 1.092 72.742 -16.273 1.00 22.72 150 LYS B C 1
ATOM 5254 O O . LYS B 1 149 ? 0.543 73.638 -15.623 1.00 22.97 150 LYS B O 1
ATOM 5260 N N . ALA B 1 150 ? 1.915 72.984 -17.287 1.00 21.32 151 ALA B N 1
ATOM 5261 C CA . ALA B 1 150 ? 2.172 74.339 -17.747 1.00 22.99 151 ALA B CA 1
ATOM 5262 C C . ALA B 1 150 ? 1.109 74.596 -18.810 1.00 23.84 151 ALA B C 1
ATOM 5263 O O . ALA B 1 150 ? 0.438 73.665 -19.244 1.00 24.02 151 ALA B O 1
ATOM 5265 N N . ASP B 1 151 ? 0.942 75.855 -19.201 1.00 24.67 152 ASP B N 1
ATOM 5266 C CA . ASP B 1 151 ? -0.014 76.223 -20.243 1.00 26.68 152 ASP B CA 1
ATOM 5267 C C . ASP B 1 151 ? 0.797 76.184 -21.535 1.00 25.63 152 ASP B C 1
ATOM 5268 O O . ASP B 1 151 ? 1.608 77.066 -21.785 1.00 24.98 152 ASP B O 1
ATOM 5273 N N . PRO B 1 152 ? 0.590 75.158 -22.371 1.00 27.58 153 PRO B N 1
ATOM 5274 C CA . PRO B 1 152 ? 1.343 75.055 -23.626 1.00 28.68 153 PRO B CA 1
ATOM 5275 C C . PRO B 1 152 ? 1.159 76.210 -24.615 1.00 29.63 153 PRO B C 1
ATOM 5276 O O . PRO B 1 152 ? 1.916 76.327 -25.578 1.00 30.35 153 PRO B O 1
ATOM 5280 N N . SER B 1 153 ? 0.167 77.065 -24.380 1.00 29.54 154 SER B N 1
ATOM 5281 C CA . SER B 1 153 ? -0.075 78.188 -25.278 1.00 29.76 154 SER B CA 1
ATOM 5282 C C . SER B 1 153 ? 0.828 79.375 -24.960 1.00 29.60 154 SER B C 1
ATOM 5283 O O . SER B 1 153 ? 0.870 80.348 -25.710 1.00 29.35 154 SER B O 1
ATOM 5286 N N . ILE B 1 154 ? 1.545 79.307 -23.843 1.00 27.95 155 ILE B N 1
ATOM 5287 C CA . ILE B 1 154 ? 2.452 80.390 -23.485 1.00 26.04 155 ILE B CA 1
ATOM 5288 C C . ILE B 1 154 ? 3.562 80.430 -24.535 1.00 26.51 155 ILE B C 1
ATOM 5289 O O . ILE B 1 154 ? 4.105 79.388 -24.912 1.00 23.21 155 ILE B O 1
ATOM 5294 N N . PRO B 1 155 ? 3.897 81.631 -25.037 1.00 26.65 156 PRO B N 1
ATOM 5295 C CA . PRO B 1 155 ? 4.946 81.796 -26.051 1.00 27.86 156 PRO B CA 1
ATOM 5296 C C . PRO B 1 155 ? 6.267 81.185 -25.607 1.00 27.37 156 PRO B C 1
ATOM 5297 O O . PRO B 1 155 ? 6.806 81.555 -24.565 1.00 26.96 156 PRO B O 1
ATOM 5301 N N . GLY B 1 156 ? 6.790 80.251 -26.395 1.00 26.74 157 GLY B N 1
ATOM 5302 C CA . GLY B 1 156 ? 8.053 79.632 -26.033 1.00 24.38 157 GLY B CA 1
ATOM 5303 C C . GLY B 1 156 ? 7.914 78.205 -25.552 1.00 24.75 157 GLY B C 1
ATOM 5304 O O . GLY B 1 156 ? 8.871 77.434 -25.622 1.00 24.07 157 GLY B O 1
ATOM 5305 N N . LEU B 1 157 ? 6.733 77.847 -25.056 1.00 22.77 158 LEU B N 1
ATOM 5306 C CA . LEU B 1 157 ? 6.503 76.486 -24.590 1.00 22.88 158 LEU B CA 1
ATOM 5307 C C . LEU B 1 157 ? 6.036 75.601 -25.736 1.00 24.27 158 LEU B C 1
ATOM 5308 O O . LEU B 1 157 ? 5.407 76.074 -26.688 1.00 23.43 158 LEU B O 1
ATOM 5313 N N . THR B 1 158 ? 6.350 74.315 -25.633 1.00 23.06 159 THR B N 1
ATOM 5314 C CA . THR B 1 158 ? 5.987 73.350 -26.655 1.00 24.13 159 THR B CA 1
ATOM 5315 C C . THR B 1 158 ? 5.145 72.210 -26.097 1.00 23.57 159 THR B C 1
ATOM 5316 O O . THR B 1 158 ? 4.710 71.335 -26.840 1.00 22.74 159 THR B O 1
ATOM 5320 N N . SER B 1 159 ? 4.915 72.229 -24.786 1.00 20.97 160 SER B N 1
ATOM 5321 C CA . SER B 1 159 ? 4.120 71.196 -24.133 1.00 19.83 160 SER B CA 1
ATOM 5322 C C . SER B 1 159 ? 3.692 71.643 -22.741 1.00 20.01 160 SER B C 1
ATOM 5323 O O . SER B 1 159 ? 3.970 72.763 -22.324 1.00 19.71 160 SER B O 1
ATOM 5326 N N . THR B 1 160 ? 3.022 70.747 -22.024 1.00 20.47 161 THR B N 1
ATOM 5327 C CA . THR B 1 160 ? 2.572 71.028 -20.666 1.00 22.50 161 THR B CA 1
ATOM 5328 C C . THR B 1 160 ? 3.745 70.890 -19.691 1.00 22.37 161 THR B C 1
ATOM 5329 O O . THR B 1 160 ? 3.576 71.044 -18.481 1.00 21.45 161 THR B O 1
ATOM 5333 N N . THR B 1 161 ? 4.925 70.582 -20.226 1.00 21.20 162 THR B N 1
ATOM 5334 C CA . THR B 1 161 ? 6.133 70.429 -19.416 1.00 19.46 162 THR B CA 1
ATOM 5335 C C . THR B 1 161 ? 7.040 71.633 -19.648 1.00 19.44 162 THR B C 1
ATOM 5336 O O . THR B 1 161 ? 7.230 72.064 -20.785 1.00 18.01 162 THR B O 1
ATOM 5340 N N . CYS B 1 162 ? 7.595 72.182 -18.571 1.00 18.42 163 CYS B N 1
ATOM 5341 C CA . CYS B 1 162 ? 8.484 73.329 -18.689 1.00 18.28 163 CYS B CA 1
ATOM 5342 C C . CYS B 1 162 ? 9.497 73.345 -17.562 1.00 17.99 163 CYS B C 1
ATOM 5343 O O . CYS B 1 162 ? 9.130 73.325 -16.385 1.00 16.33 163 CYS B O 1
ATOM 5346 N N . VAL B 1 163 ? 10.774 73.358 -17.935 1.00 16.39 164 VAL B N 1
ATOM 5347 C CA . VAL B 1 163 ? 11.873 73.397 -16.976 1.00 15.88 164 VAL B CA 1
ATOM 5348 C C . VAL B 1 163 ? 12.691 74.607 -17.402 1.00 17.19 164 VAL B C 1
ATOM 5349 O O . VAL B 1 163 ? 13.542 74.526 -18.294 1.00 18.59 164 VAL B O 1
ATOM 5353 N N . ALA B 1 164 ? 12.415 75.735 -16.763 1.00 16.83 165 ALA B N 1
ATOM 5354 C CA . ALA B 1 164 ? 13.063 76.989 -17.112 1.00 17.19 165 ALA B CA 1
ATOM 5355 C C . ALA B 1 164 ? 13.983 77.530 -16.032 1.00 19.06 165 ALA B C 1
ATOM 5356 O O . ALA B 1 164 ? 13.645 77.524 -14.848 1.00 16.14 165 ALA B O 1
ATOM 5358 N N . LEU B 1 165 ? 15.141 78.014 -16.466 1.00 17.88 166 LEU B N 1
ATOM 5359 C CA . LEU B 1 165 ? 16.144 78.572 -15.568 1.00 19.84 166 LEU B CA 1
ATOM 5360 C C . LEU B 1 165 ? 16.379 80.046 -15.899 1.00 19.49 166 LEU B C 1
ATOM 5361 O O . LEU B 1 165 ? 16.688 80.396 -17.042 1.00 19.29 166 LEU B O 1
ATOM 5366 N N . ASN B 1 166 ? 16.221 80.905 -14.897 1.00 18.65 167 ASN B N 1
ATOM 5367 C CA . ASN B 1 166 ? 16.424 82.342 -15.070 1.00 18.39 167 ASN B CA 1
ATOM 5368 C C . ASN B 1 166 ? 17.655 82.739 -14.254 1.00 17.64 167 ASN B C 1
ATOM 5369 O O . ASN B 1 166 ? 17.612 82.746 -13.021 1.00 16.99 167 ASN B O 1
ATOM 5374 N N . PHE B 1 167 ? 18.749 83.051 -14.942 1.00 16.69 168 PHE B N 1
ATOM 5375 C CA . PHE B 1 167 ? 19.996 83.427 -14.274 1.00 18.52 168 PHE B CA 1
ATOM 5376 C C . PHE B 1 167 ? 19.959 84.817 -13.653 1.00 19.04 168 PHE B C 1
ATOM 5377 O O . PHE B 1 167 ? 20.700 85.100 -12.716 1.00 19.85 168 PHE B O 1
ATOM 5385 N N . LYS B 1 168 ? 19.095 85.680 -14.175 1.00 21.06 169 LYS B N 1
ATOM 5386 C CA . LYS B 1 168 ? 18.957 87.039 -13.657 1.00 22.33 169 LYS B CA 1
ATOM 5387 C C . LYS B 1 168 ? 18.236 87.006 -12.307 1.00 21.43 169 LYS B C 1
ATOM 5388 O O . LYS B 1 168 ? 18.710 87.577 -11.326 1.00 21.40 169 LYS B O 1
ATOM 5394 N N . THR B 1 169 ? 17.094 86.331 -12.257 1.00 21.41 170 THR B N 1
ATOM 5395 C CA . THR B 1 169 ? 16.331 86.233 -11.014 1.00 21.95 170 THR B CA 1
ATOM 5396 C C . THR B 1 169 ? 16.795 85.060 -10.150 1.00 22.00 170 THR B C 1
ATOM 5397 O O . THR B 1 169 ? 16.356 84.916 -9.007 1.00 20.67 170 THR B O 1
ATOM 5401 N N . ARG B 1 170 ? 17.677 84.229 -10.704 1.00 21.03 171 ARG B N 1
ATOM 5402 C CA . ARG B 1 170 ? 18.206 83.058 -10.005 1.00 21.90 171 ARG B CA 1
ATOM 5403 C C . ARG B 1 170 ? 17.079 82.157 -9.512 1.00 21.41 171 ARG B C 1
ATOM 5404 O O . ARG B 1 170 ? 16.919 81.909 -8.312 1.00 21.08 171 ARG B O 1
ATOM 5412 N N . GLU B 1 171 ? 16.312 81.652 -10.472 1.00 19.29 172 GLU B N 1
ATOM 5413 C CA . GLU B 1 171 ? 15.172 80.796 -10.191 1.00 19.34 172 GLU B CA 1
ATOM 5414 C C . GLU B 1 171 ? 15.010 79.697 -11.235 1.00 18.98 172 GLU B C 1
ATOM 5415 O O . GLU B 1 171 ? 15.313 79.894 -12.408 1.00 17.97 172 GLU B O 1
ATOM 5421 N N . GLN B 1 172 ? 14.533 78.538 -10.796 1.00 18.82 173 GLN B N 1
ATOM 5422 C CA . GLN B 1 172 ? 14.251 77.445 -11.712 1.00 19.50 173 GLN B CA 1
ATOM 5423 C C . GLN B 1 172 ? 12.780 77.133 -11.508 1.00 19.17 173 GLN B C 1
ATOM 5424 O O . GLN B 1 172 ? 12.317 77.016 -10.373 1.00 18.46 173 GLN B O 1
ATOM 5430 N N . VAL B 1 173 ? 12.044 77.014 -12.604 1.00 18.07 174 VAL B N 1
ATOM 5431 C CA . VAL B 1 173 ? 10.635 76.685 -12.526 1.00 17.20 174 VAL B CA 1
ATOM 5432 C C . VAL B 1 173 ? 10.454 75.326 -13.178 1.00 18.40 174 VAL B C 1
ATOM 5433 O O . VAL B 1 173 ? 10.926 75.100 -14.294 1.00 19.32 174 VAL B O 1
ATOM 5437 N N . ILE B 1 174 ? 9.806 74.414 -12.462 1.00 16.62 175 ILE B N 1
ATOM 5438 C CA . ILE B 1 174 ? 9.542 73.074 -12.976 1.00 16.94 175 ILE B CA 1
ATOM 5439 C C . ILE B 1 174 ? 8.039 72.830 -13.014 1.00 18.01 175 ILE B C 1
ATOM 5440 O O . ILE B 1 174 ? 7.361 72.953 -11.996 1.00 18.62 175 ILE B O 1
ATOM 5445 N N . LEU B 1 175 ? 7.527 72.490 -14.194 1.00 17.79 176 LEU B N 1
ATOM 5446 C CA . LEU B 1 175 ? 6.107 72.198 -14.378 1.00 18.45 176 LEU B CA 1
ATOM 5447 C C . LEU B 1 175 ? 5.961 70.968 -15.271 1.00 20.60 176 LEU B C 1
ATOM 5448 O O . LEU B 1 175 ? 6.797 70.723 -16.135 1.00 18.18 176 LEU B O 1
ATOM 5453 N N . GLY B 1 176 ? 4.909 70.188 -15.035 1.00 20.67 177 GLY B N 1
ATOM 5454 C CA . GLY B 1 176 ? 4.646 69.015 -15.855 1.00 20.31 177 GLY B CA 1
ATOM 5455 C C . GLY B 1 176 ? 5.667 67.893 -15.896 1.00 19.90 177 GLY B C 1
ATOM 5456 O O . GLY B 1 176 ? 5.889 67.297 -16.946 1.00 19.56 177 GLY B O 1
ATOM 5457 N N . THR B 1 177 ? 6.304 67.616 -14.763 1.00 18.95 178 THR B N 1
ATOM 5458 C CA . THR B 1 177 ? 7.264 66.524 -14.667 1.00 17.36 178 THR B CA 1
ATOM 5459 C C . THR B 1 177 ? 7.679 66.304 -13.229 1.00 18.32 178 THR B C 1
ATOM 5460 O O . THR B 1 177 ? 8.091 67.239 -12.548 1.00 17.21 178 THR B O 1
ATOM 5464 N N . GLU B 1 178 ? 7.562 65.060 -12.771 1.00 17.37 179 GLU B N 1
ATOM 5465 C CA . GLU B 1 178 ? 7.919 64.704 -11.405 1.00 18.79 179 GLU B CA 1
ATOM 5466 C C . GLU B 1 178 ? 9.233 63.921 -11.341 1.00 18.67 179 GLU B C 1
ATOM 5467 O O . GLU B 1 178 ? 9.578 63.351 -10.308 1.00 18.32 179 GLU B O 1
ATOM 5473 N N . TYR B 1 179 ? 9.966 63.896 -12.451 1.00 18.32 180 TYR B N 1
ATOM 5474 C CA . TYR B 1 179 ? 11.249 63.202 -12.485 1.00 18.53 180 TYR B CA 1
ATOM 5475 C C . TYR B 1 179 ? 12.213 64.031 -11.647 1.00 17.14 180 TYR B C 1
ATOM 5476 O O . TYR B 1 179 ? 12.509 65.170 -11.993 1.00 16.74 180 TYR B O 1
ATOM 5485 N N . ALA B 1 180 ? 12.713 63.452 -10.560 1.00 16.93 181 ALA B N 1
ATOM 5486 C CA . ALA B 1 180 ? 13.602 64.164 -9.646 1.00 17.00 181 ALA B CA 1
ATOM 5487 C C . ALA B 1 180 ? 14.869 64.715 -10.277 1.00 16.85 181 ALA B C 1
ATOM 5488 O O . ALA B 1 180 ? 15.374 65.755 -9.854 1.00 14.92 181 ALA B O 1
ATOM 5490 N N . GLY B 1 181 ? 15.375 64.026 -11.292 1.00 16.46 182 GLY B N 1
ATOM 5491 C CA . GLY B 1 181 ? 16.588 64.471 -11.951 1.00 16.70 182 GLY B CA 1
ATOM 5492 C C . GLY B 1 181 ? 16.551 65.885 -12.495 1.00 14.71 182 GLY B C 1
ATOM 5493 O O . GLY B 1 181 ? 17.597 66.516 -12.642 1.00 17.20 182 GLY B O 1
ATOM 5494 N N . GLU B 1 182 ? 15.361 66.387 -12.804 1.00 15.84 183 GLU B N 1
ATOM 5495 C CA . GLU B 1 182 ? 15.235 67.741 -13.341 1.00 16.01 183 GLU B CA 1
ATOM 5496 C C . GLU B 1 182 ? 15.773 68.786 -12.366 1.00 16.53 183 GLU B C 1
ATOM 5497 O O . GLU B 1 182 ? 16.342 69.790 -12.787 1.00 15.94 183 GLU B O 1
ATOM 5503 N N . MET B 1 183 ? 15.597 68.556 -11.067 1.00 14.75 184 MET B N 1
ATOM 5504 C CA . MET B 1 183 ? 16.087 69.509 -10.068 1.00 14.81 184 MET B CA 1
ATOM 5505 C C . MET B 1 183 ? 17.609 69.459 -10.011 1.00 14.96 184 MET B C 1
ATOM 5506 O O . MET B 1 183 ? 18.285 70.482 -10.070 1.00 12.70 184 MET B O 1
ATOM 5511 N N . LYS B 1 184 ? 18.133 68.245 -9.887 1.00 15.67 185 LYS B N 1
ATOM 5512 C CA . LYS B 1 184 ? 19.568 68.003 -9.812 1.00 17.23 185 LYS B CA 1
ATOM 5513 C C . LYS B 1 184 ? 20.335 68.532 -11.031 1.00 15.64 185 LYS B C 1
ATOM 5514 O O . LYS B 1 184 ? 21.376 69.177 -10.888 1.00 16.15 185 LYS B O 1
ATOM 5520 N N . LYS B 1 185 ? 19.835 68.263 -12.229 1.00 16.42 186 LYS B N 1
ATOM 5521 C CA . LYS B 1 185 ? 20.531 68.736 -13.416 1.00 15.69 186 LYS B CA 1
ATOM 5522 C C . LYS B 1 185 ? 20.322 70.235 -13.632 1.00 16.60 186 LYS B C 1
ATOM 5523 O O . LYS B 1 185 ? 21.091 70.882 -14.341 1.00 18.13 186 LYS B O 1
ATOM 5529 N N . GLY B 1 186 ? 19.286 70.791 -13.013 1.00 15.96 187 GLY B N 1
ATOM 5530 C CA . GLY B 1 186 ? 19.067 72.221 -13.126 1.00 17.37 187 GLY B CA 1
ATOM 5531 C C . GLY B 1 186 ? 20.179 72.929 -12.360 1.00 17.24 187 GLY B C 1
ATOM 5532 O O . GLY B 1 186 ? 20.695 73.968 -12.786 1.00 18.30 187 GLY B O 1
ATOM 5533 N N . ILE B 1 187 ? 20.549 72.357 -11.216 1.00 17.10 188 ILE B N 1
ATOM 5534 C CA . ILE B 1 187 ? 21.614 72.915 -10.388 1.00 15.88 188 ILE B CA 1
ATOM 5535 C C . ILE B 1 187 ? 22.951 72.738 -11.106 1.00 17.28 188 ILE B C 1
ATOM 5536 O O . ILE B 1 187 ? 23.818 73.606 -11.032 1.00 16.56 188 ILE B O 1
ATOM 5541 N N . LEU B 1 188 ? 23.120 71.610 -11.796 1.00 14.70 189 LEU B N 1
ATOM 5542 C CA . LEU B 1 188 ? 24.353 71.371 -12.539 1.00 15.00 189 LEU B CA 1
ATOM 5543 C C . LEU B 1 188 ? 24.479 72.447 -13.625 1.00 16.11 189 LEU B C 1
ATOM 5544 O O . LEU B 1 188 ? 25.550 73.020 -13.828 1.00 17.59 189 LEU B O 1
ATOM 5549 N N . THR B 1 189 ? 23.377 72.720 -14.315 1.00 16.37 190 THR B N 1
ATOM 5550 C CA . THR B 1 189 ? 23.361 73.735 -15.361 1.00 16.70 190 THR B CA 1
ATOM 5551 C C . THR B 1 189 ? 23.734 75.103 -14.766 1.00 18.98 190 THR B C 1
ATOM 5552 O O . THR B 1 189 ? 24.480 75.868 -15.379 1.00 17.40 190 THR B O 1
ATOM 5556 N N . VAL B 1 190 ? 23.219 75.409 -13.576 1.00 17.37 191 VAL B N 1
ATOM 5557 C CA . VAL B 1 190 ? 23.549 76.679 -12.925 1.00 17.64 191 VAL B CA 1
ATOM 5558 C C . VAL B 1 190 ? 25.064 76.724 -12.715 1.00 17.84 191 VAL B C 1
ATOM 5559 O O . VAL B 1 190 ? 25.710 77.733 -12.985 1.00 17.87 191 VAL B O 1
ATOM 5563 N N . MET B 1 191 ? 25.625 75.621 -12.238 1.00 17.23 192 MET B N 1
ATOM 5564 C CA . MET B 1 191 ? 27.061 75.550 -12.011 1.00 17.89 192 MET B CA 1
ATOM 5565 C C . MET B 1 191 ? 27.854 75.693 -13.314 1.00 17.76 192 MET B C 1
ATOM 5566 O O . MET B 1 191 ? 28.964 76.228 -13.312 1.00 17.64 192 MET B O 1
ATOM 5571 N N . PHE B 1 192 ? 27.283 75.223 -14.423 1.00 17.85 193 PHE B N 1
ATOM 5572 C CA . PHE B 1 192 ? 27.948 75.316 -15.720 1.00 17.50 193 PHE B CA 1
ATOM 5573 C C . PHE B 1 192 ? 28.019 76.741 -16.267 1.00 18.54 193 PHE B C 1
ATOM 5574 O O . PHE B 1 192 ? 28.645 76.983 -17.302 1.00 18.29 193 PHE B O 1
ATOM 5582 N N . GLU B 1 193 ? 27.372 77.678 -15.579 1.00 18.85 194 GLU B N 1
ATOM 5583 C CA . GLU B 1 193 ? 27.411 79.082 -15.977 1.00 20.55 194 GLU B CA 1
ATOM 5584 C C . GLU B 1 193 ? 28.112 79.902 -14.900 1.00 21.47 194 GLU B C 1
ATOM 5585 O O . GLU B 1 193 ? 28.906 80.793 -15.209 1.00 23.58 194 GLU B O 1
ATOM 5591 N N . LEU B 1 194 ? 27.836 79.602 -13.635 1.00 19.55 195 LEU B N 1
ATOM 5592 C CA . LEU B 1 194 ? 28.474 80.352 -12.560 1.00 20.87 195 LEU B CA 1
ATOM 5593 C C . LEU B 1 194 ? 29.969 80.059 -12.431 1.00 21.14 195 LEU B C 1
ATOM 5594 O O . LEU B 1 194 ? 30.765 80.965 -12.181 1.00 20.68 195 LEU B O 1
ATOM 5599 N N . MET B 1 195 ? 30.367 78.805 -12.598 1.00 19.41 196 MET B N 1
ATOM 5600 C CA . MET B 1 195 ? 31.786 78.497 -12.476 1.00 20.11 196 MET B CA 1
ATOM 5601 C C . MET B 1 195 ? 32.578 79.221 -13.566 1.00 20.69 196 MET B C 1
ATOM 5602 O O . MET B 1 195 ? 33.662 79.745 -13.304 1.00 22.03 196 MET B O 1
ATOM 5607 N N . PRO B 1 196 ? 32.059 79.253 -14.805 1.00 21.16 197 PRO B N 1
ATOM 5608 C CA . PRO B 1 196 ? 32.809 79.967 -15.843 1.00 21.89 197 PRO B CA 1
ATOM 5609 C C . PRO B 1 196 ? 33.007 81.425 -15.410 1.00 22.54 197 PRO B C 1
ATOM 5610 O O . PRO B 1 196 ? 34.075 81.994 -15.588 1.00 21.68 197 PRO B O 1
ATOM 5614 N N . GLN B 1 197 ? 31.967 82.018 -14.832 1.00 23.81 198 GLN B N 1
ATOM 5615 C CA . GLN B 1 197 ? 32.036 83.403 -14.368 1.00 26.15 198 GLN B CA 1
ATOM 5616 C C . GLN B 1 197 ? 33.152 83.584 -13.344 1.00 27.85 198 GLN B C 1
ATOM 5617 O O . GLN B 1 197 ? 33.770 84.647 -13.264 1.00 28.00 198 GLN B O 1
ATOM 5623 N N . MET B 1 198 ? 33.405 82.536 -12.569 1.00 27.36 199 MET B N 1
ATOM 5624 C CA . MET B 1 198 ? 34.443 82.557 -11.544 1.00 28.74 199 MET B CA 1
ATOM 5625 C C . MET B 1 198 ? 35.736 81.934 -12.067 1.00 28.49 199 MET B C 1
ATOM 5626 O O . MET B 1 198 ? 36.691 81.734 -11.320 1.00 26.23 199 MET B O 1
ATOM 5631 N N . ASN B 1 199 ? 35.753 81.630 -13.360 1.00 30.34 200 ASN B N 1
ATOM 5632 C CA . ASN B 1 199 ? 36.916 81.032 -14.003 1.00 30.56 200 ASN B CA 1
ATOM 5633 C C . ASN B 1 199 ? 37.248 79.633 -13.493 1.00 28.51 200 ASN B C 1
ATOM 5634 O O . ASN B 1 199 ? 38.403 79.212 -13.540 1.00 27.18 200 ASN B O 1
ATOM 5639 N N . HIS B 1 200 ? 36.242 78.922 -12.990 1.00 24.03 201 HIS B N 1
ATOM 5640 C CA . HIS B 1 200 ? 36.441 77.552 -12.521 1.00 22.48 201 HIS B CA 1
ATOM 5641 C C . HIS B 1 200 ? 35.841 76.616 -13.567 1.00 21.53 201 HIS B C 1
ATOM 5642 O O . HIS B 1 200 ? 34.961 77.016 -14.332 1.00 21.45 201 HIS B O 1
ATOM 5649 N N . LEU B 1 201 ? 36.314 75.373 -13.597 1.00 20.67 202 LEU B N 1
ATOM 5650 C CA . LEU B 1 201 ? 35.834 74.404 -14.574 1.00 20.05 202 LEU B CA 1
ATOM 5651 C C . LEU B 1 201 ? 34.815 73.414 -14.024 1.00 17.71 202 LEU B C 1
ATOM 5652 O O . LEU B 1 201 ? 35.143 72.562 -13.199 1.00 18.73 202 LEU B O 1
ATOM 5657 N N . CYS B 1 202 ? 33.576 73.537 -14.484 1.00 17.39 203 CYS B N 1
ATOM 5658 C CA . CYS B 1 202 ? 32.525 72.623 -14.060 1.00 17.30 203 CYS B CA 1
ATOM 5659 C C . CYS B 1 202 ? 32.699 71.376 -14.931 1.00 17.83 203 CYS B C 1
ATOM 5660 O O . CYS B 1 202 ? 32.920 71.486 -16.140 1.00 16.92 203 CYS B O 1
ATOM 5663 N N . MET B 1 203 ? 32.598 70.199 -14.323 1.00 18.80 204 MET B N 1
ATOM 5664 C CA . MET B 1 203 ? 32.798 68.949 -15.054 1.00 19.21 204 MET B CA 1
ATOM 5665 C C . MET B 1 203 ? 31.701 67.915 -14.836 1.00 18.50 204 MET B C 1
ATOM 5666 O O . MET B 1 203 ? 31.318 67.640 -13.696 1.00 15.68 204 MET B O 1
ATOM 5671 N N . HIS B 1 204 ? 31.207 67.332 -15.927 1.00 19.41 205 HIS B N 1
ATOM 5672 C CA . HIS B 1 204 ? 30.186 66.293 -15.822 1.00 19.17 205 HIS B CA 1
ATOM 5673 C C . HIS B 1 204 ? 30.984 65.010 -15.639 1.00 19.85 205 HIS B C 1
ATOM 5674 O O . HIS B 1 204 ? 31.057 64.161 -16.536 1.00 17.90 205 HIS B O 1
ATOM 5681 N N . ALA B 1 205 ? 31.591 64.874 -14.469 1.00 19.77 206 ALA B N 1
ATOM 5682 C CA . ALA B 1 205 ? 32.425 63.719 -14.189 1.00 20.35 206 ALA B CA 1
ATOM 5683 C C . ALA B 1 205 ? 32.370 63.269 -12.741 1.00 19.73 206 ALA B C 1
ATOM 5684 O O . ALA B 1 205 ? 32.078 64.057 -11.842 1.00 18.81 206 ALA B O 1
ATOM 5686 N N . SER B 1 206 ? 32.658 61.990 -12.525 1.00 19.38 207 SER B N 1
ATOM 5687 C CA . SER B 1 206 ? 32.700 61.432 -11.179 1.00 19.69 207 SER B CA 1
ATOM 5688 C C . SER B 1 206 ? 34.155 61.593 -10.761 1.00 20.68 207 SER B C 1
ATOM 5689 O O . SER B 1 206 ? 34.989 61.990 -11.580 1.00 21.15 207 SER B O 1
ATOM 5692 N N . ALA B 1 207 ? 34.471 61.289 -9.507 1.00 19.25 208 ALA B N 1
ATOM 5693 C CA . ALA B 1 207 ? 35.840 61.430 -9.040 1.00 20.50 208 ALA B CA 1
ATOM 5694 C C . ALA B 1 207 ? 36.110 60.664 -7.752 1.00 21.69 208 ALA B C 1
ATOM 5695 O O . ALA B 1 207 ? 35.213 60.466 -6.938 1.00 21.98 208 ALA B O 1
ATOM 5697 N N . ASN B 1 208 ? 37.353 60.221 -7.590 1.00 21.59 209 ASN B N 1
ATOM 5698 C CA . ASN B 1 208 ? 37.769 59.525 -6.379 1.00 21.84 209 ASN B CA 1
ATOM 5699 C C . ASN B 1 208 ? 39.237 59.841 -6.128 1.00 23.54 209 ASN B C 1
ATOM 5700 O O . ASN B 1 208 ? 39.907 60.425 -6.986 1.00 22.72 209 ASN B O 1
ATOM 5705 N N . VAL B 1 209 ? 39.736 59.480 -4.949 1.00 23.65 210 VAL B N 1
ATOM 5706 C CA . VAL B 1 209 ? 41.123 59.773 -4.616 1.00 24.12 210 VAL B CA 1
ATOM 5707 C C . VAL B 1 209 ? 41.829 58.585 -3.967 1.00 25.28 210 VAL B C 1
ATOM 5708 O O . VAL B 1 209 ? 41.251 57.878 -3.141 1.00 26.31 210 VAL B O 1
ATOM 5712 N N . GLY B 1 210 ? 43.079 58.366 -4.362 1.00 27.37 211 GLY B N 1
ATOM 5713 C CA . GLY B 1 210 ? 43.846 57.260 -3.818 1.00 29.39 211 GLY B CA 1
ATOM 5714 C C . GLY B 1 210 ? 44.418 57.537 -2.441 1.00 31.10 211 GLY B C 1
ATOM 5715 O O . GLY B 1 210 ? 44.383 58.671 -1.956 1.00 28.61 211 GLY B O 1
ATOM 5716 N N . LYS B 1 211 ? 44.955 56.498 -1.809 1.00 32.39 212 LYS B N 1
ATOM 5717 C CA . LYS B 1 211 ? 45.536 56.635 -0.482 1.00 34.93 212 LYS B CA 1
ATOM 5718 C C . LYS B 1 211 ? 46.611 57.712 -0.448 1.00 35.45 212 LYS B C 1
ATOM 5719 O O . LYS B 1 211 ? 46.782 58.392 0.565 1.00 36.73 212 LYS B O 1
ATOM 5725 N N . GLN B 1 212 ? 47.325 57.875 -1.557 1.00 35.78 213 GLN B N 1
ATOM 5726 C CA . GLN B 1 212 ? 48.383 58.875 -1.640 1.00 36.66 213 GLN B CA 1
ATOM 5727 C C . GLN B 1 212 ? 47.863 60.259 -2.014 1.00 34.77 213 GLN B C 1
ATOM 5728 O O . GLN B 1 212 ? 48.643 61.187 -2.227 1.00 32.53 213 GLN B O 1
ATOM 5734 N N . GLY B 1 213 ? 46.544 60.393 -2.101 1.00 33.46 214 GLY B N 1
ATOM 5735 C CA . GLY B 1 213 ? 45.953 61.678 -2.429 1.00 30.10 214 GLY B CA 1
ATOM 5736 C C . GLY B 1 213 ? 45.873 62.035 -3.902 1.00 29.14 214 GLY B C 1
ATOM 5737 O O . GLY B 1 213 ? 45.595 63.182 -4.240 1.00 27.96 214 GLY B O 1
ATOM 5738 N N . ASP B 1 214 ? 46.114 61.072 -4.785 1.00 28.03 215 ASP B N 1
ATOM 5739 C CA . ASP B 1 214 ? 46.054 61.336 -6.219 1.00 28.19 215 ASP B CA 1
ATOM 5740 C C . ASP B 1 214 ? 44.605 61.288 -6.706 1.00 27.97 215 ASP B C 1
ATOM 5741 O O . ASP B 1 214 ? 43.940 60.256 -6.610 1.00 28.53 215 ASP B O 1
ATOM 5746 N N . VAL B 1 215 ? 44.128 62.411 -7.236 1.00 27.16 216 VAL B N 1
ATOM 5747 C CA . VAL B 1 215 ? 42.750 62.523 -7.718 1.00 26.16 216 VAL B CA 1
ATOM 5748 C C . VAL B 1 215 ? 42.542 62.123 -9.177 1.00 26.86 216 VAL B C 1
ATOM 5749 O O . VAL B 1 215 ? 43.328 62.479 -10.057 1.00 27.27 216 VAL B O 1
ATOM 5753 N N . THR B 1 216 ? 41.465 61.382 -9.418 1.00 25.83 217 THR B N 1
ATOM 5754 C CA . THR B 1 216 ? 41.106 60.951 -10.763 1.00 25.72 217 THR B CA 1
ATOM 5755 C C . THR B 1 216 ? 39.654 61.340 -11.038 1.00 23.72 217 THR B C 1
ATOM 5756 O O . THR B 1 216 ? 38.779 61.145 -10.192 1.00 23.63 217 THR B O 1
ATOM 5760 N N . VAL B 1 217 ? 39.400 61.907 -12.211 1.00 22.59 218 VAL B N 1
ATOM 5761 C CA . VAL B 1 217 ? 38.040 62.278 -12.574 1.00 21.23 218 VAL B CA 1
ATOM 5762 C C . VAL B 1 217 ? 37.661 61.497 -13.828 1.00 22.48 218 VAL B C 1
ATOM 5763 O O . VAL B 1 217 ? 38.514 61.233 -14.682 1.00 20.59 218 VAL B O 1
ATOM 5767 N N . PHE B 1 218 ? 36.391 61.114 -13.924 1.00 21.18 219 PHE B N 1
ATOM 5768 C CA . PHE B 1 218 ? 35.904 60.352 -15.069 1.00 21.35 219 PHE B CA 1
ATOM 5769 C C . PHE B 1 218 ? 34.750 61.079 -15.755 1.00 21.44 219 PHE B C 1
ATOM 5770 O O . PHE B 1 218 ? 33.653 61.148 -15.201 1.00 21.80 219 PHE B O 1
ATOM 5778 N N . PHE B 1 219 ? 34.993 61.618 -16.951 1.00 20.02 220 PHE B N 1
ATOM 5779 C CA . PHE B 1 219 ? 33.952 62.317 -17.707 1.00 20.02 220 PHE B CA 1
ATOM 5780 C C . PHE B 1 219 ? 33.068 61.339 -18.474 1.00 20.61 220 PHE B C 1
ATOM 5781 O O . PHE B 1 219 ? 33.541 60.315 -18.974 1.00 18.81 220 PHE B O 1
ATOM 5789 N N . GLY B 1 220 ? 31.786 61.669 -18.591 1.00 20.46 221 GLY B N 1
ATOM 5790 C CA . GLY B 1 220 ? 30.887 60.810 -19.335 1.00 18.96 221 GLY B CA 1
ATOM 5791 C C . GLY B 1 220 ? 29.416 61.094 -19.114 1.00 20.07 221 GLY B C 1
ATOM 5792 O O . GLY B 1 220 ? 29.026 61.679 -18.093 1.00 17.62 221 GLY B O 1
ATOM 5793 N N . LEU B 1 221 ? 28.597 60.697 -20.082 1.00 19.42 222 LEU B N 1
ATOM 5794 C CA . LEU B 1 221 ? 27.156 60.870 -19.969 1.00 20.71 222 LEU B CA 1
ATOM 5795 C C . LEU B 1 221 ? 26.694 59.810 -18.977 1.00 22.08 222 LEU B C 1
ATOM 5796 O O . LEU B 1 221 ? 27.456 58.908 -18.637 1.00 20.97 222 LEU B O 1
ATOM 5801 N N . SER B 1 222 ? 25.452 59.910 -18.517 1.00 22.81 223 SER B N 1
ATOM 5802 C CA . SER B 1 222 ? 24.929 58.953 -17.554 1.00 24.15 223 SER B CA 1
ATOM 5803 C C . SER B 1 222 ? 24.929 57.533 -18.104 1.00 24.07 223 SER B C 1
ATOM 5804 O O . SER B 1 222 ? 24.707 57.316 -19.292 1.00 23.50 223 SER B O 1
ATOM 5809 N N . GLY B 1 223 ? 25.188 56.571 -17.223 1.00 23.56 224 GLY B N 1
ATOM 5810 C CA . GLY B 1 223 ? 25.182 55.174 -17.619 1.00 24.40 224 GLY B CA 1
ATOM 5811 C C . GLY B 1 223 ? 26.320 54.718 -18.509 1.00 24.36 224 GLY B C 1
ATOM 5812 O O . GLY B 1 223 ? 26.211 53.682 -19.162 1.00 25.62 224 GLY B O 1
ATOM 5813 N N . THR B 1 224 ? 27.413 55.474 -18.546 1.00 23.25 225 THR B N 1
ATOM 5814 C CA . THR B 1 224 ? 28.547 55.085 -19.374 1.00 22.09 225 THR B CA 1
ATOM 5815 C C . THR B 1 224 ? 29.772 54.738 -18.536 1.00 21.33 225 THR B C 1
ATOM 5816 O O . THR B 1 224 ? 30.880 54.619 -19.062 1.00 23.52 225 THR B O 1
ATOM 5820 N N . GLY B 1 225 ? 29.573 54.576 -17.229 1.00 20.57 226 GLY B N 1
ATOM 5821 C CA . GLY B 1 225 ? 30.675 54.189 -16.365 1.00 22.02 226 GLY B CA 1
ATOM 5822 C C . GLY B 1 225 ? 31.072 55.053 -15.181 1.00 22.77 226 GLY B C 1
ATOM 5823 O O . GLY B 1 225 ? 31.760 54.566 -14.285 1.00 21.86 226 GLY B O 1
ATOM 5824 N N . LYS B 1 226 ? 30.649 56.316 -15.150 1.00 21.98 227 LYS B N 1
ATOM 5825 C CA . LYS B 1 226 ? 31.037 57.200 -14.051 1.00 22.60 227 LYS B CA 1
ATOM 5826 C C . LYS B 1 226 ?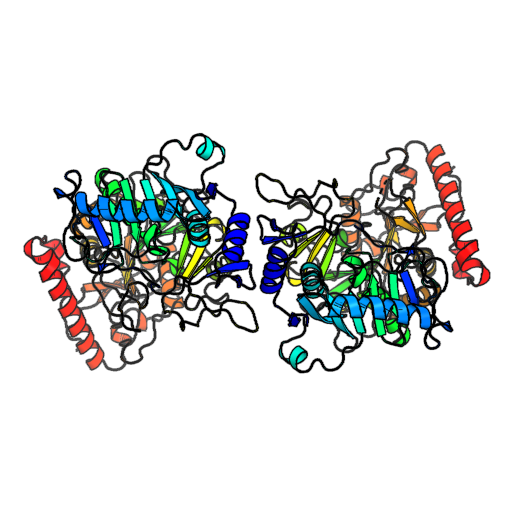 30.819 56.644 -12.648 1.00 22.08 227 LYS B C 1
ATOM 5827 O O . LYS B 1 226 ? 31.718 56.707 -11.809 1.00 20.40 227 LYS B O 1
ATOM 5833 N N . THR B 1 227 ? 29.632 56.106 -12.385 1.00 22.26 228 THR B N 1
ATOM 5834 C CA . THR B 1 227 ? 29.338 55.579 -11.053 1.00 23.22 228 THR B CA 1
ATOM 5835 C C . THR B 1 227 ? 30.065 54.278 -10.736 1.00 24.38 228 THR B C 1
ATOM 5836 O O . THR B 1 227 ? 30.705 54.160 -9.693 1.00 24.30 228 THR B O 1
ATOM 5840 N N . THR B 1 228 ? 29.983 53.305 -11.636 1.00 25.28 229 THR B N 1
ATOM 5841 C CA . THR B 1 228 ? 30.628 52.019 -11.396 1.00 27.01 229 THR B CA 1
ATOM 5842 C C . THR B 1 228 ? 32.158 52.084 -11.396 1.00 27.54 229 THR B C 1
ATOM 5843 O O . THR B 1 228 ? 32.812 51.371 -10.627 1.00 26.14 229 THR B O 1
ATOM 5847 N N . LEU B 1 229 ? 32.732 52.944 -12.233 1.00 26.15 230 LEU B N 1
ATOM 5848 C CA . LEU B 1 229 ? 34.187 53.054 -12.302 1.00 25.94 230 LEU B CA 1
ATOM 5849 C C . LEU B 1 229 ? 34.802 53.876 -11.173 1.00 26.43 230 LEU B C 1
ATOM 5850 O O . LEU B 1 229 ? 35.936 53.620 -10.761 1.00 27.41 230 LEU B O 1
ATOM 5855 N N . SER B 1 230 ? 34.064 54.854 -10.656 1.00 25.56 231 SER B N 1
ATOM 5856 C CA . SER B 1 230 ? 34.585 55.669 -9.564 1.00 25.35 231 SER B CA 1
ATOM 5857 C C . SER B 1 230 ? 34.450 54.909 -8.248 1.00 26.27 231 SER B C 1
ATOM 5858 O O . SER B 1 230 ? 35.068 55.274 -7.250 1.00 26.80 231 SER B O 1
ATOM 5861 N N . ALA B 1 231 ? 33.627 53.863 -8.247 1.00 27.24 232 ALA B N 1
ATOM 5862 C CA . ALA B 1 231 ? 33.446 53.039 -7.049 1.00 29.68 232 ALA B CA 1
ATOM 5863 C C . ALA B 1 231 ? 34.607 52.052 -7.074 1.00 31.15 232 ALA B C 1
ATOM 5864 O O . ALA B 1 231 ? 34.534 51.004 -7.715 1.00 30.04 232 ALA B O 1
ATOM 5866 N N . ASP B 1 232 ? 35.683 52.406 -6.382 1.00 32.59 233 ASP B N 1
ATOM 5867 C CA . ASP B 1 232 ? 36.889 51.588 -6.362 1.00 33.17 233 ASP B CA 1
ATOM 5868 C C . ASP B 1 232 ? 37.227 51.118 -4.951 1.00 34.03 233 ASP B C 1
ATOM 5869 O O . ASP B 1 232 ? 37.303 51.920 -4.022 1.00 32.77 233 ASP B O 1
ATOM 5874 N N . PRO B 1 233 ? 37.438 49.804 -4.774 1.00 36.38 234 PRO B N 1
ATOM 5875 C CA . PRO B 1 233 ? 37.768 49.223 -3.470 1.00 37.73 234 PRO B CA 1
ATOM 5876 C C . PRO B 1 233 ? 38.982 49.869 -2.803 1.00 38.63 234 PRO B C 1
ATOM 5877 O O . PRO B 1 233 ? 39.039 49.978 -1.581 1.00 39.38 234 PRO B O 1
ATOM 5881 N N . HIS B 1 234 ? 39.947 50.304 -3.607 1.00 38.20 235 HIS B N 1
ATOM 5882 C CA . HIS B 1 234 ? 41.161 50.908 -3.065 1.00 38.65 235 HIS B CA 1
ATOM 5883 C C . HIS B 1 234 ? 41.173 52.433 -3.071 1.00 37.33 235 HIS B C 1
ATOM 5884 O O . HIS B 1 234 ? 42.167 53.041 -2.678 1.00 37.04 235 HIS B O 1
ATOM 5885 N N . ARG B 1 235 ? 40.084 53.053 -3.508 1.00 34.08 236 ARG B N 1
ATOM 5886 C CA . ARG B 1 235 ? 40.041 54.509 -3.560 1.00 32.38 236 ARG B CA 1
ATOM 5887 C C . ARG B 1 235 ? 38.793 55.105 -2.919 1.00 31.56 236 ARG B C 1
ATOM 5888 O O . ARG B 1 235 ? 37.691 54.572 -3.059 1.00 31.91 236 ARG B O 1
ATOM 5896 N N . ASN B 1 236 ? 38.977 56.214 -2.209 1.00 28.77 237 ASN B N 1
ATOM 5897 C CA . ASN B 1 236 ? 37.868 56.899 -1.553 1.00 27.44 237 ASN B CA 1
ATOM 5898 C C . ASN B 1 236 ? 37.045 57.645 -2.595 1.00 25.24 237 ASN B C 1
ATOM 5899 O O . ASN B 1 236 ? 37.593 58.355 -3.441 1.00 23.32 237 ASN B O 1
ATOM 5904 N N . LEU B 1 237 ? 35.729 57.488 -2.530 1.00 23.49 238 LEU B N 1
ATOM 5905 C CA . LEU B 1 237 ? 34.848 58.169 -3.472 1.00 22.39 238 LEU B CA 1
ATOM 5906 C C . LEU B 1 237 ? 34.711 59.639 -3.102 1.00 20.76 238 LEU B C 1
ATOM 5907 O O . LEU B 1 237 ? 34.566 59.984 -1.930 1.00 19.10 238 LEU B O 1
ATOM 5912 N N . ILE B 1 238 ? 34.768 60.507 -4.104 1.00 21.05 239 ILE B N 1
ATOM 5913 C CA . ILE B 1 238 ? 34.591 61.929 -3.864 1.00 21.40 239 ILE B CA 1
ATOM 5914 C C . ILE B 1 238 ? 33.164 62.244 -4.307 1.00 20.72 239 ILE B C 1
ATOM 5915 O O . ILE B 1 238 ? 32.408 62.901 -3.590 1.00 19.67 239 ILE B O 1
ATOM 5920 N N . GLY B 1 239 ? 32.808 61.745 -5.490 1.00 19.63 240 GLY B N 1
ATOM 5921 C CA . GLY B 1 239 ? 31.479 61.958 -6.040 1.00 20.13 240 GLY B CA 1
ATOM 5922 C C . GLY B 1 239 ? 31.296 61.111 -7.290 1.00 20.19 240 GLY B C 1
ATOM 5923 O O . GLY B 1 239 ? 32.271 60.730 -7.932 1.00 20.81 240 GLY B O 1
ATOM 5924 N N . ASP B 1 240 ? 30.055 60.827 -7.663 1.00 19.91 241 ASP B N 1
ATOM 5925 C CA . ASP B 1 240 ? 29.828 59.983 -8.830 1.00 21.55 241 ASP B CA 1
ATOM 5926 C C . ASP B 1 240 ? 29.258 60.663 -10.064 1.00 21.04 241 ASP B C 1
ATOM 5927 O O . ASP B 1 240 ? 28.936 59.976 -11.035 1.00 20.71 241 ASP B O 1
ATOM 5932 N N . ASP B 1 241 ? 29.156 61.989 -10.079 1.00 18.62 242 ASP B N 1
ATOM 5933 C CA . ASP B 1 241 ? 28.521 62.591 -11.243 1.00 18.97 242 ASP B CA 1
ATOM 5934 C C . ASP B 1 241 ? 28.886 64.020 -11.636 1.00 19.78 242 ASP B C 1
ATOM 5935 O O . ASP B 1 241 ? 28.992 64.322 -12.828 1.00 21.27 242 ASP B O 1
ATOM 5940 N N . GLU B 1 242 ? 29.086 64.894 -10.653 1.00 18.00 243 GLU B N 1
ATOM 5941 C CA . GLU B 1 242 ? 29.354 66.300 -10.945 1.00 17.09 243 GLU B CA 1
ATOM 5942 C C . GLU B 1 242 ? 30.390 66.934 -10.021 1.00 18.15 243 GLU B C 1
ATOM 5943 O O . GLU B 1 242 ? 30.240 66.912 -8.793 1.00 17.28 243 GLU B O 1
ATOM 5949 N N . HIS B 1 243 ? 31.426 67.518 -10.614 1.00 17.54 244 HIS B N 1
ATOM 5950 C CA . HIS B 1 243 ? 32.484 68.159 -9.845 1.00 17.98 244 HIS B CA 1
ATOM 5951 C C . HIS B 1 243 ? 32.971 69.453 -10.484 1.00 18.54 244 HIS B C 1
ATOM 5952 O O . HIS B 1 243 ? 32.741 69.709 -11.67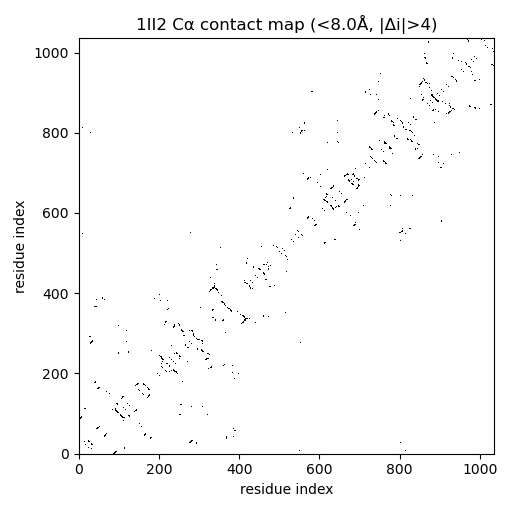0 1.00 16.83 244 HIS B O 1
ATOM 5959 N N . VAL B 1 244 ? 33.660 70.257 -9.683 1.00 17.77 245 VAL B N 1
ATOM 5960 C CA . VAL B 1 244 ? 34.209 71.517 -10.156 1.00 16.84 245 VAL B CA 1
ATOM 5961 C C . VAL B 1 244 ? 35.700 71.535 -9.847 1.00 18.20 245 VAL B C 1
ATOM 5962 O O . VAL B 1 244 ? 36.113 71.166 -8.750 1.00 17.66 245 VAL B O 1
ATOM 5966 N N . TRP B 1 245 ? 36.500 71.950 -10.824 1.00 18.80 246 TRP B N 1
ATOM 5967 C CA . TRP B 1 245 ? 37.952 72.027 -10.663 1.00 20.41 246 TRP B CA 1
ATOM 5968 C C . TRP B 1 245 ? 38.277 73.499 -10.418 1.00 20.05 246 TRP B C 1
ATOM 5969 O O . TRP B 1 245 ? 38.077 74.329 -11.299 1.00 21.33 246 TRP B O 1
ATOM 5980 N N . THR B 1 246 ? 38.764 73.820 -9.223 1.00 20.89 247 THR B N 1
ATOM 5981 C CA . THR B 1 246 ? 39.096 75.204 -8.874 1.00 22.26 247 THR B CA 1
ATOM 5982 C C . THR B 1 246 ? 40.600 75.387 -8.726 1.00 22.91 247 THR B C 1
ATOM 5983 O O . THR B 1 246 ? 41.387 74.538 -9.143 1.00 23.08 247 THR B O 1
ATOM 5987 N N . ASP B 1 247 ? 40.993 76.502 -8.118 1.00 24.14 248 ASP B N 1
ATOM 5988 C CA . ASP B 1 247 ? 42.403 76.786 -7.887 1.00 25.71 248 ASP B CA 1
ATOM 5989 C C . ASP B 1 247 ? 42.908 75.908 -6.746 1.00 27.29 248 ASP B C 1
ATOM 5990 O O . ASP B 1 247 ? 44.111 75.677 -6.607 1.00 27.06 248 ASP B O 1
ATOM 5995 N N . ARG B 1 248 ? 41.973 75.409 -5.942 1.00 27.81 249 ARG B N 1
ATOM 5996 C CA . ARG B 1 248 ? 42.303 74.574 -4.791 1.00 29.86 249 ARG B CA 1
ATOM 5997 C C . ARG B 1 248 ? 42.205 73.079 -5.055 1.00 29.36 249 ARG B C 1
ATOM 5998 O O . ARG B 1 248 ? 42.651 72.269 -4.239 1.00 29.34 249 ARG B O 1
ATOM 6006 N N . GLY B 1 249 ? 41.622 72.718 -6.191 1.00 26.52 250 GLY B N 1
ATOM 6007 C CA . GLY B 1 249 ? 41.458 71.317 -6.525 1.00 23.89 250 GLY B CA 1
ATOM 6008 C C . GLY B 1 249 ? 40.026 71.079 -6.962 1.00 21.84 250 GLY B C 1
ATOM 6009 O O . GLY B 1 249 ? 39.423 71.937 -7.600 1.00 22.57 250 GLY B O 1
ATOM 6010 N N . VAL B 1 250 ? 39.463 69.928 -6.616 1.00 22.63 251 VAL B N 1
ATOM 6011 C CA . VAL B 1 250 ? 38.091 69.644 -7.010 1.00 21.10 251 VAL B CA 1
ATOM 6012 C C . VAL B 1 250 ? 37.145 69.579 -5.824 1.00 21.99 251 VAL B C 1
ATOM 6013 O O . VAL B 1 250 ? 37.564 69.360 -4.684 1.00 18.38 251 VAL B O 1
ATOM 6017 N N . PHE B 1 251 ? 35.862 69.788 -6.104 1.00 19.98 252 PHE B N 1
ATOM 6018 C CA . PHE B 1 251 ? 34.845 69.674 -5.080 1.00 19.16 252 PHE B CA 1
ATOM 6019 C C . PHE B 1 251 ? 33.601 69.078 -5.722 1.00 19.37 252 PHE B C 1
ATOM 6020 O O . PHE B 1 251 ? 33.284 69.366 -6.879 1.00 18.45 252 PHE B O 1
ATOM 6028 N N . ASN B 1 252 ? 32.943 68.193 -4.988 1.00 18.54 253 ASN B N 1
ATOM 6029 C CA . ASN B 1 252 ? 31.724 67.556 -5.469 1.00 18.82 253 ASN B CA 1
ATOM 6030 C C . ASN B 1 252 ? 30.619 68.595 -5.354 1.00 17.46 253 ASN B C 1
ATOM 6031 O O . ASN B 1 252 ? 30.530 69.311 -4.355 1.00 16.60 253 ASN B O 1
ATOM 6036 N N . ILE B 1 253 ? 29.793 68.700 -6.385 1.00 16.57 254 ILE B N 1
ATOM 6037 C CA . ILE B 1 253 ? 28.690 69.655 -6.363 1.00 17.18 254 ILE B CA 1
ATOM 6038 C C . ILE B 1 253 ? 27.576 69.115 -5.470 1.00 17.97 254 ILE B C 1
ATOM 6039 O O . ILE B 1 253 ? 26.854 69.877 -4.821 1.00 17.77 254 ILE B O 1
ATOM 6044 N N . GLU B 1 254 ? 27.482 67.791 -5.413 1.00 17.57 255 GLU B N 1
ATOM 6045 C CA . GLU B 1 254 ? 26.424 67.106 -4.675 1.00 17.66 255 GLU B CA 1
ATOM 6046 C C . GLU B 1 254 ? 26.761 66.550 -3.296 1.00 16.24 255 GLU B C 1
ATOM 6047 O O . GLU B 1 254 ? 27.924 66.418 -2.932 1.00 15.76 255 GLU B O 1
ATOM 6053 N N . GLY B 1 255 ? 25.708 66.217 -2.552 1.00 15.93 256 GLY B N 1
ATOM 6054 C CA . GLY B 1 255 ? 25.852 65.649 -1.223 1.00 16.19 256 GLY B CA 1
ATOM 6055 C C . GLY B 1 255 ? 25.364 64.209 -1.221 1.00 16.70 256 GLY B C 1
ATOM 6056 O O . GLY B 1 255 ? 25.240 63.573 -0.164 1.00 17.00 256 GLY B O 1
ATOM 6057 N N . GLY B 1 256 ? 25.092 63.694 -2.417 1.00 16.43 257 GLY B N 1
ATOM 6058 C CA . GLY B 1 256 ? 24.622 62.327 -2.554 1.00 16.53 257 GLY B CA 1
ATOM 6059 C C . GLY B 1 256 ? 24.824 61.799 -3.960 1.00 18.08 257 GLY B C 1
ATOM 6060 O O . GLY B 1 256 ? 25.472 62.454 -4.785 1.00 17.56 257 GLY B O 1
ATOM 6061 N N . CYS B 1 257 ? 24.270 60.616 -4.229 1.00 18.51 258 CYS B N 1
ATOM 6062 C CA . CYS B 1 257 ? 24.374 59.969 -5.537 1.00 19.28 258 CYS B CA 1
ATOM 6063 C C . CYS B 1 257 ? 23.009 59.513 -6.041 1.00 19.98 258 CYS B C 1
ATOM 6064 O O . CYS B 1 257 ? 22.233 58.898 -5.304 1.00 20.01 258 CYS B O 1
ATOM 6067 N N . TYR B 1 258 ? 22.735 59.808 -7.308 1.00 21.10 259 TYR B N 1
ATOM 6068 C CA . TYR B 1 258 ? 21.479 59.454 -7.974 1.00 19.73 259 TYR B CA 1
ATOM 6069 C C . TYR B 1 258 ? 21.860 58.413 -9.033 1.00 21.79 259 TYR B C 1
ATOM 6070 O O . TYR B 1 258 ? 21.874 58.692 -10.227 1.00 20.53 259 TYR B O 1
ATOM 6079 N N . ALA B 1 259 ? 22.173 57.207 -8.576 1.00 22.47 260 ALA B N 1
ATOM 6080 C CA . ALA B 1 259 ? 22.619 56.140 -9.467 1.00 23.97 260 ALA B CA 1
ATOM 6081 C C . ALA B 1 259 ? 21.535 55.374 -10.198 1.00 23.71 260 ALA B C 1
ATOM 6082 O O . ALA B 1 259 ? 20.434 55.182 -9.684 1.00 22.22 260 ALA B O 1
ATOM 6084 N N . LYS B 1 260 ? 21.858 54.944 -11.414 1.00 24.58 261 LYS B N 1
ATOM 6085 C CA . LYS B 1 260 ? 20.926 54.140 -12.190 1.00 24.80 261 LYS B CA 1
ATOM 6086 C C . LYS B 1 260 ? 20.826 52.859 -11.363 1.00 24.32 261 LYS B C 1
ATOM 6087 O O . LYS B 1 260 ? 21.838 52.326 -10.910 1.00 23.85 261 LYS B O 1
ATOM 6093 N N . ALA B 1 261 ? 19.610 52.378 -11.143 1.00 24.17 262 ALA B N 1
ATOM 6094 C CA . ALA B 1 261 ? 19.410 51.188 -10.318 1.00 24.10 262 ALA B CA 1
ATOM 6095 C C . ALA B 1 261 ? 19.449 49.859 -11.058 1.00 24.61 262 ALA B C 1
ATOM 6096 O O . ALA B 1 261 ? 19.512 48.803 -10.429 1.00 24.83 262 ALA B O 1
ATOM 6098 N N . ILE B 1 262 ? 19.422 49.905 -12.386 1.00 25.46 263 ILE B N 1
ATOM 6099 C CA . ILE B 1 262 ? 19.429 48.682 -13.182 1.00 27.34 263 ILE B CA 1
ATOM 6100 C C . ILE B 1 262 ? 20.555 47.707 -12.829 1.00 28.13 263 ILE B C 1
ATOM 6101 O O . ILE B 1 262 ? 21.735 48.060 -12.845 1.00 27.44 263 ILE B O 1
ATOM 6106 N N . GLY B 1 263 ? 20.169 46.482 -12.486 1.00 30.08 264 GLY B N 1
ATOM 6107 C CA . GLY B 1 263 ? 21.141 45.448 -12.169 1.00 30.23 264 GLY B CA 1
ATOM 6108 C C . GLY B 1 263 ? 21.918 45.521 -10.868 1.00 31.37 264 GLY B C 1
ATOM 6109 O O . GLY B 1 263 ? 22.864 44.753 -10.687 1.00 31.52 264 GLY B O 1
ATOM 6110 N N . LEU B 1 264 ? 21.548 46.426 -9.965 1.00 29.46 265 LEU B N 1
ATOM 6111 C CA . LEU B 1 264 ? 22.256 46.528 -8.692 1.00 29.49 265 LEU B CA 1
ATOM 6112 C C . LEU B 1 264 ? 22.156 45.217 -7.914 1.00 30.50 265 LEU B C 1
ATOM 6113 O O . LEU B 1 264 ? 21.070 44.667 -7.754 1.00 28.32 265 LEU B O 1
ATOM 6118 N N . ASN B 1 265 ? 23.294 44.731 -7.427 1.00 32.46 266 ASN B N 1
ATOM 6119 C CA . ASN B 1 265 ? 23.337 43.487 -6.668 1.00 35.72 266 ASN B CA 1
ATOM 6120 C C . ASN B 1 265 ? 24.513 43.500 -5.692 1.00 36.51 266 ASN B C 1
ATOM 6121 O O . ASN B 1 265 ? 25.547 44.118 -5.955 1.00 36.89 266 ASN B O 1
ATOM 6126 N N . PRO B 1 266 ? 24.374 42.804 -4.553 1.00 37.24 267 PRO B N 1
ATOM 6127 C CA . PRO B 1 266 ? 25.425 42.741 -3.533 1.00 37.98 267 PRO B CA 1
ATOM 6128 C C . PRO B 1 266 ? 26.711 42.042 -3.968 1.00 38.46 267 PRO B C 1
ATOM 6129 O O . PRO B 1 266 ? 27.722 42.108 -3.273 1.00 38.29 267 PRO B O 1
ATOM 6133 N N . LYS B 1 267 ? 26.674 41.377 -5.118 1.00 38.69 268 LYS B N 1
ATOM 6134 C CA . LYS B 1 267 ? 27.849 40.670 -5.611 1.00 39.38 268 LYS B CA 1
ATOM 6135 C C . LYS B 1 267 ? 28.816 41.562 -6.382 1.00 39.51 268 LYS B C 1
ATOM 6136 O O . LYS B 1 267 ? 30.010 41.594 -6.082 1.00 40.02 268 LYS B O 1
ATOM 6139 N N . THR B 1 268 ? 28.303 42.294 -7.366 1.00 38.73 269 THR B N 1
ATOM 6140 C CA . THR B 1 268 ? 29.147 43.159 -8.183 1.00 39.22 269 THR B CA 1
ATOM 6141 C C . THR B 1 268 ? 29.108 44.647 -7.836 1.00 38.17 269 THR B C 1
ATOM 6142 O O . THR B 1 268 ? 29.909 45.423 -8.349 1.00 38.85 269 THR B O 1
ATOM 6146 N N . GLU B 1 269 ? 28.182 45.045 -6.971 1.00 36.88 270 GLU B N 1
ATOM 6147 C CA . GLU B 1 269 ? 28.071 46.448 -6.564 1.00 36.10 270 GLU B CA 1
ATOM 6148 C C . GLU B 1 269 ? 27.599 46.505 -5.118 1.00 34.70 270 GLU B C 1
ATOM 6149 O O . GLU B 1 269 ? 26.596 47.144 -4.799 1.00 33.87 270 GLU B O 1
ATOM 6155 N N . LYS B 1 270 ? 28.342 45.832 -4.248 1.00 33.33 271 LYS B N 1
ATOM 6156 C CA . LYS B 1 270 ? 28.000 45.757 -2.835 1.00 33.88 271 LYS B CA 1
ATOM 6157 C C . LYS B 1 270 ? 27.748 47.093 -2.146 1.00 31.69 271 LYS B C 1
ATOM 6158 O O . LYS B 1 270 ? 26.682 47.305 -1.572 1.00 30.34 271 LYS B O 1
ATOM 6164 N N . ASP B 1 271 ? 28.730 47.986 -2.187 1.00 30.96 272 ASP B N 1
ATOM 6165 C CA . ASP B 1 271 ? 28.582 49.280 -1.535 1.00 30.64 272 ASP B CA 1
ATOM 6166 C C . ASP B 1 271 ? 27.354 50.068 -1.985 1.00 28.35 272 ASP B C 1
ATOM 6167 O O . ASP B 1 271 ? 26.612 50.589 -1.150 1.00 29.57 272 ASP B O 1
ATOM 6172 N N . ILE B 1 272 ? 27.127 50.152 -3.292 1.00 27.72 273 ILE B N 1
ATOM 6173 C CA . ILE B 1 272 ? 25.967 50.885 -3.789 1.00 26.95 273 ILE B CA 1
ATOM 6174 C C . ILE B 1 272 ? 24.671 50.162 -3.421 1.00 26.72 273 ILE B C 1
ATOM 6175 O O . ILE B 1 272 ? 23.704 50.788 -2.985 1.00 26.78 273 ILE B O 1
ATOM 6180 N N . TYR B 1 273 ? 24.648 48.844 -3.582 1.00 26.83 274 TYR B N 1
ATOM 6181 C CA . TYR B 1 273 ? 23.459 48.075 -3.233 1.00 25.29 274 TYR B CA 1
ATOM 6182 C C . TYR B 1 273 ? 23.120 48.280 -1.759 1.00 23.91 274 TYR B C 1
ATOM 6183 O O . TYR B 1 273 ? 21.957 48.495 -1.397 1.00 22.16 274 TYR B O 1
ATOM 6192 N N . ASP B 1 274 ? 24.142 48.220 -0.912 1.00 22.80 275 ASP B N 1
ATOM 6193 C CA . ASP B 1 274 ? 23.954 48.388 0.525 1.00 24.42 275 ASP B CA 1
ATOM 6194 C C . ASP B 1 274 ? 23.506 49.795 0.917 1.00 24.11 275 ASP B C 1
ATOM 6195 O O . ASP B 1 274 ? 22.982 50.002 2.009 1.00 24.60 275 ASP B O 1
ATOM 6200 N N . ALA B 1 275 ? 23.717 50.759 0.029 1.00 23.50 276 ALA B N 1
ATOM 6201 C CA . ALA B 1 275 ? 23.348 52.143 0.308 1.00 23.84 276 ALA B CA 1
ATOM 6202 C C . ALA B 1 275 ? 21.850 52.372 0.134 1.00 23.03 276 ALA B C 1
ATOM 6203 O O . ALA B 1 275 ? 21.299 53.354 0.637 1.00 21.01 276 ALA B O 1
ATOM 6205 N N . VAL B 1 276 ? 21.193 51.467 -0.582 1.00 21.80 277 VAL B N 1
ATOM 6206 C CA . VAL B 1 276 ? 19.760 51.590 -0.816 1.00 22.07 277 VAL B CA 1
ATOM 6207 C C . VAL B 1 276 ? 18.992 51.053 0.388 1.00 24.11 277 VAL B C 1
ATOM 6208 O O . VAL B 1 276 ? 18.430 49.951 0.351 1.00 24.12 277 VAL B O 1
ATOM 6212 N N . ARG B 1 277 ? 18.994 51.850 1.455 1.00 22.24 278 ARG B N 1
ATOM 6213 C CA . ARG B 1 277 ? 18.324 51.527 2.709 1.00 23.17 278 ARG B CA 1
ATOM 6214 C C . ARG B 1 277 ? 17.625 52.768 3.260 1.00 22.57 278 ARG B C 1
ATOM 6215 O O . ARG B 1 277 ? 17.443 53.753 2.543 1.00 23.29 278 ARG B O 1
ATOM 6223 N N . PHE B 1 278 ? 17.243 52.737 4.532 1.00 22.51 279 PHE B N 1
ATOM 6224 C CA . PHE B 1 278 ? 16.549 53.883 5.107 1.00 21.29 279 PHE B CA 1
ATOM 6225 C C . PHE B 1 278 ? 17.276 55.200 4.864 1.00 21.12 279 PHE B C 1
ATOM 6226 O O . PHE B 1 278 ? 18.480 55.318 5.103 1.00 19.90 279 PHE B O 1
ATOM 6234 N N . GLY B 1 279 ? 16.527 56.198 4.409 1.00 20.05 280 GLY B N 1
ATOM 6235 C CA . GLY B 1 279 ? 17.114 57.493 4.132 1.00 20.34 280 GLY B CA 1
ATOM 6236 C C . GLY B 1 279 ? 17.309 57.662 2.643 1.00 22.00 280 GLY B C 1
ATOM 6237 O O . GLY B 1 279 ? 17.482 58.777 2.149 1.00 21.92 280 GLY B O 1
ATOM 6238 N N . ALA B 1 280 ? 17.276 56.541 1.927 1.00 21.36 281 ALA B N 1
ATOM 6239 C CA . ALA B 1 280 ? 17.450 56.541 0.481 1.00 21.02 281 ALA B CA 1
ATOM 6240 C C . ALA B 1 280 ? 16.096 56.484 -0.221 1.00 21.73 281 ALA B C 1
ATOM 6241 O O . ALA B 1 280 ? 15.075 56.148 0.387 1.00 21.09 281 ALA B O 1
ATOM 6243 N N . VAL B 1 281 ? 16.102 56.823 -1.504 1.00 18.65 282 VAL B N 1
ATOM 6244 C CA . VAL B 1 281 ? 14.893 56.808 -2.314 1.00 19.81 282 VAL B CA 1
ATOM 6245 C C . VAL B 1 281 ? 15.076 55.874 -3.505 1.00 20.42 282 VAL B C 1
ATOM 6246 O O . VAL B 1 281 ? 16.154 55.808 -4.097 1.00 21.23 282 VAL B O 1
ATOM 6250 N N . ALA B 1 282 ? 14.025 55.136 -3.838 1.00 19.67 283 ALA B N 1
ATOM 6251 C CA . ALA B 1 282 ? 14.046 54.248 -4.993 1.00 20.63 283 ALA B CA 1
ATOM 6252 C C . ALA B 1 282 ? 13.005 54.883 -5.900 1.00 20.79 283 ALA B C 1
ATOM 6253 O O . ALA B 1 282 ? 11.853 55.048 -5.505 1.00 23.63 283 ALA B O 1
ATOM 6255 N N . GLU B 1 283 ? 13.409 55.254 -7.108 1.00 21.50 284 GLU B N 1
ATOM 6256 C CA . GLU B 1 283 ? 12.498 55.918 -8.028 1.00 20.32 284 GLU B CA 1
ATOM 6257 C C . GLU B 1 283 ? 12.168 55.073 -9.248 1.00 21.56 284 GLU B C 1
ATOM 6258 O O . GLU B 1 283 ? 13.050 54.755 -10.049 1.00 19.86 284 GLU B O 1
ATOM 6264 N N . ASN B 1 284 ? 10.889 54.730 -9.382 1.00 21.33 285 ASN B N 1
ATOM 6265 C CA . ASN B 1 284 ? 10.387 53.930 -10.494 1.00 22.71 285 ASN B CA 1
ATOM 6266 C C . ASN B 1 284 ? 10.889 52.493 -10.511 1.00 23.58 285 ASN B C 1
ATOM 6267 O O . ASN B 1 284 ? 10.926 51.853 -11.563 1.00 24.43 285 ASN B O 1
ATOM 6272 N N . CYS B 1 285 ? 11.277 51.995 -9.342 1.00 24.08 286 CYS B N 1
ATOM 6273 C CA . CYS B 1 285 ? 11.745 50.620 -9.206 1.00 24.82 286 CYS B CA 1
ATOM 6274 C C . CYS B 1 285 ? 10.542 49.766 -8.823 1.00 26.56 286 CYS B C 1
ATOM 6275 O O . CYS B 1 285 ? 9.552 50.283 -8.304 1.00 24.93 286 CYS B O 1
ATOM 6278 N N . VAL B 1 286 ? 10.626 48.464 -9.083 1.00 27.65 287 VAL B N 1
ATOM 6279 C CA . VAL B 1 286 ? 9.536 47.557 -8.745 1.00 28.93 287 VAL B CA 1
ATOM 6280 C C . VAL B 1 286 ? 9.948 46.671 -7.578 1.00 29.25 287 VAL B C 1
ATOM 6281 O O . VAL B 1 286 ? 11.047 46.117 -7.571 1.00 28.62 287 VAL B O 1
ATOM 6285 N N . LEU B 1 287 ? 9.065 46.545 -6.594 1.00 31.65 288 LEU B N 1
ATOM 6286 C CA . LEU B 1 287 ? 9.332 45.725 -5.418 1.00 34.53 288 LEU B CA 1
ATOM 6287 C C . LEU B 1 287 ? 8.706 44.339 -5.524 1.00 36.88 288 LEU B C 1
ATOM 6288 O O . LEU B 1 287 ? 7.630 44.173 -6.098 1.00 34.64 288 LEU B O 1
ATOM 6293 N N . ASP B 1 288 ? 9.390 43.350 -4.957 1.00 40.06 289 ASP B N 1
ATOM 6294 C CA . ASP B 1 288 ? 8.910 41.974 -4.951 1.00 43.89 289 ASP B CA 1
ATOM 6295 C C . ASP B 1 288 ? 7.815 41.857 -3.896 1.00 45.35 289 ASP B C 1
ATOM 6296 O O . ASP B 1 288 ? 8.036 42.163 -2.722 1.00 45.93 289 ASP B O 1
ATOM 6301 N N . LYS B 1 289 ? 6.634 41.416 -4.317 1.00 47.80 290 LYS B N 1
ATOM 6302 C CA . LYS B 1 289 ? 5.493 41.272 -3.416 1.00 49.37 290 LYS B CA 1
ATOM 6303 C C . LYS B 1 289 ? 5.799 40.415 -2.189 1.00 49.79 290 LYS B C 1
ATOM 6304 O O . LYS B 1 289 ? 5.403 40.749 -1.072 1.00 50.35 290 LYS B O 1
ATOM 6305 N N . ARG B 1 290 ? 6.511 39.315 -2.406 1.00 50.33 291 ARG B N 1
ATOM 6306 C CA . ARG B 1 290 ? 6.854 38.388 -1.332 1.00 50.35 291 ARG B CA 1
ATOM 6307 C C . ARG B 1 290 ? 7.718 38.956 -0.207 1.00 49.29 291 ARG B C 1
ATOM 6308 O O . ARG B 1 290 ? 7.340 38.892 0.964 1.00 49.19 291 ARG B O 1
ATOM 6309 N N . THR B 1 291 ? 8.873 39.511 -0.560 1.00 47.78 292 THR B N 1
ATOM 6310 C CA . THR B 1 291 ? 9.803 40.034 0.435 1.00 45.69 292 THR B CA 1
ATOM 6311 C C . THR B 1 291 ? 9.837 41.546 0.626 1.00 43.20 292 THR B C 1
ATOM 6312 O O . THR B 1 291 ? 10.404 42.033 1.604 1.00 42.20 292 THR B O 1
ATOM 6316 N N . GLY B 1 292 ? 9.243 42.291 -0.298 1.00 40.79 293 GLY B N 1
ATOM 6317 C CA . GLY B 1 292 ? 9.266 43.736 -0.178 1.00 37.05 293 GLY B CA 1
ATOM 6318 C C . GLY B 1 292 ? 10.627 44.259 -0.605 1.00 36.76 293 GLY B C 1
ATOM 6319 O O . GLY B 1 292 ? 10.979 45.413 -0.348 1.00 35.94 293 GLY B O 1
ATOM 6320 N N . GLU B 1 293 ? 11.400 43.391 -1.249 1.00 34.74 294 GLU B N 1
ATOM 6321 C CA . GLU B 1 293 ? 12.726 43.738 -1.743 1.00 35.22 294 GLU B CA 1
ATOM 6322 C C . GLU B 1 293 ? 12.597 44.255 -3.174 1.00 34.13 294 GLU B C 1
ATOM 6323 O O . GLU B 1 293 ? 11.712 43.827 -3.916 1.00 34.15 294 GLU B O 1
ATOM 6329 N N . ILE B 1 294 ? 13.469 45.183 -3.555 1.00 31.25 295 ILE B N 1
ATOM 6330 C CA . ILE B 1 294 ? 13.438 45.735 -4.903 1.00 30.34 295 ILE B CA 1
ATOM 6331 C C . ILE B 1 294 ? 13.990 44.729 -5.910 1.00 29.62 295 ILE B C 1
ATOM 6332 O O . ILE B 1 294 ? 14.994 44.069 -5.650 1.00 28.09 295 ILE B O 1
ATOM 6337 N N . ASP B 1 295 ? 13.323 44.615 -7.053 1.00 29.00 296 ASP B N 1
ATOM 6338 C CA . ASP B 1 295 ? 13.785 43.739 -8.123 1.00 28.99 296 ASP B CA 1
ATOM 6339 C C . ASP B 1 295 ? 14.557 44.687 -9.033 1.00 27.36 296 ASP B C 1
ATOM 6340 O O . ASP B 1 295 ? 13.991 45.279 -9.951 1.00 27.15 296 ASP B O 1
ATOM 6345 N N . PHE B 1 296 ? 15.848 44.834 -8.767 1.00 28.04 297 PHE B N 1
ATOM 6346 C CA . PHE B 1 296 ? 16.695 45.745 -9.529 1.00 29.93 297 PHE B CA 1
ATOM 6347 C C . PHE B 1 296 ? 16.814 45.466 -11.021 1.00 30.42 297 PHE B C 1
ATOM 6348 O O . PHE B 1 296 ? 17.347 46.289 -11.764 1.00 29.85 297 PHE B O 1
ATOM 6356 N N . TYR B 1 297 ? 16.311 44.316 -11.459 1.00 30.66 298 TYR B N 1
ATOM 6357 C CA . TYR B 1 297 ? 16.368 43.947 -12.868 1.00 30.92 298 TYR B CA 1
ATOM 6358 C C . TYR B 1 297 ? 15.051 44.246 -13.576 1.00 31.85 298 TYR B C 1
ATOM 6359 O O . TYR B 1 297 ? 14.973 44.193 -14.800 1.00 33.26 298 TYR B O 1
ATOM 6368 N N . ASP B 1 298 ? 14.025 44.581 -12.800 1.00 32.39 299 ASP B N 1
ATOM 6369 C CA . ASP B 1 298 ? 12.704 44.870 -13.355 1.00 33.09 299 ASP B CA 1
ATOM 6370 C C . ASP B 1 298 ? 12.589 46.291 -13.915 1.00 33.13 299 ASP B C 1
ATOM 6371 O O . ASP B 1 298 ? 12.574 47.262 -13.161 1.00 32.08 299 ASP B O 1
ATOM 6376 N N . GLU B 1 299 ? 12.492 46.405 -15.237 1.00 31.97 300 GLU B N 1
ATOM 6377 C CA . GLU B 1 299 ? 12.370 47.707 -15.879 1.00 32.16 300 GLU B CA 1
ATOM 6378 C C . GLU B 1 299 ? 10.994 47.895 -16.507 1.00 31.98 300 GLU B C 1
ATOM 6379 O O . GLU B 1 299 ? 10.845 48.633 -17.484 1.00 30.74 300 GLU B O 1
ATOM 6385 N N . SER B 1 300 ? 9.988 47.235 -15.941 1.00 31.04 301 SER B N 1
ATOM 6386 C CA . SER B 1 300 ? 8.632 47.339 -16.466 1.00 31.29 301 SER B CA 1
ATOM 6387 C C . SER B 1 300 ? 8.109 48.774 -16.424 1.00 30.86 301 SER B C 1
ATOM 6388 O O . SER B 1 300 ? 7.285 49.161 -17.251 1.00 29.89 301 SER B O 1
ATOM 6391 N N . ILE B 1 301 ? 8.582 49.562 -15.461 1.00 28.81 302 ILE B N 1
ATOM 6392 C CA . ILE B 1 301 ? 8.150 50.953 -15.360 1.00 27.10 302 ILE B CA 1
ATOM 6393 C C . ILE B 1 301 ? 8.934 51.791 -16.363 1.00 26.09 302 ILE B C 1
ATOM 6394 O O . ILE B 1 301 ? 8.358 52.582 -17.104 1.00 26.98 302 ILE B O 1
ATOM 6399 N N . CYS B 1 302 ? 10.250 51.611 -16.387 1.00 25.86 303 CYS B N 1
ATOM 6400 C CA . CYS B 1 302 ? 11.106 52.332 -17.320 1.00 26.03 303 CYS B CA 1
ATOM 6401 C C . CYS B 1 302 ? 12.517 51.767 -17.262 1.00 26.25 303 CYS B C 1
ATOM 6402 O O . CYS B 1 302 ? 12.845 50.990 -16.362 1.00 25.38 303 CYS B O 1
ATOM 6405 N N . LYS B 1 303 ? 13.345 52.159 -18.225 1.00 25.65 304 LYS B N 1
ATOM 6406 C CA . LYS B 1 303 ? 14.728 51.704 -18.281 1.00 26.65 304 LYS B CA 1
ATOM 6407 C C . LYS B 1 303 ? 15.656 52.742 -17.644 1.00 27.09 304 LYS B C 1
ATOM 6408 O O . LYS B 1 303 ? 16.860 52.768 -17.917 1.00 27.13 304 LYS B O 1
ATOM 6414 N N . ASN B 1 304 ? 15.086 53.600 -16.802 1.00 24.24 305 ASN B N 1
ATOM 6415 C CA . ASN B 1 304 ? 15.867 54.621 -16.109 1.00 23.48 305 ASN B CA 1
ATOM 6416 C C . ASN B 1 304 ? 15.544 54.590 -14.618 1.00 22.93 305 ASN B C 1
ATOM 6417 O O . ASN B 1 304 ? 15.370 55.631 -13.985 1.00 23.96 305 ASN B O 1
ATOM 6422 N N . THR B 1 305 ? 15.454 53.387 -14.057 1.00 20.91 306 THR B N 1
ATOM 6423 C CA . THR B 1 305 ? 15.177 53.246 -12.632 1.00 21.49 306 THR B CA 1
ATOM 6424 C C . THR B 1 305 ? 16.333 53.892 -11.891 1.00 21.36 306 THR B C 1
ATOM 6425 O O . THR B 1 305 ? 17.479 53.853 -12.351 1.00 21.16 306 THR B O 1
ATOM 6429 N N . ARG B 1 306 ? 16.034 54.489 -10.745 1.00 21.32 307 ARG B N 1
ATOM 6430 C CA . ARG B 1 306 ? 17.053 55.176 -9.972 1.00 19.78 307 ARG B CA 1
ATOM 6431 C C . ARG B 1 306 ? 16.934 54.979 -8.473 1.00 18.70 307 ARG B C 1
ATOM 6432 O O . ARG B 1 306 ? 15.873 54.630 -7.955 1.00 19.90 307 ARG B O 1
ATOM 6440 N N . VAL B 1 307 ? 18.049 55.210 -7.793 1.00 18.61 308 VAL B N 1
ATOM 6441 C CA . VAL B 1 307 ? 18.103 55.179 -6.342 1.00 18.94 308 VAL B CA 1
ATOM 6442 C C . VAL B 1 307 ? 18.914 56.419 -5.989 1.00 20.25 308 VAL B C 1
ATOM 6443 O O . VAL B 1 307 ? 19.873 56.764 -6.692 1.00 18.78 308 VAL B O 1
ATOM 6447 N N . ALA B 1 308 ? 18.503 57.112 -4.935 1.00 16.83 309 ALA B N 1
ATOM 6448 C CA . ALA B 1 308 ? 19.210 58.302 -4.495 1.00 18.52 309 ALA B CA 1
ATOM 6449 C C . ALA B 1 308 ? 19.535 58.091 -3.030 1.00 18.76 309 ALA B C 1
ATOM 6450 O O . ALA B 1 308 ? 18.686 57.658 -2.257 1.00 18.68 309 ALA B O 1
ATOM 6452 N N . TYR B 1 309 ? 20.771 58.384 -2.652 1.00 20.09 310 TYR B N 1
ATOM 6453 C CA . TYR B 1 309 ? 21.189 58.209 -1.271 1.00 20.51 310 TYR B CA 1
ATOM 6454 C C . TYR B 1 309 ? 22.282 59.210 -0.931 1.00 19.27 310 TYR B C 1
ATOM 6455 O O . TYR B 1 309 ? 23.021 59.660 -1.812 1.00 19.86 310 TYR B O 1
ATOM 6464 N N . PRO B 1 310 ? 22.392 59.584 0.351 1.00 19.28 311 PRO B N 1
ATOM 6465 C CA . PRO B 1 310 ? 23.419 60.544 0.770 1.00 20.61 311 PRO B CA 1
ATOM 6466 C C . PRO B 1 310 ? 24.802 59.926 0.571 1.00 22.90 311 PRO B C 1
ATOM 6467 O O . PRO B 1 310 ? 24.941 58.699 0.535 1.00 22.95 311 PRO B O 1
ATOM 6471 N N . LEU B 1 311 ? 25.820 60.773 0.451 1.00 21.19 312 LEU B N 1
ATOM 6472 C CA . LEU B 1 311 ? 27.187 60.291 0.281 1.00 23.15 312 LEU B CA 1
ATOM 6473 C C . LEU B 1 311 ? 27.596 59.439 1.477 1.00 22.19 312 LEU B C 1
ATOM 6474 O O . LEU B 1 311 ? 28.346 58.470 1.343 1.00 24.55 312 LEU B O 1
ATOM 6479 N N . SER B 1 312 ? 27.088 59.808 2.646 1.00 22.28 313 SER B N 1
ATOM 6480 C CA . SER B 1 312 ? 27.395 59.104 3.884 1.00 23.49 313 SER B CA 1
ATOM 6481 C C . SER B 1 312 ? 27.028 57.618 3.857 1.00 23.44 313 SER B C 1
ATOM 6482 O O . SER B 1 312 ? 27.487 56.860 4.707 1.00 23.33 313 SER B O 1
ATOM 6485 N N . HIS B 1 313 ? 26.204 57.201 2.898 1.00 22.89 314 HIS B N 1
ATOM 6486 C CA . HIS B 1 313 ? 25.809 55.791 2.799 1.00 24.62 314 HIS B CA 1
ATOM 6487 C C . HIS B 1 313 ? 26.873 54.936 2.127 1.00 26.43 314 HIS B C 1
ATOM 6488 O O . HIS B 1 313 ? 26.755 53.709 2.072 1.00 26.32 314 HIS B O 1
ATOM 6495 N N . ILE B 1 314 ? 27.902 55.590 1.601 1.00 25.81 315 ILE B N 1
ATOM 6496 C CA . ILE B 1 314 ? 28.983 54.896 0.922 1.00 25.92 315 ILE B CA 1
ATOM 6497 C C . ILE B 1 314 ? 30.214 54.912 1.812 1.00 27.36 315 ILE B C 1
ATOM 6498 O O . ILE B 1 314 ? 30.753 55.972 2.121 1.00 25.83 315 ILE B O 1
ATOM 6503 N N . GLU B 1 315 ? 30.655 53.732 2.234 1.00 29.51 316 GLU B N 1
ATOM 6504 C CA . GLU B 1 315 ? 31.824 53.642 3.095 1.00 31.93 316 GLU B CA 1
ATOM 6505 C C . GLU B 1 315 ? 33.060 54.126 2.348 1.00 31.83 316 GLU B C 1
ATOM 6506 O O . GLU B 1 315 ? 33.274 53.769 1.186 1.00 34.00 316 GLU B O 1
ATOM 6507 N N . GLY B 1 316 ? 33.867 54.944 3.014 1.00 30.99 317 GLY B N 1
ATOM 6508 C CA . GLY B 1 316 ? 35.071 55.453 2.382 1.00 33.05 317 GLY B CA 1
ATOM 6509 C C . GLY B 1 316 ? 34.876 56.792 1.691 1.00 33.52 317 GLY B C 1
ATOM 6510 O O . GLY B 1 316 ? 35.833 57.547 1.525 1.00 33.16 317 GLY B O 1
ATOM 6511 N N . ALA B 1 317 ? 33.644 57.089 1.280 1.00 31.13 318 ALA B N 1
ATOM 6512 C CA . ALA B 1 317 ? 33.361 58.359 0.617 1.00 29.96 318 ALA B CA 1
ATOM 6513 C C . ALA B 1 317 ? 33.739 59.488 1.570 1.00 29.05 318 ALA B C 1
ATOM 6514 O O . ALA B 1 317 ? 33.476 59.404 2.768 1.00 27.69 318 ALA B O 1
ATOM 6516 N N . LEU B 1 318 ? 34.357 60.539 1.041 1.00 27.94 319 LEU B N 1
ATOM 6517 C CA . LEU B 1 318 ? 34.776 61.669 1.867 1.00 29.76 319 LEU B CA 1
ATOM 6518 C C . LEU B 1 318 ? 33.596 62.387 2.521 1.00 30.02 319 LEU B C 1
ATOM 6519 O O . LEU B 1 318 ? 32.584 62.650 1.868 1.00 29.04 319 LEU B O 1
ATOM 6524 N N . SER B 1 319 ? 33.731 62.704 3.807 1.00 28.85 320 SER B N 1
ATOM 6525 C CA . SER B 1 319 ? 32.677 63.412 4.531 1.00 30.49 320 SER B CA 1
ATOM 6526 C C . SER B 1 319 ? 32.568 64.801 3.910 1.00 29.87 320 SER B C 1
ATOM 6527 O O . SER B 1 319 ? 31.473 65.288 3.628 1.00 30.63 320 SER B O 1
ATOM 6530 N N . LYS B 1 320 ? 33.719 65.440 3.720 1.00 26.67 321 LYS B N 1
ATOM 6531 C CA . LYS B 1 320 ? 33.774 66.739 3.067 1.00 25.30 321 LYS B CA 1
ATOM 6532 C C . LYS B 1 320 ? 34.367 66.370 1.715 1.00 23.82 321 LYS B C 1
ATOM 6533 O O . LYS B 1 320 ? 35.564 66.102 1.604 1.00 21.49 321 LYS B O 1
ATOM 6539 N N . ALA B 1 321 ? 33.516 66.341 0.699 1.00 22.12 322 ALA B N 1
ATOM 6540 C CA . ALA B 1 321 ? 33.927 65.930 -0.636 1.00 23.58 322 ALA B CA 1
ATOM 6541 C C . ALA B 1 321 ? 34.711 66.949 -1.446 1.00 22.47 322 ALA B C 1
ATOM 6542 O O . ALA B 1 321 ? 34.187 67.555 -2.376 1.00 22.72 322 ALA B O 1
ATOM 6544 N N . ILE B 1 322 ? 35.977 67.120 -1.078 1.00 23.17 323 ILE B N 1
ATOM 6545 C CA . ILE B 1 322 ? 36.895 68.022 -1.762 1.00 23.40 323 ILE B CA 1
ATOM 6546 C C . ILE B 1 322 ? 38.235 67.290 -1.791 1.00 24.38 323 ILE B C 1
ATOM 6547 O O . ILE B 1 322 ? 38.517 66.462 -0.924 1.00 24.25 323 ILE B O 1
ATOM 6552 N N . ALA B 1 323 ? 39.055 67.584 -2.790 1.00 23.89 324 ALA B N 1
ATOM 6553 C CA . ALA B 1 323 ? 40.352 66.939 -2.903 1.00 23.67 324 ALA B CA 1
ATOM 6554 C C . ALA B 1 323 ? 41.247 67.758 -3.818 1.00 23.78 324 ALA B C 1
ATOM 6555 O O . ALA B 1 323 ? 40.834 68.801 -4.326 1.00 22.94 324 ALA B O 1
ATOM 6557 N N . GLY B 1 324 ? 42.468 67.274 -4.026 1.00 23.59 325 GLY B N 1
ATOM 6558 C CA . GLY B 1 324 ? 43.431 67.982 -4.851 1.00 24.24 325 GLY B CA 1
ATOM 6559 C C . GLY B 1 324 ? 43.151 68.067 -6.337 1.00 25.02 325 GLY B C 1
ATOM 6560 O O . GLY B 1 324 ? 42.061 67.738 -6.808 1.00 23.18 325 GLY B O 1
ATOM 6561 N N . HIS B 1 325 ? 44.158 68.526 -7.074 1.00 23.70 326 HIS B N 1
ATOM 6562 C CA . HIS B 1 325 ? 44.070 68.686 -8.521 1.00 24.13 326 HIS B CA 1
ATOM 6563 C C . HIS B 1 325 ? 44.245 67.345 -9.220 1.00 24.59 326 HIS B C 1
ATOM 6564 O O . HIS B 1 325 ? 45.217 66.633 -8.971 1.00 26.91 326 HIS B O 1
ATOM 6571 N N . PRO B 1 326 ? 43.307 66.989 -10.113 1.00 24.37 327 PRO B N 1
ATOM 6572 C CA . PRO B 1 326 ? 43.349 65.725 -10.856 1.00 25.06 327 PRO B CA 1
ATOM 6573 C C . PRO B 1 326 ? 44.712 65.338 -11.435 1.00 24.90 327 PRO B C 1
ATOM 6574 O O . PRO B 1 326 ? 45.318 66.094 -12.195 1.00 25.00 327 PRO B O 1
ATOM 6578 N N . LYS B 1 327 ? 45.185 64.154 -11.064 1.00 25.38 328 LYS B N 1
ATOM 6579 C CA . LYS B 1 327 ? 46.451 63.644 -11.573 1.00 25.89 328 LYS B CA 1
ATOM 6580 C C . LYS B 1 327 ? 46.139 62.940 -12.890 1.00 27.06 328 LYS B C 1
ATOM 6581 O O . LYS B 1 327 ? 46.910 63.007 -13.854 1.00 26.72 328 LYS B O 1
ATOM 6587 N N . ASN B 1 328 ? 44.992 62.266 -12.911 1.00 25.43 329 ASN B N 1
ATOM 6588 C CA . ASN B 1 328 ? 44.530 61.538 -14.083 1.00 25.98 329 ASN B CA 1
ATOM 6589 C C . ASN B 1 328 ? 43.135 62.006 -14.475 1.00 26.00 329 ASN B C 1
ATOM 6590 O O . ASN B 1 328 ? 42.251 62.144 -13.629 1.00 24.17 329 ASN B O 1
ATOM 6595 N N . VAL B 1 329 ? 42.960 62.254 -15.767 1.00 24.47 330 VAL B N 1
ATOM 6596 C CA . VAL B 1 329 ? 41.692 62.702 -16.317 1.00 23.58 330 VAL B CA 1
ATOM 6597 C C . VAL B 1 329 ? 41.256 61.637 -17.312 1.00 24.15 330 VAL B C 1
ATOM 6598 O O . VAL B 1 329 ? 41.993 61.318 -18.254 1.00 23.11 330 VAL B O 1
ATOM 6602 N N . ILE B 1 330 ? 40.061 61.094 -17.106 1.00 21.17 331 ILE B N 1
ATOM 6603 C CA . ILE B 1 330 ? 39.549 60.041 -17.969 1.00 21.52 331 ILE B CA 1
ATOM 6604 C C . ILE B 1 330 ? 38.272 60.407 -18.727 1.00 22.56 331 ILE B C 1
ATOM 6605 O O . ILE B 1 330 ? 37.320 60.936 -18.151 1.00 21.12 331 ILE B O 1
ATOM 6610 N N . PHE B 1 331 ? 38.273 60.127 -20.028 1.00 21.02 332 PHE B N 1
ATOM 6611 C CA . PHE B 1 331 ? 37.118 60.376 -20.879 1.00 22.00 332 PHE B CA 1
ATOM 6612 C C . PHE B 1 331 ? 36.500 59.003 -21.137 1.00 23.71 332 PHE B C 1
ATOM 6613 O O . PHE B 1 331 ? 37.177 58.092 -21.623 1.00 21.92 332 PHE B O 1
ATOM 6621 N N . LEU B 1 332 ? 35.225 58.851 -20.802 1.00 22.76 333 LEU B N 1
ATOM 6622 C CA . LEU B 1 332 ? 34.538 57.582 -21.007 1.00 22.50 333 LEU B CA 1
ATOM 6623 C C . LEU B 1 332 ? 33.727 57.634 -22.293 1.00 23.64 333 LEU B C 1
ATOM 6624 O O . LEU B 1 332 ? 32.807 58.447 -22.424 1.00 22.52 333 LEU B O 1
ATOM 6629 N N . THR B 1 333 ? 34.074 56.777 -23.250 1.00 21.53 334 THR B N 1
ATOM 6630 C CA . THR B 1 333 ? 33.343 56.742 -24.505 1.00 22.77 334 THR B CA 1
ATOM 6631 C C . THR B 1 333 ? 32.619 55.400 -24.638 1.00 23.24 334 THR B C 1
ATOM 6632 O O . THR B 1 333 ? 33.245 54.344 -24.743 1.00 22.24 334 THR B O 1
ATOM 6636 N N . ASN B 1 334 ? 31.290 55.459 -24.590 1.00 22.55 335 ASN B N 1
ATOM 6637 C CA . ASN B 1 334 ? 30.442 54.274 -24.699 1.00 24.41 335 ASN B CA 1
ATOM 6638 C C . ASN B 1 334 ? 30.261 53.983 -26.184 1.00 24.69 335 ASN B C 1
ATOM 6639 O O . ASN B 1 334 ? 29.192 54.204 -26.755 1.00 25.20 335 ASN B O 1
ATOM 6644 N N . ASP B 1 335 ? 31.328 53.489 -26.804 1.00 25.00 336 ASP B N 1
ATOM 6645 C CA . ASP B 1 335 ? 31.321 53.208 -28.231 1.00 25.18 336 ASP B CA 1
ATOM 6646 C C . ASP B 1 335 ? 30.492 52.000 -28.651 1.00 26.18 336 ASP B C 1
ATOM 6647 O O . ASP B 1 335 ? 30.853 50.850 -28.389 1.00 26.72 336 ASP B O 1
ATOM 6652 N N . ALA B 1 336 ? 29.377 52.280 -29.317 1.00 26.25 337 ALA B N 1
ATOM 6653 C CA . ALA B 1 336 ? 28.479 51.240 -29.792 1.00 28.44 337 ALA B CA 1
ATOM 6654 C C . ALA B 1 336 ? 29.005 50.540 -31.049 1.00 29.23 337 ALA B C 1
ATOM 6655 O O . ALA B 1 336 ? 28.550 49.446 -31.384 1.00 29.86 337 ALA B O 1
ATOM 6657 N N . PHE B 1 337 ? 29.958 51.162 -31.741 1.00 28.15 338 PHE B N 1
ATOM 6658 C CA . PHE B 1 337 ? 30.510 50.570 -32.961 1.00 29.69 338 PHE B CA 1
ATOM 6659 C C . PHE B 1 337 ? 31.634 49.568 -32.704 1.00 29.07 338 PHE B C 1
ATOM 6660 O O . PHE B 1 337 ? 32.005 48.803 -33.596 1.00 29.63 338 PHE B O 1
ATOM 6668 N N . GLY B 1 338 ? 32.176 49.580 -31.492 1.00 27.45 339 GLY B N 1
ATOM 6669 C CA . GLY B 1 338 ? 33.239 48.655 -31.138 1.00 27.90 339 GLY B CA 1
ATOM 6670 C C . GLY B 1 338 ? 34.591 48.892 -31.787 1.00 29.14 339 GLY B C 1
ATOM 6671 O O . GLY B 1 338 ? 35.383 47.957 -31.934 1.00 30.40 339 GLY B O 1
ATOM 6672 N N . VAL B 1 339 ? 34.872 50.133 -32.173 1.00 27.69 340 VAL B N 1
ATOM 6673 C CA . VAL B 1 339 ? 36.151 50.439 -32.799 1.00 27.03 340 VAL B CA 1
ATOM 6674 C C . VAL B 1 339 ? 37.068 51.286 -31.917 1.00 27.51 340 VAL B C 1
ATOM 6675 O O . VAL B 1 339 ? 38.250 51.454 -32.225 1.00 26.78 340 VAL B O 1
ATOM 6679 N N . MET B 1 340 ? 36.530 51.818 -30.821 1.00 27.42 341 MET B N 1
ATOM 6680 C CA . MET B 1 340 ? 37.344 52.614 -29.906 1.00 27.84 341 MET B CA 1
ATOM 6681 C C . MET B 1 340 ? 38.171 51.671 -29.038 1.00 27.92 341 MET B C 1
ATOM 6682 O O . MET B 1 340 ? 37.684 50.634 -28.586 1.00 27.44 341 MET B O 1
ATOM 6687 N N . PRO B 1 341 ? 39.439 52.025 -28.791 1.00 28.69 342 PRO B N 1
ATOM 6688 C CA . PRO B 1 341 ? 40.353 51.218 -27.978 1.00 28.82 342 PRO B CA 1
ATOM 6689 C C . PRO B 1 341 ? 39.929 51.139 -26.516 1.00 29.04 342 PRO B C 1
ATOM 6690 O O . PRO B 1 341 ? 39.300 52.059 -25.996 1.00 28.31 342 PRO B O 1
ATOM 6694 N N . PRO B 1 342 ? 40.259 50.028 -25.837 1.00 28.88 343 PRO B N 1
ATOM 6695 C CA . PRO B 1 342 ? 39.900 49.882 -24.425 1.00 27.59 343 PRO B CA 1
ATOM 6696 C C . PRO B 1 342 ? 40.510 51.064 -23.674 1.00 27.49 343 PRO B C 1
ATOM 6697 O O . PRO B 1 342 ? 39.946 51.563 -22.697 1.00 23.85 343 PRO B O 1
ATOM 6701 N N . VAL B 1 343 ? 41.677 51.498 -24.147 1.00 26.78 344 VAL B N 1
ATOM 6702 C CA . VAL B 1 343 ? 42.374 52.628 -23.557 1.00 27.44 344 VAL B CA 1
ATOM 6703 C C . VAL B 1 343 ? 43.410 53.219 -24.500 1.00 28.79 344 VAL B C 1
ATOM 6704 O O . VAL B 1 343 ? 44.119 52.501 -25.208 1.00 28.03 344 VAL B O 1
ATOM 6708 N N . ALA B 1 344 ? 43.480 54.544 -24.501 1.00 29.84 345 ALA B N 1
ATOM 6709 C CA . ALA B 1 344 ? 44.433 55.278 -25.314 1.00 29.31 345 ALA B CA 1
ATOM 6710 C C . ALA B 1 344 ? 44.936 56.420 -24.444 1.00 30.36 345 ALA B C 1
ATOM 6711 O O . ALA B 1 344 ? 44.162 57.010 -23.684 1.00 28.90 345 ALA B O 1
ATOM 6713 N N . ARG B 1 345 ? 46.231 56.715 -24.529 1.00 30.53 346 ARG B N 1
ATOM 6714 C CA . ARG B 1 345 ? 46.805 57.810 -23.755 1.00 30.29 346 ARG B CA 1
ATOM 6715 C C . ARG B 1 345 ? 46.809 59.012 -24.688 1.00 30.87 346 ARG B C 1
ATOM 6716 O O . ARG B 1 345 ? 47.527 59.035 -25.693 1.00 29.89 346 ARG B O 1
ATOM 6724 N N . LEU B 1 346 ? 46.000 60.010 -24.356 1.00 29.45 347 LEU B N 1
ATOM 6725 C CA . LEU B 1 346 ? 45.876 61.193 -25.197 1.00 28.78 347 LEU B CA 1
ATOM 6726 C C . LEU B 1 346 ? 46.960 62.242 -25.016 1.00 29.25 347 LEU B C 1
ATOM 6727 O O . LEU B 1 346 ? 47.438 62.476 -23.905 1.00 28.42 347 LEU B O 1
ATOM 6732 N N . THR B 1 347 ? 47.351 62.865 -26.126 1.00 28.85 348 THR B N 1
ATOM 6733 C CA . THR B 1 347 ? 48.342 63.934 -26.095 1.00 29.02 348 THR B CA 1
ATOM 6734 C C . THR B 1 347 ? 47.529 65.167 -25.712 1.00 29.98 348 THR B C 1
ATOM 6735 O O . THR B 1 347 ? 46.299 65.098 -25.655 1.00 29.29 348 THR B O 1
ATOM 6739 N N . SER B 1 348 ? 48.189 66.289 -25.452 1.00 29.90 349 SER B N 1
ATOM 6740 C CA . SER B 1 348 ? 47.451 67.492 -25.090 1.00 31.72 349 SER B CA 1
ATOM 6741 C C . SER B 1 348 ? 46.494 67.903 -26.202 1.00 31.62 349 SER B C 1
ATOM 6742 O O . SER B 1 348 ? 45.363 68.310 -25.939 1.00 32.27 349 SER B O 1
ATOM 6745 N N . ALA B 1 349 ? 46.944 67.782 -27.447 1.00 31.00 350 ALA B N 1
ATOM 6746 C CA . ALA B 1 349 ? 46.119 68.154 -28.593 1.00 30.90 350 ALA B CA 1
ATOM 6747 C C . ALA B 1 349 ? 44.897 67.257 -28.730 1.00 30.37 350 ALA B C 1
ATOM 6748 O O . ALA B 1 349 ? 43.785 67.734 -28.978 1.00 30.30 350 ALA B O 1
ATOM 6750 N N . GLN B 1 350 ? 45.104 65.955 -28.581 1.00 29.09 351 GLN B N 1
ATOM 6751 C CA . GLN B 1 350 ? 44.005 65.009 -28.695 1.00 28.73 351 GLN B CA 1
ATOM 6752 C C . GLN B 1 350 ? 43.024 65.204 -27.545 1.00 26.97 351 GLN B C 1
ATOM 6753 O O . GLN B 1 350 ? 41.813 65.103 -27.733 1.00 28.15 351 GLN B O 1
ATOM 6759 N N . ALA B 1 351 ? 43.547 65.495 -26.359 1.00 26.27 352 ALA B N 1
ATOM 6760 C CA . ALA B 1 351 ? 42.694 65.708 -25.195 1.00 27.20 352 ALA B CA 1
ATOM 6761 C C . ALA B 1 351 ? 41.650 66.769 -25.525 1.00 27.91 352 ALA B C 1
ATOM 6762 O O . ALA B 1 351 ? 40.454 66.554 -25.349 1.00 26.67 352 ALA B O 1
ATOM 6764 N N . MET B 1 352 ? 42.114 67.914 -26.014 1.00 27.91 353 MET B N 1
ATOM 6765 C CA . MET B 1 352 ? 41.230 69.012 -26.380 1.00 29.03 353 MET B CA 1
ATOM 6766 C C . MET B 1 352 ? 40.158 68.537 -27.359 1.00 28.76 353 MET B C 1
ATOM 6767 O O . MET B 1 352 ? 38.956 68.690 -27.115 1.00 28.53 353 MET B O 1
ATOM 6772 N N . PHE B 1 353 ? 40.612 67.967 -28.470 1.00 26.27 354 PHE B N 1
ATOM 6773 C CA . PHE B 1 353 ? 39.728 67.469 -29.519 1.00 25.02 354 PHE B CA 1
ATOM 6774 C C . PHE B 1 353 ? 38.694 66.473 -29.012 1.00 24.48 354 PHE B C 1
ATOM 6775 O O . PHE B 1 353 ? 37.495 66.644 -29.233 1.00 23.67 354 PHE B O 1
ATOM 6783 N N . TRP B 1 354 ? 39.160 65.421 -28.350 1.00 23.76 355 TRP B N 1
ATOM 6784 C CA . TRP B 1 354 ? 38.250 64.404 -27.851 1.00 24.84 355 TRP B CA 1
ATOM 6785 C C . TRP B 1 354 ? 37.297 64.908 -26.778 1.00 24.01 355 TRP B C 1
ATOM 6786 O O . TRP B 1 354 ? 36.171 64.420 -26.675 1.00 25.29 355 TRP B O 1
ATOM 6797 N N . PHE B 1 355 ? 37.734 65.890 -25.996 1.00 23.07 356 PHE B N 1
ATOM 6798 C CA . PHE B 1 355 ? 36.887 66.449 -24.945 1.00 23.06 356 PHE B CA 1
ATOM 6799 C C . PHE B 1 355 ? 35.716 67.217 -25.544 1.00 23.34 356 PHE B C 1
ATOM 6800 O O . PHE B 1 355 ? 34.562 66.976 -25.185 1.00 25.03 356 PHE B O 1
ATOM 6808 N N . VAL B 1 356 ? 35.997 68.136 -26.464 1.00 22.72 357 VAL B N 1
ATOM 6809 C CA . VAL B 1 356 ? 34.919 68.919 -27.057 1.00 23.20 357 VAL B CA 1
ATOM 6810 C C . VAL B 1 356 ? 34.039 68.115 -28.007 1.00 23.62 357 VAL B C 1
ATOM 6811 O O . VAL B 1 356 ? 32.833 68.360 -28.100 1.00 22.19 357 VAL B O 1
ATOM 6815 N N . MET B 1 357 ? 34.633 67.156 -28.712 1.00 22.17 358 MET B N 1
ATOM 6816 C CA . MET B 1 357 ? 33.860 66.331 -29.634 1.00 21.83 358 MET B CA 1
ATOM 6817 C C . MET B 1 357 ? 32.858 65.493 -28.846 1.00 19.78 358 MET B C 1
ATOM 6818 O O . MET B 1 357 ? 31.714 65.325 -29.262 1.00 22.44 358 MET B O 1
ATOM 6823 N N . GLY B 1 358 ? 33.307 64.977 -27.705 1.00 20.09 359 GLY B N 1
ATOM 6824 C CA . GLY B 1 358 ? 32.460 64.186 -26.833 1.00 17.89 359 GLY B CA 1
ATOM 6825 C C . GLY B 1 358 ? 31.802 62.949 -27.415 1.00 20.99 359 GLY B C 1
ATOM 6826 O O . GLY B 1 358 ? 30.618 62.709 -27.161 1.00 18.54 359 GLY B O 1
ATOM 6827 N N . TYR B 1 359 ? 32.555 62.156 -28.175 1.00 19.37 360 TYR B N 1
ATOM 6828 C CA . TYR B 1 359 ? 32.003 60.943 -28.767 1.00 20.26 360 TYR B CA 1
ATOM 6829 C C . TYR B 1 359 ? 31.714 59.865 -27.727 1.00 19.54 360 TYR B C 1
ATOM 6830 O O . TYR B 1 359 ? 32.597 59.452 -26.975 1.00 18.56 360 TYR B O 1
ATOM 6839 N N . THR B 1 360 ? 30.471 59.404 -27.699 1.00 21.06 361 THR B N 1
ATOM 6840 C CA . THR B 1 360 ? 30.064 58.369 -26.756 1.00 22.22 361 THR B CA 1
ATOM 6841 C C . THR B 1 360 ? 28.720 57.821 -27.227 1.00 23.45 361 THR B C 1
ATOM 6842 O O . THR B 1 360 ? 28.473 57.742 -28.431 1.00 24.19 361 THR B O 1
ATOM 6846 N N . ALA B 1 361 ? 27.859 57.432 -26.295 1.00 25.42 362 ALA B N 1
ATOM 6847 C CA . ALA B 1 361 ? 26.544 56.920 -26.658 1.00 26.89 362 ALA B CA 1
ATOM 6848 C C . ALA B 1 361 ? 25.592 57.014 -25.475 1.00 27.83 362 ALA B C 1
ATOM 6849 O O . ALA B 1 361 ? 25.970 56.732 -24.340 1.00 29.16 362 ALA B O 1
ATOM 6851 N N . ASN B 1 362 ? 24.359 57.421 -25.764 1.00 21.24 363 ASN B N 1
ATOM 6852 C CA . ASN B 1 362 ? 23.312 57.563 -24.762 1.00 34.10 363 ASN B CA 1
ATOM 6853 C C . ASN B 1 362 ? 22.606 56.233 -24.530 1.00 69.30 363 ASN B C 1
ATOM 6854 O O . ASN B 1 362 ? 22.302 55.512 -25.482 1.00 52.23 363 ASN B O 1
ATOM 6859 N N . VAL B 1 363 ? 22.342 55.906 -23.269 1.00 47.11 364 VAL B N 1
ATOM 6860 C CA . VAL B 1 363 ? 21.637 54.669 -22.961 1.00 54.16 364 VAL B CA 1
ATOM 6861 C C . VAL B 1 363 ? 20.138 54.968 -22.904 1.00 62.29 364 VAL B C 1
ATOM 6862 O O . VAL B 1 363 ? 19.727 56.120 -22.754 1.00 73.57 364 VAL B O 1
ATOM 6866 N N . PRO B 1 364 ? 19.303 53.929 -23.038 1.00 79.66 365 PRO B N 1
ATOM 6867 C CA . PRO B 1 364 ? 17.840 54.054 -23.004 1.00 49.08 365 PRO B CA 1
ATOM 6868 C C . PRO B 1 364 ? 17.258 54.561 -21.676 1.00 65.93 365 PRO B C 1
ATOM 6869 O O . PRO B 1 364 ? 17.862 54.402 -20.614 1.00 57.00 365 PRO B O 1
ATOM 6873 N N . THR B 1 373 ? 18.391 50.364 -28.359 1.00 71.72 374 THR B N 1
ATOM 6874 C CA . THR B 1 373 ? 19.965 49.875 -28.538 1.00 72.80 374 THR B CA 1
ATOM 6875 C C . THR B 1 373 ? 20.997 51.087 -28.583 1.00 59.79 374 THR B C 1
ATOM 6876 O O . THR B 1 373 ? 21.019 51.879 -29.551 1.00 97.23 374 THR B O 1
ATOM 6880 N N . ALA B 1 374 ? 21.883 51.159 -27.582 1.00 70.32 375 ALA B N 1
ATOM 6881 C CA . ALA B 1 374 ? 22.821 52.285 -27.419 1.00 73.83 375 ALA B CA 1
ATOM 6882 C C . ALA B 1 374 ? 22.966 53.154 -28.651 1.00 45.28 375 ALA B C 1
ATOM 6883 O O . ALA B 1 374 ? 23.452 52.695 -29.679 1.00 35.36 375 ALA B O 1
ATOM 6885 N N . ARG B 1 375 ? 22.515 54.403 -28.554 1.00 33.60 376 ARG B N 1
ATOM 6886 C CA . ARG B 1 375 ? 22.587 55.324 -29.688 1.00 47.21 376 ARG B CA 1
ATOM 6887 C C . ARG B 1 375 ? 23.835 56.195 -29.663 1.00 30.93 376 ARG B C 1
ATOM 6888 O O . ARG B 1 375 ? 24.050 56.960 -28.723 1.00 33.08 376 ARG B O 1
ATOM 6889 N N . PRO B 1 376 ? 24.676 56.086 -30.703 1.00 28.73 377 PRO B N 1
ATOM 6890 C CA . PRO B 1 376 ? 25.909 56.870 -30.808 1.00 29.02 377 PRO B CA 1
ATOM 6891 C C . PRO B 1 376 ? 25.561 58.351 -30.762 1.00 28.38 377 PRO B C 1
ATOM 6892 O O . PRO B 1 376 ? 24.509 58.765 -31.252 1.00 26.03 377 PRO B O 1
ATOM 6896 N N . ILE B 1 377 ? 26.444 59.152 -30.184 1.00 26.04 378 ILE B N 1
ATOM 6897 C CA . ILE B 1 377 ? 26.179 60.574 -30.081 1.00 25.73 378 ILE B CA 1
ATOM 6898 C C . ILE B 1 377 ? 27.457 61.328 -29.773 1.00 23.52 378 ILE B C 1
ATOM 6899 O O . ILE B 1 377 ? 28.401 60.767 -29.226 1.00 22.50 378 ILE B O 1
ATOM 6904 N N . PHE B 1 378 ? 27.488 62.597 -30.157 1.00 23.10 379 PHE B N 1
ATOM 6905 C CA . PHE B 1 378 ? 28.629 63.447 -29.875 1.00 23.38 379 PHE B CA 1
ATOM 6906 C C . PHE B 1 378 ? 28.068 64.472 -28.905 1.00 22.07 379 PHE B C 1
ATOM 6907 O O . PHE B 1 378 ? 27.248 65.312 -29.279 1.00 21.52 379 PHE B O 1
ATOM 6915 N N . SER B 1 379 ? 28.496 64.376 -27.652 1.00 19.79 380 SER B N 1
ATOM 6916 C CA . SER B 1 379 ? 28.007 65.261 -26.602 1.00 20.85 380 SER B CA 1
ATOM 6917 C C . SER B 1 379 ? 29.146 66.087 -26.023 1.00 18.23 380 SER B C 1
ATOM 6918 O O . SER B 1 379 ? 29.965 65.582 -25.260 1.00 19.31 380 SER B O 1
ATOM 6921 N N . SER B 1 380 ? 29.194 67.359 -26.401 1.00 18.61 381 SER B N 1
ATOM 6922 C CA . SER B 1 380 ? 30.236 68.268 -25.941 1.00 18.69 381 SER B CA 1
ATOM 6923 C C . SER B 1 380 ? 30.658 68.067 -24.493 1.00 19.53 381 SER B C 1
ATOM 6924 O O . SER B 1 380 ? 29.820 68.031 -23.590 1.00 19.37 381 SER B O 1
ATOM 6927 N N . CYS B 1 381 ? 31.965 67.929 -24.290 1.00 18.66 382 CYS B N 1
ATOM 6928 C CA . CYS B 1 381 ? 32.551 67.759 -22.965 1.00 19.55 382 CYS B CA 1
ATOM 6929 C C . CYS B 1 381 ? 31.898 66.642 -22.157 1.00 20.34 382 CYS B C 1
ATOM 6930 O O . CYS B 1 381 ? 31.995 66.615 -20.928 1.00 20.82 382 CYS B O 1
ATOM 6933 N N . PHE B 1 382 ? 31.248 65.712 -22.850 1.00 19.60 383 PHE B N 1
ATOM 6934 C CA . PHE B 1 382 ? 30.565 64.600 -22.194 1.00 20.08 383 PHE B CA 1
ATOM 6935 C C . PHE B 1 382 ? 29.522 65.089 -21.188 1.00 19.87 383 PHE B C 1
ATOM 6936 O O . PHE B 1 382 ? 29.331 64.490 -20.128 1.00 20.42 383 PHE B O 1
ATOM 6944 N N . GLY B 1 383 ? 28.848 66.181 -21.538 1.00 20.65 384 GLY B N 1
ATOM 6945 C CA . GLY B 1 383 ? 27.813 66.745 -20.687 1.00 19.11 384 GLY B CA 1
ATOM 6946 C C . GLY B 1 383 ? 26.995 67.749 -21.477 1.00 19.58 384 GLY B C 1
ATOM 6947 O O . GLY B 1 383 ? 26.476 68.715 -20.930 1.00 18.11 384 GLY B O 1
ATOM 6948 N N . GLY B 1 384 ? 26.878 67.502 -22.779 1.00 18.17 385 GLY B N 1
ATOM 6949 C CA . GLY B 1 384 ? 26.150 68.399 -23.660 1.00 18.32 385 GLY B CA 1
ATOM 6950 C C . GLY B 1 384 ? 24.799 68.934 -23.217 1.00 19.26 385 GLY B C 1
ATOM 6951 O O . GLY B 1 384 ? 24.524 70.119 -23.402 1.00 18.92 385 GLY B O 1
ATOM 6952 N N . PRO B 1 385 ? 23.931 68.099 -22.622 1.00 18.70 386 PRO B N 1
ATOM 6953 C CA . PRO B 1 385 ? 22.611 68.569 -22.191 1.00 18.08 386 PRO B CA 1
ATOM 6954 C C . PRO B 1 385 ? 22.613 69.591 -21.060 1.00 17.59 386 PRO B C 1
ATOM 6955 O O . PRO B 1 385 ? 21.588 70.217 -20.798 1.00 16.80 386 PRO B O 1
ATOM 6959 N N . PHE B 1 386 ? 23.757 69.760 -20.404 1.00 16.17 387 PHE B N 1
ATOM 6960 C CA . PHE B 1 386 ? 23.845 70.662 -19.259 1.00 17.35 387 PHE B CA 1
ATOM 6961 C C . PHE B 1 386 ? 24.756 71.870 -19.438 1.00 17.82 387 PHE B C 1
ATOM 6962 O O . PHE B 1 386 ? 24.755 72.785 -18.608 1.00 17.68 387 PHE B O 1
ATOM 6970 N N . LEU B 1 387 ? 25.528 71.881 -20.518 1.00 16.33 388 LEU B N 1
ATOM 6971 C CA . LEU B 1 387 ? 26.434 72.992 -20.773 1.00 18.04 388 LEU B CA 1
ATOM 6972 C C . LEU B 1 387 ? 25.675 74.278 -21.062 1.00 18.89 388 LEU B C 1
ATOM 6973 O O . LEU B 1 387 ? 24.600 74.253 -21.664 1.00 19.94 388 LEU B O 1
ATOM 6978 N N . VAL B 1 388 ? 26.246 75.401 -20.635 1.00 18.15 389 VAL B N 1
ATOM 6979 C CA . VAL B 1 388 ? 25.645 76.703 -20.885 1.00 19.71 389 VAL B CA 1
ATOM 6980 C C . VAL B 1 388 ? 26.485 77.429 -21.938 1.00 19.34 389 VAL B C 1
ATOM 6981 O O . VAL B 1 388 ? 25.949 77.956 -22.917 1.00 20.47 389 VAL B O 1
ATOM 6985 N N . ARG B 1 389 ? 27.798 77.453 -21.725 1.00 19.82 390 ARG B N 1
ATOM 6986 C CA . ARG B 1 389 ? 28.723 78.092 -22.660 1.00 21.21 390 ARG B CA 1
ATOM 6987 C C . ARG B 1 389 ? 29.038 77.097 -23.782 1.00 21.40 390 ARG B C 1
ATOM 6988 O O . ARG B 1 389 ? 28.661 75.923 -23.715 1.00 19.51 390 ARG B O 1
ATOM 6996 N N . HIS B 1 390 ? 29.745 77.566 -24.804 1.00 22.17 391 HIS B N 1
ATOM 6997 C CA . HIS B 1 390 ? 30.118 76.714 -25.925 1.00 22.47 391 HIS B CA 1
ATOM 6998 C C . HIS B 1 390 ? 31.151 75.688 -25.471 1.00 21.88 391 HIS B C 1
ATOM 6999 O O . HIS B 1 390 ? 31.919 75.932 -24.533 1.00 19.68 391 HIS B O 1
ATOM 7006 N N . ALA B 1 391 ? 31.155 74.535 -26.131 1.00 19.47 392 ALA B N 1
ATOM 7007 C CA . ALA B 1 391 ? 32.084 73.464 -25.804 1.00 20.77 392 ALA B CA 1
ATOM 7008 C C . ALA B 1 391 ? 33.526 73.954 -25.731 1.00 21.88 392 ALA B C 1
ATOM 7009 O O . ALA B 1 391 ? 34.276 73.545 -24.850 1.00 22.14 392 ALA B O 1
ATOM 7011 N N . THR B 1 392 ? 33.907 74.827 -26.661 1.00 21.74 393 THR B N 1
ATOM 7012 C CA . THR B 1 392 ? 35.273 75.345 -26.710 1.00 24.24 393 THR B CA 1
ATOM 7013 C C . THR B 1 392 ? 35.677 76.110 -25.458 1.00 22.59 393 THR B C 1
ATOM 7014 O O . THR B 1 392 ? 36.841 76.084 -25.064 1.00 23.12 393 THR B O 1
ATOM 7018 N N . PHE B 1 393 ? 34.724 76.796 -24.835 1.00 22.30 394 PHE B N 1
ATOM 7019 C CA . PHE B 1 393 ? 35.029 77.545 -23.620 1.00 21.76 394 PHE B CA 1
ATOM 7020 C C . PHE B 1 393 ? 35.564 76.600 -22.546 1.00 21.86 394 PHE B C 1
ATOM 7021 O O . PHE B 1 393 ? 36.599 76.866 -21.925 1.00 20.76 394 PHE B O 1
ATOM 7029 N N . TYR B 1 394 ? 34.844 75.505 -22.318 1.00 19.61 395 TYR B N 1
ATOM 7030 C CA . TYR B 1 394 ? 35.246 74.518 -21.320 1.00 19.04 395 TYR B CA 1
ATOM 7031 C C . TYR B 1 394 ? 36.512 73.785 -21.754 1.00 18.75 395 TYR B C 1
ATOM 7032 O O . TYR B 1 394 ? 37.359 73.447 -20.924 1.00 20.62 395 TYR B O 1
ATOM 7041 N N . GLY B 1 395 ? 36.629 73.529 -23.053 1.00 21.43 396 GLY B N 1
ATOM 7042 C CA . GLY B 1 395 ? 37.805 72.843 -23.563 1.00 23.24 396 GLY B CA 1
ATOM 7043 C C . GLY B 1 395 ? 39.063 73.628 -23.238 1.00 22.86 396 GLY B C 1
ATOM 7044 O O . GLY B 1 395 ? 40.066 73.064 -22.806 1.00 24.04 396 GLY B O 1
ATOM 7045 N N . GLU B 1 396 ? 39.008 74.939 -23.440 1.00 25.24 397 GLU B N 1
ATOM 7046 C CA . GLU B 1 396 ? 40.154 75.796 -23.151 1.00 25.19 397 GLU B CA 1
ATOM 7047 C C . GLU B 1 396 ? 40.470 75.798 -21.653 1.00 24.95 397 GLU B C 1
ATOM 7048 O O . GLU B 1 396 ? 41.632 75.823 -21.255 1.00 23.76 397 GLU B O 1
ATOM 7054 N N . GLN B 1 397 ? 39.434 75.758 -20.821 1.00 24.31 398 GLN B N 1
ATOM 7055 C CA . GLN B 1 397 ? 39.637 75.731 -19.378 1.00 22.52 398 GLN B CA 1
ATOM 7056 C C . GLN B 1 397 ? 40.378 74.465 -18.970 1.00 22.59 398 GLN B C 1
ATOM 7057 O O . GLN B 1 397 ? 41.336 74.512 -18.202 1.00 22.24 398 GLN B O 1
ATOM 7063 N N . LEU B 1 398 ? 39.915 73.330 -19.484 1.00 23.61 399 LEU B N 1
ATOM 7064 C CA . LEU B 1 398 ? 40.516 72.041 -19.173 1.00 24.30 399 LEU B CA 1
ATOM 7065 C C . LEU B 1 398 ? 41.967 71.987 -19.630 1.00 24.06 399 LEU B C 1
ATOM 7066 O O . LEU B 1 398 ? 42.841 71.513 -18.904 1.00 24.59 399 LEU B O 1
ATOM 7071 N N . ALA B 1 399 ? 42.213 72.465 -20.843 1.00 25.65 400 ALA B N 1
ATOM 7072 C CA . ALA B 1 399 ? 43.559 72.463 -21.400 1.00 25.99 400 ALA B CA 1
ATOM 7073 C C . ALA B 1 399 ? 44.489 73.204 -20.448 1.00 28.00 400 ALA B C 1
ATOM 7074 O O . ALA B 1 399 ? 45.556 72.703 -20.090 1.00 27.63 400 ALA B O 1
ATOM 7076 N N . GLU B 1 400 ? 44.071 74.395 -20.032 1.00 29.13 401 GLU B N 1
ATOM 7077 C CA . GLU B 1 400 ? 44.869 75.200 -19.115 1.00 31.44 401 GLU B CA 1
ATOM 7078 C C . GLU B 1 400 ? 45.075 74.490 -17.782 1.00 30.72 401 GLU B C 1
ATOM 7079 O O . GLU B 1 400 ? 46.190 74.450 -17.257 1.00 29.96 401 GLU B O 1
ATOM 7085 N N . LYS B 1 401 ? 43.999 73.926 -17.237 1.00 29.46 402 LYS B N 1
ATOM 7086 C CA . LYS B 1 401 ? 44.073 73.216 -15.963 1.00 28.87 402 LYS B CA 1
ATOM 7087 C C . LYS B 1 401 ? 45.030 72.028 -16.013 1.00 29.05 402 LYS B C 1
ATOM 7088 O O . LYS B 1 401 ? 45.917 71.901 -15.173 1.00 27.59 402 LYS B O 1
ATOM 7094 N N . MET B 1 402 ? 44.847 71.156 -16.998 1.00 28.88 403 MET B N 1
ATOM 7095 C CA . MET B 1 402 ? 45.693 69.975 -17.116 1.00 31.13 403 MET B CA 1
ATOM 7096 C C . MET B 1 402 ? 47.154 70.322 -17.382 1.00 31.71 403 MET B C 1
ATOM 7097 O O . MET B 1 402 ? 48.053 69.657 -16.873 1.00 32.26 403 MET B O 1
ATOM 7102 N N . GLN B 1 403 ? 47.390 71.359 -18.177 1.00 32.85 404 GLN B N 1
ATOM 7103 C CA . GLN B 1 403 ? 48.757 71.768 -18.480 1.00 35.03 404 GLN B CA 1
ATOM 7104 C C . GLN B 1 403 ? 49.442 72.243 -17.201 1.00 34.47 404 GLN B C 1
ATOM 7105 O O . GLN B 1 403 ? 50.572 71.854 -16.903 1.00 33.87 404 GLN B O 1
ATOM 7116 N N . LYS B 1 404 ? 48.746 73.081 -16.442 1.00 33.34 405 LYS B N 1
ATOM 7117 C CA . LYS B 1 404 ? 49.291 73.615 -15.201 1.00 32.63 405 LYS B CA 1
ATOM 7118 C C . LYS B 1 404 ? 49.545 72.547 -14.143 1.00 31.97 405 LYS B C 1
ATOM 7119 O O . LYS B 1 404 ? 50.510 72.635 -13.385 1.00 30.85 405 LYS B O 1
ATOM 7125 N N . HIS B 1 405 ? 48.686 71.533 -14.096 1.00 30.52 406 HIS B N 1
ATOM 7126 C CA . HIS B 1 405 ? 48.819 70.478 -13.102 1.00 30.23 406 HIS B CA 1
ATOM 7127 C C . HIS B 1 405 ? 49.370 69.158 -13.639 1.00 30.67 406 HIS B C 1
ATOM 7128 O O . HIS B 1 405 ? 49.351 68.142 -12.947 1.00 30.32 406 HIS B O 1
ATOM 7135 N N . ASN B 1 406 ? 49.868 69.183 -14.871 1.00 31.37 407 ASN B N 1
ATOM 7136 C CA . ASN B 1 406 ? 50.458 67.999 -15.493 1.00 33.33 407 ASN B CA 1
ATOM 7137 C C . ASN B 1 406 ? 49.585 66.751 -15.382 1.00 32.74 407 ASN B C 1
ATOM 7138 O O . ASN B 1 406 ? 50.072 65.672 -15.031 1.00 31.79 407 ASN B O 1
ATOM 7143 N N . SER B 1 407 ? 48.301 66.901 -15.687 1.00 29.78 408 SER B N 1
ATOM 7144 C CA . SER B 1 407 ? 47.367 65.786 -15.620 1.00 29.48 408 SER B CA 1
ATOM 7145 C C . SER B 1 407 ? 47.569 64.865 -16.819 1.00 28.84 408 SER B C 1
ATOM 7146 O O . SER B 1 407 ? 47.873 65.327 -17.918 1.00 26.91 408 SER B O 1
ATOM 7149 N N . ARG B 1 408 ? 47.399 63.566 -16.596 1.00 29.43 409 ARG B N 1
ATOM 7150 C CA . ARG B 1 408 ? 47.525 62.570 -17.656 1.00 29.48 409 ARG B CA 1
ATOM 7151 C C . ARG B 1 408 ? 46.103 62.323 -18.161 1.00 29.54 409 ARG B C 1
ATOM 7152 O O . ARG B 1 408 ? 45.199 62.088 -17.364 1.00 27.81 409 ARG B O 1
ATOM 7156 N N . VAL B 1 409 ? 45.905 62.382 -19.476 1.00 28.30 410 VAL B N 1
ATOM 7157 C CA . VAL B 1 409 ? 44.575 62.186 -20.050 1.00 28.48 410 VAL B CA 1
ATOM 7158 C C . VAL B 1 409 ? 44.432 60.832 -20.740 1.00 28.16 410 VAL B C 1
ATOM 7159 O O . VAL B 1 409 ? 45.307 60.417 -21.502 1.00 28.77 410 VAL B O 1
ATOM 7163 N N . TRP B 1 410 ? 43.318 60.153 -20.473 1.00 26.59 411 TRP B N 1
ATOM 7164 C CA . TRP B 1 410 ? 43.060 58.838 -21.048 1.00 25.29 411 TRP B CA 1
ATOM 7165 C C . TRP B 1 410 ? 41.663 58.724 -21.646 1.00 25.63 411 TRP B C 1
ATOM 7166 O O . TRP B 1 410 ? 40.715 59.350 -21.165 1.00 23.94 411 TRP B O 1
ATOM 7177 N N . LEU B 1 411 ? 41.546 57.915 -22.693 1.00 24.35 412 LEU B N 1
ATOM 7178 C CA . LEU B 1 411 ? 40.266 57.664 -23.345 1.00 24.37 412 LEU B CA 1
ATOM 7179 C C . LEU B 1 411 ? 39.951 56.193 -23.111 1.00 25.88 412 LEU B C 1
ATOM 7180 O O . LEU B 1 411 ? 40.716 55.317 -23.523 1.00 25.79 412 LEU B O 1
ATOM 7185 N N . LEU B 1 412 ? 38.836 55.916 -22.445 1.00 25.82 413 LEU B N 1
ATOM 7186 C CA . LEU B 1 412 ? 38.454 54.539 -22.170 1.00 26.41 413 LEU B CA 1
ATOM 7187 C C . LEU B 1 412 ? 37.148 54.163 -22.848 1.00 27.38 413 LEU B C 1
ATOM 7188 O O . LEU B 1 412 ? 36.141 54.858 -22.696 1.00 25.13 413 LEU B O 1
ATOM 7193 N N . ASN B 1 413 ? 37.168 53.066 -23.602 1.00 25.70 414 ASN B N 1
ATOM 7194 C CA . ASN B 1 413 ? 35.968 52.587 -24.275 1.00 25.20 414 ASN B CA 1
ATOM 7195 C C . ASN B 1 413 ? 35.173 51.721 -23.300 1.00 25.46 414 ASN B C 1
ATOM 7196 O O . ASN B 1 413 ? 35.625 50.645 -22.904 1.00 27.13 414 ASN B O 1
ATOM 7201 N N . THR B 1 414 ? 33.998 52.200 -22.903 1.00 24.42 415 THR B N 1
ATOM 7202 C CA . THR B 1 414 ? 33.150 51.455 -21.979 1.00 23.43 415 THR B CA 1
ATOM 7203 C C . THR B 1 414 ? 31.969 50.863 -22.739 1.00 23.74 415 THR B C 1
ATOM 7204 O O . THR B 1 414 ? 31.012 50.372 -22.144 1.00 23.02 415 THR B O 1
ATOM 7208 N N . GLY B 1 415 ? 32.052 50.911 -24.063 1.00 24.57 416 GLY B N 1
ATOM 7209 C CA . GLY B 1 415 ? 30.983 50.388 -24.889 1.00 26.54 416 GLY B CA 1
ATOM 7210 C C . GLY B 1 415 ? 31.158 48.944 -25.326 1.00 28.10 416 GLY B C 1
ATOM 7211 O O . GLY B 1 415 ? 31.102 48.026 -24.510 1.00 28.88 416 GLY B O 1
ATOM 7212 N N . TYR B 1 416 ? 31.391 48.747 -26.619 1.00 28.79 417 TYR B N 1
ATOM 7213 C CA . TYR B 1 416 ? 31.530 47.407 -27.183 1.00 30.21 417 TYR B CA 1
ATOM 7214 C C . TYR B 1 416 ? 32.893 47.087 -27.789 1.00 30.94 417 TYR B C 1
ATOM 7215 O O . TYR B 1 416 ? 33.712 47.977 -28.023 1.00 30.50 417 TYR B O 1
ATOM 7224 N N . ALA B 1 417 ? 33.118 45.800 -28.041 1.00 31.09 418 ALA B N 1
ATOM 7225 C CA . ALA B 1 417 ? 34.370 45.327 -28.619 1.00 32.43 418 ALA B CA 1
ATOM 7226 C C . ALA B 1 417 ? 34.136 44.100 -29.501 1.00 32.92 418 ALA B C 1
ATOM 7227 O O . ALA B 1 417 ? 33.226 43.311 -29.248 1.00 32.31 418 ALA B O 1
ATOM 7229 N N . GLY B 1 418 ? 34.955 43.957 -30.539 1.00 33.13 419 GLY B N 1
ATOM 7230 C CA . GLY B 1 418 ? 34.837 42.820 -31.435 1.00 34.22 419 GLY B CA 1
ATOM 7231 C C . GLY B 1 418 ? 33.766 42.960 -32.499 1.00 34.75 419 GLY B C 1
ATOM 7232 O O . GLY B 1 418 ? 33.657 42.114 -33.385 1.00 35.94 419 GLY B O 1
ATOM 7233 N N . GLY B 1 419 ? 32.971 44.021 -32.417 1.00 33.70 420 GLY B N 1
ATOM 7234 C CA . GLY B 1 419 ? 31.919 44.223 -33.396 1.00 33.34 420 GLY B CA 1
ATOM 7235 C C . GLY B 1 419 ? 30.981 45.361 -33.040 1.00 34.34 420 GLY B C 1
ATOM 7236 O O . GLY B 1 419 ? 31.246 46.126 -32.112 1.00 32.82 420 GLY B O 1
ATOM 7237 N N . ARG B 1 420 ? 29.881 45.465 -33.780 1.00 34.59 421 ARG B N 1
ATOM 7238 C CA . ARG B 1 420 ? 28.885 46.511 -33.562 1.00 34.90 421 ARG B CA 1
ATOM 7239 C C . ARG B 1 420 ? 27.808 46.050 -32.588 1.00 35.35 421 ARG B C 1
ATOM 7240 O O . ARG B 1 420 ? 27.392 44.892 -32.611 1.00 35.46 421 ARG B O 1
ATOM 7248 N N . ALA B 1 421 ? 27.350 46.961 -31.737 1.00 34.52 422 ALA B N 1
ATOM 7249 C CA . ALA B 1 421 ? 26.310 46.630 -30.775 1.00 33.71 422 ALA B CA 1
ATOM 7250 C C . ALA B 1 421 ? 25.054 46.161 -31.508 1.00 34.40 422 ALA B C 1
ATOM 7251 O O . ALA B 1 421 ? 24.425 45.181 -31.107 1.00 34.65 422 ALA B O 1
ATOM 7253 N N . ASP B 1 422 ? 24.698 46.848 -32.591 1.00 34.57 423 ASP B N 1
ATOM 7254 C CA . ASP B 1 422 ? 23.503 46.486 -33.345 1.00 35.38 423 ASP B CA 1
ATOM 7255 C C . ASP B 1 422 ? 23.621 45.176 -34.123 1.00 36.74 423 ASP B C 1
ATOM 7256 O O . ASP B 1 422 ? 22.665 44.748 -34.768 1.00 37.50 423 ASP B O 1
ATOM 7261 N N . ARG B 1 423 ? 24.789 44.542 -34.066 1.00 37.11 424 ARG B N 1
ATOM 7262 C CA . ARG B 1 423 ? 24.989 43.272 -34.756 1.00 38.56 424 ARG B CA 1
ATOM 7263 C C . ARG B 1 423 ? 25.250 42.159 -33.749 1.00 38.44 424 ARG B C 1
ATOM 7264 O O . ARG B 1 423 ? 25.721 41.081 -34.110 1.00 37.78 424 ARG B O 1
ATOM 7272 N N . GLY B 1 424 ? 24.950 42.437 -32.483 1.00 36.97 425 GLY B N 1
ATOM 7273 C CA . GLY B 1 424 ? 25.126 41.442 -31.439 1.00 36.59 425 GLY B CA 1
ATOM 7274 C C . GLY B 1 424 ? 26.491 41.363 -30.783 1.00 36.22 425 GLY B C 1
ATOM 7275 O O . GLY B 1 424 ? 26.778 40.393 -30.081 1.00 35.50 425 GLY B O 1
ATOM 7276 N N . ALA B 1 425 ? 27.332 42.371 -30.995 1.00 35.53 426 ALA B N 1
ATOM 7277 C CA . ALA B 1 425 ? 28.663 42.375 -30.397 1.00 34.62 426 ALA B CA 1
ATOM 7278 C C . ALA B 1 425 ? 28.574 42.361 -28.872 1.00 33.35 426 ALA B C 1
ATOM 7279 O O . ALA B 1 425 ? 27.564 42.765 -28.295 1.00 32.59 426 ALA B O 1
ATOM 7281 N N . LYS B 1 426 ? 29.635 41.892 -28.225 1.00 32.01 427 LYS B N 1
ATOM 7282 C CA . LYS B 1 426 ? 29.680 41.831 -26.769 1.00 33.50 427 LYS B CA 1
ATOM 7283 C C . LYS B 1 426 ? 30.252 43.133 -26.211 1.00 33.73 427 LYS B C 1
ATOM 7284 O O . LYS B 1 426 ? 31.063 43.791 -26.860 1.00 31.06 427 LYS B O 1
ATOM 7286 N N . ARG B 1 427 ? 29.828 43.498 -25.007 1.00 34.99 428 ARG B N 1
ATOM 7287 C CA . ARG B 1 427 ? 30.300 44.727 -24.380 1.00 37.17 428 ARG B CA 1
ATOM 7288 C C . ARG B 1 427 ? 31.729 44.588 -23.873 1.00 37.08 428 ARG B C 1
ATOM 7289 O O . ARG B 1 427 ? 32.175 43.492 -23.524 1.00 37.00 428 ARG B O 1
ATOM 7304 N N . MET B 1 428 ? 32.452 45.702 -23.855 1.00 35.52 429 MET B N 1
ATOM 7305 C CA . MET B 1 428 ? 33.822 45.705 -23.364 1.00 35.61 429 MET B CA 1
ATOM 7306 C C . MET B 1 428 ? 33.745 45.180 -21.933 1.00 35.25 429 MET B C 1
ATOM 7307 O O . MET B 1 428 ? 33.031 45.735 -21.104 1.00 35.89 429 MET B O 1
ATOM 7312 N N . PRO B 1 429 ? 34.463 44.089 -21.632 1.00 35.51 430 PRO B N 1
ATOM 7313 C CA . PRO B 1 429 ? 34.444 43.513 -20.282 1.00 35.95 430 PRO B CA 1
ATOM 7314 C C . PRO B 1 429 ? 34.773 44.535 -19.196 1.00 36.68 430 PRO B C 1
ATOM 7315 O O . PRO B 1 429 ? 35.801 45.209 -19.262 1.00 33.84 430 PRO B O 1
ATOM 7319 N N . LEU B 1 430 ? 33.898 44.646 -18.201 1.00 37.46 431 LEU B N 1
ATOM 7320 C CA . LEU B 1 430 ? 34.113 45.587 -17.107 1.00 38.54 431 LEU B CA 1
ATOM 7321 C C . LEU B 1 430 ? 35.434 45.277 -16.411 1.00 38.62 431 LEU B C 1
ATOM 7322 O O . LEU B 1 430 ? 36.131 46.180 -15.945 1.00 36.99 431 LEU B O 1
ATOM 7327 N N . ARG B 1 431 ? 35.773 43.993 -16.350 1.00 38.42 432 ARG B N 1
ATOM 7328 C CA . ARG B 1 431 ? 37.009 43.551 -15.715 1.00 38.21 432 ARG B CA 1
ATOM 7329 C C . ARG B 1 431 ? 38.231 44.147 -16.406 1.00 36.57 432 ARG B C 1
ATOM 7330 O O . ARG B 1 431 ? 39.218 44.490 -15.757 1.00 35.41 432 ARG B O 1
ATOM 7338 N N . VAL B 1 432 ? 38.165 44.264 -17.729 1.00 34.95 433 VAL B N 1
ATOM 7339 C CA . VAL B 1 432 ? 39.267 44.828 -18.493 1.00 34.06 433 VAL B CA 1
ATOM 7340 C C . VAL B 1 432 ? 39.417 46.318 -18.197 1.00 32.39 433 VAL B C 1
ATOM 7341 O O . VAL B 1 432 ? 40.524 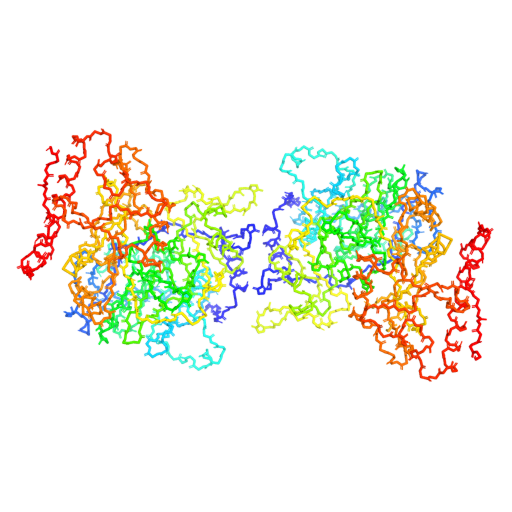46.809 -17.995 1.00 33.07 433 VAL B O 1
ATOM 7345 N N . THR B 1 433 ? 38.301 47.036 -18.171 1.00 32.45 434 THR B N 1
ATOM 7346 C CA . THR B 1 433 ? 38.342 48.470 -17.903 1.00 31.63 434 THR B CA 1
ATOM 7347 C C . THR B 1 433 ? 38.913 48.743 -16.514 1.00 31.65 434 THR B C 1
ATOM 7348 O O . THR B 1 433 ? 39.745 49.636 -16.340 1.00 31.49 434 THR B O 1
ATOM 7352 N N . ARG B 1 434 ? 38.477 47.970 -15.525 1.00 32.26 435 ARG B N 1
ATOM 7353 C CA . ARG B 1 434 ? 38.974 48.147 -14.164 1.00 34.79 435 ARG B CA 1
ATOM 7354 C C . ARG B 1 434 ? 40.468 47.845 -14.110 1.00 35.13 435 ARG B C 1
ATOM 7355 O O . ARG B 1 434 ? 41.231 48.531 -13.423 1.00 33.84 435 ARG B O 1
ATOM 7363 N N . ALA B 1 435 ? 40.885 46.815 -14.841 1.00 34.71 436 ALA B N 1
ATOM 7364 C CA . ALA B 1 435 ? 42.293 46.437 -14.875 1.00 34.54 436 ALA B CA 1
ATOM 7365 C C . ALA B 1 435 ? 43.099 47.601 -15.433 1.00 33.00 436 ALA B C 1
ATOM 7366 O O . ALA B 1 435 ? 44.187 47.910 -14.951 1.00 32.54 436 ALA B O 1
ATOM 7368 N N . ILE B 1 436 ? 42.554 48.243 -16.460 1.00 30.92 437 ILE B N 1
ATOM 7369 C CA . ILE B 1 436 ? 43.215 49.377 -17.086 1.00 30.58 437 ILE B CA 1
ATOM 7370 C C . ILE B 1 436 ? 43.320 50.532 -16.090 1.00 30.83 437 ILE B C 1
ATOM 7371 O O . ILE B 1 436 ? 44.364 51.175 -15.972 1.00 30.16 437 ILE B O 1
ATOM 7376 N N . ILE B 1 437 ? 42.239 50.786 -15.362 1.00 30.40 438 ILE B N 1
ATOM 7377 C CA . ILE B 1 437 ? 42.245 51.863 -14.382 1.00 31.07 438 ILE B CA 1
ATOM 7378 C C . ILE B 1 437 ? 43.261 51.595 -13.272 1.00 31.21 438 ILE B C 1
ATOM 7379 O O . ILE B 1 437 ? 43.924 52.520 -12.803 1.00 31.55 438 ILE B O 1
ATOM 7384 N N . ASP B 1 438 ? 43.396 50.338 -12.856 1.00 33.14 439 ASP B N 1
ATOM 7385 C CA . ASP B 1 438 ? 44.371 50.003 -11.819 1.00 34.74 439 ASP B CA 1
ATOM 7386 C C . ASP B 1 438 ? 45.774 50.255 -12.365 1.00 33.95 439 ASP B C 1
ATOM 7387 O O . ASP B 1 438 ? 46.673 50.662 -11.628 1.00 32.91 439 ASP B O 1
ATOM 7392 N N . ALA B 1 439 ? 45.952 50.013 -13.664 1.00 33.72 440 ALA B N 1
ATOM 7393 C CA . ALA B 1 439 ? 47.242 50.217 -14.320 1.00 32.36 440 ALA B CA 1
ATOM 7394 C C . ALA B 1 439 ? 47.549 51.708 -14.437 1.00 32.41 440 ALA B C 1
ATOM 7395 O O . ALA B 1 439 ? 48.711 52.122 -14.438 1.00 30.48 440 ALA B O 1
ATOM 7397 N N . ILE B 1 440 ? 46.500 52.514 -14.556 1.00 30.43 441 ILE B N 1
ATOM 7398 C CA . ILE B 1 440 ? 46.672 53.957 -14.647 1.00 30.07 441 ILE B CA 1
ATOM 7399 C C . ILE B 1 440 ? 47.088 54.441 -13.260 1.00 30.33 441 ILE B C 1
ATOM 7400 O O . ILE B 1 440 ? 48.002 55.250 -13.111 1.00 31.71 441 ILE B O 1
ATOM 7405 N N . HIS B 1 441 ? 46.422 53.912 -12.243 1.00 31.14 442 HIS B N 1
ATOM 7406 C CA . HIS B 1 441 ? 46.695 54.301 -10.868 1.00 33.15 442 HIS B CA 1
ATOM 7407 C C . HIS B 1 441 ? 47.984 53.730 -10.285 1.00 35.14 442 HIS B C 1
ATOM 7408 O O . HIS B 1 441 ? 48.541 54.302 -9.349 1.00 33.60 442 HIS B O 1
ATOM 7415 N N . ASP B 1 442 ? 48.464 52.615 -10.832 1.00 36.49 443 ASP B N 1
ATOM 7416 C CA . ASP B 1 442 ? 49.700 52.015 -10.330 1.00 39.15 443 ASP B CA 1
ATOM 7417 C C . ASP B 1 442 ? 50.920 52.654 -10.986 1.00 39.11 443 ASP B C 1
ATOM 7418 O O . ASP B 1 442 ? 52.052 52.423 -10.565 1.00 40.30 443 ASP B O 1
ATOM 7423 N N . GLY B 1 443 ? 50.682 53.453 -12.022 1.00 38.22 444 GLY B N 1
ATOM 7424 C CA . GLY B 1 443 ? 51.772 54.116 -12.715 1.00 38.62 444 GLY B CA 1
ATOM 7425 C C . GLY B 1 443 ? 52.426 53.304 -13.820 1.00 38.36 444 GLY B C 1
ATOM 7426 O O . GLY B 1 443 ? 53.260 53.823 -14.558 1.00 38.97 444 GLY B O 1
ATOM 7427 N N . THR B 1 444 ? 52.056 52.035 -13.947 1.00 38.31 445 THR B N 1
ATOM 7428 C CA . THR B 1 444 ? 52.637 51.182 -14.982 1.00 39.85 445 THR B CA 1
ATOM 7429 C C . THR B 1 444 ? 52.205 51.591 -16.386 1.00 40.28 445 THR B C 1
ATOM 7430 O O . THR B 1 444 ? 53.029 51.670 -17.295 1.00 41.14 445 THR B O 1
ATOM 7434 N N . LEU B 1 445 ? 50.913 51.848 -16.564 1.00 38.79 446 LEU B N 1
ATOM 7435 C CA . LEU B 1 445 ? 50.399 52.231 -17.873 1.00 39.24 446 LEU B CA 1
ATOM 7436 C C . LEU B 1 445 ? 51.089 53.467 -18.437 1.00 39.35 446 LEU B C 1
ATOM 7437 O O . LEU B 1 445 ? 51.275 53.585 -19.646 1.00 38.09 446 LEU B O 1
ATOM 7442 N N . ASP B 1 446 ? 51.470 54.387 -17.558 1.00 39.48 447 ASP B N 1
ATOM 7443 C CA . ASP B 1 446 ? 52.122 55.613 -17.993 1.00 41.67 447 ASP B CA 1
ATOM 7444 C C . ASP B 1 446 ? 53.585 55.399 -18.370 1.00 42.13 447 ASP B C 1
ATOM 7445 O O . ASP B 1 446 ? 54.220 56.291 -18.928 1.00 40.82 447 ASP B O 1
ATOM 7450 N N . ARG B 1 447 ? 54.111 54.214 -18.076 1.00 43.22 448 ARG B N 1
ATOM 7451 C CA . ARG B 1 447 ? 55.510 53.909 -18.368 1.00 45.17 448 ARG B CA 1
ATOM 7452 C C . ARG B 1 447 ? 55.715 52.857 -19.457 1.00 45.28 448 ARG B C 1
ATOM 7453 O O . ARG B 1 447 ? 56.824 52.695 -19.962 1.00 45.91 448 ARG B O 1
ATOM 7457 N N . THR B 1 448 ? 54.651 52.149 -19.823 1.00 45.95 449 THR B N 1
ATOM 7458 C CA . THR B 1 448 ? 54.740 51.110 -20.846 1.00 45.42 449 THR B CA 1
ATOM 7459 C C . THR B 1 448 ? 54.942 51.699 -22.241 1.00 44.21 449 THR B C 1
ATOM 7460 O O . THR B 1 448 ? 54.929 52.919 -22.418 1.00 43.37 449 THR B O 1
ATOM 7464 N N . GLU B 1 449 ? 55.141 50.823 -23.222 1.00 42.19 450 GLU B N 1
ATOM 7465 C CA . GLU B 1 449 ? 55.355 51.223 -24.608 1.00 41.25 450 GLU B CA 1
ATOM 7466 C C . GLU B 1 449 ? 54.029 51.323 -25.358 1.00 39.20 450 GLU B C 1
ATOM 7467 O O . GLU B 1 449 ? 53.135 50.495 -25.174 1.00 36.63 450 GLU B O 1
ATOM 7473 N N . TYR B 1 450 ? 53.912 52.331 -26.216 1.00 37.70 451 TYR B N 1
ATOM 7474 C CA . TYR B 1 450 ? 52.692 52.535 -26.988 1.00 38.65 451 TYR B CA 1
ATOM 7475 C C . TYR B 1 450 ? 52.886 52.373 -28.490 1.00 39.59 451 TYR B C 1
ATOM 7476 O O . TYR B 1 450 ? 54.001 52.470 -29.005 1.00 38.85 451 TYR B O 1
ATOM 7485 N N . GLU B 1 451 ? 51.776 52.127 -29.177 1.00 39.78 452 GLU B N 1
ATOM 7486 C CA . GLU B 1 451 ? 51.754 51.966 -30.624 1.00 41.58 452 GLU B CA 1
ATOM 7487 C C . GLU B 1 451 ? 50.606 52.816 -31.146 1.00 40.77 452 GLU B C 1
ATOM 7488 O O . GLU B 1 451 ? 49.646 53.078 -30.424 1.00 39.92 452 GLU B O 1
ATOM 7494 N N . GLU B 1 452 ? 50.698 53.245 -32.398 1.00 39.56 453 GLU B N 1
ATOM 7495 C CA . GLU B 1 452 ? 49.651 54.070 -32.978 1.00 40.09 453 GLU B CA 1
ATOM 7496 C C . GLU B 1 452 ? 48.515 53.257 -33.593 1.00 39.42 453 GLU B C 1
ATOM 7497 O O . GLU B 1 452 ? 48.747 52.275 -34.299 1.00 39.14 453 GLU B O 1
ATOM 7503 N N . TYR B 1 453 ? 47.286 53.671 -33.300 1.00 36.88 454 TYR B N 1
ATOM 7504 C CA . TYR B 1 453 ? 46.090 53.030 -33.837 1.00 36.36 454 TYR B CA 1
ATOM 7505 C C . TYR B 1 453 ? 45.798 53.818 -35.121 1.00 35.45 454 TYR B C 1
ATOM 7506 O O . TYR B 1 453 ? 45.263 54.925 -35.075 1.00 36.14 454 TYR B O 1
ATOM 7515 N N . PRO B 1 454 ? 46.171 53.253 -36.283 1.00 35.10 455 PRO B N 1
ATOM 7516 C CA . PRO B 1 454 ? 46.007 53.823 -37.626 1.00 34.71 455 PRO B CA 1
ATOM 7517 C C . PRO B 1 454 ? 44.727 54.606 -37.886 1.00 32.61 455 PRO B C 1
ATOM 7518 O O . PRO B 1 454 ? 43.650 54.226 -37.431 1.00 32.95 455 PRO B O 1
ATOM 7522 N N . GLY B 1 455 ? 44.862 55.698 -38.636 1.00 31.71 456 GLY B N 1
ATOM 7523 C CA . GLY B 1 455 ? 43.721 56.530 -38.974 1.00 30.73 456 GLY B CA 1
ATOM 7524 C C . GLY B 1 455 ? 43.290 57.420 -37.826 1.00 30.67 456 GLY B C 1
ATOM 7525 O O . GLY B 1 455 ? 43.282 58.652 -37.934 1.00 28.93 456 GLY B O 1
ATOM 7526 N N . TRP B 1 456 ? 42.925 56.792 -36.716 1.00 31.09 457 TRP B N 1
ATOM 7527 C CA . TRP B 1 456 ? 42.498 57.536 -35.541 1.00 31.09 457 TRP B CA 1
ATOM 7528 C C . TRP B 1 456 ? 43.676 58.299 -34.947 1.00 31.55 457 TRP B C 1
ATOM 7529 O O . TRP B 1 456 ? 43.508 59.386 -34.394 1.00 32.31 457 TRP B O 1
ATOM 7540 N N . GLY B 1 457 ? 44.870 57.729 -35.076 1.00 30.60 458 GLY B N 1
ATOM 7541 C CA . GLY B 1 457 ? 46.061 58.374 -34.557 1.00 29.52 458 GLY B CA 1
ATOM 7542 C C . GLY B 1 457 ? 46.199 58.260 -33.052 1.00 30.53 458 GLY B C 1
ATOM 7543 O O . GLY B 1 457 ? 47.070 58.889 -32.447 1.00 28.53 458 GLY B O 1
ATOM 7544 N N . LEU B 1 458 ? 45.338 57.455 -32.440 1.00 30.22 459 LEU B N 1
ATOM 7545 C CA . LEU B 1 458 ? 45.375 57.270 -30.996 1.00 29.88 459 LEU B CA 1
ATOM 7546 C C . LEU B 1 458 ? 46.567 56.421 -30.587 1.00 31.10 459 LEU B C 1
ATOM 7547 O O . LEU B 1 458 ? 46.982 55.524 -31.318 1.00 31.73 459 LEU B O 1
ATOM 7552 N N . HIS B 1 459 ? 47.119 56.708 -29.416 1.00 31.44 460 HIS B N 1
ATOM 7553 C CA . HIS B 1 459 ? 48.263 55.959 -28.920 1.00 32.03 460 HIS B CA 1
ATOM 7554 C C . HIS B 1 459 ? 47.787 54.914 -27.928 1.00 31.81 460 HIS B C 1
ATOM 7555 O O . HIS B 1 459 ? 47.354 55.241 -26.823 1.00 30.89 460 HIS B O 1
ATOM 7562 N N . ILE B 1 460 ? 47.860 53.653 -28.342 1.00 31.27 461 ILE B N 1
ATOM 7563 C CA . ILE B 1 460 ? 47.433 52.545 -27.503 1.00 31.08 461 ILE B CA 1
ATOM 7564 C C . ILE B 1 460 ? 48.625 51.780 -26.949 1.00 31.94 461 ILE B C 1
ATOM 7565 O O . ILE B 1 460 ? 49.690 51.721 -27.571 1.00 31.10 461 ILE B O 1
ATOM 7570 N N . PRO B 1 461 ? 48.467 51.196 -25.755 1.00 31.53 462 PRO B N 1
ATOM 7571 C CA . PRO B 1 461 ? 49.552 50.436 -25.134 1.00 33.03 462 PRO B CA 1
ATOM 7572 C C . PRO B 1 461 ? 49.683 49.067 -25.788 1.00 35.20 462 PRO B C 1
ATOM 7573 O O . PRO B 1 461 ? 48.682 48.455 -26.165 1.00 33.83 462 PRO B O 1
ATOM 7577 N N . LYS B 1 462 ? 50.917 48.597 -25.935 1.00 37.27 463 LYS B N 1
ATOM 7578 C CA . LYS B 1 462 ? 51.160 47.291 -26.529 1.00 40.07 463 LYS B CA 1
ATOM 7579 C C . LYS B 1 462 ? 50.841 46.205 -25.512 1.00 40.58 463 LYS B C 1
ATOM 7580 O O . LYS B 1 462 ? 50.515 45.074 -25.872 1.00 40.19 463 LYS B O 1
ATOM 7586 N N . TYR B 1 463 ? 50.933 46.560 -24.236 1.00 41.78 464 TYR B N 1
ATOM 7587 C CA . TYR B 1 463 ? 50.659 45.613 -23.169 1.00 42.95 464 TYR B CA 1
ATOM 7588 C C . TYR B 1 463 ? 50.099 46.277 -21.918 1.00 42.21 464 TYR B C 1
ATOM 7589 O O . TYR B 1 463 ? 50.444 47.414 -21.595 1.00 41.86 464 TYR B O 1
ATOM 7598 N N . VAL B 1 464 ? 49.224 45.550 -21.231 1.00 41.95 465 VAL B N 1
ATOM 7599 C CA . VAL B 1 464 ? 48.601 46.005 -19.990 1.00 42.40 465 VAL B CA 1
ATOM 7600 C C . VAL B 1 464 ? 48.273 44.765 -19.165 1.00 42.49 465 VAL B C 1
ATOM 7601 O O . VAL B 1 464 ? 47.592 43.857 -19.639 1.00 41.23 465 VAL B O 1
ATOM 7605 N N . ALA B 1 465 ? 48.762 44.735 -17.932 1.00 44.10 466 ALA B N 1
ATOM 7606 C CA . ALA B 1 465 ? 48.532 43.607 -17.038 1.00 44.77 466 ALA B CA 1
ATOM 7607 C C . ALA B 1 465 ? 47.055 43.244 -16.925 1.00 45.61 466 ALA B C 1
ATOM 7608 O O . ALA B 1 465 ? 46.209 44.110 -16.701 1.00 44.34 466 ALA B O 1
ATOM 7610 N N . LYS B 1 466 ? 46.759 41.956 -17.090 1.00 45.91 467 LYS B N 1
ATOM 7611 C CA . LYS B 1 466 ? 45.398 41.434 -16.993 1.00 46.55 467 LYS B CA 1
ATOM 7612 C C . LYS B 1 466 ? 44.521 41.703 -18.215 1.00 46.53 467 LYS B C 1
ATOM 7613 O O . LYS B 1 466 ? 43.364 41.281 -18.247 1.00 46.77 467 LYS B O 1
ATOM 7619 N N . VAL B 1 467 ? 45.058 42.391 -19.217 1.00 45.85 468 VAL B N 1
ATOM 7620 C CA . VAL B 1 467 ? 44.274 42.701 -20.410 1.00 46.04 468 VAL B CA 1
ATOM 7621 C C . VAL B 1 467 ? 44.780 42.016 -21.682 1.00 46.66 468 VAL B C 1
ATOM 7622 O O . VAL B 1 467 ? 45.957 42.113 -22.030 1.00 45.80 468 VAL B O 1
ATOM 7626 N N . PRO B 1 468 ? 43.883 41.311 -22.391 1.00 47.14 469 PRO B N 1
ATOM 7627 C CA . PRO B 1 468 ? 44.198 40.596 -23.632 1.00 47.88 469 PRO B CA 1
ATOM 7628 C C . PRO B 1 468 ? 44.696 41.520 -24.745 1.00 47.30 469 PRO B C 1
ATOM 7629 O O . PRO B 1 468 ? 44.099 42.563 -25.015 1.00 46.45 469 PRO B O 1
ATOM 7633 N N . GLU B 1 469 ? 45.786 41.125 -25.396 1.00 47.34 470 GLU B N 1
ATOM 7634 C CA . GLU B 1 469 ? 46.362 41.924 -26.469 1.00 47.71 470 GLU B CA 1
ATOM 7635 C C . GLU B 1 469 ? 45.393 42.169 -27.623 1.00 46.96 470 GLU B C 1
ATOM 7636 O O . GLU B 1 469 ? 45.370 43.261 -28.189 1.00 46.28 470 GLU B O 1
ATOM 7638 N N . HIS B 1 470 ? 44.592 41.167 -27.973 1.00 46.62 471 HIS B N 1
ATOM 7639 C CA . HIS B 1 470 ? 43.650 41.324 -29.078 1.00 47.35 471 HIS B CA 1
ATOM 7640 C C . HIS B 1 470 ? 42.587 42.377 -28.782 1.00 47.11 471 HIS B C 1
ATOM 7641 O O . HIS B 1 470 ? 41.858 42.810 -29.680 1.00 46.58 471 HIS B O 1
ATOM 7648 N N . LEU B 1 471 ? 42.501 42.786 -27.520 1.00 45.72 472 LEU B N 1
ATOM 7649 C CA . LEU B 1 471 ? 41.541 43.804 -27.117 1.00 45.59 472 LEU B CA 1
ATOM 7650 C C . LEU B 1 471 ? 42.161 45.192 -27.236 1.00 43.26 472 LEU B C 1
ATOM 7651 O O . LEU B 1 471 ? 41.516 46.125 -27.716 1.00 42.17 472 LEU B O 1
ATOM 7656 N N . LEU B 1 472 ? 43.415 45.319 -26.808 1.00 41.12 473 LEU B N 1
ATOM 7657 C CA . LEU B 1 472 ? 44.120 46.599 -26.855 1.00 40.01 473 LEU B CA 1
ATOM 7658 C C . LEU B 1 472 ? 44.006 47.269 -28.220 1.00 39.99 473 LEU B C 1
ATOM 7659 O O . LEU B 1 472 ? 43.813 48.484 -28.309 1.00 37.63 473 LEU B O 1
ATOM 7664 N N . ASN B 1 473 ? 44.132 46.478 -29.281 1.00 38.68 474 ASN B N 1
ATOM 7665 C CA . ASN B 1 473 ? 44.002 47.006 -30.632 1.00 39.63 474 ASN B CA 1
ATOM 7666 C C . ASN B 1 473 ? 42.690 46.449 -31.176 1.00 39.11 474 ASN B C 1
ATOM 7667 O O . ASN B 1 473 ? 42.628 45.293 -31.590 1.00 39.61 474 ASN B O 1
ATOM 7672 N N . PRO B 1 474 ? 41.624 47.268 -31.174 1.00 38.71 475 PRO B N 1
ATOM 7673 C CA . PRO B 1 474 ? 40.285 46.896 -31.653 1.00 38.63 475 PRO B CA 1
ATOM 7674 C C . PRO B 1 474 ? 40.275 46.049 -32.922 1.00 39.08 475 PRO B C 1
ATOM 7675 O O . PRO B 1 474 ? 39.474 45.124 -33.058 1.00 39.17 475 PRO B O 1
ATOM 7679 N N . ARG B 1 475 ? 41.167 46.376 -33.847 1.00 39.40 476 ARG B N 1
ATOM 7680 C CA . ARG B 1 475 ? 41.273 45.659 -35.109 1.00 41.94 476 ARG B CA 1
ATOM 7681 C C . ARG B 1 475 ? 41.388 44.150 -34.885 1.00 41.80 476 ARG B C 1
ATOM 7682 O O . ARG B 1 475 ? 40.765 43.359 -35.591 1.00 41.53 476 ARG B O 1
ATOM 7690 N N . LYS B 1 476 ? 42.182 43.763 -33.891 1.00 41.65 477 LYS B N 1
ATOM 7691 C CA . LYS B 1 476 ? 42.411 42.357 -33.577 1.00 40.29 477 LYS B CA 1
ATOM 7692 C C . LYS B 1 476 ? 41.205 41.634 -32.986 1.00 40.69 477 LYS B C 1
ATOM 7693 O O . LYS B 1 476 ? 41.125 40.406 -33.044 1.00 41.03 477 LYS B O 1
ATOM 7699 N N . ALA B 1 477 ? 40.266 42.387 -32.423 1.00 39.61 478 ALA B N 1
ATOM 7700 C CA . ALA B 1 477 ? 39.084 41.787 -31.809 1.00 39.18 478 ALA B CA 1
ATOM 7701 C C . ALA B 1 477 ? 37.996 41.411 -32.813 1.00 38.52 478 ALA B C 1
ATOM 7702 O O . ALA B 1 477 ? 37.140 40.579 -32.522 1.00 37.84 478 ALA B O 1
ATOM 7704 N N . TRP B 1 478 ? 38.027 42.025 -33.990 1.00 38.30 479 TRP B N 1
ATOM 7705 C CA . TRP B 1 478 ? 37.028 41.747 -35.014 1.00 39.21 479 TRP B CA 1
ATOM 7706 C C . TRP B 1 478 ? 37.356 40.507 -35.839 1.00 41.32 479 TRP B C 1
ATOM 7707 O O . TRP B 1 478 ? 38.478 40.346 -36.322 1.00 41.04 479 TRP B O 1
ATOM 7718 N N . LYS B 1 479 ? 36.367 39.635 -36.003 1.00 43.47 480 LYS B N 1
ATOM 7719 C CA . LYS B 1 479 ? 36.548 38.413 -36.780 1.00 46.89 480 LYS B CA 1
ATOM 7720 C C . LYS B 1 479 ? 36.716 38.739 -38.264 1.00 47.87 480 LYS B C 1
ATOM 7721 O O . LYS B 1 479 ? 37.638 38.250 -38.914 1.00 48.80 480 LYS B O 1
ATOM 7724 N N . ASP B 1 480 ? 35.824 39.574 -38.791 1.00 48.16 481 ASP B N 1
ATOM 7725 C CA . ASP B 1 480 ? 35.868 39.963 -40.197 1.00 49.26 481 ASP B CA 1
ATOM 7726 C C . ASP B 1 480 ? 36.539 41.327 -40.345 1.00 49.06 481 ASP B C 1
ATOM 7727 O O . ASP B 1 480 ? 35.954 42.357 -40.006 1.00 49.15 481 ASP B O 1
ATOM 7732 N N . VAL B 1 481 ? 37.763 41.334 -40.859 1.00 48.57 482 VAL B N 1
ATOM 7733 C CA . VAL B 1 481 ? 38.498 42.579 -41.039 1.00 48.60 482 VAL B CA 1
ATOM 7734 C C . VAL B 1 481 ? 37.755 43.519 -41.987 1.00 48.02 482 VAL B C 1
ATOM 7735 O O . VAL B 1 481 ? 37.854 44.742 -41.872 1.00 47.43 482 VAL B O 1
ATOM 7739 N N . ARG B 1 482 ? 37.007 42.941 -42.921 1.00 47.07 483 ARG B N 1
ATOM 7740 C CA . ARG B 1 482 ? 36.247 43.726 -43.886 1.00 45.88 483 ARG B CA 1
ATOM 7741 C C . ARG B 1 482 ? 35.188 44.555 -43.175 1.00 44.84 483 ARG B C 1
ATOM 7742 O O . ARG B 1 482 ? 35.002 45.732 -43.481 1.00 45.38 483 ARG B O 1
ATOM 7745 N N . GLN B 1 483 ? 34.493 43.938 -42.226 1.00 43.26 484 GLN B N 1
ATOM 7746 C CA . GLN B 1 483 ? 33.460 44.637 -41.475 1.00 41.67 484 GLN B CA 1
ATOM 7747 C C . GLN B 1 483 ? 34.092 45.706 -40.591 1.00 38.01 484 GLN B C 1
ATOM 7748 O O . GLN B 1 483 ? 33.515 46.771 -40.382 1.00 37.18 484 GLN B O 1
ATOM 7754 N N . PHE B 1 484 ? 35.285 45.421 -40.080 1.00 35.89 485 PHE B N 1
ATOM 7755 C CA . PHE B 1 484 ? 35.993 46.379 -39.239 1.00 33.53 485 PHE B CA 1
ATOM 7756 C C . PHE B 1 484 ? 36.306 47.655 -40.019 1.00 33.79 485 PHE B C 1
ATOM 7757 O O . PHE B 1 484 ? 36.079 48.761 -39.523 1.00 30.39 485 PHE B O 1
ATOM 7765 N N . ASN B 1 485 ? 36.830 47.504 -41.235 1.00 33.07 486 ASN B N 1
ATOM 7766 C CA . ASN B 1 485 ? 37.159 48.667 -42.056 1.00 35.23 486 ASN B CA 1
ATOM 7767 C C . ASN B 1 485 ? 35.909 49.459 -42.427 1.00 33.62 486 ASN B C 1
ATOM 7768 O O . ASN B 1 485 ? 35.921 50.687 -42.431 1.00 34.66 486 ASN B O 1
ATOM 7773 N N . GLU B 1 486 ? 34.833 48.746 -42.737 1.00 32.66 487 GLU B N 1
ATOM 7774 C CA . GLU B 1 486 ? 33.572 49.371 -43.119 1.00 34.05 487 GLU B CA 1
ATOM 7775 C C . GLU B 1 486 ? 33.002 50.210 -41.972 1.00 32.76 487 GLU B C 1
ATOM 7776 O O . GLU B 1 486 ? 32.558 51.342 -42.174 1.00 30.24 487 GLU B O 1
ATOM 7782 N N . THR B 1 487 ? 33.010 49.640 -40.773 1.00 31.98 488 THR B N 1
ATOM 7783 C CA . THR B 1 487 ? 32.504 50.329 -39.592 1.00 32.56 488 THR B CA 1
ATOM 7784 C C . THR B 1 487 ? 33.413 51.496 -39.215 1.00 31.66 488 THR B C 1
ATOM 7785 O O . THR B 1 487 ? 32.938 52.576 -38.861 1.00 31.04 488 THR B O 1
ATOM 7789 N N . SER B 1 488 ? 34.721 51.279 -39.299 1.00 31.02 489 SER B N 1
ATOM 7790 C CA . SER B 1 488 ? 35.680 52.324 -38.969 1.00 30.48 489 SER B CA 1
ATOM 7791 C C . SER B 1 488 ? 35.531 53.493 -39.932 1.00 31.60 489 SER B C 1
ATOM 7792 O O . SER B 1 488 ? 35.587 54.657 -39.525 1.00 30.07 489 SER B O 1
ATOM 7795 N N . LYS B 1 489 ? 35.337 53.180 -41.209 1.00 29.85 490 LYS B N 1
ATOM 7796 C CA . LYS B 1 489 ? 35.175 54.220 -42.216 1.00 31.44 490 LYS B CA 1
ATOM 7797 C C . LYS B 1 489 ? 33.927 55.028 -41.901 1.00 31.30 490 LYS B C 1
ATOM 7798 O O . LYS B 1 489 ? 33.928 56.256 -41.997 1.00 30.72 490 LYS B O 1
ATOM 7804 N N . GLU B 1 490 ? 32.864 54.330 -41.520 1.00 31.04 491 GLU B N 1
ATOM 7805 C CA . GLU B 1 490 ? 31.607 54.983 -41.196 1.00 31.55 491 GLU B CA 1
ATOM 7806 C C . GLU B 1 490 ? 31.758 55.925 -40.007 1.00 30.71 491 GLU B C 1
ATOM 7807 O O . GLU B 1 490 ? 31.307 57.073 -40.055 1.00 30.64 491 GLU B O 1
ATOM 7813 N N . LEU B 1 491 ? 32.392 55.443 -38.942 1.00 28.74 492 LEU B N 1
ATOM 7814 C CA . LEU B 1 491 ? 32.567 56.266 -37.752 1.00 28.35 492 LEU B CA 1
ATOM 7815 C C . LEU B 1 491 ? 33.485 57.457 -38.003 1.00 28.23 492 LEU B C 1
ATOM 7816 O O . LEU B 1 491 ? 33.216 58.556 -37.514 1.00 27.58 492 LEU B O 1
ATOM 7821 N N . VAL B 1 492 ? 34.564 57.245 -38.756 1.00 26.20 493 VAL B N 1
ATOM 7822 C CA . VAL B 1 492 ? 35.483 58.333 -39.064 1.00 26.45 493 VAL B CA 1
ATOM 7823 C C . VAL B 1 492 ? 34.703 59.428 -39.786 1.00 26.59 493 VAL B C 1
ATOM 7824 O O . VAL B 1 492 ? 34.857 60.615 -39.488 1.00 25.77 493 VAL B O 1
ATOM 7828 N N . ALA B 1 493 ? 33.863 59.020 -40.733 1.00 26.11 494 ALA B N 1
ATOM 7829 C CA . ALA B 1 493 ? 33.048 59.964 -41.489 1.00 27.24 494 ALA B CA 1
ATOM 7830 C C . ALA B 1 493 ? 32.156 60.751 -40.532 1.00 26.96 494 ALA B C 1
ATOM 7831 O O . ALA B 1 493 ? 31.950 61.950 -40.708 1.00 28.10 494 ALA B O 1
ATOM 7833 N N . MET B 1 494 ? 31.627 60.071 -39.519 1.00 26.69 495 MET B N 1
ATOM 7834 C CA . MET B 1 494 ? 30.762 60.724 -38.539 1.00 25.96 495 MET B CA 1
ATOM 7835 C C . MET B 1 494 ? 31.545 61.773 -37.760 1.00 25.50 495 MET B C 1
ATOM 7836 O O . MET B 1 494 ? 31.046 62.872 -37.505 1.00 23.97 495 MET B O 1
ATOM 7841 N N . PHE B 1 495 ? 32.774 61.431 -37.384 1.00 24.65 496 PHE B N 1
ATOM 7842 C CA . PHE B 1 495 ? 33.628 62.371 -36.671 1.00 24.86 496 PHE B CA 1
ATOM 7843 C C . PHE B 1 495 ? 33.904 63.593 -37.548 1.00 25.58 496 PHE B C 1
ATOM 7844 O O . PHE B 1 495 ? 33.823 64.731 -37.087 1.00 24.24 496 PHE B O 1
ATOM 7852 N N . GLN B 1 496 ? 34.230 63.360 -38.818 1.00 24.96 497 GLN B N 1
ATOM 7853 C CA . GLN B 1 496 ? 34.534 64.471 -39.717 1.00 26.12 497 GLN B CA 1
ATOM 7854 C C . GLN B 1 496 ? 33.348 65.407 -39.912 1.00 23.57 497 GLN B C 1
ATOM 7855 O O . GLN B 1 496 ? 33.508 66.627 -39.911 1.00 23.00 497 GLN B O 1
ATOM 7861 N N . GLU B 1 497 ? 32.157 64.841 -40.075 1.00 26.14 498 GLU B N 1
ATOM 7862 C CA . GLU B 1 497 ? 30.963 65.660 -40.255 1.00 27.73 498 GLU B CA 1
ATOM 7863 C C . GLU B 1 497 ? 30.665 66.465 -38.993 1.00 26.80 498 GLU B C 1
ATOM 7864 O O . GLU B 1 497 ? 30.367 67.656 -39.063 1.00 27.17 498 GLU B O 1
ATOM 7870 N N . SER B 1 498 ? 30.749 65.808 -37.843 1.00 25.47 499 SER B N 1
ATOM 7871 C CA . SER B 1 498 ? 30.485 66.469 -36.572 1.00 26.63 499 SER B CA 1
ATOM 7872 C C . SER B 1 498 ? 31.435 67.646 -36.412 1.00 26.42 499 SER B C 1
ATOM 7873 O O . SER B 1 498 ? 31.011 68.763 -36.108 1.00 26.22 499 SER B O 1
ATOM 7876 N N . PHE B 1 499 ? 32.720 67.391 -36.642 1.00 25.39 500 PHE B N 1
ATOM 7877 C CA . PHE B 1 499 ? 33.740 68.425 -36.525 1.00 24.76 500 PHE B CA 1
ATOM 7878 C C . PHE B 1 499 ? 33.517 69.578 -37.508 1.00 25.80 500 PHE B C 1
ATOM 7879 O O . PHE B 1 499 ? 33.625 70.751 -37.137 1.00 24.22 500 PHE B O 1
ATOM 7887 N N . SER B 1 500 ? 33.217 69.247 -38.760 1.00 24.55 501 SER B N 1
ATOM 7888 C CA . SER B 1 500 ? 32.993 70.273 -39.777 1.00 24.88 501 SER B CA 1
ATOM 7889 C C . SER B 1 500 ? 31.812 71.171 -39.425 1.00 26.55 501 SER B C 1
ATOM 7890 O O . SER B 1 500 ? 31.830 72.375 -39.687 1.00 27.41 501 SER B O 1
ATOM 7893 N N . ALA B 1 501 ? 30.787 70.580 -38.827 1.00 26.65 502 ALA B N 1
ATOM 7894 C CA . ALA B 1 501 ? 29.601 71.333 -38.455 1.00 29.04 502 ALA B CA 1
ATOM 7895 C C . ALA B 1 501 ? 29.807 72.132 -37.175 1.00 28.43 502 ALA B C 1
ATOM 7896 O O . ALA B 1 501 ? 29.387 73.281 -37.077 1.00 29.06 502 ALA B O 1
ATOM 7898 N N . ARG B 1 502 ? 30.490 71.528 -36.212 1.00 28.56 503 ARG B N 1
ATOM 7899 C CA . ARG B 1 502 ? 30.690 72.152 -34.912 1.00 29.82 503 ARG B CA 1
ATOM 7900 C C . ARG B 1 502 ? 31.923 73.004 -34.623 1.00 30.30 503 ARG B C 1
ATOM 7901 O O . ARG B 1 502 ? 31.807 74.008 -33.924 1.00 31.41 503 ARG B O 1
ATOM 7909 N N . PHE B 1 503 ? 33.093 72.624 -35.133 1.00 29.74 504 PHE B N 1
ATOM 7910 C CA . PHE B 1 503 ? 34.304 73.378 -34.801 1.00 30.77 504 PHE B CA 1
ATOM 7911 C C . PHE B 1 503 ? 35.216 73.877 -35.921 1.00 31.62 504 PHE B C 1
ATOM 7912 O O . PHE B 1 503 ? 36.017 74.785 -35.699 1.00 29.43 504 PHE B O 1
ATOM 7920 N N . ALA B 1 504 ? 35.113 73.283 -37.104 1.00 31.74 505 ALA B N 1
ATOM 7921 C CA . ALA B 1 504 ? 35.972 73.657 -38.224 1.00 33.09 505 ALA B CA 1
ATOM 7922 C C . ALA B 1 504 ? 36.233 75.151 -38.393 1.00 33.19 505 ALA B C 1
ATOM 7923 O O . ALA B 1 504 ? 37.379 75.598 -38.321 1.00 32.60 505 ALA B O 1
ATOM 7925 N N . ALA B 1 505 ? 35.171 75.915 -38.622 1.00 34.11 506 ALA B N 1
ATOM 7926 C CA . ALA B 1 505 ? 35.269 77.357 -38.839 1.00 35.64 506 ALA B CA 1
ATOM 7927 C C . ALA B 1 505 ? 36.243 78.102 -37.924 1.00 37.14 506 ALA B C 1
ATOM 7928 O O . ALA B 1 505 ? 37.004 78.952 -38.384 1.00 36.90 506 ALA B O 1
ATOM 7930 N N . LYS B 1 506 ? 36.227 77.787 -36.634 1.00 37.38 507 LYS B N 1
ATOM 7931 C CA . LYS B 1 506 ? 37.109 78.472 -35.695 1.00 38.65 507 LYS B CA 1
ATOM 7932 C C . LYS B 1 506 ? 38.203 77.584 -35.113 1.00 38.61 507 LYS B C 1
ATOM 7933 O O . LYS B 1 506 ? 38.947 78.008 -34.232 1.00 38.26 507 LYS B O 1
ATOM 7939 N N . ALA B 1 507 ? 38.309 76.359 -35.615 1.00 38.25 508 ALA B N 1
ATOM 7940 C CA . ALA B 1 507 ? 39.303 75.412 -35.120 1.00 38.26 508 ALA B CA 1
ATOM 7941 C C . ALA B 1 507 ? 40.753 75.853 -35.323 1.00 38.75 508 ALA B C 1
ATOM 7942 O O . ALA B 1 507 ? 41.095 76.486 -36.322 1.00 35.17 508 ALA B O 1
ATOM 7944 N N . SER B 1 508 ? 41.600 75.505 -34.359 1.00 39.57 509 SER B N 1
ATOM 7945 C CA . SER B 1 508 ? 43.016 75.836 -34.416 1.00 41.63 509 SER B CA 1
ATOM 7946 C C . SER B 1 508 ? 43.746 74.774 -35.233 1.00 43.24 509 SER B C 1
ATOM 7947 O O . SER B 1 508 ? 43.149 73.781 -35.656 1.00 41.81 509 SER B O 1
ATOM 7950 N N . GLN B 1 509 ? 45.040 74.987 -35.445 1.00 44.16 510 GLN B N 1
ATOM 7951 C CA . GLN B 1 509 ? 45.860 74.059 -36.213 1.00 45.02 510 GLN B CA 1
ATOM 7952 C C . GLN B 1 509 ? 45.894 72.674 -35.572 1.00 45.08 510 GLN B C 1
ATOM 7953 O O . GLN B 1 509 ? 45.695 71.665 -36.250 1.00 43.87 510 GLN B O 1
ATOM 7954 N N . GLU B 1 510 ? 46.153 72.629 -34.268 1.00 45.50 511 GLU B N 1
ATOM 7955 C CA . GLU B 1 510 ? 46.209 71.361 -33.549 1.00 46.21 511 GLU B CA 1
ATOM 7956 C C . GLU B 1 510 ? 44.886 70.608 -33.620 1.00 44.85 511 GLU B C 1
ATOM 7957 O O . GLU B 1 510 ? 44.868 69.384 -33.751 1.00 45.01 511 GLU B O 1
ATOM 7963 N N . MET B 1 511 ? 43.780 71.339 -33.526 1.00 42.38 512 MET B N 1
ATOM 7964 C CA . MET B 1 511 ? 42.460 70.722 -33.578 1.00 40.55 512 MET B CA 1
ATOM 7965 C C . MET B 1 511 ? 42.219 70.009 -34.898 1.00 38.73 512 MET B C 1
ATOM 7966 O O . MET B 1 511 ? 41.858 68.836 -34.918 1.00 37.14 512 MET B O 1
ATOM 7971 N N . LYS B 1 512 ? 42.423 70.722 -35.999 1.00 38.33 513 LYS B N 1
ATOM 7972 C CA . LYS B 1 512 ? 42.217 70.147 -37.320 1.00 37.20 513 LYS B CA 1
ATOM 7973 C C . LYS B 1 512 ? 43.069 68.899 -37.527 1.00 36.08 513 LYS B C 1
ATOM 7974 O O . LYS B 1 512 ? 42.614 67.921 -38.116 1.00 34.42 513 LYS B O 1
ATOM 7980 N N . SER B 1 513 ? 44.300 68.929 -37.027 1.00 35.57 514 SER B N 1
ATOM 7981 C CA . SER B 1 513 ? 45.207 67.794 -37.172 1.00 35.39 514 SER B CA 1
ATOM 7982 C C . SER B 1 513 ? 44.809 66.603 -36.307 1.00 34.29 514 SER B C 1
ATOM 7983 O O . SER B 1 513 ? 45.284 65.489 -36.523 1.00 32.43 514 SER B O 1
ATOM 7986 N N . ALA B 1 514 ? 43.935 66.836 -35.330 1.00 33.42 515 ALA B N 1
ATOM 7987 C CA . ALA B 1 514 ? 43.483 65.767 -34.444 1.00 31.61 515 ALA B CA 1
ATOM 7988 C C . ALA B 1 514 ? 42.268 65.038 -35.017 1.00 30.83 515 ALA B C 1
ATOM 7989 O O . ALA B 1 514 ? 41.863 63.999 -34.500 1.00 29.30 515 ALA B O 1
ATOM 7991 N N . VAL B 1 515 ? 41.684 65.585 -36.079 1.00 29.81 516 VAL B N 1
ATOM 7992 C CA . VAL B 1 515 ? 40.525 64.957 -36.703 1.00 30.56 516 VAL B CA 1
ATOM 7993 C C . VAL B 1 515 ? 40.990 63.636 -37.304 1.00 31.19 516 VAL B C 1
ATOM 7994 O O . VAL B 1 515 ? 41.912 63.607 -38.116 1.00 29.62 516 VAL B O 1
ATOM 7998 N N . PRO B 1 516 ? 40.358 62.521 -36.908 1.00 32.59 517 PRO B N 1
ATOM 7999 C CA . PRO B 1 516 ? 40.748 61.210 -37.435 1.00 32.74 517 PRO B CA 1
ATOM 8000 C C . PRO B 1 516 ? 40.557 61.073 -38.940 1.00 33.27 517 PRO B C 1
ATOM 8001 O O . PRO B 1 516 ? 39.758 61.786 -39.550 1.00 33.31 517 PRO B O 1
ATOM 8005 N N . ARG B 1 517 ? 41.310 60.151 -39.528 1.00 33.83 518 ARG B N 1
ATOM 8006 C CA . ARG B 1 517 ? 41.229 59.877 -40.954 1.00 33.21 518 ARG B CA 1
ATOM 8007 C C . ARG B 1 517 ? 41.031 58.380 -41.114 1.00 32.65 518 ARG B C 1
ATOM 8008 O O . ARG B 1 517 ? 41.366 57.605 -40.218 1.00 30.94 518 ARG B O 1
ATOM 8011 N N . TYR B 1 518 ? 40.477 57.969 -42.248 1.00 34.20 519 TYR B N 1
ATOM 8012 C CA . TYR B 1 518 ? 40.247 56.553 -42.483 1.00 36.59 519 TYR B CA 1
ATOM 8013 C C . TYR B 1 518 ? 41.417 55.868 -43.178 1.00 38.06 519 TYR B C 1
ATOM 8014 O O . TYR B 1 518 ? 41.794 56.231 -44.293 1.00 36.97 519 TYR B O 1
ATOM 8023 N N . VAL B 1 519 ? 41.982 54.872 -42.504 1.00 38.27 520 VAL B N 1
ATOM 8024 C CA . VAL B 1 519 ? 43.091 54.103 -43.047 1.00 38.92 520 VAL B CA 1
ATOM 8025 C C . VAL B 1 519 ? 42.636 52.651 -43.141 1.00 40.28 520 VAL B C 1
ATOM 8026 O O . VAL B 1 519 ? 42.593 51.940 -42.136 1.00 39.00 520 VAL B O 1
ATOM 8030 N N . GLU B 1 520 ? 42.275 52.219 -44.346 1.00 41.69 521 GLU B N 1
ATOM 8031 C CA . GLU B 1 520 ? 41.827 50.844 -44.549 1.00 44.38 521 GLU B CA 1
ATOM 8032 C C . GLU B 1 520 ? 42.949 49.891 -44.157 1.00 44.43 521 GLU B C 1
ATOM 8033 O O . GLU B 1 520 ? 44.078 50.024 -44.623 1.00 44.00 521 GLU B O 1
ATOM 8039 N N . PHE B 1 521 ? 42.637 48.928 -43.296 1.00 44.99 522 PHE B N 1
ATOM 8040 C CA . PHE B 1 521 ? 43.648 47.983 -42.845 1.00 47.28 522 PHE B CA 1
ATOM 8041 C C . PHE B 1 521 ? 44.065 46.958 -43.900 1.00 49.38 522 PHE B C 1
ATOM 8042 O O . PHE B 1 521 ? 43.265 46.114 -44.311 1.00 49.50 522 PHE B O 1
ATOM 8050 N N . ALA B 1 522 ? 45.329 47.053 -44.322 1.00 51.67 523 ALA B N 1
ATOM 8051 C CA . ALA B 1 522 ? 45.918 46.156 -45.319 1.00 54.36 523 ALA B CA 1
ATOM 8052 C C . ALA B 1 522 ? 46.465 45.004 -44.507 1.00 55.36 523 ALA B C 1
ATOM 8053 O O . ALA B 1 522 ? 47.431 45.128 -43.749 1.00 56.41 523 ALA B O 1
#

CATH classification: 3.40.449.10 (+2 more: 2.170.8.10, 3.90.228.20)

Radius of gyration: 35.01 Å; Cα contacts (8 Å, |Δi|>4): 2468; chains: 2; bounding box: 71×73×107 Å

Organism: Trypanosoma cruzi (NCBI:txid5693)

Foldseek 3Di:
DADEAEADDQVVLLVVLPVPVVPWDAFPFAAIEHEFPPALAAAQQQEEEECDPVCNVFFPDDSQYDYDYPVLVVQLVCVLVVLLVPANYKYKYWFWFWLPVVDIFTEIEIDNRSVLRLQQPQWAHHDDPVCVVVVPDTPAYERASQVAFQDQVRPRHNGRWHWYAYNVVRYTYTYNTSHSVSVVLNVLLVCLRVCVVVLKFKAQWWWWAAPVQAIETEHAAAPQCQQPQQLDPGIAGLGRTIWIQGPFAIIGRIQKDWHQLAPDDCPRRVQVNQQNHRSKHKYQFDADVVNSHTPNNDQVRWNRIIMMGGLVSGPRHDNSRGGGHHQAYEYGAQDQFAQDAQKFWDDLLLQLLCQQQQWHWDATSNYPPDDNGIDIDGAQSNPNSSHGGHSVSSSVSVSVRCVVNVHIYMYGHQHFAQGGNVVPTDTDPVQQNNQVVVCVVVVNQVVADWDAQPQQRTTWGCDGPPHDNLRRRRCSSHPDLVRSLVSVQVVLVVQVVSCVVRPPVPDDPSNVVNRGGRDRDD/DADEAEADDLVVLLVVLVVPVVPWDAFLFAAIEHEFPPDQDDDQVQEEEECDPVCVVFFPDDSQYHYDYPVLVVQ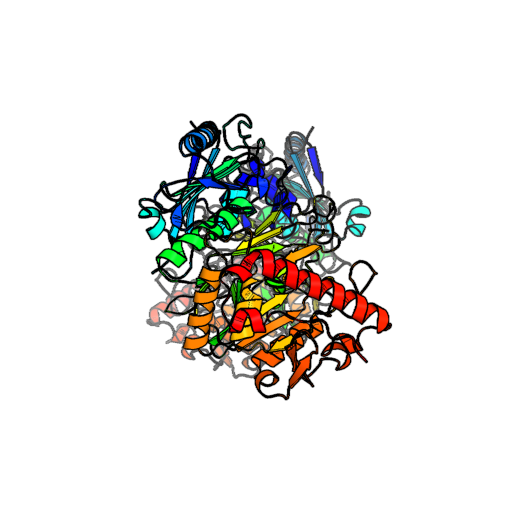LVVVLVVLQVPANYKYKAWFWFWLDVVDIFIEIEIDRRSVLNLQQPQWGHHDDPVCVVVVPDGQAYERASAVAFCDQVRPRHNGSWHWYAYNVVRYTYTYNTRHSVSVVLNVLLNCLPVCVVVLKFKAQWWWWAAPVQAIETEFAAAPLCQQLLQPDPGIFGLGRTIWIQDPFAIIHRIQKDWHQLAPDDCPSHVLVNQQSHRSKHKYQFDADPPRSHTPSNDQVRHNRTIMMGGQVSGPRHDNSRGGHHHQAYEYGAQDQFAQDFQKFWDDLLLQLQCQQQQWHFDDSLTHTDGAQNNSNSSHGGHSNSSSVSVSVSCVVNVHTYMYGHQHFAQGGSVVPGDTDDPQQSSQVVVCVVVCNLVVADWDAQAQQRTTFGCDGPPDDNCRRRRCSSHPDLVRNLVSQQVVLVVQVVSCVVRPPVPDDPSNVVNRGGRDRDD

InterPro domains:
  IPR001272 Phosphoenolpyruvate carboxykinase, ATP-utilising [MF_00453] (1-471)
  IPR001272 Phosphoenolpyruvate carboxykinase, ATP-utilising [PF01293] (4-459)
  IPR001272 Phosphoenolpyruvate carboxykinase, ATP-utilising [PIRSF006294] (4-455)
  IPR001272 Phosphoenolpyruvate carboxykinase, ATP-utilising [PTHR30031] (5-456)
  IPR008210 Phosphoenolpyruvate carboxykinase, N-terminal [G3DSA:3.40.449.10] (5-207)
  IPR008210 Phosphoenolpyruvate carboxykinase, N-terminal [SSF68923] (3-199)
  IPR013035 Phosphoenolpyruvate carboxykinase, C-terminal [G3DSA:3.90.228.20] (208-456)
  IPR015994 Phosphoenolpyruvate carboxykinase (ATP), conserved site [PS00532] (238-253)